Protein AF-A0A661UVL7-F1 (afdb_monomer)

Sequence (1224 aa):
MKKLFFFIIFILVWINAASIIVETASFTDFLYGNSEECEYDNWISHVVEGIADEGYNLYSPWDVQSEGFGTFILPDESMLEQWQYVIDAFLAGNYFATQNILDLYDFPYHVVEFNDTDTGNTYYLLREVLNFEYYDRNGTINTYDDEFGSFDFGWGLFIHNPQSTNPVILTVPHPNDDFISSVIGYKCFKDWNAKFLLISGAGREVLWTNQGNYSNSKSLCDPSRNDDVVFNVVYKSFCNNIREIFDRREFSAQIHSYDWNRHDDHPDNQISAMHTCPNLPIRDLSDLHLDMINASDHVVIPQNTIGPNTEVLLNDYYSVYYSIYDFLFYNWEGNPYPVNDNVDLPGYSGNKQKLYTYSYWNSYDVFDPFFHLEMDELPGCYEESEENYHWFYGFDLETNMFQMDMLFDKTLSYYSYWVDAMTEILPATLELDDGITPLIPQNFAAIEIDHDSIDLIWDTISSYDFHTYEIFFANEPINPNNYTIIDRNDVLTFASPLKNSHRINYLDLNSNYFFQIRAVDKNGNYSPLSVELEVFTSPAQITDLVAIGLDSVANIKWTAVQQSGNMGFNIYRKLPEEEFIQIDSWTTNPELAGTQNPYEEYSYFDADVENGLIYTYQISSVNEDGEEFLYYQLRSCSPNDYFQIYVFNSTSTIIDSVTFSKNQFATDYQDADYDLEKIIVLPEEYIFSAFYEEYWMPNDMYLQQQVHGEFSPFENYKVWDLKVKSNQLNEQIKISVSPEFMNDNGNLFLKDLLTDQIIDMTIENHSFFAEDTTYYNFELYWGDLHPYISFTNFQNQLLQGGDELLIEWNSNVYQLIDYFDISLQNDETSIMIADYVDRLEEQYIWITPENIEIHNAQIVIGVHSIDGTIYEFDSTNLYGILPLEYTIDFTEGWQLIANPWISDESFLTSEIFGANSELLFPVPFNNFETSEEFEFGTGYWLNAELEGSFTHSDSILKEITYFALEPGWNLVPNSYLCSYDPRDLKIKNSVYTYHFDYAVEQELIANVAYVYRDGEFIKADIIYPYESFYLFVNEENFDNMECRFSPYYSGFHYLPDVDWEIKISAIQTDGDEIVVGCSDNATDSFDNVYDLPEPPIKPIENGIKMYLPKDPQLDSLFIYSELNREIMSSLETGIPEFKQWNFVLETQILNAVTLEFDLLDLPEGYHANIQIDGNSWNQLTSGNYIYSIIPSQTGVISGSVTVNNNVASSDEIVSTAYNFINFP

Mean predicted aligned error: 17.03 Å

Secondary structure (DSSP, 8-state):
-HHHHHHHHHHHHHTT----EEEEE-HHHHHHS--TTSSS--GGGGSB---SSTTSS---TTS---TTSS------HHHHHHHHHHHHHHHTT-HHHHHHHHHHTT--EEEEEEEETTT--EEEEEEEPPEEEEEE-TT-SSSSS-EEEE-SS---EEEE-TT--S-EEEEES-TTTSTTHHHHHHHHHHHTT-SEEEE-SB-TTSSB--SSS--GGGBSS-TTT-SSSHHHHHHHHHHHHHHHHHSS--EEEEEEEE-GGGSTT--SEEEE-SSS---BTT---STT--STTTTS-SEEE-TTSSSS---EEHHHHEEE---SS--EEE-TT--EEEPP---S----TT-HHHHHHTTT--TTSSB-SEEEEEEESS-TTS-SSHHHHHHHTTEETTTTEE-GGGTTHHHHHHHHHHHHHHHHHHHHHHH---S-PPPPPPS-EEEEE-SS-EEEE------TTEEEEEEEEESSS--TTS-EEE-TTT-GGGGSTT--EEEE-SPPTT-EEEEEEEEEETTS-BPPP-PPEEEEPPSEEEEEEEEEEETTEEEEEEEEEEESS--EEEEEEE-TTS--EEEEETTT-GGGB--S-SSEEEEEEE-S--TT--EEEEEEEE-TT--EEE----EEE-----EEEEEEETTSSSEEEEEEEEETT--SS--TTT-EEPP----SS-EEEEEEESSSSSSSEEEEEEEEEP--TTT-EEEEEEEEEES-TTSEEEEEE-GGGSSSS--EEEEETTTTEEEETTT--EEEE--SSS-EEEEEEEE-----EEE-S---EEEETT-EEEEEEEES-GGGEEEEEEEEE-SS-EEEEEEEEETT--EEEEEPPTT--EEEEEEEEEEEETTS-EEEEE-SS-EEEE-SSEEEEE-SEEEEEEB-EE-SS--BHHHHT-TT-EEEEEETTTEEEE-SB--BT-EEEEEESS-EEEEE-SEE--S-EEEEE-SEEEEEE--SSS-B-GGG-EEE-SS-EEEHHHHHHTTSEEEEEEEEETTEEEE-SSBPTT-EEEEEE--SS-TTEEEEE-TT-------PPPSEEEEEEEESSSEEEEEEEEETT--SS--TTT-EEPPPPPS-TT--EEEEE--TTT-TT-S-SEEEEEEEEPPPTTS--EEEEEEEEEESS-SPEEEEEEEESPPTT-EEEEEETTEEEEEE-SEEEEEEE--SSSEEEEEEEEEE-S---TT-------------

Nearest PDB structures (foldseek):
  7u08-assembly1_A  TM=4.939E-01  e=2.768E-06  Homo sapiens
  7mqy-assembly1_A  TM=3.106E-01  e=6.655E-09  Danio rerio
  1zlg-assembly1_A  TM=1.730E-01  e=5.237E-08  Homo sapiens
  8dnc-assembly1_C  TM=6.904E-01  e=4.540E-01  Aquifex aeolicus VF5
  8k53-assembly1_A  TM=1.619E-01  e=4.683E-04  Homo sapiens

Radius of gyration: 41.8 Å; Cα contacts (8 Å, |Δi|>4): 2939; chains: 1; bounding box: 108×96×128 Å

pLDDT: mean 89.85, std 10.32, range [24.7, 98.62]

Foldseek 3Di:
DVVVVVVVVVVVVVVPQLDFAEFEEAVLQQCQRPDPRDPDRRLLLQFAFDDQDPPPFDFDLLRAGDQPSEAADQDDPVRLVLLLVLLVCVLVVNQSVSSVSCVVVVPQWGWYFYQHPVQRFTKTKTGGDWDQVGWDPSPDPDCPSIDGTHHHHQAWMKMFGPPAPALEEEEEQACGRQVCFSVVSVVLCRLLVYGMYTYTRYHQNRDFPPPPGDDSCGGSRRLQNHCSGNSNSNLLSSQVSSCVPVVDGGQYEYTGAGEQVPLPPQAQKEKALLDQQDAPQQAFPFPVRLHLLQLAAQQNDDQQPLHHFHGQGSQNHYAYRHDDDFGWHAHPVRDTDGRHNPHPCNDDSSTSSSCSRCPVNQSQANARSYMYMYGYLQGNRDPPDPLSNCVQQQQFPQVRHGPSVCRCVSVCVSPVSSSVSCSVSSVVSSVLPPPDFWAFFAPWDWDAFAFFKTKTFTDFTGDRQWAFKKKWKALDPDDPPGTDIDMCVNPVNRNHSRDTMDMDGRHHGFGKMKMKMWTAGPVGHIYDIDDIDIDTHAQWDKDDFEWEAEAQKIKTKIWGQAGDQWQFKWKWKDFPPDDTDTPDICVRDVQGGDDHDGGHMGMDMDNPDDAPTKMKMWMWIAGNVRDIHTHPDIYIFGHHDKKKKWKAFPVRPAIDIAIEEETQPAAQADDPSFWAFDDDDADPWHKDKFFWDQPHPVGTTTTSYDYHYDDAQAPDKDKTKMKIFTPPAQTKMKIAMDPVCAPDQHWKWKAFPVVRAIDGRNVDIDIDGRNDGDIGIIIIMRGDDDKDKDWDDDAAKEDEAFDKDKTFMDIDRLNFFQAKWKWKDDPPDIGTQDDRHRSPDGMDIGGAHQDDWDWFIWMKMWTQTPVGDTDIDTDPYGYTYYHLKDKDWDAAFKWKFAAFADDPDFAAPCVFQHVPKWKWADDPPLDIDTDRGRDHFGMIIINGNGIDMDIDRHDGGIFKDKHWDAAFKDFGWLSAQAKDQPQLKWKDAPPDIGGPQSCLQSVQWFPFWWTQPPQEIDGDRMDHHRGITIIHGHRHPTDTIIIMDGGPDDDSDDADDFQWKKKKWKDDPGIYIAMEGEDQPFAQFDDRSFWAFADGDDPDDQDKGKWFADDCVVHVRDSHRTTRYDYHYDDDPPDKDKDKTKMKIAGQDQDKMKMKMAIGNFDDQKAKWKDWQRDIDTRDDHDMDIDIDGHPDHTIIMMMMMMINHDDDPDPDDDDDDDDDDDD

Solvent-accessible surface area (backbone atoms only — not comparable to full-atom values): 65863 Å² total; per-residue (Å²): 106,74,68,56,53,51,49,50,49,53,50,59,59,63,75,67,62,75,71,65,48,79,36,62,42,45,54,64,22,35,42,64,35,77,41,93,58,43,100,67,39,24,50,64,75,28,42,16,32,32,78,67,50,93,81,73,67,62,62,51,81,77,56,39,76,41,83,65,31,31,35,76,56,80,56,51,75,66,53,49,56,53,48,48,57,32,50,56,29,44,77,68,69,36,51,55,59,20,41,50,45,26,65,70,70,69,46,64,53,42,39,33,42,35,37,25,64,78,80,70,47,62,35,40,33,44,36,67,51,71,38,72,88,24,65,44,43,31,86,53,93,63,72,89,64,43,36,79,23,14,25,75,43,24,61,32,41,41,39,38,31,82,83,41,88,38,55,30,37,38,37,20,50,32,41,51,61,12,59,64,16,52,60,53,46,46,50,47,39,59,70,56,36,26,26,32,42,38,38,39,16,26,19,44,40,52,38,51,75,85,68,80,77,77,52,82,92,41,25,63,56,23,43,48,74,28,70,74,36,65,51,46,56,52,51,55,52,52,48,51,49,34,32,69,75,68,75,42,80,37,42,36,39,38,40,37,34,43,60,51,95,75,52,77,98,46,32,30,31,25,35,20,50,69,47,46,50,53,18,23,54,66,31,47,86,20,90,78,48,69,11,29,63,61,56,45,52,60,60,61,42,58,59,46,76,76,56,69,32,64,64,34,33,43,58,53,43,32,14,37,35,54,76,74,66,92,54,70,37,64,39,100,88,67,57,71,47,73,58,33,52,67,51,90,65,51,66,68,91,74,25,44,63,56,55,59,68,49,59,95,57,58,74,37,33,46,59,44,47,42,42,38,39,34,29,45,74,50,48,72,66,42,73,94,41,76,58,54,47,35,58,50,34,36,48,38,67,90,78,70,41,66,40,63,91,47,34,54,53,51,57,50,62,63,56,38,59,62,53,50,17,38,45,70,33,43,65,58,56,71,66,49,69,84,87,70,71,37,62,55,50,42,77,69,44,78,80,44,50,36,24,33,33,41,31,35,36,35,47,60,54,65,42,72,32,35,40,25,40,39,41,36,37,23,76,52,85,80,52,104,85,59,58,48,78,46,34,35,92,78,38,57,59,30,14,26,47,78,56,34,66,52,73,50,69,88,46,60,66,57,36,60,38,24,39,34,40,28,26,32,33,70,86,72,39,65,22,58,72,40,74,78,44,80,50,65,26,23,28,49,38,74,44,74,70,43,37,46,35,38,71,49,29,36,42,37,35,33,30,34,54,37,36,53,60,28,59,19,32,37,37,29,40,24,47,92,94,50,72,75,40,78,78,50,32,29,92,81,36,76,85,36,44,42,55,77,57,60,64,43,78,41,75,48,77,44,68,92,53,56,56,79,42,58,38,40,33,36,42,30,42,24,30,82,89,68,52,73,37,58,45,80,69,66,29,59,28,40,14,26,72,73,36,38,43,40,38,27,41,83,82,66,82,44,67,31,56,27,36,42,37,54,28,81,89,40,42,87,60,93,40,86,92,64,39,37,77,45,81,92,76,84,60,99,76,42,51,47,50,26,38,53,36,69,84,41,91,66,68,66,35,42,23,36,24,50,40,32,34,58,77,55,30,80,77,34,62,50,75,45,42,37,36,37,35,34,71,57,61,75,37,50,36,36,41,36,61,41,77,85,55,66,78,94,61,60,44,43,35,39,32,35,72,88,78,74,45,75,40,54,42,85,82,47,64,54,73,49,65,34,82,54,73,58,79,48,53,31,43,36,37,43,16,44,80,73,72,52,75,50,81,56,90,83,70,46,28,43,42,45,26,68,39,80,45,79,47,40,42,50,68,79,42,48,87,52,36,55,24,32,32,35,29,41,35,40,102,87,51,76,44,83,74,45,71,74,39,60,41,88,58,48,60,48,78,44,68,40,58,51,83,44,78,52,66,70,21,25,48,32,43,35,42,31,30,72,89,70,52,76,46,78,49,76,47,96,43,38,33,26,42,34,29,30,63,44,73,50,77,50,61,57,38,74,36,40,36,20,32,39,46,62,63,97,69,85,43,42,34,47,76,66,46,31,83,79,31,47,39,29,32,82,44,85,89,87,39,73,46,80,44,67,53,59,49,57,83,42,24,29,42,34,34,24,68,47,61,50,66,45,72,51,63,58,51,62,65,33,60,71,48,72,43,83,52,58,67,36,83,32,60,46,41,37,31,36,91,54,64,41,46,63,61,51,30,30,45,28,48,86,86,52,75,32,54,32,61,59,35,14,73,57,49,43,27,51,68,52,40,37,30,51,55,99,52,24,71,39,79,45,75,59,45,51,48,27,25,20,31,36,39,38,27,63,49,86,83,71,74,65,30,24,45,34,49,53,56,86,58,78,68,92,82,66,77,84,80,65,66,26,40,37,37,43,36,42,38,63,89,29,33,26,43,32,37,40,37,27,14,88,88,38,47,86,54,67,42,50,78,65,32,33,68,43,78,77,84,72,99,51,90,64,47,46,45,39,31,32,73,42,55,50,90,84,39,81,63,36,95,52,53,39,23,24,26,48,41,25,43,53,78,64,89,95,50,83,48,71,52,76,49,54,33,36,40,35,32,66,57,71,55,65,34,37,36,38,38,40,30,43,66,50,56,93,61,40,31,35,30,43,35,44,84,90,46,74,49,70,73,42,56,59,47,78,46,81,47,76,48,66,52,91,60,64,40,84,42,65,31,39,40,37,42,27,61,49,85,75,68,98,79,80,90,84,82,85,87,86,81,89,77,88,81,135

Structure (mmCIF, N/CA/C/O backbone):
data_AF-A0A661UVL7-F1
#
_entry.id   AF-A0A661UVL7-F1
#
loop_
_atom_site.group_PDB
_atom_site.id
_atom_site.type_symbol
_atom_site.label_atom_id
_atom_site.label_alt_id
_atom_site.label_comp_id
_atom_site.label_asym_id
_atom_site.label_entity_id
_atom_site.label_seq_id
_atom_site.pdbx_PDB_ins_code
_atom_site.Cartn_x
_atom_site.Cartn_y
_atom_site.Cartn_z
_atom_site.occupancy
_atom_site.B_iso_or_equiv
_atom_site.auth_seq_id
_atom_site.auth_comp_id
_atom_site.auth_asym_id
_atom_site.auth_atom_id
_atom_site.pdbx_PDB_model_num
ATOM 1 N N . MET A 1 1 ? 19.404 61.147 47.853 1.00 53.81 1 MET A N 1
ATOM 2 C CA . MET A 1 1 ? 19.482 61.323 46.384 1.00 53.81 1 MET A CA 1
ATOM 3 C C . MET A 1 1 ? 20.329 60.249 45.700 1.00 53.81 1 MET A C 1
ATOM 5 O O . MET A 1 1 ? 19.750 59.525 44.913 1.00 53.81 1 MET A O 1
ATOM 9 N N . LYS A 1 2 ? 21.615 60.022 46.036 1.00 47.91 2 LYS A N 1
ATOM 10 C CA . LYS A 1 2 ? 22.414 58.935 45.407 1.00 47.91 2 LYS A CA 1
ATOM 11 C C . LYS A 1 2 ? 21.836 57.515 45.574 1.00 47.91 2 LYS A C 1
ATOM 13 O O . LYS A 1 2 ? 21.875 56.748 44.628 1.00 47.91 2 LYS A O 1
ATOM 18 N N . LYS A 1 3 ? 21.244 57.186 46.731 1.00 51.38 3 LYS A N 1
ATOM 19 C CA . LYS A 1 3 ? 20.578 55.884 46.949 1.00 51.38 3 LYS A CA 1
ATOM 20 C C . LYS A 1 3 ? 19.268 55.718 46.164 1.00 51.38 3 LYS A C 1
ATOM 22 O O . LYS A 1 3 ? 18.962 54.611 45.768 1.00 51.38 3 LYS A O 1
ATOM 27 N N . LEU A 1 4 ? 18.538 56.809 45.911 1.00 61.19 4 LEU A N 1
ATOM 28 C CA . LEU A 1 4 ? 17.293 56.781 45.133 1.00 61.19 4 LEU A CA 1
ATOM 29 C C . LEU A 1 4 ? 17.587 56.662 43.630 1.00 61.19 4 LEU A C 1
ATOM 31 O O . LEU A 1 4 ? 16.886 55.956 42.932 1.00 61.19 4 LEU A O 1
ATOM 35 N N . PHE A 1 5 ? 18.671 57.285 43.157 1.00 69.88 5 PHE A N 1
ATOM 36 C CA . PHE A 1 5 ? 19.152 57.128 41.782 1.00 69.88 5 PHE A CA 1
ATOM 37 C C . PHE A 1 5 ? 19.678 55.710 41.514 1.00 69.88 5 PHE A C 1
ATOM 39 O O . PHE A 1 5 ? 19.351 55.137 40.488 1.00 69.88 5 PHE A O 1
ATOM 46 N N . PHE A 1 6 ? 20.412 55.107 42.460 1.00 64.62 6 PHE A N 1
ATOM 47 C CA . PHE A 1 6 ? 20.809 53.697 42.351 1.00 64.62 6 PHE A CA 1
ATOM 48 C C . PHE A 1 6 ? 19.616 52.741 42.421 1.00 64.62 6 PHE A C 1
ATOM 50 O O . PHE A 1 6 ? 19.619 51.771 41.687 1.00 64.62 6 PHE A O 1
ATOM 57 N N . PHE A 1 7 ? 18.597 53.019 43.242 1.00 70.94 7 PHE A N 1
ATOM 58 C CA . PHE A 1 7 ? 17.382 52.197 43.324 1.00 70.94 7 PHE A CA 1
ATOM 59 C C . PHE A 1 7 ? 16.512 52.315 42.061 1.00 70.94 7 PHE A C 1
ATOM 61 O O . PHE A 1 7 ? 16.008 51.313 41.582 1.00 70.94 7 PHE A O 1
ATOM 68 N N . ILE A 1 8 ? 16.405 53.512 41.471 1.00 68.88 8 ILE A N 1
ATOM 69 C CA . ILE A 1 8 ? 15.710 53.732 40.191 1.00 68.88 8 ILE A CA 1
ATOM 70 C C . ILE A 1 8 ? 16.481 53.101 39.024 1.00 68.88 8 ILE A C 1
ATOM 72 O O . ILE A 1 8 ? 15.854 52.522 38.153 1.00 68.88 8 ILE A O 1
ATOM 76 N N . ILE A 1 9 ? 17.819 53.143 39.018 1.00 65.06 9 ILE A N 1
ATOM 77 C CA . ILE A 1 9 ? 18.626 52.403 38.033 1.00 65.06 9 ILE A CA 1
ATOM 78 C C . ILE A 1 9 ? 18.490 50.890 38.238 1.00 65.06 9 ILE A C 1
ATOM 80 O O . ILE A 1 9 ? 18.370 50.176 37.258 1.00 65.06 9 ILE A O 1
ATOM 84 N N . PHE A 1 10 ? 18.453 50.393 39.479 1.00 59.22 10 PHE A N 1
ATOM 85 C CA . PHE A 1 10 ? 18.248 48.964 39.749 1.00 59.22 10 PHE A CA 1
ATOM 86 C C . PHE A 1 10 ? 16.860 48.488 39.298 1.00 59.22 10 PHE A C 1
ATOM 88 O O . PHE A 1 10 ? 16.751 47.407 38.741 1.00 59.22 10 PHE A O 1
ATOM 95 N N . ILE A 1 11 ? 15.824 49.317 39.478 1.00 59.91 11 ILE A N 1
ATOM 96 C CA . ILE A 1 11 ? 14.463 49.052 38.990 1.00 59.91 11 ILE A CA 1
ATOM 97 C C . ILE A 1 11 ? 14.392 49.156 37.457 1.00 59.91 11 ILE A C 1
ATOM 99 O O . ILE A 1 11 ? 13.784 48.305 36.831 1.00 59.91 11 ILE A O 1
ATOM 103 N N . LEU A 1 12 ? 15.056 50.131 36.827 1.00 53.62 12 LEU A N 1
ATOM 104 C CA . LEU A 1 12 ? 15.094 50.257 35.359 1.00 53.62 12 LEU A CA 1
ATOM 105 C C . LEU A 1 12 ? 15.914 49.149 34.673 1.00 53.62 12 LEU A C 1
ATOM 107 O O . LEU A 1 12 ? 15.619 48.811 33.533 1.00 53.62 12 LEU A O 1
ATOM 111 N N . VAL A 1 13 ? 16.911 48.579 35.362 1.00 51.25 13 VAL A N 1
ATOM 112 C CA . VAL A 1 13 ? 17.675 47.401 34.907 1.00 51.25 13 VAL A CA 1
ATOM 113 C C . VAL A 1 13 ? 16.892 46.098 35.129 1.00 51.25 13 VAL A C 1
ATOM 115 O O . VAL A 1 13 ? 17.092 45.155 34.381 1.00 51.25 13 VAL A O 1
ATOM 118 N N . TRP A 1 14 ? 15.968 46.052 36.096 1.00 48.31 14 TRP A N 1
ATOM 119 C CA . TRP A 1 14 ? 15.046 44.921 36.292 1.00 48.31 14 TRP A CA 1
ATOM 120 C C . TRP A 1 14 ? 13.817 44.951 35.368 1.00 48.31 14 TRP A C 1
ATOM 122 O O . TRP A 1 14 ? 13.200 43.918 35.169 1.00 48.31 14 TRP A O 1
ATOM 132 N N . ILE A 1 15 ? 13.467 46.105 34.789 1.00 46.56 15 ILE A N 1
ATOM 133 C CA . ILE A 1 15 ? 12.303 46.259 33.891 1.00 46.56 15 ILE A CA 1
ATOM 134 C C . ILE A 1 15 ? 12.636 45.916 32.416 1.00 46.56 15 ILE A C 1
ATOM 136 O O . ILE A 1 15 ? 11.765 45.992 31.566 1.00 46.56 15 ILE A O 1
ATOM 140 N N . ASN A 1 16 ? 13.874 45.519 32.089 1.00 43.28 16 ASN A N 1
ATOM 141 C CA . ASN A 1 16 ? 14.272 45.131 30.719 1.00 43.28 16 ASN A CA 1
ATOM 142 C C . ASN A 1 16 ? 15.109 43.839 30.678 1.00 43.28 16 ASN A C 1
ATOM 144 O O . ASN A 1 16 ? 16.000 43.707 29.841 1.00 43.28 16 ASN A O 1
ATOM 148 N N . ALA A 1 17 ? 14.898 42.911 31.611 1.00 46.62 17 ALA A N 1
ATOM 149 C CA . ALA A 1 17 ? 15.417 41.561 31.430 1.00 46.62 17 ALA A CA 1
ATOM 150 C C . ALA A 1 17 ? 14.354 40.776 30.657 1.00 46.62 17 ALA A C 1
ATOM 152 O O . ALA A 1 17 ? 13.371 40.366 31.266 1.00 46.62 17 ALA A O 1
ATOM 153 N N . ALA A 1 18 ? 14.528 40.620 29.340 1.00 54.41 18 ALA A N 1
ATOM 154 C CA . ALA A 1 18 ? 13.826 39.574 28.601 1.00 54.41 18 ALA A CA 1
ATOM 155 C C . ALA A 1 18 ? 14.159 38.248 29.300 1.00 54.41 18 ALA A C 1
ATOM 157 O O . ALA A 1 18 ? 15.337 37.901 29.433 1.00 54.41 18 ALA A O 1
ATOM 158 N N . SER A 1 19 ? 13.155 37.589 29.870 1.00 71.50 19 SER A N 1
ATOM 159 C CA . SER A 1 19 ? 13.291 36.274 30.490 1.00 71.50 19 SER A CA 1
ATOM 160 C C . SER A 1 19 ? 12.686 35.249 29.552 1.00 71.50 19 SER A C 1
ATOM 162 O O . SER A 1 19 ? 11.563 35.448 29.106 1.00 71.50 19 SER A O 1
ATOM 164 N N . ILE A 1 20 ? 13.420 34.172 29.285 1.00 90.62 20 ILE A N 1
ATOM 165 C CA . ILE A 1 20 ? 12.845 32.977 28.666 1.00 90.62 20 ILE A CA 1
ATOM 166 C C . ILE A 1 20 ? 11.843 32.331 29.631 1.00 90.62 20 ILE A C 1
ATOM 168 O O . ILE A 1 20 ? 11.951 32.525 30.851 1.00 90.62 20 ILE A O 1
ATOM 172 N N . ILE A 1 21 ? 10.890 31.581 29.089 1.00 94.31 21 ILE A N 1
ATOM 173 C CA . ILE A 1 21 ? 9.925 30.811 29.877 1.00 94.31 21 ILE A CA 1
ATOM 174 C C . ILE A 1 21 ? 10.591 29.513 30.333 1.00 94.31 21 ILE A C 1
ATOM 176 O O . ILE A 1 21 ? 11.441 28.972 29.629 1.00 94.31 21 ILE A O 1
ATOM 180 N N . VAL A 1 22 ? 10.248 29.046 31.534 1.00 95.69 22 VAL A N 1
ATOM 181 C CA . VAL A 1 22 ? 10.706 27.755 32.058 1.00 95.69 22 VAL A CA 1
ATOM 182 C C . VAL A 1 22 ? 9.483 26.967 32.498 1.00 95.69 22 VAL A C 1
ATOM 184 O O . VAL A 1 22 ? 8.773 27.418 33.397 1.00 95.69 22 VAL A O 1
ATOM 187 N N . GLU A 1 23 ? 9.279 25.806 31.890 1.00 97.00 23 GLU A N 1
ATOM 188 C CA . GLU A 1 23 ? 8.168 24.890 32.169 1.00 97.00 23 GLU A CA 1
ATOM 189 C C . GLU A 1 23 ? 8.726 23.540 32.654 1.00 97.00 23 GLU A C 1
ATOM 191 O O . GLU A 1 23 ? 9.893 23.196 32.422 1.00 97.00 23 GLU A O 1
ATOM 196 N N . THR A 1 24 ? 7.946 22.805 33.444 1.00 97.44 24 THR A N 1
ATOM 197 C CA . THR A 1 24 ? 8.286 21.449 33.906 1.00 97.44 24 THR A CA 1
ATOM 198 C C . THR A 1 24 ? 7.004 20.643 33.959 1.00 97.44 24 THR A C 1
ATOM 200 O O . THR A 1 24 ? 6.231 20.812 34.897 1.00 97.44 24 THR A O 1
ATOM 203 N N . ALA A 1 25 ? 6.799 19.823 32.938 1.00 96.75 25 ALA A N 1
ATOM 204 C CA . ALA A 1 25 ? 5.546 19.144 32.641 1.00 96.75 25 ALA A CA 1
ATOM 205 C C . ALA A 1 25 ? 5.816 17.911 31.767 1.00 96.75 25 ALA A C 1
ATOM 207 O O . ALA A 1 25 ? 6.942 17.727 31.288 1.00 96.75 25 ALA A O 1
ATOM 208 N N . SER A 1 26 ? 4.787 17.094 31.552 1.00 96.06 26 SER A N 1
ATOM 209 C CA . SER A 1 26 ? 4.799 16.058 30.521 1.00 96.06 26 SER A CA 1
ATOM 210 C C . SER A 1 26 ? 4.804 16.720 29.145 1.00 96.06 26 SER A C 1
ATOM 212 O O . SER A 1 26 ? 4.023 17.639 28.891 1.00 96.06 26 SER A O 1
ATOM 214 N N . PHE A 1 27 ? 5.709 16.300 28.257 1.00 95.75 27 PHE A N 1
ATOM 215 C CA . PHE A 1 27 ? 5.674 16.797 26.883 1.00 95.75 27 PHE A CA 1
ATOM 216 C C . PHE A 1 27 ? 4.493 16.208 26.106 1.00 95.75 27 PHE A C 1
ATOM 218 O O . PHE A 1 27 ? 3.956 16.883 25.232 1.00 95.75 27 PHE A O 1
ATOM 225 N N . THR A 1 28 ? 4.082 14.985 26.449 1.00 94.50 28 THR A N 1
ATOM 226 C CA . THR A 1 28 ? 2.852 14.356 25.955 1.00 94.50 28 THR A CA 1
ATOM 227 C C . THR A 1 28 ? 1.647 15.255 26.231 1.00 94.50 28 THR A C 1
ATOM 229 O O . THR A 1 28 ? 0.987 15.687 25.287 1.00 94.50 28 THR A O 1
ATOM 232 N N . ASP A 1 29 ? 1.459 15.659 27.492 1.00 94.12 29 ASP A N 1
ATOM 233 C CA . ASP A 1 29 ? 0.350 16.538 27.880 1.00 94.12 29 ASP A CA 1
ATOM 234 C C . ASP A 1 29 ? 0.452 17.927 27.233 1.00 94.12 29 ASP A C 1
ATOM 236 O O . ASP A 1 29 ? -0.542 18.490 26.791 1.00 94.12 29 ASP A O 1
ATOM 240 N N . PHE A 1 30 ? 1.660 18.487 27.107 1.00 95.94 30 PHE A N 1
ATOM 241 C CA . PHE A 1 30 ? 1.840 19.754 26.392 1.00 95.94 30 PHE A CA 1
ATOM 242 C C . PHE A 1 30 ? 1.431 19.661 24.911 1.00 95.94 30 PHE A C 1
ATOM 244 O O . PHE A 1 30 ? 0.901 20.627 24.360 1.00 95.94 30 PHE A O 1
ATOM 251 N N . LEU A 1 31 ? 1.718 18.539 24.246 1.00 95.62 31 LEU A N 1
ATOM 252 C CA . LEU A 1 31 ? 1.476 18.402 22.815 1.00 95.62 31 LEU A CA 1
ATOM 253 C C . LEU A 1 31 ? 0.009 18.098 22.500 1.00 95.62 31 LEU A C 1
ATOM 255 O O . LEU A 1 31 ? -0.512 18.719 21.580 1.00 95.62 31 LEU A O 1
ATOM 259 N N . TYR A 1 32 ? -0.621 17.168 23.221 1.00 93.25 32 TYR A N 1
ATOM 260 C CA . TYR A 1 32 ? -1.978 16.689 22.916 1.00 93.25 32 TYR A CA 1
ATOM 261 C C . TYR A 1 32 ? -2.817 16.284 24.146 1.00 93.25 32 TYR A C 1
ATOM 263 O O . TYR A 1 32 ? -3.806 15.575 24.001 1.00 93.25 32 TYR A O 1
ATOM 271 N N . GLY A 1 33 ? -2.423 16.698 25.356 1.00 91.19 33 GLY A N 1
ATOM 272 C CA . GLY A 1 33 ? -3.152 16.414 26.600 1.00 91.19 33 GLY A CA 1
ATOM 273 C C . GLY A 1 33 ? -3.337 17.666 27.464 1.00 91.19 33 GLY A C 1
ATOM 274 O O . GLY A 1 33 ? -3.460 18.773 26.943 1.00 91.19 33 GLY A O 1
ATOM 275 N N . ASN A 1 34 ? -3.350 17.509 28.792 1.00 90.44 34 ASN A N 1
ATOM 276 C CA . ASN A 1 34 ? -3.644 18.596 29.737 1.00 90.44 34 ASN A CA 1
ATOM 277 C C . ASN A 1 34 ? -2.542 18.766 30.799 1.00 90.44 34 ASN A C 1
ATOM 279 O O . ASN A 1 34 ? -2.223 17.829 31.530 1.00 90.44 34 ASN A O 1
ATOM 283 N N . SER A 1 35 ? -1.985 19.974 30.930 1.00 90.38 35 SER A N 1
ATOM 284 C CA . SER A 1 35 ? -0.982 20.323 31.939 1.00 90.38 35 SER A CA 1
ATOM 285 C C . SER A 1 35 ? -1.161 21.743 32.486 1.00 90.38 35 SER A C 1
ATOM 287 O O . SER A 1 35 ? -0.844 22.748 31.846 1.00 90.38 35 SER A O 1
ATOM 289 N N . GLU A 1 36 ? -1.515 21.830 33.774 1.00 89.06 36 GLU A N 1
ATOM 290 C CA . GLU A 1 36 ? -1.604 23.099 34.516 1.00 89.06 36 GLU A CA 1
ATOM 291 C C . GLU A 1 36 ? -0.238 23.802 34.706 1.00 89.06 36 GLU A C 1
ATOM 293 O O . GLU A 1 36 ? -0.175 24.958 35.146 1.00 89.06 36 GLU A O 1
ATOM 298 N N . GLU A 1 37 ? 0.874 23.107 34.449 1.00 90.69 37 GLU A N 1
ATOM 299 C CA . GLU A 1 37 ? 2.237 23.621 34.596 1.00 90.69 37 GLU A CA 1
ATOM 300 C C . GLU A 1 37 ? 2.764 24.372 33.363 1.00 90.69 37 GLU A C 1
ATOM 302 O O . GLU A 1 37 ? 3.811 25.032 33.461 1.00 90.69 37 GLU A O 1
ATOM 307 N N . CYS A 1 38 ? 2.050 24.311 32.239 1.00 92.81 38 CYS A N 1
ATOM 308 C CA . CYS A 1 38 ? 2.359 25.036 31.010 1.00 92.81 38 CYS A CA 1
ATOM 309 C C . CYS A 1 38 ? 1.565 26.351 30.899 1.00 92.81 38 CYS A C 1
ATOM 311 O O . CYS A 1 38 ? 0.531 26.539 31.535 1.00 92.81 38 CYS A O 1
ATOM 313 N N . GLU A 1 39 ? 2.065 27.319 30.115 1.00 92.38 39 GLU A N 1
ATOM 314 C CA . GLU A 1 39 ? 1.290 28.542 29.815 1.00 92.38 39 GLU A CA 1
ATOM 315 C C . GLU A 1 39 ? -0.005 28.222 29.046 1.00 92.38 39 GLU A C 1
ATOM 317 O O . GLU A 1 39 ? -1.018 28.892 29.251 1.00 92.38 39 GLU A O 1
ATOM 322 N N . TYR A 1 40 ? 0.069 27.203 28.190 1.00 94.56 40 TYR A N 1
ATOM 323 C CA . TYR A 1 40 ? -1.031 26.488 27.552 1.00 94.56 40 TYR A CA 1
ATOM 324 C C . TYR A 1 40 ? -0.549 25.070 27.188 1.00 94.56 40 TYR A C 1
ATOM 326 O O . TYR A 1 40 ? 0.663 24.856 27.050 1.00 94.56 40 TYR A O 1
ATOM 334 N N . ASP A 1 41 ? -1.477 24.131 27.070 1.00 93.62 41 ASP A N 1
ATOM 335 C CA . ASP A 1 41 ? -1.294 22.710 26.756 1.00 93.62 41 ASP A CA 1
ATOM 336 C C . ASP A 1 41 ? -2.012 22.363 25.439 1.00 93.62 41 ASP A C 1
ATOM 338 O O . ASP A 1 41 ? -2.288 23.276 24.663 1.00 93.62 41 ASP A O 1
ATOM 342 N N . ASN A 1 42 ? -2.190 21.071 25.138 1.00 92.56 42 ASN A N 1
ATOM 343 C CA . ASN A 1 42 ? -2.832 20.577 23.916 1.00 92.56 42 ASN A CA 1
ATOM 344 C C . ASN A 1 42 ? -2.432 21.342 22.637 1.00 92.56 42 ASN A C 1
ATOM 346 O O . ASN A 1 42 ? -3.265 21.811 21.871 1.00 92.56 42 ASN A O 1
ATOM 350 N N . TRP A 1 43 ? -1.129 21.534 22.405 1.00 95.88 43 TRP A N 1
ATOM 351 C CA . TRP A 1 43 ? -0.650 22.408 21.329 1.00 95.88 43 TRP A CA 1
ATOM 352 C C . TRP A 1 43 ? -1.267 22.103 19.949 1.00 95.88 43 TRP A C 1
ATOM 354 O O . TRP A 1 43 ? -1.459 23.037 19.165 1.00 95.88 43 TRP A O 1
ATOM 364 N N . ILE A 1 44 ? -1.567 20.832 19.647 1.00 94.56 44 ILE A N 1
ATOM 365 C CA . ILE A 1 44 ? -2.157 20.430 18.361 1.00 94.56 44 ILE A CA 1
ATOM 366 C C . ILE A 1 44 ? -3.557 21.010 18.130 1.00 94.56 44 ILE A C 1
ATOM 368 O O . ILE A 1 44 ? -3.849 21.375 16.997 1.00 94.56 44 ILE A O 1
ATOM 372 N N . SER A 1 45 ? -4.373 21.191 19.172 1.00 92.25 45 SER A N 1
ATOM 373 C CA . SER A 1 45 ? -5.740 21.717 19.043 1.00 92.25 45 SER A CA 1
ATOM 374 C C . SER A 1 45 ? -5.784 23.235 18.836 1.00 92.25 45 SER A C 1
ATOM 376 O O . SER A 1 45 ? -6.828 23.821 18.582 1.00 92.25 45 SER A O 1
ATOM 378 N N . HIS A 1 46 ? -4.631 23.906 18.923 1.00 95.12 46 HIS A N 1
ATOM 379 C CA . HIS A 1 46 ? -4.491 25.339 18.657 1.00 95.12 46 HIS A CA 1
ATOM 380 C C . HIS A 1 46 ? -3.987 25.651 17.242 1.00 95.12 46 HIS A C 1
ATOM 382 O O . HIS A 1 46 ? -3.818 26.827 16.887 1.00 95.12 46 HIS A O 1
ATOM 388 N N . VAL A 1 47 ? -3.698 24.620 16.443 1.00 95.88 47 VAL A N 1
ATOM 389 C CA . VAL A 1 47 ? -3.192 24.759 15.077 1.00 95.88 47 VAL A CA 1
ATOM 390 C C . VAL A 1 47 ? -4.199 25.509 14.204 1.00 95.88 47 VAL A C 1
ATOM 392 O O . VAL A 1 47 ? -5.406 25.415 14.379 1.00 95.88 47 VAL A O 1
ATOM 395 N N . VAL A 1 48 ? -3.694 26.317 13.268 1.00 96.00 48 VAL A N 1
ATOM 396 C CA . VAL A 1 48 ? -4.557 27.122 12.398 1.00 96.00 48 VAL A CA 1
ATOM 397 C C . VAL A 1 48 ? -5.335 26.235 11.432 1.00 96.00 48 VAL A C 1
ATOM 399 O O . VAL A 1 48 ? -4.739 25.446 10.690 1.00 96.00 48 VAL A O 1
ATOM 402 N N . GLU A 1 49 ? -6.637 26.484 11.357 1.00 93.31 49 GLU A N 1
ATOM 403 C CA . GLU A 1 49 ? -7.582 25.707 10.562 1.00 93.31 49 GLU A CA 1
ATOM 404 C C . GLU A 1 49 ? -8.032 26.422 9.288 1.00 93.31 49 GLU A C 1
ATOM 406 O O . GLU A 1 49 ? -8.000 27.654 9.157 1.00 93.31 49 GLU A O 1
ATOM 411 N N . GLY A 1 50 ? -8.456 25.633 8.303 1.00 89.94 50 GLY A N 1
ATOM 412 C CA . GLY A 1 50 ? -9.061 26.165 7.092 1.00 89.94 50 GLY A CA 1
ATOM 413 C C . GLY A 1 50 ? -9.454 25.085 6.099 1.00 89.94 50 GLY A C 1
ATOM 414 O O . GLY A 1 50 ? -8.757 24.091 5.946 1.00 89.94 50 GLY A O 1
ATOM 415 N N . ILE A 1 51 ? -10.552 25.336 5.386 1.00 90.62 51 ILE A N 1
ATOM 416 C CA . ILE A 1 51 ? -11.107 24.445 4.364 1.00 90.62 51 ILE A CA 1
ATOM 417 C C . ILE A 1 51 ? -11.066 25.186 3.028 1.00 90.62 51 ILE A C 1
ATOM 419 O O . ILE A 1 51 ? -11.684 26.241 2.875 1.00 90.62 51 ILE A O 1
ATOM 423 N N . ALA A 1 52 ? -10.330 24.663 2.048 1.00 90.06 52 ALA A N 1
ATOM 424 C CA . ALA A 1 52 ? -10.241 25.259 0.719 1.00 90.06 52 ALA A CA 1
ATOM 425 C C . ALA A 1 52 ? -11.278 24.677 -0.252 1.00 90.06 52 ALA A C 1
ATOM 427 O O . ALA A 1 52 ? -11.782 25.417 -1.106 1.00 90.06 52 ALA A O 1
ATOM 428 N N . ASP A 1 53 ? -11.584 23.382 -0.140 1.00 87.75 53 ASP A N 1
ATOM 429 C CA . ASP A 1 53 ? -12.631 22.702 -0.910 1.00 87.75 53 ASP A CA 1
ATOM 430 C C . ASP A 1 53 ? -13.301 21.614 -0.054 1.00 87.75 53 ASP A C 1
ATOM 432 O O . ASP A 1 53 ? -12.641 20.744 0.509 1.00 87.75 53 ASP A O 1
ATOM 436 N N . GLU A 1 54 ? -14.625 21.690 0.084 1.00 86.19 54 GLU A N 1
ATOM 437 C CA . GLU A 1 54 ? -15.389 20.835 0.998 1.00 86.19 54 GLU A CA 1
ATOM 438 C C . GLU A 1 54 ? -15.318 19.369 0.546 1.00 86.19 54 GLU A C 1
ATOM 440 O O . GLU A 1 54 ? -15.660 19.039 -0.592 1.00 86.19 54 GLU A O 1
ATOM 445 N N . GLY A 1 55 ? -14.865 18.489 1.442 1.00 81.56 55 GLY A N 1
ATOM 446 C CA . GLY A 1 55 ? -14.644 17.073 1.149 1.00 81.56 55 GLY A CA 1
ATOM 447 C C . GLY A 1 55 ? -13.348 16.775 0.391 1.00 81.56 55 GLY A C 1
ATOM 448 O O . GLY A 1 55 ? -13.197 15.655 -0.090 1.00 81.56 55 GLY A O 1
ATOM 449 N N . TYR A 1 56 ? -12.413 17.725 0.255 1.00 85.06 56 TYR A N 1
ATOM 450 C CA . TYR A 1 56 ? -11.121 17.461 -0.387 1.00 85.06 56 TYR A CA 1
ATOM 451 C C . TYR A 1 56 ? -10.145 16.671 0.493 1.00 85.06 56 TYR A C 1
ATOM 453 O O . TYR A 1 56 ? -9.479 15.806 -0.056 1.00 85.06 56 TYR A O 1
ATOM 461 N N . ASN A 1 57 ? -10.078 16.911 1.804 1.00 84.12 57 ASN A N 1
ATOM 462 C CA . ASN A 1 57 ? -9.374 16.076 2.794 1.00 84.12 57 ASN A CA 1
ATOM 463 C C . ASN A 1 57 ? -10.401 15.526 3.800 1.00 84.12 57 ASN A C 1
ATOM 465 O O . ASN A 1 57 ? -11.493 16.099 3.929 1.00 84.12 57 ASN A O 1
ATOM 469 N N . LEU A 1 58 ? -10.070 14.435 4.492 1.00 83.50 58 LEU A N 1
ATOM 470 C CA . LEU A 1 58 ? -10.733 14.106 5.750 1.00 83.50 58 LEU A CA 1
ATOM 471 C C . LEU A 1 58 ? -10.023 14.814 6.906 1.00 83.50 58 LEU A C 1
ATOM 473 O O . LEU A 1 58 ? -8.874 15.230 6.800 1.00 83.50 58 LEU A O 1
ATOM 477 N N . TYR A 1 59 ? -10.756 14.999 7.997 1.00 87.38 59 TYR A N 1
ATOM 478 C CA . TYR A 1 59 ? -10.254 15.609 9.220 1.00 87.38 59 TYR A CA 1
ATOM 479 C C . TYR A 1 59 ? -10.753 14.797 10.404 1.00 87.38 59 TYR A C 1
ATOM 481 O O . TYR A 1 59 ? -11.799 14.145 10.317 1.00 87.38 59 TYR A O 1
ATOM 489 N N . SER A 1 60 ? -10.036 14.880 11.520 1.00 87.38 60 SER A N 1
ATOM 490 C CA . SER A 1 60 ? -10.458 14.254 12.764 1.00 87.38 60 SER A CA 1
ATOM 491 C C . SER A 1 60 ? -11.838 14.762 13.213 1.00 87.38 60 SER A C 1
ATOM 493 O O . SER A 1 60 ? -12.047 15.974 13.301 1.00 87.38 60 SER A O 1
ATOM 495 N N . PRO A 1 61 ? -12.788 13.879 13.557 1.00 83.00 61 PRO A N 1
ATOM 496 C CA . PRO A 1 61 ? -14.148 14.272 13.928 1.00 83.00 61 PRO A CA 1
ATOM 497 C C . PRO A 1 61 ? -14.261 14.960 15.296 1.00 83.00 61 PRO A C 1
ATOM 499 O O . PRO A 1 61 ? -15.273 15.608 15.549 1.00 83.00 61 PRO A O 1
ATOM 502 N N . TRP A 1 62 ? -13.255 14.848 16.169 1.00 86.19 62 TRP A N 1
ATOM 503 C CA . TRP A 1 62 ? -13.185 15.590 17.438 1.00 86.19 62 TRP A CA 1
ATOM 504 C C . TRP A 1 62 ? -12.636 17.018 17.285 1.00 86.19 62 TRP A C 1
ATOM 506 O O . TRP A 1 62 ? -12.716 17.802 18.230 1.00 86.19 62 TRP A O 1
ATOM 516 N N . ASP A 1 63 ? -12.092 17.355 16.111 1.00 84.81 63 ASP A N 1
ATOM 517 C CA . ASP A 1 63 ? -11.473 18.651 15.806 1.00 84.81 63 ASP A CA 1
ATOM 518 C C . ASP A 1 63 ? -11.929 19.147 14.424 1.00 84.81 63 ASP A C 1
ATOM 520 O O . ASP A 1 63 ? -11.196 19.162 13.426 1.00 84.81 63 ASP A O 1
ATOM 524 N N . VAL A 1 64 ? -13.232 19.445 14.341 1.00 85.75 64 VAL A N 1
ATOM 525 C CA . VAL A 1 64 ? -13.887 19.834 13.088 1.00 85.75 64 VAL A CA 1
ATOM 526 C C . VAL A 1 64 ? -13.371 21.190 12.625 1.00 85.75 64 VAL A C 1
ATOM 528 O O . VAL A 1 64 ? -13.752 22.223 13.169 1.00 85.75 64 VAL A O 1
ATOM 531 N N . GLN A 1 65 ? -12.624 21.167 11.524 1.00 87.75 65 GLN A N 1
ATOM 532 C CA . GLN A 1 65 ? -11.990 22.350 10.954 1.00 87.75 65 GLN A CA 1
ATOM 533 C C . GLN A 1 65 ? -12.985 23.482 10.645 1.00 87.75 65 GLN A C 1
ATOM 535 O O . GLN A 1 65 ? -14.011 23.291 9.980 1.00 87.75 65 GLN A O 1
ATOM 540 N N . SER A 1 66 ? -12.638 24.701 11.051 1.00 82.75 66 SER A N 1
ATOM 541 C CA . SER A 1 66 ? -13.438 25.906 10.893 1.00 82.75 66 SER A CA 1
ATOM 542 C C . SER A 1 66 ? -12.670 27.031 10.178 1.00 82.75 66 SER A C 1
ATOM 544 O O . SER A 1 66 ? -11.477 27.269 10.365 1.00 82.75 66 SER A O 1
ATOM 546 N N . GLU A 1 67 ? -13.354 27.785 9.304 1.00 84.00 67 GLU A N 1
ATOM 547 C CA . GLU A 1 67 ? -12.751 29.004 8.753 1.00 84.00 67 GLU A CA 1
ATOM 548 C C . GLU A 1 67 ? -12.684 30.093 9.837 1.00 84.00 67 GLU A C 1
ATOM 550 O O . GLU A 1 67 ? -13.707 30.660 10.237 1.00 84.00 67 GLU A O 1
ATOM 555 N N . GLY A 1 68 ? -11.467 30.474 10.230 1.00 84.12 68 GLY A N 1
ATOM 556 C CA . GLY A 1 68 ? -11.221 31.632 11.093 1.00 84.12 68 GLY A CA 1
ATOM 557 C C . GLY A 1 68 ? -10.717 31.316 12.500 1.00 84.12 68 GLY A C 1
ATOM 558 O O . GLY A 1 68 ? -10.609 32.254 13.296 1.00 84.12 68 GLY A O 1
ATOM 559 N N . PHE A 1 69 ? -10.381 30.059 12.796 1.00 94.12 69 PHE A N 1
ATOM 560 C CA . PHE A 1 69 ? -9.581 29.694 13.960 1.00 94.12 69 PHE A CA 1
ATOM 561 C C . PHE A 1 69 ? -8.084 29.844 13.637 1.00 94.12 69 PHE A C 1
ATOM 563 O O . PHE A 1 69 ? -7.454 28.995 13.012 1.00 94.12 69 PHE A O 1
ATOM 570 N N . GLY A 1 70 ? -7.535 31.011 13.988 1.00 94.94 70 GLY A N 1
ATOM 571 C CA . GLY A 1 70 ? -6.159 31.394 13.669 1.00 94.94 70 GLY A CA 1
ATOM 572 C C . GLY A 1 70 ? -5.975 32.008 12.277 1.00 94.94 70 GLY A C 1
ATOM 573 O O . GLY A 1 70 ? -6.927 32.294 11.545 1.00 94.94 70 GLY A O 1
ATOM 574 N N . THR A 1 71 ? -4.719 32.270 11.905 1.00 94.38 71 THR A N 1
ATOM 575 C CA . THR A 1 71 ? -4.346 32.724 10.556 1.00 94.38 71 THR A CA 1
ATOM 576 C C . THR A 1 71 ? -2.914 32.331 10.192 1.00 94.38 71 THR A C 1
ATOM 578 O O . THR A 1 71 ? -2.023 32.291 11.034 1.00 94.38 71 THR A O 1
ATOM 581 N N . PHE A 1 72 ? -2.658 32.136 8.895 1.00 95.31 72 PHE A N 1
ATOM 582 C CA . PHE A 1 72 ? -1.306 31.939 8.369 1.00 95.31 72 PHE A CA 1
ATOM 583 C C . PHE A 1 72 ? -0.766 33.213 7.711 1.00 95.31 72 PHE A C 1
ATOM 585 O O . PHE A 1 72 ? -1.343 33.727 6.745 1.00 95.31 72 PHE A O 1
ATOM 592 N N . ILE A 1 73 ? 0.377 33.714 8.185 1.00 95.44 73 ILE A N 1
ATOM 593 C CA . ILE A 1 73 ? 1.062 34.847 7.549 1.00 95.44 73 ILE A CA 1
ATOM 594 C C . ILE A 1 73 ? 2.121 34.324 6.588 1.00 95.44 73 ILE A C 1
ATOM 596 O O . ILE A 1 73 ? 3.156 33.814 7.010 1.00 95.44 73 ILE A O 1
ATOM 600 N N . LEU A 1 74 ? 1.912 34.539 5.285 1.00 95.12 74 LEU A N 1
ATOM 601 C CA . LEU A 1 74 ? 2.954 34.300 4.287 1.00 95.12 74 LEU A CA 1
ATOM 602 C C . LEU A 1 74 ? 4.107 35.303 4.503 1.00 95.12 74 LEU A C 1
ATOM 604 O O . LEU A 1 74 ? 3.896 36.507 4.306 1.00 95.12 74 LEU A O 1
ATOM 608 N N . PRO A 1 75 ? 5.306 34.852 4.915 1.00 96.00 75 PRO A N 1
ATOM 609 C CA . PRO A 1 75 ? 6.403 35.753 5.237 1.00 96.00 75 PRO A CA 1
ATOM 610 C C . PRO A 1 75 ? 6.958 36.416 3.972 1.00 96.00 75 PRO A C 1
ATOM 612 O O . PRO A 1 75 ? 7.047 35.804 2.908 1.00 96.00 75 PRO A O 1
ATOM 615 N N . ASP A 1 76 ? 7.371 37.679 4.086 1.00 95.19 76 ASP A N 1
ATOM 616 C CA . ASP A 1 76 ? 8.158 38.331 3.039 1.00 95.19 76 ASP A CA 1
ATOM 617 C C . ASP A 1 76 ? 9.668 38.070 3.214 1.00 95.19 76 ASP A C 1
ATOM 619 O O . ASP A 1 76 ? 10.125 37.545 4.231 1.00 95.19 76 ASP A O 1
ATOM 623 N N . GLU A 1 77 ? 10.470 38.462 2.219 1.00 95.25 77 GLU A N 1
ATOM 624 C CA . GLU A 1 77 ? 11.932 38.283 2.236 1.00 95.25 77 GLU A CA 1
ATOM 625 C C . GLU A 1 77 ? 12.590 38.906 3.485 1.00 95.25 77 GLU A C 1
ATOM 627 O O . GLU A 1 77 ? 13.558 38.362 4.017 1.00 95.25 77 GLU A O 1
ATOM 632 N N . SER A 1 78 ? 12.046 40.019 3.996 1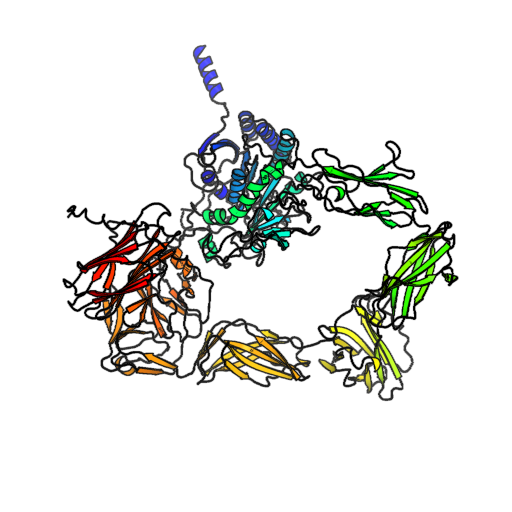.00 96.31 78 SER A N 1
ATOM 633 C CA . SER A 1 78 ? 12.559 40.666 5.206 1.00 96.31 78 SER A CA 1
ATOM 634 C C . SER A 1 78 ? 12.227 39.860 6.458 1.00 96.31 78 SER A C 1
ATOM 636 O O . SER A 1 78 ? 13.059 39.797 7.359 1.00 96.31 78 SER A O 1
ATOM 638 N N . MET A 1 79 ? 11.031 39.276 6.548 1.00 97.06 79 MET A N 1
ATOM 639 C CA . MET A 1 79 ? 10.632 38.425 7.672 1.00 97.06 79 MET A CA 1
ATOM 640 C C . MET A 1 79 ? 11.464 37.141 7.702 1.00 97.06 79 MET A C 1
ATOM 642 O O . MET A 1 79 ? 11.956 36.770 8.764 1.00 97.06 79 MET A O 1
ATOM 646 N N . LEU A 1 80 ? 11.707 36.518 6.543 1.00 97.50 80 LEU A N 1
ATOM 647 C CA . LEU A 1 80 ? 12.576 35.342 6.429 1.00 97.50 80 LEU A CA 1
ATOM 648 C C . LEU A 1 80 ? 14.022 35.657 6.859 1.00 97.50 80 LEU A C 1
ATOM 650 O O . LEU A 1 80 ? 14.612 34.899 7.629 1.00 97.50 80 LEU A O 1
ATOM 654 N N . GLU A 1 81 ? 14.587 36.799 6.435 1.00 96.75 81 GLU A N 1
ATOM 655 C CA . GLU A 1 81 ? 15.922 37.239 6.881 1.00 96.75 81 GLU A CA 1
ATOM 656 C C . GLU A 1 81 ? 15.956 37.494 8.398 1.00 96.75 81 GLU A C 1
ATOM 658 O O . GLU A 1 81 ? 16.907 37.116 9.083 1.00 96.75 81 GLU A O 1
ATOM 663 N N . GLN A 1 82 ? 14.911 38.121 8.943 1.00 97.38 82 GLN A N 1
ATOM 664 C CA . GLN A 1 82 ? 14.799 38.392 10.377 1.00 97.38 82 GLN A CA 1
ATOM 665 C C . GLN A 1 82 ? 14.701 37.108 11.199 1.00 97.38 82 GLN A C 1
ATOM 667 O O . GLN A 1 82 ? 15.370 36.988 12.228 1.00 97.38 82 GLN A O 1
ATOM 672 N N . TRP A 1 83 ? 13.926 36.135 10.720 1.00 97.75 83 TRP A N 1
ATOM 673 C CA . TRP A 1 83 ? 13.800 34.828 11.350 1.00 97.75 83 TRP A CA 1
ATOM 674 C C . TRP A 1 83 ? 15.109 34.036 11.308 1.00 97.75 83 TRP A C 1
ATOM 676 O O . TRP A 1 83 ? 15.455 33.372 12.282 1.00 97.75 83 TRP A O 1
ATOM 686 N N . GLN A 1 84 ? 15.913 34.172 10.248 1.00 97.75 84 GLN A N 1
ATOM 687 C CA . GLN A 1 84 ? 17.253 33.577 10.222 1.00 97.75 84 GLN A CA 1
ATOM 688 C C . GLN A 1 84 ? 18.114 34.058 11.405 1.00 97.75 84 GLN A C 1
ATOM 690 O O . GLN A 1 84 ? 18.785 33.243 12.035 1.00 97.75 84 GLN A O 1
ATOM 695 N N . TYR A 1 85 ? 18.050 35.343 11.786 1.00 97.62 85 TYR A N 1
ATOM 696 C CA . TYR A 1 85 ? 18.769 35.830 12.974 1.00 97.62 85 TYR A CA 1
ATOM 697 C C . TYR A 1 85 ? 18.263 35.200 14.284 1.00 97.62 85 TYR A C 1
ATOM 699 O O . TYR A 1 85 ? 19.061 35.009 15.206 1.00 97.62 85 TYR A O 1
ATOM 707 N N . VAL A 1 86 ? 16.964 34.880 14.380 1.00 98.12 86 VAL A N 1
ATOM 708 C CA . VAL A 1 86 ? 16.383 34.155 15.526 1.00 98.12 86 VAL A CA 1
ATOM 709 C C . VAL A 1 86 ? 17.005 32.763 15.611 1.00 98.12 86 VAL A C 1
ATOM 711 O O . VAL A 1 86 ? 17.557 32.397 16.649 1.00 98.12 86 VAL A O 1
ATOM 714 N N . ILE A 1 87 ? 16.982 32.014 14.507 1.00 98.06 87 ILE A N 1
ATOM 715 C CA . ILE A 1 87 ? 17.465 30.630 14.461 1.00 98.06 87 ILE A CA 1
ATOM 716 C C . ILE A 1 87 ? 18.976 30.535 14.680 1.00 98.06 87 ILE A C 1
ATOM 718 O O . ILE A 1 87 ? 19.427 29.675 15.438 1.00 98.06 87 ILE A O 1
ATOM 722 N N . ASP A 1 88 ? 19.760 31.458 14.123 1.00 97.19 88 ASP A N 1
ATOM 723 C CA . ASP A 1 88 ? 21.204 31.523 14.365 1.00 97.19 88 ASP A CA 1
ATOM 724 C C . ASP A 1 88 ? 21.521 31.705 15.864 1.00 97.19 88 ASP A C 1
ATOM 726 O O . ASP A 1 88 ? 22.429 31.068 16.405 1.00 97.19 88 ASP A O 1
ATOM 730 N N . ALA A 1 89 ? 20.770 32.568 16.563 1.00 96.62 89 ALA A N 1
ATOM 731 C CA . ALA A 1 89 ? 20.937 32.786 18.001 1.00 96.62 89 ALA A CA 1
ATOM 732 C C . ALA A 1 89 ? 20.464 31.584 18.837 1.00 96.62 89 ALA A C 1
ATOM 734 O O . ALA A 1 89 ? 21.094 31.264 19.855 1.00 96.62 89 ALA A O 1
ATOM 735 N N . PHE A 1 90 ? 19.394 30.920 18.393 1.00 97.62 90 PHE A N 1
ATOM 736 C CA . PHE A 1 90 ? 18.811 29.748 19.038 1.00 97.62 90 PHE A CA 1
ATOM 737 C C . PHE A 1 90 ? 19.767 28.551 18.986 1.00 97.62 90 PHE A C 1
ATOM 739 O O . PHE A 1 90 ? 20.110 27.987 20.025 1.00 97.62 90 PHE A O 1
ATOM 746 N N . LEU A 1 91 ? 20.305 28.241 17.802 1.00 96.31 91 LEU A N 1
ATOM 747 C CA . LEU A 1 91 ? 21.286 27.168 17.595 1.00 96.31 91 LEU A CA 1
ATOM 748 C C . LEU A 1 91 ? 22.633 27.451 18.272 1.00 96.31 91 LEU A C 1
ATOM 750 O O . LEU A 1 91 ? 23.337 26.526 18.675 1.00 96.31 91 LEU A O 1
ATOM 754 N N . ALA A 1 92 ? 22.985 28.725 18.471 1.00 94.31 92 ALA A N 1
ATOM 755 C CA . ALA A 1 92 ? 24.144 29.112 19.275 1.00 94.31 92 ALA A CA 1
ATOM 756 C C . ALA A 1 92 ? 23.943 28.901 20.794 1.00 94.31 92 ALA A C 1
ATOM 758 O O . ALA A 1 92 ? 24.849 29.210 21.577 1.00 94.31 92 ALA A O 1
ATOM 759 N N . GLY A 1 93 ? 22.766 28.433 21.233 1.00 92.62 93 GLY A N 1
ATOM 760 C CA . GLY A 1 93 ? 22.408 28.254 22.642 1.00 92.62 93 GLY A CA 1
ATOM 761 C C . GLY A 1 93 ? 22.247 29.574 23.402 1.00 92.62 93 GLY A C 1
ATOM 762 O O . GLY A 1 93 ? 22.328 29.606 24.631 1.00 92.62 93 GLY A O 1
ATOM 763 N N . ASN A 1 94 ? 22.069 30.696 22.693 1.00 94.75 94 ASN A N 1
ATOM 764 C CA . ASN A 1 94 ? 21.896 32.015 23.295 1.00 94.75 94 ASN A CA 1
ATOM 765 C C . ASN A 1 94 ? 20.408 32.377 23.367 1.00 94.75 94 ASN A C 1
ATOM 767 O O . ASN A 1 94 ? 19.927 33.299 22.705 1.00 94.75 94 ASN A O 1
ATOM 771 N N . TYR A 1 95 ? 19.679 31.643 24.203 1.00 94.94 95 TYR A N 1
ATOM 772 C CA . TYR A 1 95 ? 18.221 31.725 24.322 1.00 94.94 95 TYR A CA 1
ATOM 773 C C . TYR A 1 95 ? 17.718 33.111 24.751 1.00 94.94 95 TYR A C 1
ATOM 775 O O . TYR A 1 95 ? 16.733 33.609 24.219 1.00 94.94 95 TYR A O 1
ATOM 783 N N . PHE A 1 96 ? 18.459 33.818 25.612 1.00 92.62 96 PHE A N 1
ATOM 784 C CA . PHE A 1 96 ? 18.142 35.210 25.949 1.00 92.62 96 PHE A CA 1
ATOM 785 C C . PHE A 1 96 ? 18.284 36.152 24.751 1.00 92.62 96 PHE A C 1
ATOM 787 O O . PHE A 1 96 ? 17.470 37.056 24.583 1.00 92.62 96 PHE A O 1
ATOM 794 N N . ALA A 1 97 ? 19.326 35.998 23.927 1.00 94.12 97 ALA A N 1
ATOM 795 C CA . ALA A 1 97 ? 19.451 36.806 22.714 1.00 94.12 97 ALA A CA 1
ATOM 796 C C . ALA A 1 97 ? 18.356 36.458 21.705 1.00 94.12 97 ALA A C 1
ATOM 798 O O . ALA A 1 97 ? 17.818 37.370 21.094 1.00 94.12 97 ALA A O 1
ATOM 799 N N . THR A 1 98 ? 18.000 35.179 21.600 1.00 97.19 98 THR A N 1
ATOM 800 C CA . THR A 1 98 ? 16.894 34.701 20.765 1.00 97.19 98 THR A CA 1
ATOM 801 C C . THR A 1 98 ? 15.586 35.391 21.155 1.00 97.19 98 THR A C 1
ATOM 803 O O . THR A 1 98 ? 14.993 36.055 20.311 1.00 97.19 98 THR A O 1
ATOM 806 N N . GLN A 1 99 ? 15.215 35.384 22.445 1.00 96.62 99 GLN A N 1
ATOM 807 C CA . GLN A 1 99 ? 14.028 36.104 22.928 1.00 96.62 99 GLN A CA 1
ATOM 808 C C . GLN A 1 99 ? 14.099 37.610 22.631 1.00 96.62 99 GLN A C 1
ATOM 810 O O . GLN A 1 99 ? 13.137 38.190 22.153 1.00 96.62 99 GLN A O 1
ATOM 815 N N . ASN A 1 100 ? 15.258 38.253 22.825 1.00 95.31 100 ASN A N 1
ATOM 816 C CA . ASN A 1 100 ? 15.403 39.677 22.494 1.00 95.31 100 ASN A CA 1
ATOM 817 C C . ASN A 1 100 ? 15.227 39.973 20.993 1.00 95.31 100 ASN A C 1
ATOM 819 O O . ASN A 1 100 ? 14.874 41.097 20.647 1.00 95.31 100 ASN A O 1
ATOM 823 N N . ILE A 1 101 ? 15.550 39.027 20.104 1.00 96.56 101 ILE A N 1
ATOM 824 C CA . ILE A 1 101 ? 15.365 39.184 18.656 1.00 96.56 101 ILE A CA 1
ATOM 825 C C . ILE A 1 101 ? 13.884 39.010 18.299 1.00 96.56 101 ILE A C 1
ATOM 827 O O . ILE A 1 101 ? 13.372 39.816 17.526 1.00 96.56 101 ILE A O 1
ATOM 831 N N . LEU A 1 102 ? 13.201 38.031 18.904 1.00 97.12 102 LEU A N 1
ATOM 832 C CA . LEU A 1 102 ? 11.748 37.858 18.785 1.00 97.12 102 LEU A CA 1
ATOM 833 C C . LEU A 1 102 ? 11.013 39.140 19.209 1.00 97.12 102 LEU A C 1
ATOM 835 O O . LEU A 1 102 ? 10.279 39.717 18.409 1.00 97.12 102 LEU A O 1
ATOM 839 N N . ASP A 1 103 ? 11.335 39.666 20.396 1.00 95.06 103 ASP A N 1
ATOM 840 C CA . ASP A 1 103 ? 10.769 40.913 20.926 1.00 95.06 103 ASP A CA 1
ATOM 841 C C . ASP A 1 103 ? 11.105 42.140 20.053 1.00 95.06 103 ASP A C 1
ATOM 843 O O . ASP A 1 103 ? 10.349 43.107 20.002 1.00 95.06 103 ASP A O 1
ATOM 847 N N . LEU A 1 104 ? 12.274 42.157 19.397 1.00 95.12 104 LEU A N 1
ATOM 848 C CA . LEU A 1 104 ? 12.715 43.281 18.560 1.00 95.12 104 LEU A CA 1
ATOM 849 C C . LEU A 1 104 ? 11.927 43.376 17.251 1.00 95.12 104 LEU A C 1
ATOM 851 O O . LEU A 1 104 ? 11.728 44.486 16.749 1.00 95.12 104 LEU A O 1
ATOM 855 N N . TYR A 1 105 ? 11.565 42.229 16.681 1.00 95.56 105 TYR A N 1
ATOM 856 C CA . TYR A 1 105 ? 10.843 42.133 15.414 1.00 95.56 105 TYR A CA 1
ATOM 857 C C . TYR A 1 105 ? 9.338 41.912 15.599 1.00 95.56 105 TYR A C 1
ATOM 859 O O . TYR A 1 105 ? 8.636 41.743 14.606 1.00 95.56 105 TYR A O 1
ATOM 867 N N . ASP A 1 106 ? 8.850 41.986 16.843 1.00 94.31 106 ASP A N 1
ATOM 868 C CA . ASP A 1 106 ? 7.448 41.783 17.213 1.00 94.31 106 ASP A CA 1
ATOM 869 C C . ASP A 1 106 ? 6.903 40.424 16.717 1.00 94.31 106 ASP A C 1
ATOM 871 O O . ASP A 1 106 ? 5.740 40.315 16.328 1.00 94.31 106 ASP A O 1
ATOM 875 N N . PHE A 1 107 ? 7.743 39.380 16.715 1.00 96.62 107 PHE A N 1
ATOM 876 C CA . PHE A 1 107 ? 7.288 38.019 16.431 1.00 96.62 107 PHE A CA 1
ATOM 877 C C . PHE A 1 107 ? 6.583 37.445 17.667 1.00 96.62 107 PHE A C 1
ATOM 879 O O . PHE A 1 107 ? 7.175 37.485 18.750 1.00 96.62 107 PHE A O 1
ATOM 886 N N . PRO A 1 108 ? 5.365 36.883 17.543 1.00 95.44 108 PRO A N 1
ATOM 887 C CA . PRO A 1 108 ? 4.588 36.384 18.678 1.00 95.44 108 PRO A CA 1
ATOM 888 C C . PRO A 1 108 ? 5.087 35.009 19.143 1.00 95.44 108 PRO A C 1
ATOM 890 O O . PRO A 1 108 ? 4.325 34.060 19.215 1.00 95.44 108 PRO A O 1
ATOM 893 N N . TYR A 1 109 ? 6.380 34.873 19.432 1.00 97.38 109 TYR A N 1
ATOM 894 C CA . TYR A 1 109 ? 7.003 33.616 19.846 1.00 97.38 109 TYR A CA 1
ATOM 895 C C . TYR A 1 109 ? 7.739 33.779 21.171 1.00 97.38 109 TYR A C 1
ATOM 897 O O . TYR A 1 109 ? 8.359 34.811 21.452 1.00 97.38 109 TYR A O 1
ATOM 905 N N . HIS A 1 110 ? 7.742 32.705 21.952 1.00 96.56 110 HIS A N 1
ATOM 906 C CA . HIS A 1 110 ? 8.556 32.576 23.148 1.00 96.56 110 HIS A CA 1
ATOM 907 C C . HIS A 1 110 ? 9.616 31.492 22.973 1.00 96.56 110 HIS A C 1
ATOM 909 O O . HIS A 1 110 ? 9.394 30.454 22.347 1.00 96.56 110 HIS A O 1
ATOM 915 N N . VAL A 1 111 ? 10.780 31.737 23.576 1.00 97.88 111 VAL A N 1
ATOM 916 C CA . VAL A 1 111 ? 11.743 30.679 23.865 1.00 97.88 111 VAL A CA 1
ATOM 917 C C . VAL A 1 111 ? 11.351 30.026 25.185 1.00 97.88 111 VAL A C 1
ATOM 919 O O . VAL A 1 111 ? 11.352 30.693 26.227 1.00 97.88 111 VAL A O 1
ATOM 922 N N . VAL A 1 112 ? 11.062 28.728 25.143 1.00 97.81 112 VAL A N 1
ATOM 923 C CA . VAL A 1 112 ? 10.690 27.933 26.321 1.00 97.81 112 VAL A CA 1
ATOM 924 C C . VAL A 1 112 ? 11.805 26.938 26.629 1.00 97.81 112 VAL A C 1
ATOM 926 O O . VAL A 1 112 ? 12.202 26.160 25.767 1.00 97.81 112 VAL A O 1
ATOM 929 N N . GLU A 1 113 ? 12.331 26.978 27.851 1.00 97.81 113 GLU A N 1
ATOM 930 C CA . GLU A 1 113 ? 13.120 25.894 28.441 1.00 97.81 113 GLU A CA 1
ATOM 931 C C . GLU A 1 113 ? 12.146 24.905 29.086 1.00 97.81 113 GLU A C 1
ATOM 933 O O . GLU A 1 113 ? 11.588 25.174 30.151 1.00 97.81 113 GLU A O 1
ATOM 938 N N . PHE A 1 114 ? 11.918 23.780 28.422 1.00 97.94 114 PHE A N 1
ATOM 939 C CA . PHE A 1 114 ? 10.935 22.786 28.827 1.00 97.94 114 PHE A CA 1
ATOM 940 C C . PHE A 1 114 ? 11.639 21.593 29.469 1.00 97.94 114 PHE A C 1
ATOM 942 O O . PHE A 1 114 ? 12.450 20.926 28.828 1.00 97.94 114 PHE A O 1
ATOM 949 N N . ASN A 1 115 ? 11.362 21.333 30.743 1.00 97.75 115 ASN A N 1
ATOM 950 C CA . ASN A 1 115 ? 11.888 20.170 31.453 1.00 97.75 115 ASN A CA 1
ATOM 951 C C . ASN A 1 115 ? 10.849 19.052 31.388 1.00 97.75 115 ASN A C 1
ATOM 953 O O . ASN A 1 115 ? 9.907 19.047 32.177 1.00 97.75 115 ASN A O 1
ATOM 957 N N . ASP A 1 116 ? 11.036 18.142 30.438 1.00 96.88 116 ASP A N 1
ATOM 958 C CA . ASP A 1 116 ? 10.104 17.064 30.137 1.00 96.88 116 ASP A CA 1
ATOM 959 C C . ASP A 1 116 ? 10.144 15.987 31.226 1.00 96.88 116 ASP A C 1
ATOM 961 O O . ASP A 1 116 ? 11.196 15.397 31.505 1.00 96.88 116 ASP A O 1
ATOM 965 N N . THR A 1 117 ? 9.001 15.731 31.859 1.00 96.19 117 THR A N 1
ATOM 966 C CA . THR A 1 117 ? 8.877 14.690 32.881 1.00 96.19 117 THR A CA 1
ATOM 967 C C . THR A 1 117 ? 8.789 13.284 32.301 1.00 96.19 117 THR A C 1
ATOM 969 O O . THR A 1 117 ? 9.122 12.343 33.022 1.00 96.19 117 THR A O 1
ATOM 972 N N . ASP A 1 118 ? 8.423 13.140 31.025 1.00 92.50 118 ASP A N 1
ATOM 973 C CA . ASP A 1 118 ? 8.259 11.838 30.366 1.00 92.50 118 ASP A CA 1
ATOM 974 C C . ASP A 1 118 ? 9.622 11.183 30.127 1.00 92.50 118 ASP A C 1
ATOM 976 O O . ASP A 1 118 ? 9.830 10.002 30.405 1.00 92.50 118 ASP A O 1
ATOM 980 N N . THR A 1 119 ? 10.591 11.973 29.656 1.00 90.75 119 THR A N 1
ATOM 981 C CA . THR A 1 119 ? 11.941 11.491 29.320 1.00 90.75 119 THR A CA 1
ATOM 982 C C . THR A 1 119 ? 13.021 11.915 30.317 1.00 90.75 119 THR A C 1
ATOM 984 O O . THR A 1 119 ? 14.106 11.328 30.351 1.00 90.75 119 THR A O 1
ATOM 987 N N . GLY A 1 120 ? 12.771 12.956 31.119 1.00 93.69 120 GLY A N 1
ATOM 988 C CA . GLY A 1 120 ? 13.778 13.600 31.966 1.00 93.69 120 GLY A CA 1
ATOM 989 C C . GLY A 1 120 ? 14.771 14.493 31.206 1.00 93.69 120 GLY A C 1
ATOM 990 O O . GLY A 1 120 ? 15.773 14.918 31.793 1.00 93.69 120 GLY A O 1
ATOM 991 N N . ASN A 1 121 ? 14.532 14.763 29.919 1.00 95.00 121 ASN A N 1
ATOM 992 C CA . ASN A 1 121 ? 15.335 15.679 29.110 1.00 95.00 121 ASN A CA 1
ATOM 993 C C . ASN A 1 121 ? 14.879 17.136 29.275 1.00 95.00 121 ASN A C 1
ATOM 995 O O . ASN A 1 121 ? 13.742 17.429 29.632 1.00 95.00 121 ASN A O 1
ATOM 999 N N . THR A 1 122 ? 15.776 18.070 28.964 1.00 97.25 122 THR A N 1
ATOM 1000 C CA . THR A 1 122 ? 15.439 19.487 28.808 1.00 97.25 122 THR A CA 1
ATOM 1001 C C . THR A 1 122 ? 15.438 19.843 27.326 1.00 97.25 122 THR A C 1
ATOM 1003 O O . THR A 1 122 ? 16.489 19.825 26.676 1.00 97.25 122 THR A O 1
ATOM 1006 N N . TYR A 1 123 ? 14.274 20.213 26.803 1.00 97.75 123 TYR A N 1
ATOM 1007 C CA . TYR A 1 123 ? 14.100 20.715 25.445 1.00 97.75 123 TYR A CA 1
ATOM 1008 C C . TYR A 1 123 ? 14.070 22.240 25.424 1.00 97.75 123 TYR A C 1
ATOM 1010 O O . TYR A 1 123 ? 13.699 22.897 26.396 1.00 97.75 123 TYR A O 1
ATOM 1018 N N . TYR A 1 124 ? 14.455 22.809 24.286 1.00 98.12 124 TYR A N 1
ATOM 1019 C CA . TYR A 1 124 ? 14.256 24.224 24.003 1.00 98.12 124 TYR A CA 1
ATOM 1020 C C . TYR A 1 124 ? 13.290 24.361 22.838 1.00 98.12 124 TYR A C 1
ATOM 1022 O O . TYR A 1 124 ? 13.513 23.761 21.788 1.00 98.12 124 TYR A O 1
ATOM 1030 N N . LEU A 1 125 ? 12.227 25.133 23.035 1.00 98.25 125 LEU A N 1
ATOM 1031 C CA . LEU A 1 125 ? 11.162 25.311 22.056 1.00 98.25 125 LEU A CA 1
ATOM 1032 C C . LEU A 1 125 ? 11.166 26.755 21.558 1.00 98.25 125 LEU A C 1
ATOM 1034 O O . LEU A 1 125 ? 11.370 27.690 22.338 1.00 98.25 125 LEU A O 1
ATOM 1038 N N . LEU A 1 126 ? 10.894 26.928 20.271 1.00 98.38 126 LEU A N 1
ATOM 1039 C CA . LEU A 1 126 ? 10.314 28.147 19.723 1.00 98.38 126 LEU A CA 1
ATOM 1040 C C . LEU A 1 126 ? 8.834 27.855 19.501 1.00 98.38 126 LEU A C 1
ATOM 1042 O O . LEU A 1 126 ? 8.482 27.109 18.588 1.00 98.38 126 LEU A O 1
ATOM 1046 N N . ARG A 1 127 ? 8.005 28.415 20.379 1.00 96.19 127 ARG A N 1
ATOM 1047 C CA . ARG A 1 127 ? 6.561 28.182 20.438 1.00 96.19 127 ARG A CA 1
ATOM 1048 C C . ARG A 1 127 ? 5.827 29.509 20.265 1.00 96.19 127 ARG A C 1
ATOM 1050 O O . ARG A 1 127 ? 6.215 30.503 20.883 1.00 96.19 127 ARG A O 1
ATOM 1057 N N . GLU A 1 128 ? 4.795 29.523 19.429 1.00 97.12 128 GLU A N 1
ATOM 1058 C CA . GLU A 1 128 ? 3.964 30.708 19.210 1.00 97.12 128 GLU A CA 1
ATOM 1059 C C . GLU A 1 128 ? 3.078 31.006 20.435 1.00 97.12 128 GLU A C 1
ATOM 1061 O O . GLU A 1 128 ? 2.714 30.110 21.198 1.00 97.12 128 GLU A O 1
ATOM 1066 N N . VAL A 1 129 ? 2.768 32.279 20.663 1.00 95.94 129 VAL A N 1
ATOM 1067 C CA . VAL A 1 129 ? 1.898 32.748 21.747 1.00 95.94 129 VAL A CA 1
ATOM 1068 C C . VAL A 1 129 ? 0.445 32.695 21.282 1.00 95.94 129 VAL A C 1
ATOM 1070 O O . VAL A 1 129 ? 0.132 33.237 20.224 1.00 95.94 129 VAL A O 1
ATOM 1073 N N . LEU A 1 130 ? -0.443 32.102 22.086 1.00 96.75 130 LEU A N 1
ATOM 1074 C CA . LEU A 1 130 ? -1.869 32.034 21.760 1.00 96.75 130 LEU A CA 1
ATOM 1075 C C . LEU A 1 130 ? -2.517 33.418 21.708 1.00 96.75 130 LEU A C 1
ATOM 1077 O O . LEU A 1 130 ? -2.379 34.241 22.622 1.00 96.75 130 LEU A O 1
ATOM 1081 N N . ASN A 1 131 ? -3.316 33.632 20.668 1.00 96.62 131 ASN A N 1
ATOM 1082 C CA . ASN A 1 131 ? -4.271 34.719 20.607 1.00 96.62 131 ASN A CA 1
ATOM 1083 C C . ASN A 1 131 ? -5.662 34.211 21.012 1.00 96.62 131 ASN A C 1
ATOM 1085 O O . ASN A 1 131 ? -6.408 33.669 20.202 1.00 96.62 131 ASN A O 1
ATOM 1089 N N . PHE A 1 132 ? -6.034 34.455 22.269 1.00 95.62 132 PHE A N 1
ATOM 1090 C CA . PHE A 1 132 ? -7.337 34.090 22.846 1.00 95.62 132 PHE A CA 1
ATOM 1091 C C . PHE A 1 132 ? -8.545 34.864 22.265 1.00 95.62 132 PHE A C 1
ATOM 1093 O O . PHE A 1 132 ? -9.644 34.788 22.815 1.00 95.62 132 PHE A O 1
ATOM 1100 N N . GLU A 1 133 ? -8.366 35.672 21.210 1.00 95.38 133 GLU A N 1
ATOM 1101 C CA . GLU A 1 133 ? -9.490 36.196 20.420 1.00 95.38 133 GLU A CA 1
ATOM 1102 C C . GLU A 1 133 ? -10.095 35.131 19.490 1.00 95.38 133 GLU A C 1
ATOM 1104 O O . GLU A 1 133 ? -11.267 35.265 19.127 1.00 95.38 133 GLU A O 1
ATOM 1109 N N . TYR A 1 134 ? -9.329 34.092 19.136 1.00 95.75 134 TYR A N 1
ATOM 1110 C CA . TYR A 1 134 ? -9.831 32.923 18.415 1.00 95.75 134 TYR A CA 1
ATOM 1111 C C . TYR A 1 134 ? -10.531 31.958 19.368 1.00 95.75 134 TYR A C 1
ATOM 1113 O O . TYR A 1 134 ? -10.171 31.840 20.541 1.00 95.75 134 TYR A O 1
ATOM 1121 N N . TYR A 1 135 ? -11.563 31.305 18.854 1.00 93.31 135 TYR A N 1
ATOM 1122 C CA . TYR A 1 135 ? -12.382 30.368 19.601 1.00 93.31 135 TYR A CA 1
ATOM 1123 C C . TYR A 1 135 ? -13.009 29.387 18.622 1.00 93.31 135 TYR A C 1
ATOM 1125 O O . TYR A 1 135 ? -13.718 29.836 17.711 1.00 93.31 135 TYR A O 1
ATOM 1133 N N . ASP A 1 136 ? -12.750 28.105 18.844 1.00 91.50 136 ASP A N 1
ATOM 1134 C CA . ASP A 1 136 ? -13.377 27.004 18.131 1.00 91.50 136 ASP A CA 1
ATOM 1135 C C . ASP A 1 136 ? -14.424 26.318 19.007 1.00 91.50 136 ASP A C 1
ATOM 1137 O O . ASP A 1 136 ? -14.348 26.322 20.234 1.00 91.50 136 ASP A O 1
ATOM 1141 N N . ARG A 1 137 ? -15.444 25.778 18.352 1.00 88.06 137 ARG A N 1
ATOM 1142 C CA . ARG A 1 137 ? -16.469 24.923 18.953 1.00 88.06 137 ARG A CA 1
ATOM 1143 C C . ARG A 1 137 ? -16.390 23.481 18.482 1.00 88.06 137 ARG A C 1
ATOM 1145 O O . ARG A 1 137 ? -17.291 22.712 18.805 1.00 88.06 137 ARG A O 1
ATOM 1152 N N . ASN A 1 138 ? -15.457 23.173 17.585 1.00 85.06 138 ASN A N 1
ATOM 1153 C CA . ASN A 1 138 ? -15.268 21.865 16.966 1.00 85.06 138 ASN A CA 1
ATOM 1154 C C . ASN A 1 138 ? -16.579 21.291 16.400 1.00 85.06 138 ASN A C 1
ATOM 1156 O O . ASN A 1 138 ? -16.837 20.094 16.380 1.00 85.06 138 ASN A O 1
ATOM 1160 N N . GLY A 1 139 ? -17.467 22.182 15.943 1.00 77.31 139 GLY A N 1
ATOM 1161 C CA . GLY A 1 139 ? -18.778 21.830 15.402 1.00 77.31 139 GLY A CA 1
ATOM 1162 C C . GLY A 1 139 ? -19.806 21.284 16.407 1.00 77.31 139 GLY A C 1
ATOM 1163 O O . GLY A 1 139 ? -20.933 21.003 15.984 1.00 77.31 139 GLY A O 1
ATOM 1164 N N . THR A 1 140 ? -19.503 21.181 17.708 1.00 77.81 140 THR A N 1
ATOM 1165 C CA . THR A 1 140 ? -20.412 20.585 18.701 1.00 77.81 140 THR A CA 1
ATOM 1166 C C . THR A 1 140 ? -21.211 21.624 19.509 1.00 77.81 140 THR A C 1
ATOM 1168 O O . THR A 1 140 ? -21.025 22.843 19.433 1.00 77.81 140 THR A O 1
ATOM 1171 N N . ILE A 1 141 ? -22.262 21.153 20.198 1.00 76.56 141 ILE A N 1
ATOM 1172 C CA . ILE A 1 141 ? -23.100 21.987 21.088 1.00 76.56 141 ILE A CA 1
ATOM 1173 C C . ILE A 1 141 ? -22.498 22.053 22.498 1.00 76.56 141 ILE A C 1
ATOM 1175 O O . ILE A 1 141 ? -22.774 23.001 23.244 1.00 76.56 141 ILE A O 1
ATOM 1179 N N . ASN A 1 142 ? -21.763 21.009 22.877 1.00 76.94 142 ASN A N 1
ATOM 1180 C CA . ASN A 1 142 ? -21.100 20.918 24.165 1.00 76.94 142 ASN A CA 1
ATOM 1181 C C . ASN A 1 142 ? -19.805 21.744 24.112 1.00 76.94 142 ASN A C 1
ATOM 1183 O O . ASN A 1 142 ? -19.423 22.211 23.055 1.00 76.94 142 ASN A O 1
ATOM 1187 N N . THR A 1 143 ? -19.208 22.023 25.265 1.00 84.75 143 THR A N 1
ATOM 1188 C CA . THR A 1 143 ? -18.023 22.890 25.366 1.00 84.75 143 THR A CA 1
ATOM 1189 C C . THR A 1 143 ? -16.835 22.141 25.960 1.00 84.75 143 THR A C 1
ATOM 1191 O O . THR A 1 143 ? -16.030 22.746 26.666 1.00 84.75 143 THR A O 1
ATOM 1194 N N . TYR A 1 144 ? -16.818 20.813 25.850 1.00 84.75 144 TYR A N 1
ATOM 1195 C CA . TYR A 1 144 ? -15.767 19.975 26.442 1.00 84.75 144 TYR A CA 1
ATOM 1196 C C . TYR A 1 144 ? -14.539 19.889 25.528 1.00 84.75 144 TYR A C 1
ATOM 1198 O O . TYR A 1 144 ? -13.434 19.712 26.021 1.00 84.75 144 TYR A O 1
ATOM 1206 N N . ASP A 1 145 ? -14.789 20.046 24.233 1.00 85.56 145 ASP A N 1
ATOM 1207 C CA . ASP A 1 145 ? -13.901 20.094 23.075 1.00 85.56 145 ASP A CA 1
ATOM 1208 C C . ASP A 1 145 ? -13.774 21.525 22.515 1.00 85.56 145 ASP A C 1
ATOM 1210 O O . ASP A 1 145 ? -13.145 21.737 21.491 1.00 85.56 145 ASP A O 1
ATOM 1214 N N . ASP A 1 146 ? -14.388 22.519 23.169 1.00 90.50 146 ASP A N 1
ATOM 1215 C CA . ASP A 1 146 ? -14.256 23.930 22.796 1.00 90.50 146 ASP A CA 1
ATOM 1216 C C . ASP A 1 146 ? -12.807 24.390 23.004 1.00 90.50 146 ASP A C 1
ATOM 1218 O O . ASP A 1 146 ? -12.317 24.397 24.141 1.00 90.50 146 ASP A O 1
ATOM 1222 N N . GLU A 1 147 ? -12.185 24.920 21.954 1.00 92.06 147 GLU A N 1
ATOM 1223 C CA . GLU A 1 147 ? -10.811 25.403 22.020 1.00 92.06 147 GLU A CA 1
ATOM 1224 C C . GLU A 1 147 ? -10.702 26.927 22.080 1.00 92.06 147 GLU A C 1
ATOM 1226 O O . GLU A 1 147 ? -11.337 27.686 21.338 1.00 92.06 147 GLU A O 1
ATOM 1231 N N . PHE A 1 148 ? -9.870 27.413 23.006 1.00 93.06 148 PHE A N 1
ATOM 1232 C CA . PHE A 1 148 ? -9.683 28.842 23.254 1.00 93.06 148 PHE A CA 1
ATOM 1233 C C . PHE A 1 148 ? -8.263 29.285 22.925 1.00 93.06 148 PHE A C 1
ATOM 1235 O O . PHE A 1 148 ? -7.344 29.159 23.731 1.00 93.06 148 PHE A O 1
ATOM 1242 N N . GLY A 1 149 ? -8.137 29.975 21.796 1.00 95.50 149 GLY A N 1
ATOM 1243 C CA . GLY A 1 149 ? -6.891 30.555 21.323 1.00 95.50 149 GLY A CA 1
ATOM 1244 C C . GLY A 1 149 ? -6.283 29.774 20.167 1.00 95.50 149 GLY A C 1
ATOM 1245 O O . GLY A 1 149 ? -6.315 28.557 20.135 1.00 95.50 149 GLY A O 1
ATOM 1246 N N . SER A 1 150 ? -5.724 30.508 19.212 1.00 96.94 150 SER A N 1
ATOM 1247 C CA . SER A 1 150 ? -5.016 29.958 18.052 1.00 96.94 150 SER A CA 1
ATOM 1248 C C . SER A 1 150 ? -3.875 30.905 17.662 1.00 96.94 150 SER A C 1
ATOM 1250 O O . SER A 1 150 ? -3.621 31.910 18.344 1.00 96.94 150 SER A O 1
ATOM 1252 N N . PHE A 1 151 ? -3.165 30.591 16.585 1.00 97.31 151 PHE A N 1
ATOM 1253 C CA . PHE A 1 151 ? -1.947 31.268 16.155 1.00 97.31 151 PHE A CA 1
ATOM 1254 C C . PHE A 1 151 ? -2.219 32.429 15.184 1.00 97.31 151 PHE A C 1
ATOM 1256 O O . PHE A 1 151 ? -3.054 32.346 14.284 1.00 97.31 151 PHE A O 1
ATOM 1263 N N . ASP A 1 152 ? -1.482 33.531 15.355 1.00 95.56 152 ASP A N 1
ATOM 1264 C CA . ASP A 1 152 ? -1.570 34.723 14.499 1.00 95.56 152 ASP A CA 1
ATOM 1265 C C . ASP A 1 152 ? -0.658 34.629 13.264 1.00 95.56 152 ASP A C 1
ATOM 1267 O O . ASP A 1 152 ? -0.790 35.416 12.326 1.00 95.56 152 ASP A O 1
ATOM 1271 N N . PHE A 1 153 ? 0.346 33.755 13.294 1.00 96.31 153 PHE A N 1
ATOM 1272 C CA . PHE A 1 153 ? 1.332 33.572 12.232 1.00 96.31 153 PHE A CA 1
ATOM 1273 C C . PHE A 1 153 ? 1.256 32.163 11.641 1.00 96.31 153 PHE A C 1
ATOM 1275 O O . PHE A 1 153 ? 1.477 32.020 10.433 1.00 96.31 153 PHE A O 1
ATOM 1282 N N . GLY A 1 154 ? 0.943 31.153 12.461 1.00 96.00 154 GLY A N 1
ATOM 1283 C CA . GLY A 1 154 ? 0.741 29.768 12.026 1.00 96.00 154 GLY A CA 1
ATOM 1284 C C . GLY A 1 154 ? 2.015 29.104 11.494 1.00 96.00 154 GLY A C 1
ATOM 1285 O O . GLY A 1 154 ? 1.948 28.221 10.644 1.00 96.00 154 GLY A O 1
ATOM 1286 N N . TRP A 1 155 ? 3.203 29.553 11.921 1.00 97.00 155 TRP A N 1
ATOM 1287 C CA . TRP A 1 155 ? 4.471 29.050 11.366 1.00 97.00 155 TRP A CA 1
ATOM 1288 C C . TRP A 1 155 ? 4.938 27.725 11.970 1.00 97.00 155 TRP A C 1
ATOM 1290 O O . TRP A 1 155 ? 5.681 27.004 11.299 1.00 97.00 155 TRP A O 1
ATOM 1300 N N . GLY A 1 156 ? 4.500 27.403 13.188 1.00 96.69 156 GLY A N 1
ATOM 1301 C CA . GLY A 1 156 ? 4.668 26.085 13.795 1.00 96.69 156 GLY A CA 1
ATOM 1302 C C . GLY A 1 156 ? 5.484 26.042 15.077 1.00 96.69 156 GLY A C 1
ATOM 1303 O O . GLY A 1 156 ? 5.856 27.060 15.658 1.00 96.69 156 GLY A O 1
ATOM 1304 N N . LEU A 1 157 ? 5.747 24.818 15.515 1.00 98.44 157 LEU A N 1
ATOM 1305 C CA . LEU A 1 157 ? 6.505 24.487 16.711 1.00 98.44 157 LEU A CA 1
ATOM 1306 C C . LEU A 1 157 ? 7.871 23.929 16.312 1.00 98.44 157 LEU A C 1
ATOM 1308 O O . LEU A 1 157 ? 7.969 22.969 15.546 1.00 98.44 157 LEU A O 1
ATOM 1312 N N . PHE A 1 158 ? 8.938 24.517 16.855 1.00 98.56 158 PHE A N 1
ATOM 1313 C CA . PHE A 1 158 ? 10.310 24.084 16.580 1.00 98.56 158 PHE A CA 1
ATOM 1314 C C . PHE A 1 158 ? 11.018 23.695 17.871 1.00 98.56 158 PHE A C 1
ATOM 1316 O O . PHE A 1 158 ? 11.202 24.525 18.763 1.00 98.56 158 PHE A O 1
ATOM 1323 N N . ILE A 1 159 ? 11.451 22.441 17.957 1.00 98.38 159 ILE A N 1
ATOM 1324 C CA . ILE A 1 159 ? 11.978 21.839 19.182 1.00 98.38 159 ILE A CA 1
ATOM 1325 C C . ILE A 1 159 ? 13.433 21.440 18.959 1.00 98.38 159 ILE A C 1
ATOM 1327 O O . ILE A 1 159 ? 13.784 20.830 17.949 1.00 98.38 159 ILE A O 1
ATOM 1331 N N . HIS A 1 160 ? 14.286 21.767 19.925 1.00 97.88 160 HIS A N 1
ATOM 1332 C CA . HIS A 1 160 ? 15.690 21.383 19.961 1.00 97.88 160 HIS A CA 1
ATOM 1333 C C . HIS A 1 160 ? 15.996 20.580 21.225 1.00 97.88 160 HIS A C 1
ATOM 1335 O O . HIS A 1 160 ? 15.813 21.061 22.345 1.00 97.88 160 HIS A O 1
ATOM 1341 N N . ASN A 1 161 ? 16.545 19.380 21.028 1.00 97.25 161 ASN A N 1
ATOM 1342 C CA . ASN A 1 161 ? 17.112 18.544 22.076 1.00 97.25 161 ASN A CA 1
ATOM 1343 C C . ASN A 1 161 ? 18.645 18.730 22.135 1.00 97.25 161 ASN A C 1
ATOM 1345 O O . ASN A 1 161 ? 19.406 18.079 21.401 1.00 97.25 161 ASN A O 1
ATOM 1349 N N . PRO A 1 162 ? 19.163 19.593 23.028 1.00 94.69 162 PRO A N 1
ATOM 1350 C CA . PRO A 1 162 ? 20.601 19.805 23.154 1.00 94.69 162 PRO A CA 1
ATOM 1351 C C . PRO A 1 162 ? 21.344 18.559 23.658 1.00 94.69 162 PRO A C 1
ATOM 1353 O O . PRO A 1 162 ? 22.544 18.446 23.402 1.00 94.69 162 PRO A O 1
ATOM 1356 N N . GLN A 1 163 ? 20.657 17.627 24.330 1.00 94.81 163 GLN A N 1
ATOM 1357 C CA . GLN A 1 163 ? 21.238 16.407 24.902 1.00 94.81 163 GLN A CA 1
ATOM 1358 C C . GLN A 1 163 ? 21.365 15.262 23.891 1.00 94.81 163 GLN A C 1
ATOM 1360 O O . GLN A 1 163 ? 22.202 14.383 24.094 1.00 94.81 163 GLN A O 1
ATOM 1365 N N . SER A 1 164 ? 20.595 15.287 22.800 1.00 94.69 164 SER A N 1
ATOM 1366 C CA . SER A 1 164 ? 20.670 14.264 21.757 1.00 94.69 164 SER A CA 1
ATOM 1367 C C . SER A 1 164 ? 22.050 14.214 21.087 1.00 94.69 164 SER A C 1
ATOM 1369 O O . SER A 1 164 ? 22.674 15.245 20.789 1.00 94.69 164 SER A O 1
ATOM 1371 N N . THR A 1 165 ? 22.506 12.986 20.836 1.00 92.12 165 THR A N 1
ATOM 1372 C CA . THR A 1 165 ? 23.731 12.649 20.098 1.00 92.12 165 THR A CA 1
ATOM 1373 C C . THR A 1 165 ? 23.451 12.095 18.704 1.00 92.12 165 THR A C 1
ATOM 1375 O O . THR A 1 165 ? 24.396 11.722 18.014 1.00 92.12 165 THR A O 1
ATOM 1378 N N . ASN A 1 166 ? 22.186 12.030 18.291 1.00 96.12 166 ASN A N 1
ATOM 1379 C CA . ASN A 1 166 ? 21.791 11.431 17.023 1.00 96.12 166 ASN A CA 1
ATOM 1380 C C . ASN A 1 166 ? 21.520 12.547 16.001 1.00 96.12 166 ASN A C 1
ATOM 1382 O O . ASN A 1 166 ? 20.818 13.505 16.328 1.00 96.12 166 ASN A O 1
ATOM 1386 N N . PRO A 1 167 ? 22.056 12.471 14.770 1.00 97.12 167 PRO A N 1
ATOM 1387 C CA . PRO A 1 167 ? 21.868 13.481 13.731 1.00 97.12 167 PRO A CA 1
ATOM 1388 C C . PRO A 1 167 ? 20.496 13.332 13.046 1.00 97.12 167 PRO A C 1
ATOM 1390 O O . PRO A 1 167 ? 20.420 13.234 11.826 1.00 97.12 167 PRO A O 1
ATOM 1393 N N . VAL A 1 168 ? 19.414 13.304 13.827 1.00 98.44 168 VAL A N 1
ATOM 1394 C CA . VAL A 1 168 ? 18.049 13.035 13.349 1.00 98.44 168 VAL A CA 1
ATOM 1395 C C . VAL A 1 168 ? 17.192 14.296 13.413 1.00 98.44 168 VAL A C 1
ATOM 1397 O O . VAL A 1 168 ? 17.226 15.023 14.414 1.00 98.44 168 VAL A O 1
ATOM 1400 N N . ILE A 1 169 ? 16.419 14.536 12.354 1.00 98.56 169 ILE A N 1
ATOM 1401 C CA . ILE A 1 169 ? 15.404 15.590 12.259 1.00 98.56 169 ILE A CA 1
ATOM 1402 C C . ILE A 1 169 ? 14.070 14.942 11.915 1.00 98.56 169 ILE A C 1
ATOM 1404 O O . ILE A 1 169 ? 14.000 14.142 10.986 1.00 98.56 169 ILE A O 1
ATOM 1408 N N . LEU A 1 170 ? 13.021 15.340 12.628 1.00 98.62 170 LEU A N 1
ATOM 1409 C CA . LEU A 1 170 ? 11.647 14.951 12.336 1.00 98.62 170 LEU A CA 1
ATOM 1410 C C . LEU A 1 170 ? 10.836 16.149 11.861 1.00 98.62 170 LEU A C 1
ATOM 1412 O O . LEU A 1 170 ? 10.976 17.252 12.397 1.00 98.62 170 LEU A O 1
ATOM 1416 N N . THR A 1 171 ? 9.994 15.933 10.856 1.00 98.44 171 THR A N 1
ATOM 1417 C CA . THR A 1 171 ? 9.109 16.966 10.313 1.00 98.44 171 THR A CA 1
ATOM 1418 C C . THR A 1 171 ? 7.690 16.446 10.137 1.00 98.44 171 THR A C 1
ATOM 1420 O O . THR A 1 171 ? 7.505 15.419 9.490 1.00 98.44 171 THR A O 1
ATOM 1423 N N . VAL A 1 172 ? 6.715 17.209 10.627 1.00 98.31 172 VAL A N 1
ATOM 1424 C CA . VAL A 1 172 ? 5.276 16.984 10.436 1.00 98.31 172 VAL A CA 1
ATOM 1425 C C . VAL A 1 172 ? 4.703 18.220 9.731 1.00 98.31 172 VAL A C 1
ATOM 1427 O O . VAL A 1 172 ? 4.544 19.274 10.356 1.00 98.31 172 VAL A O 1
ATOM 1430 N N . PRO A 1 173 ? 4.518 18.171 8.402 1.00 96.25 173 PRO A N 1
ATOM 1431 C CA . PRO A 1 173 ? 4.202 19.358 7.611 1.00 96.25 173 PRO A CA 1
ATOM 1432 C C . PRO A 1 173 ? 2.709 19.714 7.569 1.00 96.25 173 PRO A C 1
ATOM 1434 O O . PRO A 1 173 ? 2.416 20.874 7.279 1.00 96.25 173 PRO A O 1
ATOM 1437 N N . HIS A 1 174 ? 1.791 18.774 7.834 1.00 91.81 174 HIS A N 1
ATOM 1438 C CA . HIS A 1 174 ? 0.340 19.011 7.767 1.00 91.81 174 HIS A CA 1
ATOM 1439 C C . HIS A 1 174 ? -0.388 18.399 8.986 1.00 91.81 174 HIS A C 1
ATOM 1441 O O . HIS A 1 174 ? -1.074 17.400 8.867 1.00 91.81 174 HIS A O 1
ATOM 1447 N N . PRO A 1 175 ? -0.236 18.965 10.190 1.00 90.44 175 PRO A N 1
ATOM 1448 C CA . PRO A 1 175 ? -0.761 18.365 11.425 1.00 90.44 175 PRO A CA 1
ATOM 1449 C C . PRO A 1 175 ? -2.292 18.226 11.522 1.00 90.44 175 PRO A C 1
ATOM 1451 O O . PRO A 1 175 ? -2.714 17.405 12.319 1.00 90.44 175 PRO A O 1
ATOM 1454 N N . ASN A 1 176 ? -3.100 18.991 10.773 1.00 88.94 176 ASN A N 1
ATOM 1455 C CA . ASN A 1 176 ? -4.573 18.867 10.799 1.00 88.94 176 ASN A CA 1
ATOM 1456 C C . ASN A 1 176 ? -5.080 17.924 9.707 1.00 88.94 176 ASN A C 1
ATOM 1458 O O . ASN A 1 176 ? -6.045 17.199 9.905 1.00 88.94 176 ASN A O 1
ATOM 1462 N N . ASP A 1 177 ? -4.436 17.971 8.539 1.00 89.06 177 ASP A N 1
ATOM 1463 C CA . ASP A 1 177 ? -4.773 17.119 7.398 1.00 89.06 177 ASP A CA 1
ATOM 1464 C C . ASP A 1 177 ? -4.213 15.700 7.542 1.00 89.06 177 ASP A C 1
ATOM 1466 O O . ASP A 1 177 ? -4.686 14.801 6.869 1.00 89.06 177 ASP A O 1
ATOM 1470 N N . ASP A 1 178 ? -3.178 15.545 8.371 1.00 92.69 178 ASP A N 1
ATOM 1471 C CA . ASP A 1 178 ? -2.494 14.292 8.651 1.00 92.69 178 ASP A CA 1
ATOM 1472 C C . ASP A 1 178 ? -2.532 14.068 10.193 1.00 92.69 178 ASP A C 1
ATOM 1474 O O . ASP A 1 178 ? -1.496 14.098 10.874 1.00 92.69 178 ASP A O 1
ATOM 1478 N N . PHE A 1 179 ? -3.732 13.967 10.788 1.00 91.06 179 PHE A N 1
ATOM 1479 C CA . PHE A 1 179 ? -3.975 14.291 12.212 1.00 91.06 179 PHE A CA 1
ATOM 1480 C C . PHE A 1 179 ? -3.289 13.374 13.239 1.00 91.06 179 PHE A C 1
ATOM 1482 O O . PHE A 1 179 ? -3.012 13.802 14.362 1.00 91.06 179 PHE A O 1
ATOM 1489 N N . ILE A 1 180 ? -2.910 12.148 12.870 1.00 94.62 180 ILE A N 1
ATOM 1490 C CA . ILE A 1 180 ? -2.118 11.268 13.753 1.00 94.62 180 ILE A CA 1
ATOM 1491 C C . ILE A 1 180 ? -0.606 11.554 13.701 1.00 94.62 180 ILE A C 1
ATOM 1493 O O . ILE A 1 180 ? 0.159 11.144 14.584 1.00 94.62 180 ILE A O 1
ATOM 1497 N N . SER A 1 181 ? -0.140 12.293 12.691 1.00 96.19 181 SER A N 1
ATOM 1498 C CA . SER A 1 181 ? 1.288 12.447 12.378 1.00 96.19 181 SER A CA 1
ATOM 1499 C C . SER A 1 181 ? 2.068 13.218 13.435 1.00 96.19 181 SER A C 1
ATOM 1501 O O . SER A 1 181 ? 3.243 12.931 13.667 1.00 96.19 181 SER A O 1
ATOM 1503 N N . SER A 1 182 ? 1.439 14.189 14.102 1.00 96.25 182 SER A N 1
ATOM 1504 C CA . SER A 1 182 ? 2.076 14.967 15.177 1.00 96.25 182 SER A CA 1
ATOM 1505 C C . SER A 1 182 ? 2.457 14.080 16.363 1.00 96.25 182 SER A C 1
ATOM 1507 O O . SER A 1 182 ? 3.562 14.193 16.905 1.00 96.25 182 SER A O 1
ATOM 1509 N N . VAL A 1 183 ? 1.565 13.158 16.724 1.00 96.44 183 VAL A N 1
ATOM 1510 C CA . VAL A 1 183 ? 1.716 12.253 17.867 1.00 96.44 183 VAL A CA 1
ATOM 1511 C C . VAL A 1 183 ? 2.760 11.183 17.572 1.00 96.44 183 VAL A C 1
ATOM 1513 O O . VAL A 1 183 ? 3.701 10.997 18.352 1.00 96.44 183 VAL A O 1
ATOM 1516 N N . ILE A 1 184 ? 2.677 10.553 16.398 1.00 98.19 184 ILE A N 1
ATOM 1517 C CA . ILE A 1 184 ? 3.689 9.589 15.952 1.00 98.19 184 ILE A CA 1
ATOM 1518 C C . ILE A 1 184 ? 5.051 10.266 15.745 1.00 98.19 184 ILE A C 1
ATOM 1520 O O . ILE A 1 184 ? 6.085 9.734 16.158 1.00 98.19 184 ILE A O 1
ATOM 1524 N N . GLY A 1 185 ? 5.074 11.480 15.190 1.00 97.88 185 GLY A N 1
ATOM 1525 C CA . GLY A 1 185 ? 6.282 12.292 15.051 1.00 97.88 185 GLY A CA 1
ATOM 1526 C C . GLY A 1 185 ? 6.950 12.591 16.396 1.00 97.88 185 GLY A C 1
ATOM 1527 O O . GLY A 1 185 ? 8.177 12.518 16.504 1.00 97.88 185 GLY A O 1
ATOM 1528 N N . TYR A 1 186 ? 6.173 12.858 17.451 1.00 97.19 186 TYR A N 1
ATOM 1529 C CA . TYR A 1 186 ? 6.711 12.999 18.806 1.00 97.19 186 TYR A CA 1
ATOM 1530 C C . TYR A 1 186 ? 7.232 11.674 19.380 1.00 97.19 186 TYR A C 1
ATOM 1532 O O . TYR A 1 186 ? 8.327 11.660 19.955 1.00 97.19 186 TYR A O 1
ATOM 1540 N N . LYS A 1 187 ? 6.526 10.553 19.180 1.00 97.62 187 LYS A N 1
ATOM 1541 C CA . LYS A 1 187 ? 7.039 9.233 19.582 1.00 97.62 187 LYS A CA 1
ATOM 1542 C C . LYS A 1 187 ? 8.394 8.949 18.926 1.00 97.62 187 LYS A C 1
ATOM 1544 O O . LYS A 1 187 ? 9.347 8.626 19.631 1.00 97.62 187 LYS A O 1
ATOM 1549 N N . CYS A 1 188 ? 8.527 9.192 17.622 1.00 98.38 188 CYS A N 1
ATOM 1550 C CA . CYS A 1 188 ? 9.805 9.080 16.914 1.00 98.38 188 CYS A CA 1
ATOM 1551 C C . CYS A 1 188 ? 10.875 10.008 17.514 1.00 98.38 188 CYS A C 1
ATOM 1553 O O . CYS A 1 188 ? 12.028 9.616 17.678 1.00 98.38 188 CYS A O 1
ATOM 1555 N N . PHE A 1 189 ? 10.516 11.246 17.877 1.00 98.06 189 PHE A N 1
ATOM 1556 C CA . PHE A 1 189 ? 11.461 12.213 18.447 1.00 98.06 189 PHE A CA 1
ATOM 1557 C C . PHE A 1 189 ? 12.041 11.728 19.774 1.00 98.06 189 PHE A C 1
ATOM 1559 O O . PHE A 1 189 ? 13.253 11.841 20.000 1.00 98.06 189 PHE A O 1
ATOM 1566 N N . LYS A 1 190 ? 11.182 11.154 20.615 1.00 95.81 190 LYS A N 1
ATOM 1567 C CA . LYS A 1 190 ? 11.545 10.541 21.888 1.00 95.81 190 LYS A CA 1
ATOM 1568 C C . LYS A 1 190 ? 12.401 9.289 21.684 1.00 95.81 190 LYS A C 1
ATOM 1570 O O . LYS A 1 190 ? 13.528 9.241 22.181 1.00 95.81 190 LYS A O 1
ATOM 1575 N N . ASP A 1 191 ? 11.896 8.317 20.932 1.00 97.12 191 ASP A N 1
ATOM 1576 C CA . ASP A 1 191 ? 12.459 6.964 20.876 1.00 97.12 191 ASP A CA 1
ATOM 1577 C C . ASP A 1 191 ? 13.761 6.926 20.064 1.00 97.12 191 ASP A C 1
ATOM 1579 O O . ASP A 1 191 ? 14.739 6.287 20.459 1.00 97.12 191 ASP A O 1
ATOM 1583 N N . TRP A 1 192 ? 13.859 7.733 19.003 1.00 97.19 192 TRP A N 1
ATOM 1584 C CA . TRP A 1 192 ? 15.088 7.866 18.212 1.00 97.19 192 TRP A CA 1
ATOM 1585 C C . TRP A 1 192 ? 16.091 8.842 18.828 1.00 97.19 192 TRP A C 1
ATOM 1587 O O . TRP A 1 192 ? 17.164 9.076 18.254 1.00 97.19 192 TRP A O 1
ATOM 1597 N N . ASN A 1 193 ? 15.762 9.425 19.990 1.00 96.00 193 ASN A N 1
ATOM 1598 C CA . ASN A 1 193 ? 16.531 10.474 20.652 1.00 96.00 193 ASN A CA 1
ATOM 1599 C C . ASN A 1 193 ? 16.928 11.565 19.644 1.00 96.00 193 ASN A C 1
ATOM 1601 O O . ASN A 1 193 ? 18.111 11.880 19.477 1.00 96.00 193 ASN A O 1
ATOM 1605 N N . ALA A 1 194 ? 15.954 12.083 18.895 1.00 97.81 194 ALA A N 1
ATOM 1606 C CA . ALA A 1 194 ? 16.214 12.977 17.777 1.00 97.81 194 ALA A CA 1
ATOM 1607 C C . ALA A 1 194 ? 16.724 14.351 18.240 1.00 97.81 194 ALA A C 1
ATOM 1609 O O . ALA A 1 194 ? 16.488 14.793 19.369 1.00 97.81 194 ALA A O 1
ATOM 1610 N N . LYS A 1 195 ? 17.470 15.037 17.365 1.00 97.75 195 LYS A N 1
ATOM 1611 C CA . LYS A 1 195 ? 18.053 16.352 17.675 1.00 97.75 195 LYS A CA 1
ATOM 1612 C C . LYS A 1 195 ? 17.016 17.460 17.563 1.00 97.75 195 LYS A C 1
ATOM 1614 O O . LYS A 1 195 ? 17.035 18.395 18.367 1.00 97.75 195 LYS A O 1
ATOM 1619 N N . PHE A 1 196 ? 16.140 17.349 16.568 1.00 98.62 196 PHE A N 1
ATOM 1620 C CA . PHE A 1 196 ? 15.152 18.362 16.231 1.00 98.62 196 PHE A CA 1
ATOM 1621 C C . PHE A 1 196 ? 13.808 17.742 15.832 1.00 98.62 196 PHE A C 1
ATOM 1623 O O . PHE A 1 196 ? 13.786 16.718 15.151 1.00 98.62 196 PHE A O 1
ATOM 1630 N N . LEU A 1 197 ? 12.713 18.410 16.202 1.00 98.62 197 LEU A N 1
ATOM 1631 C CA . LEU A 1 197 ? 11.351 18.152 15.717 1.00 98.62 197 LEU A CA 1
ATOM 1632 C C . LEU A 1 197 ? 10.740 19.477 15.244 1.00 98.62 197 LEU A C 1
ATOM 1634 O O . LEU A 1 197 ? 10.894 20.506 15.909 1.00 98.62 197 LEU A O 1
ATOM 1638 N N . LEU A 1 198 ? 10.103 19.457 14.076 1.00 98.62 198 LEU A N 1
ATOM 1639 C CA . LEU A 1 198 ? 9.371 20.587 13.515 1.00 98.62 198 LEU A CA 1
ATOM 1640 C C . LEU A 1 198 ? 7.945 20.144 13.179 1.00 98.62 198 LEU A C 1
ATOM 1642 O O . LEU A 1 198 ? 7.771 19.202 12.407 1.00 98.62 198 LEU A O 1
ATOM 1646 N N . ILE A 1 199 ? 6.949 20.857 13.696 1.00 98.56 199 ILE A N 1
ATOM 1647 C CA . ILE A 1 199 ? 5.529 20.635 13.388 1.00 98.56 199 ILE A CA 1
ATOM 1648 C C . ILE A 1 199 ? 4.971 21.938 12.812 1.00 98.56 199 ILE A C 1
ATOM 1650 O O . ILE A 1 199 ? 5.214 23.005 13.379 1.00 98.56 199 ILE A O 1
ATOM 1654 N N . SER A 1 200 ? 4.321 21.887 11.646 1.00 97.44 200 SER A N 1
ATOM 1655 C CA . SER A 1 200 ? 3.730 23.079 11.011 1.00 97.44 200 SER A CA 1
ATOM 1656 C C . SER A 1 200 ? 2.642 23.669 11.905 1.00 97.44 200 SER A C 1
ATOM 1658 O O . SER A 1 200 ? 1.993 22.936 12.625 1.00 97.44 200 SER A O 1
ATOM 1660 N N . GLY A 1 201 ? 2.432 24.985 11.884 1.00 96.50 201 GLY A N 1
ATOM 1661 C CA . GLY A 1 201 ? 1.408 25.642 12.712 1.00 96.50 201 GLY A CA 1
ATOM 1662 C C . GLY A 1 201 ? 0.076 25.839 12.001 1.00 96.50 201 GLY A C 1
ATOM 1663 O O . GLY A 1 201 ? -0.768 26.571 12.508 1.00 96.50 201 GLY A O 1
ATOM 1664 N N . ALA A 1 202 ? -0.086 25.254 10.815 1.00 94.56 202 ALA A N 1
ATOM 1665 C CA . ALA A 1 202 ? -1.268 25.380 9.976 1.00 94.56 202 ALA A CA 1
ATOM 1666 C C . ALA A 1 202 ? -1.429 24.147 9.077 1.00 94.56 202 ALA A C 1
ATOM 1668 O O . ALA A 1 202 ? -0.423 23.613 8.586 1.00 94.56 202 ALA A O 1
ATOM 1669 N N . GLY A 1 203 ? -2.681 23.770 8.802 1.00 89.44 203 GLY A N 1
ATOM 1670 C CA . GLY A 1 203 ? -3.027 22.819 7.742 1.00 89.44 203 GLY A CA 1
ATOM 1671 C C . GLY A 1 203 ? -2.704 23.347 6.335 1.00 89.44 203 GLY A C 1
ATOM 1672 O O . GLY A 1 203 ? -2.522 24.553 6.114 1.00 89.44 203 GLY A O 1
ATOM 1673 N N . ARG A 1 204 ? -2.629 22.457 5.339 1.00 90.00 204 ARG A N 1
ATOM 1674 C CA . ARG A 1 204 ? -2.245 22.800 3.949 1.00 90.00 204 ARG A CA 1
ATOM 1675 C C . ARG A 1 204 ? -3.307 23.602 3.196 1.00 90.00 204 ARG A C 1
ATOM 1677 O O . ARG A 1 204 ? -3.014 24.162 2.133 1.00 90.00 204 ARG A O 1
ATOM 1684 N N . GLU A 1 205 ? -4.526 23.679 3.712 1.00 91.62 205 GLU A N 1
ATOM 1685 C CA . GLU A 1 205 ? -5.657 24.365 3.075 1.00 91.62 205 GLU A CA 1
ATOM 1686 C C . GLU A 1 205 ? -5.849 25.817 3.537 1.00 91.62 205 GLU A C 1
ATOM 1688 O O . GLU A 1 205 ? -6.411 26.626 2.794 1.00 91.62 205 GLU A O 1
ATOM 1693 N N . VAL A 1 206 ? -5.277 26.183 4.690 1.00 93.00 206 VAL A N 1
ATOM 1694 C CA . VAL A 1 206 ? -5.441 27.492 5.351 1.00 93.00 206 VAL A CA 1
ATOM 1695 C C . VAL A 1 206 ? -5.189 28.676 4.416 1.00 93.00 206 VAL A C 1
ATOM 1697 O O . VAL A 1 206 ? -5.943 29.650 4.392 1.00 93.00 206 VAL A O 1
ATOM 1700 N N . LEU A 1 207 ? -4.112 28.622 3.628 1.00 93.69 207 LEU A N 1
ATOM 1701 C CA . LEU A 1 207 ? -3.781 29.670 2.671 1.00 93.69 207 LEU A CA 1
ATOM 1702 C C . LEU A 1 207 ? -3.381 29.071 1.328 1.00 93.69 207 LEU A C 1
ATOM 1704 O O . LEU A 1 207 ? -2.380 28.372 1.208 1.00 93.69 207 LEU A O 1
ATOM 1708 N N . TRP A 1 208 ? -4.111 29.440 0.276 1.00 94.06 208 TRP A N 1
ATOM 1709 C CA . TRP A 1 208 ? -3.855 28.984 -1.088 1.00 94.06 208 TRP A CA 1
ATOM 1710 C C . TRP A 1 208 ? -4.087 30.097 -2.118 1.00 94.06 208 TRP A C 1
ATOM 1712 O O . TRP A 1 208 ? -4.589 31.185 -1.822 1.00 94.06 208 TRP A O 1
ATOM 1722 N N . THR A 1 209 ? -3.705 29.848 -3.371 1.00 93.56 209 THR A N 1
ATOM 1723 C CA . THR A 1 209 ? -3.727 30.876 -4.434 1.00 93.56 209 THR A CA 1
ATOM 1724 C C . THR A 1 209 ? -5.108 31.449 -4.776 1.00 93.56 209 THR A C 1
ATOM 1726 O O . THR A 1 209 ? -5.167 32.494 -5.431 1.00 93.56 209 THR A O 1
ATOM 1729 N N . ASN A 1 210 ? -6.206 30.799 -4.368 1.00 91.62 210 ASN A N 1
ATOM 1730 C CA . ASN A 1 210 ? -7.583 31.169 -4.714 1.00 91.62 210 ASN A CA 1
ATOM 1731 C C . ASN A 1 210 ? -7.830 31.258 -6.240 1.00 91.62 210 ASN A C 1
ATOM 1733 O O . ASN A 1 210 ? -8.599 32.095 -6.726 1.00 91.62 210 ASN A O 1
ATOM 1737 N N . GLN A 1 211 ? -7.139 30.427 -7.032 1.00 90.75 211 GLN A N 1
ATOM 1738 C CA . GLN A 1 211 ? -7.260 30.389 -8.495 1.00 90.75 211 GLN A CA 1
ATOM 1739 C C . GLN A 1 211 ? -7.722 29.015 -9.002 1.00 90.75 211 GLN A C 1
ATOM 1741 O O . GLN A 1 211 ? -6.949 28.055 -9.034 1.00 90.75 211 GLN A O 1
ATOM 1746 N N . GLY A 1 212 ? -8.961 28.945 -9.503 1.00 89.81 212 GLY A N 1
ATOM 1747 C CA . GLY A 1 212 ? -9.593 27.689 -9.938 1.00 89.81 212 GLY A CA 1
ATOM 1748 C C . GLY A 1 212 ? -9.950 26.789 -8.751 1.00 89.81 212 GLY A C 1
ATOM 1749 O O . GLY A 1 212 ? -10.010 27.288 -7.638 1.00 89.81 212 GLY A O 1
ATOM 1750 N N . ASN A 1 213 ? -10.160 25.491 -8.987 1.00 90.12 213 ASN A N 1
ATOM 1751 C CA . ASN A 1 213 ? -10.422 24.519 -7.912 1.00 90.12 213 ASN A CA 1
ATOM 1752 C C . ASN A 1 213 ? -9.163 24.276 -7.073 1.00 90.12 213 ASN A C 1
ATOM 1754 O O . ASN A 1 213 ? -8.050 24.438 -7.596 1.00 90.12 213 ASN A O 1
ATOM 1758 N N . TYR A 1 214 ? -9.324 23.896 -5.808 1.00 91.56 214 TYR A N 1
ATOM 1759 C CA . TYR A 1 214 ? -8.191 23.568 -4.953 1.00 91.56 214 TYR A CA 1
ATOM 1760 C C . TYR A 1 214 ? -7.424 22.340 -5.479 1.00 91.56 214 TYR A C 1
ATOM 1762 O O . TYR A 1 214 ? -7.910 21.549 -6.284 1.00 91.56 214 TYR A O 1
ATOM 1770 N N . SER A 1 215 ? -6.151 22.278 -5.109 1.00 90.88 215 SER A N 1
ATOM 1771 C CA . SER A 1 215 ? -5.266 21.122 -5.249 1.00 90.88 215 SER A CA 1
ATOM 1772 C C . SER A 1 215 ? -4.050 21.413 -4.378 1.00 90.88 215 SER A C 1
ATOM 1774 O O . SER A 1 215 ? -3.620 22.574 -4.360 1.00 90.88 215 SER A O 1
ATOM 1776 N N . ASN A 1 216 ? -3.402 20.399 -3.811 1.00 89.69 216 ASN A N 1
ATOM 1777 C CA . ASN A 1 216 ? -2.233 20.595 -2.936 1.00 89.69 216 ASN A CA 1
ATOM 1778 C C . ASN A 1 216 ? -1.135 21.474 -3.575 1.00 89.69 216 ASN A C 1
ATOM 1780 O O . ASN A 1 216 ? -0.501 22.288 -2.911 1.00 89.69 216 ASN A O 1
ATOM 1784 N N . SER A 1 217 ? -0.963 21.419 -4.904 1.00 89.25 217 SER A N 1
ATOM 1785 C CA . SER A 1 217 ? -0.009 22.268 -5.651 1.00 89.25 217 SER A CA 1
ATOM 1786 C C . SER A 1 217 ? -0.248 23.787 -5.553 1.00 89.25 217 SER A C 1
ATOM 1788 O O . SER A 1 217 ? 0.608 24.573 -5.961 1.00 89.25 217 SER A O 1
ATOM 1790 N N . LYS A 1 218 ? -1.412 24.209 -5.048 1.00 93.06 218 LYS A N 1
ATOM 1791 C CA . LYS A 1 218 ? -1.831 25.610 -4.913 1.00 93.06 218 LYS A CA 1
ATOM 1792 C C . LYS A 1 218 ? -1.761 26.125 -3.480 1.00 93.06 218 LYS A C 1
ATOM 1794 O O . LYS A 1 218 ? -2.060 27.308 -3.285 1.00 93.06 218 LYS A O 1
ATOM 1799 N N . SER A 1 219 ? -1.400 25.274 -2.521 1.00 94.31 219 SER A N 1
ATOM 1800 C CA . SER A 1 219 ? -1.166 25.690 -1.144 1.00 94.31 219 SER A CA 1
ATOM 1801 C C . SER A 1 219 ? 0.020 26.656 -1.066 1.00 94.31 219 SER A C 1
ATOM 1803 O O . SER A 1 219 ? 1.021 26.510 -1.771 1.00 94.31 219 SER A O 1
ATOM 1805 N N . LEU A 1 220 ? -0.127 27.681 -0.233 1.00 94.94 220 LEU A N 1
ATOM 1806 C CA . LEU A 1 220 ? 0.898 28.671 0.088 1.00 94.94 220 LEU A CA 1
ATOM 1807 C C . LEU A 1 220 ? 1.448 28.484 1.509 1.00 94.94 220 LEU A C 1
ATOM 1809 O O . LEU A 1 220 ? 2.517 29.023 1.794 1.00 94.94 220 LEU A O 1
ATOM 1813 N N . CYS A 1 221 ? 0.748 27.745 2.373 1.00 93.38 221 CYS A N 1
ATOM 1814 C CA . CYS A 1 221 ? 1.172 27.416 3.736 1.00 93.38 221 CYS A CA 1
ATOM 1815 C C . CYS A 1 221 ? 1.847 26.042 3.857 1.00 93.38 221 CYS A C 1
ATOM 1817 O O . CYS A 1 221 ? 2.591 25.837 4.807 1.00 93.38 221 CYS A O 1
ATOM 1819 N N . ASP A 1 222 ? 1.670 25.143 2.884 1.00 95.06 222 ASP A N 1
ATOM 1820 C CA . ASP A 1 222 ? 2.314 23.827 2.867 1.00 95.06 222 ASP A CA 1
ATOM 1821 C C . ASP A 1 222 ? 3.850 23.945 2.721 1.00 95.06 222 ASP A C 1
ATOM 1823 O O . ASP A 1 222 ? 4.353 24.336 1.652 1.00 95.06 222 ASP A O 1
ATOM 1827 N N . PRO A 1 223 ? 4.627 23.564 3.754 1.00 95.81 223 PRO A N 1
ATOM 1828 C CA . PRO A 1 223 ? 6.078 23.685 3.726 1.00 95.81 223 PRO A CA 1
ATOM 1829 C C . PRO A 1 223 ? 6.748 22.650 2.815 1.00 95.81 223 PRO A C 1
ATOM 1831 O O . PRO A 1 223 ? 7.883 22.857 2.387 1.00 95.81 223 PRO A O 1
ATOM 1834 N N . SER A 1 224 ? 6.077 21.550 2.479 1.00 95.25 224 SER A N 1
ATOM 1835 C CA . SER A 1 224 ? 6.557 20.572 1.501 1.00 95.25 224 SER A CA 1
ATOM 1836 C C . SER A 1 224 ? 6.522 21.139 0.082 1.00 95.25 224 SER A C 1
ATOM 1838 O O . SER A 1 224 ? 7.339 20.763 -0.762 1.00 95.25 224 SER A O 1
ATOM 1840 N N . ARG A 1 225 ? 5.619 22.084 -0.212 1.00 93.25 225 ARG A N 1
ATOM 1841 C CA . ARG A 1 225 ? 5.420 22.628 -1.570 1.00 93.25 225 ARG A CA 1
ATOM 1842 C C . ARG A 1 225 ? 5.940 24.053 -1.750 1.00 93.25 225 ARG A C 1
ATOM 1844 O O . ARG A 1 225 ? 6.400 24.382 -2.852 1.00 93.25 225 ARG A O 1
ATOM 1851 N N . ASN A 1 226 ? 5.953 24.868 -0.698 1.00 92.56 226 ASN A N 1
ATOM 1852 C CA . ASN A 1 226 ? 6.411 26.254 -0.738 1.00 92.56 226 ASN A CA 1
ATOM 1853 C C . ASN A 1 226 ? 7.776 26.435 -0.049 1.00 92.56 226 ASN A C 1
ATOM 1855 O O . ASN A 1 226 ? 7.939 26.102 1.118 1.00 92.56 226 ASN A O 1
ATOM 1859 N N . ASP A 1 227 ? 8.769 26.985 -0.760 1.00 89.31 227 ASP A N 1
ATOM 1860 C CA . ASP A 1 227 ? 10.111 27.223 -0.193 1.00 89.31 227 ASP A CA 1
ATOM 1861 C C . ASP A 1 227 ? 10.164 28.483 0.688 1.00 89.31 227 ASP A C 1
ATOM 1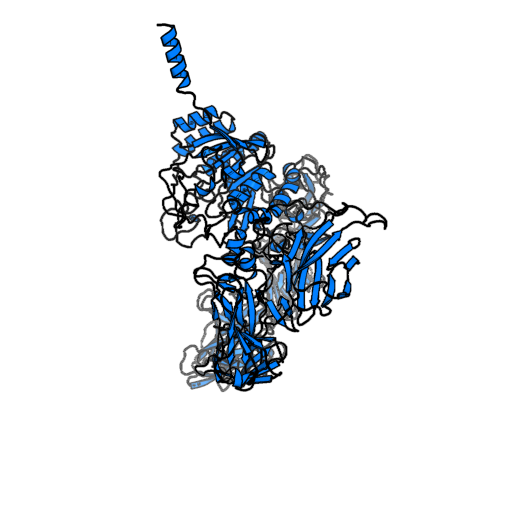863 O O . ASP A 1 227 ? 10.979 28.563 1.607 1.00 89.31 227 ASP A O 1
ATOM 1867 N N . ASP A 1 228 ? 9.272 29.445 0.429 1.00 90.81 228 ASP A N 1
ATOM 1868 C CA . ASP A 1 228 ? 9.253 30.772 1.053 1.00 90.81 228 ASP A CA 1
ATOM 1869 C C . ASP A 1 228 ? 8.382 30.781 2.323 1.00 90.81 228 ASP A C 1
ATOM 1871 O O . ASP A 1 228 ? 7.498 31.619 2.498 1.00 90.81 228 ASP A O 1
ATOM 1875 N N . VAL A 1 229 ? 8.626 29.821 3.219 1.00 95.50 229 VAL A N 1
ATOM 1876 C CA . VAL A 1 229 ? 7.981 29.723 4.538 1.00 95.50 229 VAL A CA 1
ATOM 1877 C C . VAL A 1 229 ? 9.024 29.570 5.640 1.00 95.50 229 VAL A C 1
ATOM 1879 O O . VAL A 1 229 ? 10.114 29.031 5.427 1.00 95.50 229 VAL A O 1
ATOM 1882 N N . VAL A 1 230 ? 8.683 30.018 6.849 1.00 97.19 230 VAL A N 1
ATOM 1883 C CA . VAL A 1 230 ? 9.585 29.969 8.008 1.00 97.19 230 VAL A CA 1
ATOM 1884 C C . VAL A 1 230 ? 10.038 28.544 8.329 1.00 97.19 230 VAL A C 1
ATOM 1886 O O . VAL A 1 230 ? 11.224 28.337 8.589 1.00 97.19 230 VAL A O 1
ATOM 1889 N N . PHE A 1 231 ? 9.152 27.556 8.195 1.00 98.06 231 PHE A N 1
ATOM 1890 C CA . PHE A 1 231 ? 9.469 26.139 8.388 1.00 98.06 231 PHE A CA 1
ATOM 1891 C C . PHE A 1 231 ? 10.728 25.702 7.613 1.00 98.06 231 PHE A C 1
ATOM 1893 O O . PHE A 1 231 ? 11.621 25.064 8.170 1.00 98.06 231 PHE A O 1
ATOM 1900 N N . ASN A 1 232 ? 10.864 26.120 6.348 1.00 97.31 232 ASN A N 1
ATOM 1901 C CA . ASN A 1 232 ? 12.012 25.770 5.509 1.00 97.31 232 ASN A CA 1
ATOM 1902 C C . ASN A 1 232 ? 13.295 26.528 5.886 1.00 97.31 232 ASN A C 1
ATOM 1904 O O . ASN A 1 232 ? 14.391 25.995 5.708 1.00 97.31 232 ASN A O 1
ATOM 1908 N N . VAL A 1 233 ? 13.200 27.737 6.451 1.00 97.31 233 VAL A N 1
ATOM 1909 C CA . VAL A 1 233 ? 14.360 28.453 7.022 1.00 97.31 233 VAL A CA 1
ATOM 1910 C C . VAL A 1 233 ? 14.913 27.696 8.231 1.00 97.31 233 VAL A C 1
ATOM 1912 O O . VAL A 1 233 ? 16.127 27.484 8.337 1.00 97.31 233 VAL A O 1
ATOM 1915 N N . VAL A 1 234 ? 14.020 27.246 9.117 1.00 98.19 234 VAL A N 1
ATOM 1916 C CA . VAL A 1 234 ? 14.382 26.459 10.301 1.00 98.19 234 VAL A CA 1
ATOM 1917 C C . VAL A 1 234 ? 14.983 25.118 9.885 1.00 98.19 234 VAL A C 1
ATOM 1919 O O . VAL A 1 234 ? 16.110 24.814 10.276 1.00 98.19 234 VAL A O 1
ATOM 1922 N N . TYR A 1 235 ? 14.298 24.367 9.018 1.00 98.50 235 TYR A N 1
ATOM 1923 C CA . TYR A 1 235 ? 14.751 23.062 8.534 1.00 98.50 235 TYR A CA 1
ATOM 1924 C C . TYR A 1 235 ? 16.161 23.116 7.931 1.00 98.50 235 TYR A C 1
ATOM 1926 O O . TYR A 1 235 ? 17.048 22.356 8.328 1.00 98.50 235 TYR A O 1
ATOM 1934 N N . LYS A 1 236 ? 16.412 24.071 7.020 1.00 97.81 236 LYS A N 1
ATOM 1935 C CA . LYS A 1 236 ? 17.730 24.258 6.390 1.00 97.81 236 LYS A CA 1
ATOM 1936 C C . LYS A 1 236 ? 18.812 24.556 7.432 1.00 97.81 236 LYS A C 1
ATOM 1938 O O . LYS A 1 236 ? 19.918 24.021 7.345 1.00 97.81 236 LYS A O 1
ATOM 1943 N N . SER A 1 237 ? 18.500 25.388 8.424 1.00 98.06 237 SER A N 1
ATOM 1944 C CA . SER A 1 237 ? 19.429 25.743 9.503 1.00 98.06 237 SER A CA 1
ATOM 1945 C C . SER A 1 237 ? 19.738 24.553 10.416 1.00 98.06 237 SER A C 1
ATOM 1947 O O . SER A 1 237 ? 20.895 24.352 10.781 1.00 98.06 237 SER A O 1
ATOM 1949 N N . PHE A 1 238 ? 18.741 23.722 10.726 1.00 98.19 238 PHE A N 1
ATOM 1950 C CA . PHE A 1 238 ? 18.910 22.512 11.534 1.00 98.19 238 PHE A CA 1
ATOM 1951 C C . PHE A 1 238 ? 19.745 21.456 10.805 1.00 98.19 238 PHE A C 1
ATOM 1953 O O . PHE A 1 238 ? 20.706 20.941 11.377 1.00 98.19 238 PHE A O 1
ATOM 1960 N N . CYS A 1 239 ? 19.479 21.219 9.516 1.00 98.12 239 CYS A N 1
ATOM 1961 C CA . CYS A 1 239 ? 20.313 20.352 8.679 1.00 98.12 239 CYS A CA 1
ATOM 1962 C C . CYS A 1 239 ? 21.776 20.827 8.671 1.00 98.12 239 CYS A C 1
ATOM 1964 O O . CYS A 1 239 ? 22.700 20.046 8.883 1.00 98.12 239 CYS A O 1
ATOM 1966 N N . ASN A 1 240 ? 22.012 22.129 8.471 1.00 97.56 240 ASN A N 1
ATOM 1967 C CA . ASN A 1 240 ? 23.369 22.686 8.480 1.00 97.56 240 ASN A CA 1
ATOM 1968 C C . ASN A 1 240 ? 24.058 22.543 9.836 1.00 97.56 240 ASN A C 1
ATOM 1970 O O . ASN A 1 240 ? 25.248 22.238 9.876 1.00 97.56 240 ASN A O 1
ATOM 1974 N N . ASN A 1 241 ? 23.320 22.725 10.930 1.00 97.19 241 ASN A N 1
ATOM 1975 C CA . ASN A 1 241 ? 23.847 22.533 12.273 1.00 97.19 241 ASN A CA 1
ATOM 1976 C C . ASN A 1 241 ? 24.268 21.080 12.517 1.00 97.19 241 ASN A C 1
ATOM 1978 O O . ASN A 1 241 ? 25.361 20.846 13.027 1.00 97.19 241 ASN A O 1
ATOM 1982 N N . ILE A 1 242 ? 23.455 20.109 12.089 1.00 97.38 242 ILE A N 1
ATOM 1983 C CA . ILE A 1 242 ? 23.820 18.691 12.160 1.00 97.38 242 ILE A CA 1
ATOM 1984 C C . ILE A 1 242 ? 25.093 18.421 11.362 1.00 97.38 242 ILE A C 1
ATOM 1986 O O . ILE A 1 242 ? 26.046 17.853 11.895 1.00 97.38 242 ILE A O 1
ATOM 1990 N N . ARG A 1 243 ? 25.149 18.885 10.112 1.00 95.88 243 ARG A N 1
ATOM 1991 C CA . ARG A 1 243 ? 26.320 18.696 9.245 1.00 95.88 243 ARG A CA 1
ATOM 1992 C C . ARG A 1 243 ? 27.585 19.305 9.851 1.00 95.88 243 ARG A C 1
ATOM 1994 O O . ARG A 1 243 ? 28.653 18.713 9.746 1.00 95.88 243 ARG A O 1
ATOM 2001 N N . GLU A 1 244 ? 27.473 20.454 10.518 1.00 95.94 244 GLU A N 1
ATOM 2002 C CA . GLU A 1 244 ? 28.593 21.104 11.207 1.00 95.94 244 GLU A CA 1
ATOM 2003 C C . GLU A 1 244 ? 29.036 20.352 12.475 1.00 95.94 244 GLU A C 1
ATOM 2005 O O . GLU A 1 244 ? 30.236 20.222 12.720 1.00 95.94 244 GLU A O 1
ATOM 2010 N N . ILE A 1 245 ? 28.095 19.860 13.286 1.00 94.75 245 ILE A N 1
ATOM 2011 C CA . ILE A 1 245 ? 28.392 19.213 14.575 1.00 94.75 245 ILE A CA 1
ATOM 2012 C C . ILE A 1 245 ? 28.876 17.770 14.395 1.00 94.75 245 ILE A C 1
ATOM 2014 O O . ILE A 1 245 ? 29.794 17.344 15.098 1.00 94.75 245 ILE A O 1
ATOM 2018 N N . PHE A 1 246 ? 28.259 17.019 13.482 1.00 93.75 246 PHE A N 1
ATOM 2019 C CA . PHE A 1 246 ? 28.463 15.576 13.339 1.00 93.75 246 PHE A CA 1
ATOM 2020 C C . PHE A 1 246 ? 29.356 15.184 12.152 1.00 93.75 246 PHE A C 1
ATOM 2022 O O . PHE A 1 246 ? 29.692 14.005 12.026 1.00 93.75 246 PHE A O 1
ATOM 2029 N N . ASP A 1 247 ? 29.735 16.144 11.297 1.00 92.31 247 ASP A N 1
ATOM 2030 C CA . ASP A 1 247 ? 30.518 15.922 10.065 1.00 92.31 247 ASP A CA 1
ATOM 2031 C C . ASP A 1 247 ? 29.913 14.825 9.165 1.00 92.31 247 ASP A C 1
ATOM 2033 O O . ASP A 1 247 ? 30.608 14.017 8.553 1.00 92.31 247 ASP A O 1
ATOM 2037 N N . ARG A 1 248 ? 28.576 14.758 9.135 1.00 90.31 248 ARG A N 1
ATOM 2038 C CA . ARG A 1 248 ? 27.786 13.794 8.357 1.00 90.31 248 ARG A CA 1
ATOM 2039 C C . ARG A 1 248 ? 26.424 14.372 7.996 1.00 90.31 248 ARG A C 1
ATOM 2041 O O . ARG A 1 248 ? 26.016 15.401 8.534 1.00 90.31 248 ARG A O 1
ATOM 2048 N N . ARG A 1 249 ? 25.735 13.713 7.067 1.00 92.25 249 ARG A N 1
ATOM 2049 C CA . ARG A 1 249 ? 24.365 14.069 6.696 1.00 92.25 249 ARG A CA 1
ATOM 2050 C C . ARG A 1 249 ? 23.403 13.691 7.823 1.00 92.25 249 ARG A C 1
ATOM 2052 O O . ARG A 1 249 ? 23.615 12.699 8.514 1.00 92.25 249 ARG A O 1
ATOM 2059 N N . GLU A 1 250 ? 22.379 14.506 7.996 1.00 96.44 250 GLU A N 1
ATOM 2060 C CA . GLU A 1 250 ? 21.214 14.211 8.815 1.00 96.44 250 GLU A CA 1
ATOM 2061 C C . GLU A 1 250 ? 20.422 13.007 8.285 1.00 96.44 250 GLU A C 1
ATOM 2063 O O . GLU A 1 250 ? 20.398 12.767 7.079 1.00 96.44 250 GLU A O 1
ATOM 2068 N N . PHE A 1 251 ? 19.755 12.295 9.193 1.00 97.94 251 PHE A N 1
ATOM 2069 C CA . PHE A 1 251 ? 18.602 11.461 8.872 1.00 97.94 251 PHE A CA 1
ATOM 2070 C C . PHE A 1 251 ? 17.340 12.301 9.090 1.00 97.94 251 PHE A C 1
ATOM 2072 O O . PHE A 1 251 ? 17.035 12.697 10.216 1.00 97.94 251 PHE A O 1
ATOM 2079 N N . SER A 1 252 ? 16.657 12.648 8.005 1.00 98.06 252 SER A N 1
ATOM 2080 C CA . SER A 1 252 ? 15.461 13.483 8.007 1.00 98.06 252 SER A CA 1
ATOM 2081 C C . SER A 1 252 ? 14.235 12.628 7.730 1.00 98.06 252 SER A C 1
ATOM 2083 O O . SER A 1 252 ? 14.014 12.241 6.586 1.00 98.06 252 SER A O 1
ATOM 2085 N N . ALA A 1 253 ? 13.413 12.403 8.746 1.00 98.31 253 ALA A N 1
ATOM 2086 C CA . ALA A 1 253 ? 12.156 11.684 8.613 1.00 98.31 253 ALA A CA 1
ATOM 2087 C C . ALA A 1 253 ? 10.973 12.658 8.554 1.00 98.31 253 ALA A C 1
ATOM 2089 O O . ALA A 1 253 ? 10.832 13.546 9.400 1.00 98.31 253 ALA A O 1
ATOM 2090 N N . GLN A 1 254 ? 10.141 12.503 7.533 1.00 98.25 254 GLN A N 1
ATOM 2091 C CA . GLN A 1 254 ? 8.906 13.244 7.349 1.00 98.25 254 GLN A CA 1
ATOM 2092 C C . GLN A 1 254 ? 7.726 12.292 7.526 1.00 98.25 254 GLN A C 1
ATOM 2094 O O . GLN A 1 254 ? 7.649 11.286 6.825 1.00 98.25 254 GLN A O 1
ATOM 2099 N N . ILE A 1 255 ? 6.861 12.615 8.484 1.00 98.12 255 ILE A N 1
ATOM 2100 C CA . ILE A 1 255 ? 5.763 11.758 8.934 1.00 98.12 255 ILE A CA 1
ATOM 2101 C C . ILE A 1 255 ? 4.444 12.355 8.451 1.00 98.12 255 ILE A C 1
ATOM 2103 O O . ILE A 1 255 ? 4.227 13.559 8.630 1.00 98.12 255 ILE A O 1
ATOM 2107 N N . HIS A 1 256 ? 3.620 11.505 7.853 1.00 96.56 256 HIS A N 1
ATOM 2108 C CA . HIS A 1 256 ? 2.294 11.802 7.335 1.00 96.56 256 HIS A CA 1
ATOM 2109 C C . HIS A 1 256 ? 1.312 10.668 7.656 1.00 96.56 256 HIS A C 1
ATOM 2111 O O . HIS A 1 256 ? 1.718 9.572 8.055 1.00 96.56 256 HIS A O 1
ATOM 2117 N N . SER A 1 257 ? 0.032 10.943 7.432 1.00 94.69 257 SER A N 1
ATOM 2118 C CA . SER A 1 257 ? -1.061 9.985 7.423 1.00 94.69 257 SER A CA 1
ATOM 2119 C C . SER A 1 257 ? -1.976 10.248 6.233 1.00 94.69 257 SER A C 1
ATOM 2121 O O . SER A 1 257 ? -1.913 11.328 5.639 1.00 94.69 257 SER A O 1
ATOM 2123 N N . TYR A 1 258 ? -2.788 9.258 5.874 1.00 91.56 258 TYR A N 1
ATOM 2124 C CA . TYR A 1 258 ? -3.707 9.340 4.750 1.00 91.56 258 TYR A CA 1
ATOM 2125 C C . TYR A 1 258 ? -5.127 8.911 5.114 1.00 91.56 258 TYR A C 1
ATOM 2127 O O . TYR A 1 258 ? -5.352 8.126 6.032 1.00 91.56 258 TYR A O 1
ATOM 2135 N N . ASP A 1 259 ? -6.071 9.449 4.341 1.00 84.81 259 ASP A N 1
ATOM 2136 C CA . ASP A 1 259 ? -7.504 9.231 4.500 1.00 84.81 259 ASP A CA 1
ATOM 2137 C C . ASP A 1 259 ? -7.843 7.735 4.333 1.00 84.81 259 ASP A C 1
ATOM 2139 O O . ASP A 1 259 ? -7.707 7.201 3.227 1.00 84.81 259 ASP A O 1
ATOM 2143 N N . TRP A 1 260 ? -8.364 7.096 5.385 1.00 72.06 260 TRP A N 1
ATOM 2144 C CA . TRP A 1 260 ? -8.694 5.662 5.370 1.00 72.06 260 TRP A CA 1
ATOM 2145 C C . TRP A 1 260 ? -9.630 5.251 4.225 1.00 72.06 260 TRP A C 1
ATOM 2147 O O . TRP A 1 260 ? -9.409 4.237 3.591 1.00 72.06 260 TRP A O 1
ATOM 2157 N N . ASN A 1 261 ? -10.623 6.075 3.867 1.00 75.88 261 ASN A N 1
ATOM 2158 C CA . ASN A 1 261 ? -11.649 5.711 2.871 1.00 75.88 261 ASN A CA 1
ATOM 2159 C C . ASN A 1 261 ? -11.317 6.023 1.401 1.00 75.88 261 ASN A C 1
ATOM 2161 O O . ASN A 1 261 ? -12.229 6.211 0.580 1.00 75.88 261 ASN A O 1
ATOM 2165 N N . ARG A 1 262 ? -10.038 6.241 1.080 1.00 77.88 262 ARG A N 1
ATOM 2166 C CA . ARG A 1 262 ? -9.610 6.692 -0.262 1.00 77.88 262 ARG A CA 1
ATOM 2167 C C . ARG A 1 262 ? -8.464 5.908 -0.862 1.00 77.88 262 ARG A C 1
ATOM 2169 O O . ARG A 1 262 ? -8.184 6.096 -2.050 1.00 77.88 262 ARG A O 1
ATOM 2176 N N . HIS A 1 263 ? -7.800 5.108 -0.044 1.00 80.31 263 HIS A N 1
ATOM 2177 C CA . HIS A 1 263 ? -6.594 4.370 -0.382 1.00 80.31 263 HIS A CA 1
ATOM 2178 C C . HIS A 1 263 ? -6.796 2.876 -0.097 1.00 80.31 263 HIS A C 1
ATOM 2180 O O . HIS A 1 263 ? -5.877 2.202 0.359 1.00 80.31 263 HIS A O 1
ATOM 2186 N N . ASP A 1 264 ? -7.998 2.375 -0.406 1.00 70.19 264 ASP A N 1
ATOM 2187 C CA . ASP A 1 264 ? -8.398 0.979 -0.255 1.00 70.19 264 ASP A CA 1
ATOM 2188 C C . ASP A 1 264 ? -7.339 0.037 -0.869 1.00 70.19 264 ASP A C 1
ATOM 2190 O O . ASP A 1 264 ? -6.745 0.328 -1.915 1.00 70.19 264 ASP A O 1
ATOM 2194 N N . ASP A 1 265 ? -7.125 -1.118 -0.237 1.00 75.31 265 ASP A N 1
ATOM 2195 C CA . ASP A 1 265 ? -6.168 -2.163 -0.641 1.00 75.31 265 ASP A CA 1
ATOM 2196 C C . ASP A 1 265 ? -4.664 -1.786 -0.549 1.00 75.31 265 ASP A C 1
ATOM 2198 O O . ASP A 1 265 ? -3.802 -2.542 -1.029 1.00 75.31 265 ASP A O 1
ATOM 2202 N N . HIS A 1 266 ? -4.304 -0.653 0.070 1.00 86.44 266 HIS A N 1
ATOM 2203 C CA . HIS A 1 266 ? -2.908 -0.307 0.369 1.00 86.44 266 HIS A CA 1
ATOM 2204 C C . HIS A 1 266 ? -2.477 -0.726 1.789 1.00 86.44 266 HIS A C 1
ATOM 2206 O O . HIS A 1 266 ? -3.291 -0.731 2.704 1.00 86.44 266 HIS A O 1
ATOM 2212 N N . PRO A 1 267 ? -1.192 -1.081 2.002 1.00 91.38 267 PRO A N 1
ATOM 2213 C CA . PRO A 1 267 ? -0.687 -1.388 3.342 1.00 91.38 267 PRO A CA 1
ATOM 2214 C C . PRO A 1 267 ? -0.696 -0.199 4.303 1.00 91.38 267 PRO A C 1
ATOM 2216 O O . PRO A 1 267 ? -0.461 0.942 3.894 1.00 91.38 267 PRO A O 1
ATOM 2219 N N . ASP A 1 268 ? -0.814 -0.499 5.599 1.00 94.62 268 ASP A N 1
ATOM 2220 C CA . ASP A 1 268 ? -0.953 0.499 6.672 1.00 94.62 268 ASP A CA 1
ATOM 2221 C C . ASP A 1 268 ? 0.185 1.531 6.717 1.00 94.62 268 ASP A C 1
ATOM 2223 O O . ASP A 1 268 ? -0.004 2.659 7.163 1.00 94.62 268 ASP A O 1
ATOM 2227 N N . ASN A 1 269 ? 1.392 1.150 6.284 1.00 97.25 269 ASN A N 1
ATOM 2228 C CA . ASN A 1 269 ? 2.572 2.010 6.244 1.00 97.25 269 ASN A CA 1
ATOM 2229 C C . ASN A 1 269 ? 3.178 2.020 4.841 1.00 97.25 269 ASN A C 1
ATOM 2231 O O . ASN A 1 269 ? 3.866 1.074 4.438 1.00 97.25 269 ASN A O 1
ATOM 2235 N N . GLN A 1 270 ? 3.021 3.134 4.131 1.00 97.38 270 GLN A N 1
ATOM 2236 C CA . GLN A 1 270 ? 3.664 3.343 2.839 1.00 97.38 270 GLN A CA 1
ATOM 2237 C C . GLN A 1 270 ? 4.973 4.120 3.010 1.00 97.38 270 GLN A C 1
ATOM 2239 O O . GLN A 1 270 ? 4.995 5.270 3.451 1.00 97.38 270 GLN A O 1
ATOM 2244 N N . ILE A 1 271 ? 6.095 3.491 2.656 1.00 98.25 271 ILE A N 1
ATOM 2245 C CA . ILE A 1 271 ? 7.443 3.999 2.931 1.00 98.25 271 ILE A CA 1
ATOM 2246 C C . ILE A 1 271 ? 8.171 4.358 1.639 1.00 98.25 271 ILE A C 1
ATOM 2248 O O . ILE A 1 271 ? 8.185 3.619 0.652 1.00 98.25 271 ILE A O 1
ATOM 2252 N N . SER A 1 272 ? 8.877 5.487 1.648 1.00 96.75 272 SER A N 1
ATOM 2253 C CA . SER A 1 272 ? 9.612 5.963 0.480 1.00 96.75 272 SER A CA 1
ATOM 2254 C C . SER A 1 272 ? 10.859 6.761 0.864 1.00 96.75 272 SER A C 1
ATOM 2256 O O . SER A 1 272 ? 10.846 7.602 1.757 1.00 96.75 272 SER A O 1
ATOM 2258 N N . ALA A 1 273 ? 11.945 6.574 0.109 1.00 94.25 273 ALA A N 1
ATOM 2259 C CA . ALA A 1 273 ? 13.071 7.520 0.066 1.00 94.25 273 ALA A CA 1
ATOM 2260 C C . ALA A 1 273 ? 12.823 8.658 -0.959 1.00 94.25 273 ALA A C 1
ATOM 2262 O O . ALA A 1 273 ? 13.687 9.479 -1.274 1.00 94.25 273 ALA A O 1
ATOM 2263 N N . MET A 1 274 ? 11.623 8.701 -1.550 1.00 89.44 274 MET A N 1
ATOM 2264 C CA . MET A 1 274 ? 11.228 9.579 -2.657 1.00 89.44 274 MET A CA 1
ATOM 2265 C C . MET A 1 274 ? 12.111 9.393 -3.912 1.00 89.44 274 MET A C 1
ATOM 2267 O O . MET A 1 274 ? 12.406 10.346 -4.654 1.00 89.44 274 MET A O 1
ATOM 2271 N N . HIS A 1 275 ? 12.547 8.144 -4.121 1.00 88.81 275 HIS A N 1
ATOM 2272 C CA . HIS A 1 275 ? 13.124 7.551 -5.332 1.00 88.81 275 HIS A CA 1
ATOM 2273 C C . HIS A 1 275 ? 13.024 6.020 -5.260 1.00 88.81 275 HIS A C 1
ATOM 2275 O O . HIS A 1 275 ? 12.896 5.451 -4.186 1.00 88.81 275 HIS A O 1
ATOM 2281 N N . THR A 1 276 ? 13.163 5.342 -6.398 1.00 88.94 276 THR A N 1
ATOM 2282 C CA . THR A 1 276 ? 12.903 3.898 -6.545 1.00 88.94 276 THR A CA 1
ATOM 2283 C C . THR A 1 276 ? 14.061 2.979 -6.123 1.00 88.94 276 THR A C 1
ATOM 2285 O O . THR A 1 276 ? 14.132 1.813 -6.518 1.00 88.94 276 THR A O 1
ATOM 2288 N N . CYS A 1 277 ? 15.012 3.494 -5.347 1.00 91.06 277 CYS A N 1
ATOM 2289 C CA . CYS A 1 277 ? 16.171 2.727 -4.878 1.00 91.06 277 CYS A CA 1
ATOM 2290 C C . CYS A 1 277 ? 16.453 3.029 -3.403 1.00 91.06 277 CYS A C 1
ATOM 2292 O O . CYS A 1 277 ? 17.532 3.539 -3.124 1.00 91.06 277 CYS A O 1
ATOM 2294 N N . PRO A 1 278 ? 15.501 2.783 -2.489 1.00 94.69 278 PRO A N 1
ATOM 2295 C CA . PRO A 1 278 ? 15.707 3.036 -1.070 1.00 94.69 278 PRO A CA 1
ATOM 2296 C C . PRO A 1 278 ? 16.826 2.142 -0.519 1.00 94.69 278 PRO A C 1
ATOM 2298 O O . PRO A 1 278 ? 16.999 0.998 -0.961 1.00 94.69 278 PRO A O 1
ATOM 2301 N N . ASN A 1 279 ? 17.593 2.684 0.421 1.00 95.62 279 ASN A N 1
ATOM 2302 C CA . ASN A 1 279 ? 18.682 2.029 1.143 1.00 95.62 279 ASN A CA 1
ATOM 2303 C C . ASN A 1 279 ? 18.529 2.304 2.651 1.00 95.62 279 ASN A C 1
ATOM 2305 O O . ASN A 1 279 ? 17.434 2.649 3.102 1.00 95.62 279 ASN A O 1
ATOM 2309 N N . LEU A 1 280 ? 19.585 2.127 3.452 1.00 97.00 280 LEU A N 1
ATOM 2310 C CA . LEU A 1 280 ? 19.500 2.242 4.908 1.00 97.00 280 LEU A CA 1
ATOM 2311 C C . LEU A 1 280 ? 18.955 3.617 5.318 1.00 97.00 280 LEU A C 1
ATOM 2313 O O . LEU A 1 280 ? 19.433 4.626 4.793 1.00 97.00 280 LEU A O 1
ATOM 2317 N N . PRO A 1 281 ? 18.012 3.692 6.269 1.00 96.75 281 PRO A N 1
ATOM 2318 C CA . PRO A 1 281 ? 17.551 2.599 7.138 1.00 96.75 281 PRO A CA 1
ATOM 2319 C C . PRO A 1 281 ? 16.443 1.692 6.570 1.00 96.75 281 PRO A C 1
ATOM 2321 O O . PRO A 1 281 ? 16.100 0.704 7.209 1.00 96.75 281 PRO A O 1
ATOM 2324 N N . ILE A 1 282 ? 15.863 2.011 5.409 1.00 97.31 282 ILE A N 1
ATOM 2325 C CA . ILE A 1 282 ? 14.714 1.276 4.849 1.00 97.31 282 ILE A CA 1
ATOM 2326 C C . ILE A 1 282 ? 15.135 -0.115 4.367 1.00 97.31 282 ILE A C 1
ATOM 2328 O O . ILE A 1 282 ? 14.428 -1.083 4.613 1.00 97.31 282 ILE A O 1
ATOM 2332 N N . ARG A 1 283 ? 16.279 -0.206 3.674 1.00 95.00 283 ARG A N 1
ATOM 2333 C CA . ARG A 1 283 ? 16.786 -1.447 3.071 1.00 95.00 283 ARG A CA 1
ATOM 2334 C C . ARG A 1 283 ? 18.302 -1.565 3.173 1.00 95.00 283 ARG A C 1
ATOM 2336 O O . ARG A 1 283 ? 19.022 -0.680 2.714 1.00 95.00 283 ARG A O 1
ATOM 2343 N N . ASP A 1 284 ? 18.787 -2.698 3.658 1.00 94.81 284 ASP A N 1
ATOM 2344 C CA . ASP A 1 284 ? 20.196 -3.065 3.643 1.00 94.81 284 ASP A CA 1
ATOM 2345 C C . ASP A 1 284 ? 20.502 -3.867 2.371 1.00 94.81 284 ASP A C 1
ATOM 2347 O O . ASP A 1 284 ? 19.868 -4.878 2.074 1.00 94.81 284 ASP A O 1
ATOM 2351 N N . LEU A 1 285 ? 21.482 -3.408 1.589 1.00 92.38 285 LEU A N 1
ATOM 2352 C CA . LEU A 1 285 ? 21.926 -4.107 0.376 1.00 92.38 285 LEU A CA 1
ATOM 2353 C C . LEU A 1 285 ? 22.999 -5.174 0.655 1.00 92.38 285 LEU A C 1
ATOM 2355 O O . LEU A 1 285 ? 23.481 -5.814 -0.283 1.00 92.38 285 LEU A O 1
ATOM 2359 N N . SER A 1 286 ? 23.429 -5.318 1.907 1.00 92.62 286 SER A N 1
ATOM 2360 C CA . SER A 1 286 ? 24.415 -6.302 2.343 1.00 92.62 286 SER A CA 1
ATOM 2361 C C . SER A 1 286 ? 23.760 -7.562 2.913 1.00 92.62 286 SER A C 1
ATOM 2363 O O . SER A 1 286 ? 22.565 -7.603 3.191 1.00 92.62 286 SER A O 1
ATOM 2365 N N . ASP A 1 287 ? 24.570 -8.595 3.141 1.00 90.25 287 ASP A N 1
ATOM 2366 C CA . ASP A 1 287 ? 24.116 -9.845 3.768 1.00 90.25 287 ASP A CA 1
ATOM 2367 C C . ASP A 1 287 ? 23.869 -9.702 5.287 1.00 90.25 287 ASP A C 1
ATOM 2369 O O . ASP A 1 287 ? 23.626 -10.704 5.963 1.00 90.25 287 ASP A O 1
ATOM 2373 N N . LEU A 1 288 ? 24.017 -8.498 5.862 1.00 91.31 288 LEU A N 1
ATOM 2374 C CA . LEU A 1 288 ? 23.731 -8.264 7.279 1.00 91.31 288 LEU A CA 1
ATOM 2375 C C . LEU A 1 288 ? 22.230 -8.120 7.550 1.00 91.31 288 LEU A C 1
ATOM 2377 O O . LEU A 1 288 ? 21.807 -8.464 8.652 1.00 91.31 288 LEU A O 1
ATOM 2381 N N . HIS A 1 289 ? 21.455 -7.657 6.563 1.00 90.25 289 HIS A N 1
ATOM 2382 C CA . HIS A 1 289 ? 20.014 -7.402 6.678 1.00 90.25 289 HIS A CA 1
ATOM 2383 C C . HIS A 1 289 ? 19.662 -6.489 7.868 1.00 90.25 289 HIS A C 1
ATOM 2385 O O . HIS A 1 289 ? 18.661 -6.692 8.548 1.00 90.25 289 HIS A O 1
ATOM 2391 N N . LEU A 1 290 ? 20.512 -5.496 8.151 1.00 93.50 290 LEU A N 1
ATOM 2392 C CA . LEU A 1 290 ? 20.333 -4.547 9.254 1.00 93.50 290 LEU A CA 1
ATOM 2393 C C . LEU A 1 290 ? 19.511 -3.336 8.802 1.00 93.50 290 LEU A C 1
ATOM 2395 O O . LEU A 1 290 ? 20.003 -2.209 8.770 1.00 93.50 290 LEU A O 1
ATOM 2399 N N . ASP A 1 291 ? 18.254 -3.582 8.447 1.00 95.31 291 ASP A N 1
ATOM 2400 C CA . ASP A 1 291 ? 17.287 -2.563 8.042 1.00 95.31 291 ASP A CA 1
ATOM 2401 C C . ASP A 1 291 ? 15.961 -2.685 8.795 1.00 95.31 291 ASP A C 1
ATOM 2403 O O . ASP A 1 291 ? 15.699 -3.678 9.470 1.00 95.31 291 ASP A O 1
ATOM 2407 N N . MET A 1 292 ? 15.132 -1.645 8.701 1.00 95.69 292 MET A N 1
ATOM 2408 C CA . MET A 1 292 ? 13.867 -1.551 9.433 1.00 95.69 292 MET A CA 1
ATOM 2409 C C . MET A 1 292 ? 12.895 -2.690 9.092 1.00 95.69 292 MET A C 1
ATOM 2411 O O . MET A 1 292 ? 12.200 -3.188 9.976 1.00 95.69 292 MET A O 1
ATOM 2415 N N . ILE A 1 293 ? 12.846 -3.112 7.826 1.00 95.69 293 ILE A N 1
ATOM 2416 C CA . ILE A 1 293 ? 11.904 -4.145 7.384 1.00 95.69 293 ILE A CA 1
ATOM 2417 C C . ILE A 1 293 ? 12.330 -5.511 7.930 1.00 95.69 293 ILE A C 1
ATOM 2419 O O . ILE A 1 293 ? 11.503 -6.231 8.478 1.00 95.69 293 ILE A O 1
ATOM 2423 N N . ASN A 1 294 ? 13.621 -5.848 7.865 1.00 92.81 294 ASN A N 1
ATOM 2424 C CA . ASN A 1 294 ? 14.166 -7.093 8.416 1.00 92.81 294 ASN A CA 1
ATOM 2425 C C . ASN A 1 294 ? 14.283 -7.098 9.952 1.00 92.81 294 ASN A C 1
ATOM 2427 O O . ASN A 1 294 ? 14.451 -8.167 10.537 1.00 92.81 294 ASN A O 1
ATOM 2431 N N . ALA A 1 295 ? 14.181 -5.939 10.609 1.00 94.19 295 ALA A N 1
ATOM 2432 C CA . ALA A 1 295 ? 14.029 -5.843 12.062 1.00 94.19 295 ALA A CA 1
ATOM 2433 C C . ALA A 1 295 ? 12.593 -6.125 12.543 1.00 94.19 295 ALA A C 1
ATOM 2435 O O . ALA A 1 295 ? 12.374 -6.293 13.739 1.00 94.19 295 ALA A O 1
ATOM 2436 N N . SER A 1 296 ? 11.617 -6.180 11.631 1.00 93.94 296 SER A N 1
ATOM 2437 C CA . SER A 1 296 ? 10.230 -6.527 11.952 1.00 93.94 296 SER A CA 1
ATOM 2438 C C . SER A 1 296 ? 9.992 -8.040 11.885 1.00 93.94 296 SER A C 1
ATOM 2440 O O . SER A 1 296 ? 10.693 -8.770 11.182 1.00 93.94 296 SER A O 1
ATOM 2442 N N . ASP A 1 297 ? 8.967 -8.519 12.589 1.00 91.31 297 ASP A N 1
ATOM 2443 C CA . ASP A 1 297 ? 8.532 -9.914 12.515 1.00 91.31 297 ASP A CA 1
ATOM 2444 C C . ASP A 1 297 ? 7.677 -10.190 11.263 1.00 91.31 297 ASP A C 1
ATOM 2446 O O . ASP A 1 297 ? 7.100 -9.290 10.656 1.00 91.31 297 ASP A O 1
ATOM 2450 N N . HIS A 1 298 ? 7.577 -11.466 10.863 1.00 90.06 298 HIS A N 1
ATOM 2451 C CA . HIS A 1 298 ? 6.708 -11.875 9.747 1.00 90.06 298 HIS A CA 1
ATOM 2452 C C . HIS A 1 298 ? 5.229 -11.572 10.027 1.00 90.06 298 HIS A C 1
ATOM 2454 O O . HIS A 1 298 ? 4.519 -11.100 9.141 1.00 90.06 298 HIS A O 1
ATOM 2460 N N . VAL A 1 299 ? 4.796 -11.870 11.255 1.00 93.38 299 VAL A N 1
ATOM 2461 C CA . VAL A 1 299 ? 3.524 -11.419 11.820 1.00 93.38 299 VAL A CA 1
ATOM 2462 C C . VAL A 1 299 ? 3.871 -10.178 12.624 1.00 93.38 299 VAL A C 1
ATOM 2464 O O . VAL A 1 299 ? 4.458 -10.303 13.697 1.00 93.38 299 VAL A O 1
ATOM 2467 N N . VAL A 1 300 ? 3.595 -8.998 12.068 1.00 94.56 300 VAL A N 1
ATOM 2468 C CA . VAL A 1 300 ? 3.964 -7.733 12.713 1.00 94.56 300 VAL A CA 1
ATOM 2469 C C . VAL A 1 300 ? 3.045 -7.488 13.896 1.00 94.56 300 VAL A C 1
ATOM 2471 O O . VAL A 1 300 ? 3.520 -7.227 14.995 1.00 94.56 300 VAL A O 1
ATOM 2474 N N . ILE A 1 301 ? 1.738 -7.648 13.685 1.00 94.12 301 ILE A N 1
ATOM 2475 C CA . ILE A 1 301 ? 0.729 -7.503 14.731 1.00 94.12 301 ILE A CA 1
ATOM 2476 C C . ILE A 1 301 ? -0.000 -8.840 14.848 1.00 94.12 301 ILE A C 1
ATOM 2478 O O . ILE A 1 301 ? -0.705 -9.242 13.915 1.00 94.12 301 ILE A O 1
ATOM 2482 N N . PRO A 1 302 ? 0.180 -9.570 15.964 1.00 89.25 302 PRO A N 1
ATOM 2483 C CA . PRO A 1 302 ? -0.535 -10.815 16.175 1.00 89.25 302 PRO A CA 1
ATOM 2484 C C . PRO A 1 302 ? -2.039 -10.572 16.234 1.00 89.25 302 PRO A C 1
ATOM 2486 O O . PRO A 1 302 ? -2.494 -9.490 16.629 1.00 89.25 302 PRO A O 1
ATOM 2489 N N . GLN A 1 303 ? -2.787 -11.610 15.859 1.00 81.19 303 GLN A N 1
ATOM 2490 C CA . GLN A 1 303 ? -4.239 -11.578 15.824 1.00 81.19 303 GLN A CA 1
ATOM 2491 C C . GLN A 1 303 ? -4.779 -11.019 17.139 1.00 81.19 303 GLN A C 1
ATOM 2493 O O . GLN A 1 303 ? -4.477 -11.529 18.221 1.00 81.19 303 GLN A O 1
ATOM 2498 N N . ASN A 1 304 ? -5.586 -9.981 17.012 1.00 77.62 304 ASN A N 1
ATOM 2499 C CA . ASN A 1 304 ? -6.347 -9.377 18.082 1.00 77.62 304 ASN A CA 1
ATOM 2500 C C . ASN A 1 304 ? -5.590 -8.811 19.296 1.00 77.62 304 ASN A C 1
ATOM 2502 O O . ASN A 1 304 ? -6.109 -8.740 20.413 1.00 77.62 304 ASN A O 1
ATOM 2506 N N . THR A 1 305 ? -4.334 -8.426 19.103 1.00 83.38 305 THR A N 1
ATOM 2507 C CA . THR A 1 305 ? -3.564 -7.746 20.156 1.00 83.38 305 THR A CA 1
ATOM 2508 C C . THR A 1 305 ? -3.964 -6.283 20.335 1.00 83.38 305 THR A C 1
ATOM 2510 O O . THR A 1 305 ? -3.676 -5.696 21.378 1.00 83.38 305 THR A O 1
ATOM 2513 N N . ILE A 1 306 ? -4.634 -5.697 19.341 1.00 86.31 306 ILE A N 1
ATOM 2514 C CA . ILE A 1 306 ? -5.135 -4.324 19.356 1.00 86.31 306 ILE A CA 1
ATOM 2515 C C . ILE A 1 306 ? -6.585 -4.394 18.879 1.00 86.31 306 ILE A C 1
ATOM 2517 O O . ILE A 1 306 ? -6.888 -4.089 17.742 1.00 86.31 306 ILE A O 1
ATOM 2521 N N . GLY A 1 307 ? -7.488 -4.856 19.743 1.00 81.44 307 GLY A N 1
ATOM 2522 C CA . GLY A 1 307 ? -8.897 -5.044 19.381 1.00 81.44 307 GLY A CA 1
ATOM 2523 C C . GLY A 1 307 ? -9.168 -6.136 18.346 1.00 81.44 307 GLY A C 1
ATOM 2524 O O . GLY A 1 307 ? -8.330 -7.006 18.149 1.00 81.44 307 GLY A O 1
ATOM 2525 N N . PRO A 1 308 ? -10.351 -6.127 17.713 1.00 71.81 308 PRO A N 1
ATOM 2526 C CA . PRO A 1 308 ? -10.743 -7.076 16.667 1.00 71.81 308 PRO A CA 1
ATOM 2527 C C . PRO A 1 308 ? -9.906 -6.967 15.380 1.00 71.81 308 PRO A C 1
ATOM 2529 O O . PRO A 1 308 ? -10.236 -6.174 14.505 1.00 71.81 308 PRO A O 1
ATOM 2532 N N . ASN A 1 309 ? -8.858 -7.779 15.202 1.00 77.25 309 ASN A N 1
ATOM 2533 C CA . ASN A 1 309 ? -8.054 -7.755 13.970 1.00 77.25 309 ASN A CA 1
ATOM 2534 C C . ASN A 1 309 ? -7.540 -9.141 13.564 1.00 77.25 309 ASN A C 1
ATOM 2536 O O . ASN A 1 309 ? -7.081 -9.914 14.404 1.00 77.25 309 ASN A O 1
ATOM 2540 N N . THR A 1 310 ? -7.528 -9.455 12.264 1.00 79.75 310 THR A N 1
ATOM 2541 C CA . THR A 1 310 ? -6.763 -10.608 11.750 1.00 79.75 310 THR A CA 1
ATOM 2542 C C . THR A 1 310 ? -5.261 -10.408 11.973 1.00 79.75 310 THR A C 1
ATOM 2544 O O . THR A 1 310 ? -4.815 -9.288 12.212 1.00 79.75 310 THR A O 1
ATOM 2547 N N . GLU A 1 311 ? -4.454 -11.475 11.897 1.00 85.88 311 GLU A N 1
ATOM 2548 C CA . GLU A 1 311 ? -2.991 -11.316 11.896 1.00 85.88 311 GLU A CA 1
ATOM 2549 C C . GLU A 1 311 ? -2.585 -10.326 10.800 1.00 85.88 311 GLU A C 1
ATOM 2551 O O . GLU A 1 311 ? -3.003 -10.483 9.653 1.00 85.88 311 GLU A O 1
ATOM 2556 N N . VAL A 1 312 ? -1.775 -9.327 11.154 1.00 93.19 312 VAL A N 1
ATOM 2557 C CA . VAL A 1 312 ? -1.243 -8.364 10.186 1.00 93.19 312 VAL A CA 1
ATOM 2558 C C . VAL A 1 312 ? 0.150 -8.829 9.795 1.00 93.19 312 VAL A C 1
ATOM 2560 O O . VAL A 1 312 ? 1.088 -8.810 10.606 1.00 93.19 312 VAL A O 1
ATOM 2563 N N . LEU A 1 313 ? 0.286 -9.311 8.561 1.00 92.06 313 LEU A N 1
ATOM 2564 C CA . LEU A 1 313 ? 1.562 -9.794 8.052 1.00 92.06 313 LEU A CA 1
ATOM 2565 C C . LEU A 1 313 ? 2.418 -8.625 7.568 1.00 92.06 313 LEU A C 1
ATOM 2567 O O . LEU A 1 313 ? 1.930 -7.541 7.266 1.00 92.06 313 LEU A O 1
ATOM 2571 N N . LEU A 1 314 ? 3.720 -8.867 7.421 1.00 93.56 314 LEU A N 1
ATOM 2572 C CA . LEU A 1 314 ? 4.681 -7.856 6.967 1.00 93.56 314 LEU A CA 1
ATOM 2573 C C . LEU A 1 314 ? 4.229 -7.084 5.713 1.00 93.56 314 LEU A C 1
ATOM 2575 O O . LEU A 1 314 ? 4.399 -5.873 5.657 1.00 93.56 314 LEU A O 1
ATOM 2579 N N . ASN A 1 315 ? 3.683 -7.779 4.711 1.00 92.00 315 ASN A N 1
ATOM 2580 C CA . ASN A 1 315 ? 3.277 -7.161 3.444 1.00 92.00 315 ASN A CA 1
ATOM 2581 C C . ASN A 1 315 ? 1.881 -6.516 3.492 1.00 92.00 315 ASN A C 1
ATOM 2583 O O . ASN A 1 315 ? 1.558 -5.779 2.563 1.00 92.00 315 ASN A O 1
ATOM 2587 N N . ASP A 1 316 ? 1.102 -6.773 4.546 1.00 90.75 316 ASP A N 1
ATOM 2588 C CA . ASP A 1 316 ? -0.145 -6.055 4.844 1.00 90.75 316 ASP A CA 1
ATOM 2589 C C . ASP A 1 316 ? 0.165 -4.775 5.638 1.00 90.75 316 ASP A C 1
ATOM 2591 O O . ASP A 1 316 ? -0.505 -3.761 5.495 1.00 90.75 316 ASP A O 1
ATOM 2595 N N . TYR A 1 317 ? 1.242 -4.800 6.430 1.00 96.69 317 TYR A N 1
ATOM 2596 C CA . TYR A 1 317 ? 1.655 -3.681 7.270 1.00 96.69 317 TYR A CA 1
ATOM 2597 C C . TYR A 1 317 ? 2.587 -2.683 6.567 1.00 96.69 317 TYR A C 1
ATOM 2599 O O . TYR A 1 317 ? 2.505 -1.485 6.828 1.00 96.69 317 TYR A O 1
ATOM 2607 N N . TYR A 1 318 ? 3.489 -3.148 5.694 1.00 97.31 318 TYR A N 1
ATOM 2608 C CA . TYR A 1 318 ? 4.462 -2.313 4.984 1.00 97.31 318 TYR A CA 1
ATOM 2609 C C . TYR A 1 318 ? 4.320 -2.418 3.469 1.00 97.31 318 TYR A C 1
ATOM 2611 O O . TYR A 1 318 ? 4.334 -3.518 2.918 1.00 97.31 318 TYR A O 1
ATOM 2619 N N . SER A 1 319 ? 4.383 -1.274 2.788 1.00 96.19 319 SER A N 1
ATOM 2620 C CA . SER A 1 319 ? 4.822 -1.175 1.394 1.00 96.19 319 SER A CA 1
ATOM 2621 C C . SER A 1 319 ? 6.006 -0.223 1.259 1.00 96.19 319 SER A C 1
ATOM 2623 O O . SER A 1 319 ? 6.167 0.735 2.015 1.00 96.19 319 SER A O 1
ATOM 2625 N N . VAL A 1 320 ? 6.886 -0.493 0.292 1.00 97.88 320 VAL A N 1
ATOM 2626 C CA . VAL A 1 320 ? 8.101 0.295 0.067 1.00 97.88 320 VAL A CA 1
ATOM 2627 C C . VAL A 1 320 ? 8.217 0.690 -1.401 1.00 97.88 320 VAL A C 1
ATOM 2629 O O . VAL A 1 320 ? 8.147 -0.144 -2.296 1.00 97.88 320 VAL A O 1
ATOM 2632 N N . TYR A 1 321 ? 8.492 1.965 -1.674 1.00 96.06 321 TYR A N 1
ATOM 2633 C CA . TYR A 1 321 ? 8.659 2.461 -3.040 1.00 96.06 321 TYR A CA 1
ATOM 2634 C C . TYR A 1 321 ? 10.035 2.084 -3.619 1.00 96.06 321 TYR A C 1
ATOM 2636 O O . TYR A 1 321 ? 11.016 2.824 -3.480 1.00 96.06 321 TYR A O 1
ATOM 2644 N N . TYR A 1 322 ? 10.131 0.934 -4.296 1.00 94.56 322 TYR A N 1
ATOM 2645 C CA . TYR A 1 322 ? 11.358 0.465 -4.948 1.00 94.56 322 TYR A CA 1
ATOM 2646 C C . TYR A 1 322 ? 11.097 -0.170 -6.322 1.00 94.56 322 TYR A C 1
ATOM 2648 O O . TYR A 1 322 ? 10.040 -0.719 -6.582 1.00 94.56 322 TYR A O 1
ATOM 2656 N N . SER A 1 323 ? 12.068 -0.071 -7.238 1.00 88.56 323 SER A N 1
ATOM 2657 C CA . SER A 1 323 ? 11.958 -0.694 -8.571 1.00 88.56 323 SER A CA 1
ATOM 2658 C C . SER A 1 323 ? 13.300 -1.046 -9.231 1.00 88.56 323 SER A C 1
ATOM 2660 O O . SER A 1 323 ? 13.327 -1.500 -10.373 1.00 88.56 323 SER A O 1
ATOM 2662 N N . ILE A 1 324 ? 14.433 -0.733 -8.588 1.00 86.94 324 ILE A N 1
ATOM 2663 C CA . ILE A 1 324 ? 15.768 -0.844 -9.209 1.00 86.94 324 ILE A CA 1
ATOM 2664 C C . ILE A 1 324 ? 16.463 -2.169 -8.885 1.00 86.94 324 ILE A C 1
ATOM 2666 O O . ILE A 1 324 ? 17.103 -2.754 -9.756 1.00 86.94 324 ILE A O 1
ATOM 2670 N N . TYR A 1 325 ? 16.363 -2.613 -7.636 1.00 87.75 325 TYR A N 1
ATOM 2671 C CA . TYR A 1 325 ? 16.932 -3.868 -7.149 1.00 87.75 325 TYR A CA 1
ATOM 2672 C C . TYR A 1 325 ? 15.874 -4.582 -6.322 1.00 87.75 325 TYR A C 1
ATOM 2674 O O . TYR A 1 325 ? 15.082 -3.894 -5.672 1.00 87.75 325 TYR A O 1
ATOM 2682 N N . ASP A 1 326 ? 15.914 -5.912 -6.308 1.00 86.94 326 ASP A N 1
ATOM 2683 C CA . ASP A 1 326 ? 15.034 -6.735 -5.481 1.00 86.94 326 ASP A CA 1
ATOM 2684 C C . ASP A 1 326 ? 15.135 -6.331 -4.003 1.00 86.94 326 ASP A C 1
ATOM 2686 O O . ASP A 1 326 ? 16.194 -5.917 -3.513 1.00 86.94 326 ASP A O 1
ATOM 2690 N N . PHE A 1 327 ? 14.022 -6.449 -3.287 1.00 92.75 327 PHE A N 1
ATOM 2691 C CA . PHE A 1 327 ? 13.970 -6.270 -1.846 1.00 92.75 327 PHE A CA 1
ATOM 2692 C C . PHE A 1 327 ? 13.269 -7.478 -1.237 1.00 92.75 327 PHE A C 1
ATOM 2694 O O . PHE A 1 327 ? 12.077 -7.689 -1.446 1.00 92.75 327 PHE A O 1
ATOM 2701 N N . LEU A 1 328 ? 14.040 -8.305 -0.535 1.00 88.19 328 LEU A N 1
ATOM 2702 C CA . LEU A 1 328 ? 13.559 -9.541 0.064 1.00 88.19 328 LEU A CA 1
ATOM 2703 C C . LEU A 1 328 ? 13.553 -9.411 1.583 1.00 88.19 328 LEU A C 1
ATOM 2705 O O . LEU A 1 328 ? 14.534 -8.949 2.167 1.00 88.19 328 LEU A O 1
ATOM 2709 N N . PHE A 1 329 ? 12.471 -9.880 2.191 1.00 89.62 329 PHE A N 1
ATOM 2710 C CA . PHE A 1 329 ? 12.387 -10.160 3.615 1.00 89.62 329 PHE A CA 1
ATOM 2711 C C . PHE A 1 329 ? 12.615 -11.649 3.860 1.00 89.62 329 PHE A C 1
ATOM 2713 O O . PHE A 1 329 ? 12.191 -12.487 3.058 1.00 89.62 329 PHE A O 1
ATOM 2720 N N . TYR A 1 330 ? 13.256 -11.985 4.978 1.00 80.25 330 TYR A N 1
ATOM 2721 C CA . TYR A 1 330 ? 13.530 -13.363 5.375 1.00 80.25 330 TYR A CA 1
ATOM 2722 C C . TYR A 1 330 ? 12.739 -13.710 6.632 1.00 80.25 330 TYR A C 1
ATOM 2724 O O . TYR A 1 330 ? 13.001 -13.179 7.706 1.00 80.25 330 TYR A O 1
ATOM 2732 N N . ASN A 1 331 ? 11.797 -14.646 6.515 1.00 75.00 331 ASN A N 1
ATOM 2733 C CA . ASN A 1 331 ? 11.025 -15.083 7.676 1.00 75.00 331 ASN A CA 1
ATOM 2734 C C . ASN A 1 331 ? 11.872 -15.905 8.670 1.00 75.00 331 ASN A C 1
ATOM 2736 O O . ASN A 1 331 ? 13.022 -16.264 8.408 1.00 75.00 331 ASN A O 1
ATOM 2740 N N . TRP A 1 332 ? 11.277 -16.280 9.804 1.00 71.44 332 TRP A N 1
ATOM 2741 C CA . TRP A 1 332 ? 11.937 -17.054 10.865 1.00 71.44 332 TRP A CA 1
ATOM 2742 C C . TRP A 1 332 ? 12.450 -18.445 10.426 1.00 71.44 332 TRP A C 1
ATOM 2744 O O . TRP A 1 332 ? 13.310 -19.026 11.093 1.00 71.44 332 TRP A O 1
ATOM 2754 N N . GLU A 1 333 ? 11.966 -18.984 9.300 1.00 71.31 333 GLU A N 1
ATOM 2755 C CA . GLU A 1 333 ? 12.463 -20.225 8.683 1.00 71.31 333 GLU A CA 1
ATOM 2756 C C . GLU A 1 333 ? 13.641 -19.991 7.718 1.00 71.31 333 GLU A C 1
ATOM 2758 O O . GLU A 1 333 ? 14.257 -20.950 7.242 1.00 71.31 333 GLU A O 1
ATOM 2763 N N . GLY A 1 334 ? 13.972 -18.728 7.437 1.00 72.69 334 GLY A N 1
ATOM 2764 C CA . GLY A 1 334 ? 14.978 -18.306 6.465 1.00 72.69 334 GLY A CA 1
ATOM 2765 C C . GLY A 1 334 ? 14.490 -18.337 5.014 1.00 72.69 334 GLY A C 1
ATOM 2766 O O . GLY A 1 334 ? 15.319 -18.315 4.102 1.00 72.69 334 GLY A O 1
ATOM 2767 N N . ASN A 1 335 ? 13.176 -18.422 4.782 1.00 78.44 335 ASN A N 1
ATOM 2768 C CA . ASN A 1 335 ? 12.596 -18.388 3.441 1.00 78.44 335 ASN A CA 1
ATOM 2769 C C . ASN A 1 335 ? 12.416 -16.925 2.989 1.00 78.44 335 ASN A C 1
ATOM 2771 O O . ASN A 1 335 ? 11.739 -16.170 3.692 1.00 78.44 335 ASN A O 1
ATOM 2775 N N . PRO A 1 336 ? 12.992 -16.518 1.840 1.00 84.62 336 PRO A N 1
ATOM 2776 C CA . PRO A 1 336 ? 12.834 -15.165 1.328 1.00 84.62 336 PRO A CA 1
ATOM 2777 C C . PRO A 1 336 ? 11.512 -14.979 0.578 1.00 84.62 336 PRO A C 1
ATOM 2779 O O . PRO A 1 336 ? 11.113 -15.852 -0.199 1.00 84.62 336 PRO A O 1
ATOM 2782 N N . TYR A 1 337 ? 10.892 -13.811 0.724 1.00 86.25 337 TYR A N 1
ATOM 2783 C CA . TYR A 1 337 ? 9.814 -13.340 -0.150 1.00 86.25 337 TYR A CA 1
ATOM 2784 C C . TYR A 1 337 ? 9.930 -11.824 -0.390 1.00 86.25 337 TYR A C 1
ATOM 2786 O O . TYR A 1 337 ? 10.568 -11.131 0.406 1.00 86.25 337 TYR A O 1
ATOM 2794 N N . PRO A 1 338 ? 9.397 -11.303 -1.512 1.00 89.88 338 PRO A N 1
ATOM 2795 C CA . PRO A 1 338 ? 9.506 -9.884 -1.834 1.00 89.88 338 PRO A CA 1
ATOM 2796 C C . PRO A 1 338 ? 8.709 -9.019 -0.856 1.00 89.88 338 PRO A C 1
ATOM 2798 O O . PRO A 1 338 ? 7.567 -9.342 -0.523 1.00 89.88 338 PRO A O 1
ATOM 2801 N N . VAL A 1 339 ? 9.314 -7.911 -0.431 1.00 93.94 339 VAL A N 1
ATOM 2802 C CA . VAL A 1 339 ? 8.631 -6.849 0.323 1.00 93.94 339 VAL A CA 1
ATOM 2803 C C . VAL A 1 339 ? 7.613 -6.180 -0.599 1.00 93.94 339 VAL A C 1
ATOM 2805 O O . VAL A 1 339 ? 7.926 -5.937 -1.762 1.00 93.94 339 VAL A O 1
ATOM 2808 N N . ASN A 1 340 ? 6.409 -5.892 -0.114 1.00 92.56 340 ASN A N 1
ATOM 2809 C CA . ASN A 1 340 ? 5.360 -5.260 -0.917 1.00 92.56 340 ASN A CA 1
ATOM 2810 C C . ASN A 1 340 ? 5.838 -3.918 -1.516 1.00 92.56 340 ASN A C 1
ATOM 2812 O O . ASN A 1 340 ? 6.434 -3.096 -0.817 1.00 92.56 340 ASN A O 1
ATOM 2816 N N . ASP A 1 341 ? 5.598 -3.700 -2.809 1.00 93.44 341 ASP A N 1
ATOM 2817 C CA . ASP A 1 341 ? 5.942 -2.478 -3.548 1.00 93.44 341 ASP A CA 1
ATOM 2818 C C . ASP A 1 341 ? 4.713 -1.651 -3.974 1.00 93.44 341 ASP A C 1
ATOM 2820 O O . ASP A 1 341 ? 4.853 -0.659 -4.696 1.00 93.44 341 ASP A O 1
ATOM 2824 N N . ASN A 1 342 ? 3.517 -2.012 -3.489 1.00 91.50 342 ASN A N 1
ATOM 2825 C CA . ASN A 1 342 ? 2.262 -1.311 -3.759 1.00 91.50 342 ASN A CA 1
ATOM 2826 C C . ASN A 1 342 ? 2.158 0.012 -2.973 1.00 91.50 342 ASN A C 1
ATOM 2828 O O . ASN A 1 342 ? 1.529 0.085 -1.917 1.00 91.50 342 ASN A O 1
ATOM 2832 N N . VAL A 1 343 ? 2.807 1.054 -3.498 1.00 90.94 343 VAL A N 1
ATOM 2833 C CA . VAL A 1 343 ? 2.800 2.425 -2.963 1.00 90.94 343 VAL A CA 1
ATOM 2834 C C . VAL A 1 343 ? 2.137 3.371 -3.961 1.00 90.94 343 VAL A C 1
ATOM 2836 O O . VAL A 1 343 ? 2.640 3.543 -5.077 1.00 90.94 343 VAL A O 1
ATOM 2839 N N . ASP A 1 344 ? 1.070 4.051 -3.553 1.00 92.38 344 ASP A N 1
ATOM 2840 C CA . ASP A 1 344 ? 0.417 5.110 -4.331 1.00 92.38 344 ASP A CA 1
ATOM 2841 C C . ASP A 1 344 ? 0.738 6.521 -3.802 1.00 92.38 344 ASP A C 1
ATOM 2843 O O . ASP A 1 344 ? 0.692 7.498 -4.564 1.00 92.38 344 ASP A O 1
ATOM 2847 N N . LEU A 1 345 ? 1.214 6.616 -2.555 1.00 93.19 345 LEU A N 1
ATOM 2848 C CA . LEU A 1 345 ? 1.681 7.842 -1.908 1.00 93.19 345 LEU A CA 1
ATOM 2849 C C . LEU A 1 345 ? 3.212 7.844 -1.675 1.00 93.19 345 LEU A C 1
ATOM 2851 O O . LEU A 1 345 ? 3.689 7.893 -0.547 1.00 93.19 345 LEU A O 1
ATOM 2855 N N . PRO A 1 346 ? 4.067 7.887 -2.721 1.00 92.75 346 PRO A N 1
ATOM 2856 C CA . PRO A 1 346 ? 5.528 7.911 -2.549 1.00 92.75 346 PRO A CA 1
ATOM 2857 C C . PRO A 1 346 ? 6.078 9.287 -2.114 1.00 92.75 346 PRO A C 1
ATOM 2859 O O . PRO A 1 346 ? 7.299 9.505 -2.155 1.00 92.75 346 PRO A O 1
ATOM 2862 N N . GLY A 1 347 ? 5.188 10.225 -1.779 1.00 91.12 347 GLY A N 1
ATOM 2863 C CA . GLY A 1 347 ? 5.452 11.624 -1.466 1.00 91.12 347 GLY A CA 1
ATOM 2864 C C . GLY A 1 347 ? 5.621 12.549 -2.684 1.00 91.12 347 GLY A C 1
ATOM 2865 O O . GLY A 1 347 ? 5.918 12.152 -3.815 1.00 91.12 347 GLY A O 1
ATOM 2866 N N . TYR A 1 348 ? 5.470 13.862 -2.464 1.00 91.31 348 TYR A N 1
ATOM 2867 C CA . TYR A 1 348 ? 5.573 14.863 -3.534 1.00 91.31 348 TYR A CA 1
ATOM 2868 C C . TYR A 1 348 ? 7.003 15.002 -4.086 1.00 91.31 348 TYR A C 1
ATOM 2870 O O . TYR A 1 348 ? 7.891 15.537 -3.428 1.00 91.31 348 TYR A O 1
ATOM 2878 N N . SER A 1 349 ? 7.224 14.643 -5.352 1.00 84.19 349 SER A N 1
ATOM 2879 C CA . SER A 1 349 ? 8.555 14.692 -5.993 1.00 84.19 349 SER A CA 1
ATOM 2880 C C . SER A 1 349 ? 9.289 16.045 -5.903 1.00 84.19 349 SER A C 1
ATOM 2882 O O . SER A 1 349 ? 10.523 16.080 -5.926 1.00 84.19 349 SER A O 1
ATOM 2884 N N . GLY A 1 350 ? 8.553 17.158 -5.783 1.00 89.56 350 GLY A N 1
ATOM 2885 C CA . GLY A 1 350 ? 9.084 18.515 -5.625 1.00 89.56 350 GLY A CA 1
ATOM 2886 C C . GLY A 1 350 ? 9.264 18.993 -4.177 1.00 89.56 350 GLY A C 1
ATOM 2887 O O . GLY A 1 350 ? 9.428 20.206 -3.987 1.00 89.56 350 GLY A O 1
ATOM 2888 N N . ASN A 1 351 ? 9.202 18.084 -3.197 1.00 95.06 351 ASN A N 1
ATOM 2889 C CA . ASN A 1 351 ? 9.293 18.357 -1.761 1.00 95.06 351 ASN A CA 1
ATOM 2890 C C . ASN A 1 351 ? 10.550 19.175 -1.398 1.00 95.06 351 ASN A C 1
ATOM 2892 O O . ASN A 1 351 ? 11.669 18.822 -1.780 1.00 95.06 351 ASN A O 1
ATOM 2896 N N . LYS A 1 352 ? 10.378 20.301 -0.691 1.00 95.44 352 LYS A N 1
ATOM 2897 C CA . LYS A 1 352 ? 11.468 21.264 -0.427 1.00 95.44 352 LYS A CA 1
ATOM 2898 C C . LYS A 1 352 ? 12.513 20.746 0.553 1.00 95.44 352 LYS A C 1
ATOM 2900 O O . LYS A 1 352 ? 13.708 20.947 0.320 1.00 95.44 352 LYS A O 1
ATOM 2905 N N . GLN A 1 353 ? 12.080 20.042 1.589 1.00 95.88 353 GLN A N 1
ATOM 2906 C CA . GLN A 1 353 ? 12.928 19.426 2.602 1.00 95.88 353 GLN A CA 1
ATOM 2907 C C . GLN A 1 353 ? 13.794 18.341 1.955 1.00 95.88 353 GLN A C 1
ATOM 2909 O O . GLN A 1 353 ? 15.025 18.408 2.006 1.00 95.88 353 GLN A O 1
ATOM 2914 N N . LYS A 1 354 ? 13.162 17.434 1.202 1.00 94.56 354 LYS A N 1
ATOM 2915 C CA . LYS A 1 354 ? 13.820 16.385 0.414 1.00 94.56 354 LYS A CA 1
ATOM 2916 C C . LYS A 1 354 ? 14.880 16.950 -0.525 1.00 94.56 354 LYS A C 1
ATOM 2918 O O . LYS A 1 354 ? 16.019 16.484 -0.538 1.00 94.56 354 LYS A O 1
ATOM 2923 N N . LEU A 1 355 ? 14.539 17.974 -1.313 1.00 94.75 355 LEU A N 1
ATOM 2924 C CA . LEU A 1 355 ? 15.475 18.599 -2.258 1.00 94.75 355 LEU A CA 1
ATOM 2925 C C . LEU A 1 355 ? 16.700 19.212 -1.561 1.00 94.75 355 LEU A C 1
ATOM 2927 O O . LEU A 1 355 ? 17.794 19.215 -2.130 1.00 94.75 355 LEU A O 1
ATOM 2931 N N . TYR A 1 356 ? 16.538 19.725 -0.341 1.00 96.12 356 TYR A N 1
ATOM 2932 C CA . TYR A 1 356 ? 17.648 20.273 0.433 1.00 96.12 356 TYR A CA 1
ATOM 2933 C C . TYR A 1 356 ? 18.557 19.185 1.016 1.00 96.12 356 TYR A C 1
ATOM 2935 O O . TYR A 1 356 ? 19.788 19.309 0.980 1.00 96.12 356 TYR A O 1
ATOM 2943 N N . THR A 1 357 ? 17.959 18.113 1.522 1.00 95.00 357 THR A N 1
ATOM 2944 C CA . THR A 1 357 ? 18.652 16.963 2.115 1.00 95.00 357 THR A CA 1
ATOM 2945 C C . THR A 1 357 ? 19.457 16.201 1.072 1.00 95.00 357 THR A C 1
ATOM 2947 O O . THR A 1 357 ? 20.661 15.994 1.247 1.00 95.00 357 THR A O 1
ATOM 2950 N N . TYR A 1 358 ? 18.856 15.932 -0.089 1.00 93.12 358 TYR A N 1
ATOM 2951 C CA . TYR A 1 358 ? 19.521 15.280 -1.220 1.00 93.12 358 TYR A CA 1
ATOM 2952 C C . TYR A 1 358 ? 20.434 16.201 -2.043 1.00 93.12 358 TYR A C 1
ATOM 2954 O O . TYR A 1 358 ? 20.972 15.790 -3.074 1.00 93.12 358 TYR A O 1
ATOM 2962 N N . SER A 1 359 ? 20.650 17.449 -1.623 1.00 91.06 359 SER A N 1
ATOM 2963 C CA . SER A 1 359 ? 21.558 18.348 -2.333 1.00 91.06 359 SER A CA 1
ATOM 2964 C C . SER A 1 359 ? 22.979 17.766 -2.372 1.00 91.06 359 SER A C 1
ATOM 2966 O O . SER A 1 359 ? 23.631 17.582 -1.335 1.00 91.06 359 SER A O 1
ATOM 2968 N N . TYR A 1 360 ? 23.447 17.481 -3.594 1.00 87.06 360 TYR A N 1
ATOM 2969 C CA . TYR A 1 360 ? 24.703 16.778 -3.891 1.00 87.06 360 TYR A CA 1
ATOM 2970 C C . TYR A 1 360 ? 24.788 15.358 -3.307 1.00 87.06 360 TYR A C 1
ATOM 2972 O O . TYR A 1 360 ? 25.880 14.883 -2.998 1.00 87.06 360 TYR A O 1
ATOM 2980 N N . TRP A 1 361 ? 23.648 14.692 -3.135 1.00 89.69 361 TRP A N 1
ATOM 2981 C CA . TRP A 1 361 ? 23.573 13.299 -2.712 1.00 89.69 361 TRP A CA 1
ATOM 2982 C C . TRP A 1 361 ? 23.394 12.368 -3.908 1.00 89.69 361 TRP A C 1
ATOM 2984 O O . TRP A 1 361 ? 22.860 12.760 -4.946 1.00 89.69 361 TRP A O 1
ATOM 2994 N N . ASN A 1 362 ? 23.842 11.129 -3.757 1.00 90.44 362 ASN A N 1
ATOM 2995 C CA . ASN A 1 362 ? 23.701 10.101 -4.770 1.00 90.44 362 ASN A CA 1
ATOM 2996 C C . ASN A 1 362 ? 22.687 9.061 -4.284 1.00 90.44 362 ASN A C 1
ATOM 2998 O O . ASN A 1 362 ? 22.952 8.374 -3.309 1.00 90.44 362 ASN A O 1
ATOM 3002 N N . SER A 1 363 ? 21.555 8.919 -4.974 1.00 89.44 363 SER A N 1
ATOM 3003 C CA . SER A 1 363 ? 20.480 7.974 -4.612 1.00 89.44 363 SER A CA 1
ATOM 3004 C C . SER A 1 363 ? 20.863 6.487 -4.701 1.00 89.44 363 SER A C 1
ATOM 3006 O O . SER A 1 363 ? 20.039 5.633 -4.403 1.00 89.44 363 SER A O 1
ATOM 3008 N N . TYR A 1 364 ? 22.081 6.165 -5.151 1.00 93.38 364 TYR A N 1
ATOM 3009 C CA . TYR A 1 364 ? 22.639 4.808 -5.131 1.00 93.38 364 TYR A CA 1
ATOM 3010 C C . TYR A 1 364 ? 23.570 4.552 -3.937 1.00 93.38 364 TYR A C 1
ATOM 3012 O O . TYR A 1 364 ? 24.155 3.474 -3.863 1.00 93.38 364 TYR A O 1
ATOM 3020 N N . ASP A 1 365 ? 23.788 5.540 -3.063 1.00 94.25 365 ASP A N 1
ATOM 3021 C CA . ASP A 1 365 ? 24.512 5.328 -1.809 1.00 94.25 365 ASP A CA 1
ATOM 3022 C C . ASP A 1 365 ? 23.756 4.356 -0.902 1.00 94.25 365 ASP A C 1
ATOM 3024 O O . ASP A 1 365 ? 22.542 4.419 -0.807 1.00 94.25 365 ASP A O 1
ATOM 3028 N N . VAL A 1 366 ? 24.484 3.553 -0.127 1.00 95.12 366 VAL A N 1
ATOM 3029 C CA . VAL A 1 366 ? 23.908 2.624 0.868 1.00 95.12 366 VAL A CA 1
ATOM 3030 C C . VAL A 1 366 ? 23.144 3.293 2.021 1.00 95.12 366 VAL A C 1
ATOM 3032 O O . VAL A 1 366 ? 22.570 2.593 2.842 1.00 95.12 366 VAL A O 1
ATOM 3035 N N . PHE A 1 367 ? 23.128 4.626 2.096 1.00 95.69 367 PHE A N 1
ATOM 3036 C CA . PHE A 1 367 ? 22.407 5.394 3.112 1.00 95.69 367 PHE A CA 1
ATOM 3037 C C . PHE A 1 367 ? 21.507 6.427 2.439 1.00 95.69 367 PHE A C 1
ATOM 3039 O O . PHE A 1 367 ? 21.972 7.205 1.596 1.00 95.69 367 PHE A O 1
ATOM 3046 N N . ASP A 1 368 ? 20.256 6.470 2.877 1.00 95.94 368 ASP A N 1
ATOM 3047 C CA . ASP A 1 368 ? 19.271 7.459 2.488 1.00 95.94 368 ASP A CA 1
ATOM 3048 C C . ASP A 1 368 ? 19.028 8.469 3.615 1.00 95.94 368 ASP A C 1
ATOM 3050 O O . ASP A 1 368 ? 18.525 8.130 4.685 1.00 95.94 368 ASP A O 1
ATOM 3054 N N . PRO A 1 369 ? 19.383 9.748 3.398 1.00 95.75 369 PRO A N 1
ATOM 3055 C CA . PRO A 1 369 ? 19.239 10.782 4.411 1.00 95.75 369 PRO A CA 1
ATOM 3056 C C . PRO A 1 369 ? 17.801 11.286 4.556 1.00 95.75 369 PRO A C 1
ATOM 3058 O O . PRO A 1 369 ? 17.552 12.131 5.414 1.00 95.75 369 PRO A O 1
ATOM 3061 N N . PHE A 1 370 ? 16.869 10.835 3.714 1.00 97.44 370 PHE A N 1
ATOM 3062 C CA . PHE A 1 370 ? 15.466 11.224 3.775 1.00 97.44 370 PHE A CA 1
ATOM 3063 C C . PHE A 1 370 ? 14.573 9.986 3.858 1.00 97.44 370 PHE A C 1
ATOM 3065 O O . PHE A 1 370 ? 14.733 9.051 3.078 1.00 97.44 370 PHE A O 1
ATOM 3072 N N . PHE A 1 371 ? 13.626 10.019 4.785 1.00 98.00 371 PHE A N 1
ATOM 3073 C CA . PHE A 1 371 ? 12.620 8.990 5.005 1.00 98.00 371 PHE A CA 1
ATOM 3074 C C . PHE A 1 371 ? 11.249 9.653 4.959 1.00 98.00 371 PHE A C 1
ATOM 3076 O O . PHE A 1 371 ? 11.028 10.659 5.630 1.00 98.00 371 PHE A O 1
ATOM 3083 N N . HIS A 1 372 ? 10.357 9.118 4.142 1.00 98.19 372 HIS A N 1
ATOM 3084 C CA . HIS A 1 372 ? 8.975 9.550 4.027 1.00 98.19 372 HIS A CA 1
ATOM 3085 C C . HIS A 1 372 ? 8.075 8.366 4.360 1.00 98.19 372 HIS A C 1
ATOM 3087 O O . HIS A 1 372 ? 8.325 7.258 3.880 1.00 98.19 372 HIS A O 1
ATOM 3093 N N . LEU A 1 373 ? 7.071 8.628 5.187 1.00 97.75 373 LEU A N 1
ATOM 3094 C CA . LEU A 1 373 ? 6.097 7.654 5.647 1.00 97.75 373 LEU A CA 1
ATOM 3095 C C . LEU A 1 373 ? 4.706 8.275 5.598 1.00 97.75 373 LEU A C 1
ATOM 3097 O O . LEU A 1 373 ? 4.536 9.396 6.078 1.00 97.75 373 LEU A O 1
ATOM 3101 N N . GLU A 1 374 ? 3.760 7.506 5.079 1.00 96.44 374 GLU A N 1
ATOM 3102 C CA . GLU A 1 374 ? 2.323 7.773 5.071 1.00 96.44 374 GLU A CA 1
ATOM 3103 C C . GLU A 1 374 ? 1.650 6.600 5.805 1.00 96.44 374 GLU A C 1
ATOM 3105 O O . GLU A 1 374 ? 1.868 5.442 5.438 1.00 96.44 374 GLU A O 1
ATOM 3110 N N . MET A 1 375 ? 0.917 6.895 6.879 1.00 96.69 375 MET A N 1
ATOM 3111 C CA . MET A 1 375 ? 0.230 5.905 7.720 1.00 96.69 375 MET A CA 1
ATOM 3112 C C . MET A 1 375 ? -1.281 5.965 7.526 1.00 96.69 375 MET A C 1
ATOM 3114 O O . MET A 1 375 ? -1.834 7.058 7.445 1.00 96.69 375 MET A O 1
ATOM 3118 N N . ASP A 1 376 ? -1.948 4.821 7.538 1.00 93.56 376 ASP A N 1
ATOM 3119 C CA . ASP A 1 376 ? -3.406 4.795 7.491 1.00 93.56 376 ASP A CA 1
ATOM 3120 C C . ASP A 1 376 ? -4.016 5.373 8.782 1.00 93.56 376 ASP A C 1
ATOM 3122 O O . ASP A 1 376 ? -3.588 5.081 9.905 1.00 93.56 376 ASP A O 1
ATOM 3126 N N . GLU A 1 377 ? -5.026 6.219 8.650 1.00 93.00 377 GLU A N 1
ATOM 3127 C CA . GLU A 1 377 ? -5.742 6.780 9.792 1.00 93.00 377 GLU A CA 1
ATOM 3128 C C . GLU A 1 377 ? -6.701 5.775 10.441 1.00 93.00 377 GLU A C 1
ATOM 3130 O O . GLU A 1 377 ? -7.033 5.931 11.618 1.00 93.00 377 GLU A O 1
ATOM 3135 N N . LEU A 1 378 ? -7.109 4.727 9.724 1.00 91.69 378 LEU A N 1
ATOM 3136 C CA . LEU A 1 378 ? -7.771 3.550 10.280 1.00 91.69 378 LEU A CA 1
ATOM 3137 C C . LEU A 1 378 ? -7.155 2.318 9.606 1.00 91.69 378 LEU A C 1
ATOM 3139 O O . LEU A 1 378 ? -7.461 2.086 8.447 1.00 91.69 378 LEU A O 1
ATOM 3143 N N . PRO A 1 379 ? -6.316 1.529 10.299 1.00 91.75 379 PRO A N 1
ATOM 3144 C CA . PRO A 1 379 ? -5.582 0.443 9.655 1.00 91.75 379 PRO A CA 1
ATOM 3145 C C . PRO A 1 379 ? -6.472 -0.545 8.891 1.00 91.75 379 PRO A C 1
ATOM 3147 O O . PRO A 1 379 ? -7.523 -0.948 9.394 1.00 91.75 379 PRO A O 1
ATOM 3150 N N . GLY A 1 380 ? -6.006 -1.020 7.735 1.00 87.38 380 GLY A N 1
ATOM 3151 C CA . GLY A 1 380 ? -6.781 -1.845 6.800 1.00 87.38 380 GLY A CA 1
ATOM 3152 C C . GLY A 1 380 ? -7.144 -3.241 7.321 1.00 87.38 380 GLY A C 1
ATOM 3153 O O . GLY A 1 380 ? -7.910 -3.973 6.693 1.00 87.38 380 GLY A O 1
ATOM 3154 N N . CYS A 1 381 ? -6.625 -3.634 8.490 1.00 86.31 381 CYS A N 1
ATOM 3155 C CA . CYS A 1 381 ? -7.078 -4.833 9.195 1.00 86.31 381 CYS A CA 1
ATOM 3156 C C . CYS A 1 381 ? -8.447 -4.667 9.884 1.00 86.31 381 CYS A C 1
ATOM 3158 O O . CYS A 1 381 ? -9.027 -5.672 10.306 1.00 86.31 381 CYS A O 1
ATOM 3160 N N . TYR A 1 382 ? -8.973 -3.441 9.975 1.00 87.38 382 TYR A N 1
ATOM 3161 C CA . TYR A 1 382 ? -10.316 -3.141 10.468 1.00 87.38 382 TYR A CA 1
ATOM 3162 C C . TYR A 1 382 ? -11.254 -2.799 9.307 1.00 87.38 382 TYR A C 1
ATOM 3164 O O . TYR A 1 382 ? -10.856 -2.169 8.333 1.00 87.38 382 TYR A O 1
ATOM 3172 N N . GLU A 1 383 ? -12.534 -3.171 9.419 1.00 83.31 383 GLU A N 1
ATOM 3173 C CA . GLU A 1 383 ? -13.540 -2.740 8.441 1.00 83.31 383 GLU A CA 1
ATOM 3174 C C . GLU A 1 383 ? -13.645 -1.211 8.456 1.00 83.31 383 GLU A C 1
ATOM 3176 O O . GLU A 1 383 ? -13.938 -0.604 9.491 1.00 83.31 383 GLU A O 1
ATOM 3181 N N . GLU A 1 384 ? -13.447 -0.614 7.291 1.00 80.06 384 GLU A N 1
ATOM 3182 C CA . GLU A 1 384 ? -13.565 0.807 7.001 1.00 80.06 384 GLU A CA 1
ATOM 3183 C C . GLU A 1 384 ? -14.982 1.344 7.286 1.00 80.06 384 GLU A C 1
ATOM 3185 O O . GLU A 1 384 ? -15.855 1.461 6.421 1.00 80.06 384 GLU A O 1
ATOM 3190 N N . SER A 1 385 ? -15.235 1.664 8.552 1.00 82.31 385 SER A N 1
ATOM 3191 C CA . SER A 1 385 ? -16.528 2.110 9.056 1.00 82.31 385 SER A CA 1
ATOM 3192 C C . SER A 1 385 ? -16.349 3.215 10.093 1.00 82.31 385 SER A C 1
ATOM 3194 O O . SER A 1 385 ? -15.372 3.243 10.839 1.00 82.31 385 SER A O 1
ATOM 3196 N N . GLU A 1 386 ? -17.338 4.111 10.185 1.00 83.19 386 GLU A N 1
ATOM 3197 C CA . GLU A 1 386 ? -17.388 5.161 11.219 1.00 83.19 386 GLU A CA 1
ATOM 3198 C C . GLU A 1 386 ? -17.273 4.576 12.634 1.00 83.19 386 GLU A C 1
ATOM 3200 O O . GLU A 1 386 ? -16.778 5.213 13.555 1.00 83.19 386 GLU A O 1
ATOM 3205 N N . GLU A 1 387 ? -17.699 3.333 12.797 1.00 82.56 387 GLU A N 1
ATOM 3206 C CA . GLU A 1 387 ? -17.705 2.639 14.063 1.00 82.56 387 GLU A CA 1
ATOM 3207 C C . GLU A 1 387 ? -16.334 2.128 14.493 1.00 82.56 387 GLU A C 1
ATOM 3209 O O . GLU A 1 387 ? -15.901 2.436 15.600 1.00 82.56 387 GLU A O 1
ATOM 3214 N N . ASN A 1 388 ? -15.620 1.424 13.611 1.00 85.69 388 ASN A N 1
ATOM 3215 C CA . ASN A 1 388 ? -14.233 1.049 13.884 1.00 85.69 388 ASN A CA 1
ATOM 3216 C C . ASN A 1 388 ? -13.351 2.288 14.020 1.00 85.69 388 ASN A C 1
ATOM 3218 O O . ASN A 1 388 ? -12.434 2.303 14.834 1.00 85.69 388 ASN A O 1
ATOM 3222 N N . TYR A 1 389 ? -13.668 3.361 13.296 1.00 87.12 389 TYR A N 1
ATOM 3223 C CA . TYR A 1 389 ? -13.020 4.646 13.501 1.00 87.12 389 TYR A CA 1
ATOM 3224 C C . TYR A 1 389 ? -13.283 5.196 14.918 1.00 87.12 389 TYR A C 1
ATOM 3226 O O . TYR A 1 389 ? -12.347 5.485 15.661 1.00 87.12 389 TYR A O 1
ATOM 3234 N N . HIS A 1 390 ? -14.545 5.298 15.345 1.00 88.75 390 HIS A N 1
ATOM 3235 C CA . HIS A 1 390 ? -14.914 5.745 16.695 1.00 88.75 390 HIS A CA 1
ATOM 3236 C C . HIS A 1 390 ? -14.290 4.882 17.797 1.00 88.75 390 HIS A C 1
ATOM 3238 O O . HIS A 1 390 ? -13.817 5.407 18.805 1.00 88.75 390 HIS A O 1
ATOM 3244 N N . TRP A 1 391 ? -14.238 3.570 17.594 1.00 87.81 391 TRP A N 1
ATOM 3245 C CA . TRP A 1 391 ? -13.535 2.641 18.463 1.00 87.81 391 TRP A CA 1
ATOM 3246 C C . TRP A 1 391 ? -12.043 2.937 18.564 1.00 87.81 391 TRP A C 1
ATOM 3248 O O . TRP A 1 391 ? -11.497 3.029 19.670 1.00 87.81 391 TRP A O 1
ATOM 3258 N N . PHE A 1 392 ? -11.390 3.090 17.411 1.00 90.50 392 PHE A N 1
ATOM 3259 C CA . PHE A 1 392 ? -9.949 3.269 17.337 1.00 90.50 392 PHE A CA 1
ATOM 3260 C C . PHE A 1 392 ? -9.505 4.524 18.097 1.00 90.50 392 PHE A C 1
ATOM 3262 O O . PHE A 1 392 ? -8.483 4.502 18.783 1.00 90.50 392 PHE A O 1
ATOM 3269 N N . TYR A 1 393 ? -10.344 5.562 18.059 1.00 91.81 393 TYR A N 1
ATOM 3270 C CA . TYR A 1 393 ? -10.119 6.872 18.671 1.00 91.81 393 TYR A CA 1
ATOM 3271 C C . TYR A 1 393 ? -10.869 7.102 19.999 1.00 91.81 393 TYR A C 1
ATOM 3273 O O . TYR A 1 393 ? -10.987 8.239 20.453 1.00 91.81 393 TYR A O 1
ATOM 3281 N N . GLY A 1 394 ? -11.377 6.050 20.651 1.00 88.19 394 GLY A N 1
ATOM 3282 C CA . GLY A 1 394 ? -11.920 6.151 22.014 1.00 88.19 394 GLY A CA 1
ATOM 3283 C C . GLY A 1 394 ? -13.151 7.059 22.145 1.00 88.19 394 GLY A C 1
ATOM 3284 O O . GLY A 1 394 ? -13.278 7.811 23.113 1.00 88.19 394 GLY A O 1
ATOM 3285 N N . PHE A 1 395 ? -14.050 7.033 21.163 1.00 88.00 395 PHE A N 1
ATOM 3286 C CA . PHE A 1 395 ? -15.342 7.706 21.262 1.00 88.00 395 PHE A CA 1
ATOM 3287 C C . PHE A 1 395 ? -16.221 7.009 22.306 1.00 88.00 395 PHE A C 1
ATOM 3289 O O . PHE A 1 395 ? -16.393 5.796 22.246 1.00 88.00 395 PHE A O 1
ATOM 3296 N N . ASP A 1 396 ? -16.761 7.782 23.246 1.00 82.12 396 ASP A N 1
ATOM 3297 C CA . ASP A 1 396 ? -17.656 7.342 24.312 1.00 82.12 396 ASP A CA 1
ATOM 3298 C C . ASP A 1 396 ? -19.099 7.565 23.875 1.00 82.12 396 ASP A C 1
ATOM 3300 O O . ASP A 1 396 ? -19.564 8.701 23.693 1.00 82.12 396 ASP A O 1
ATOM 3304 N N . LEU A 1 397 ? -19.807 6.456 23.681 1.00 72.25 397 LEU A N 1
ATOM 3305 C CA . LEU A 1 397 ? -21.170 6.503 23.183 1.00 72.25 397 LEU A CA 1
ATOM 3306 C C . LEU A 1 397 ? -22.150 7.078 24.193 1.00 72.25 397 LEU A C 1
ATOM 3308 O O . LEU A 1 397 ? -23.009 7.835 23.754 1.00 72.25 397 LEU A O 1
ATOM 3312 N N . GLU A 1 398 ? -22.015 6.793 25.493 1.00 73.00 398 GLU A N 1
ATOM 3313 C CA . GLU A 1 398 ? -22.949 7.247 26.538 1.00 73.00 398 GLU A CA 1
ATOM 3314 C C . GLU A 1 398 ? -23.008 8.777 26.614 1.00 73.00 398 GLU A C 1
ATOM 3316 O O . GLU A 1 398 ? -24.065 9.411 26.722 1.00 73.00 398 GLU A O 1
ATOM 3321 N N . THR A 1 399 ? -21.835 9.397 26.540 1.00 77.69 399 THR A N 1
ATOM 3322 C CA . THR A 1 399 ? -21.686 10.851 26.609 1.00 77.69 399 THR A CA 1
ATOM 3323 C C . THR A 1 399 ? -21.745 11.514 25.234 1.00 77.69 399 THR A C 1
ATOM 3325 O O . THR A 1 399 ? -21.978 12.726 25.159 1.00 77.69 399 THR A O 1
ATOM 3328 N N . ASN A 1 400 ? -21.615 10.725 24.160 1.00 80.44 400 ASN A N 1
ATOM 3329 C CA . ASN A 1 400 ? -21.464 11.166 22.775 1.00 80.44 400 ASN A CA 1
ATOM 3330 C C . ASN A 1 400 ? -20.281 12.142 22.636 1.00 80.44 400 ASN A C 1
ATOM 3332 O O . ASN A 1 400 ? -20.418 13.240 22.080 1.00 80.44 400 ASN A O 1
ATOM 3336 N N . MET A 1 401 ? -19.146 11.762 23.228 1.00 85.25 401 MET A N 1
ATOM 3337 C CA . MET A 1 401 ? -17.936 12.575 23.345 1.00 85.25 401 MET A CA 1
ATOM 3338 C C . MET A 1 401 ? -16.689 11.730 23.084 1.00 85.25 401 MET A C 1
ATOM 3340 O O . MET A 1 401 ? -16.638 10.569 23.463 1.00 85.25 401 MET A O 1
ATOM 3344 N N . PHE A 1 402 ? -15.649 12.310 22.488 1.00 88.25 402 PHE A N 1
ATOM 3345 C CA . PHE A 1 402 ? -14.348 11.637 22.422 1.00 88.25 402 PHE A CA 1
ATOM 3346 C C . PHE A 1 402 ? -13.646 11.684 23.782 1.00 88.25 402 PHE A C 1
ATOM 3348 O O . PHE A 1 402 ? -13.622 12.729 24.444 1.00 88.25 402 PHE A O 1
ATOM 3355 N N . GLN A 1 403 ? -13.054 10.564 24.200 1.00 88.06 403 GLN A N 1
ATOM 3356 C CA . GLN A 1 403 ? -12.219 10.503 25.397 1.00 88.06 403 GLN A CA 1
ATOM 3357 C C . GLN A 1 403 ? -10.836 11.073 25.068 1.00 88.06 403 GLN A C 1
ATOM 3359 O O . GLN A 1 403 ? -9.899 10.341 24.760 1.00 88.06 403 GLN A O 1
ATOM 3364 N N . MET A 1 404 ? -10.727 12.404 25.128 1.00 85.88 404 MET A N 1
ATOM 3365 C CA . MET A 1 404 ? -9.548 13.159 24.674 1.00 85.88 404 MET A CA 1
ATOM 3366 C C . MET A 1 404 ? -8.219 12.651 25.260 1.00 85.88 404 MET A C 1
ATOM 3368 O O . MET A 1 404 ? -7.222 12.602 24.548 1.00 85.88 404 MET A O 1
ATOM 3372 N N . ASP A 1 405 ? -8.210 12.199 26.520 1.00 83.19 405 ASP A N 1
ATOM 3373 C CA . ASP A 1 405 ? -7.004 11.686 27.189 1.00 83.19 405 ASP A CA 1
ATOM 3374 C C . ASP A 1 405 ? -6.494 10.342 26.618 1.00 83.19 405 ASP A C 1
ATOM 3376 O O . ASP A 1 405 ? -5.345 9.984 26.861 1.00 83.19 405 ASP A O 1
ATOM 3380 N N . MET A 1 406 ? -7.325 9.590 25.883 1.00 84.62 406 MET A N 1
ATOM 3381 C CA . MET A 1 406 ? -7.006 8.252 25.338 1.00 84.62 406 MET A CA 1
ATOM 3382 C C . MET A 1 406 ? -7.069 8.198 23.807 1.00 84.62 406 MET A C 1
ATOM 3384 O O . MET A 1 406 ? -6.962 7.129 23.204 1.00 84.62 406 MET A O 1
ATOM 3388 N N . LEU A 1 407 ? -7.220 9.361 23.170 1.00 89.75 407 LEU A N 1
ATOM 3389 C CA . LEU A 1 407 ? -7.488 9.510 21.744 1.00 89.75 407 LEU A CA 1
ATOM 3390 C C . LEU A 1 407 ? -6.492 8.755 20.850 1.00 89.75 407 LEU A C 1
ATOM 3392 O O . LEU A 1 407 ? -6.872 8.178 19.839 1.00 89.75 407 LEU A O 1
ATOM 3396 N N . PHE A 1 408 ? -5.215 8.747 21.231 1.00 94.00 408 PHE A N 1
ATOM 3397 C CA . PHE A 1 408 ? -4.132 8.185 20.423 1.00 94.00 408 PHE A CA 1
ATOM 3398 C C . PHE A 1 408 ? -3.553 6.884 20.982 1.00 94.00 408 PHE A C 1
ATOM 3400 O O . PHE A 1 408 ? -2.522 6.427 20.486 1.00 94.00 408 PHE A O 1
ATOM 3407 N N . ASP A 1 409 ? -4.174 6.275 21.994 1.00 93.44 409 ASP A N 1
ATOM 3408 C CA . ASP A 1 409 ? -3.625 5.080 22.641 1.00 93.44 409 ASP A CA 1
ATOM 3409 C C . ASP A 1 409 ? -3.503 3.918 21.650 1.00 93.44 409 ASP A C 1
ATOM 3411 O O . ASP A 1 409 ? -2.425 3.337 21.508 1.00 93.44 409 ASP A O 1
ATOM 3415 N N . LYS A 1 410 ? -4.568 3.625 20.891 1.00 94.12 410 LYS A N 1
ATOM 3416 C CA . LYS A 1 410 ? -4.540 2.546 19.890 1.00 94.12 410 LYS A CA 1
ATOM 3417 C C . LYS A 1 410 ? -3.663 2.897 18.695 1.00 94.12 410 LYS A C 1
ATOM 3419 O O . LYS A 1 410 ? -2.907 2.041 18.244 1.00 94.12 410 LYS A O 1
ATOM 3424 N N . THR A 1 411 ? -3.676 4.154 18.251 1.00 95.38 411 THR A N 1
ATOM 3425 C CA . THR A 1 411 ? -2.759 4.663 17.220 1.00 95.38 411 THR A CA 1
ATOM 3426 C C . THR A 1 411 ? -1.300 4.420 17.611 1.00 95.38 411 THR A C 1
ATOM 3428 O O . THR A 1 411 ? -0.519 3.883 16.827 1.00 95.38 411 THR A O 1
ATOM 3431 N N . LEU A 1 412 ? -0.922 4.775 18.843 1.00 96.56 412 LEU A N 1
ATOM 3432 C CA . LEU A 1 412 ? 0.424 4.565 19.364 1.00 96.56 412 LEU A CA 1
ATOM 3433 C C . LEU A 1 412 ? 0.735 3.078 19.522 1.00 96.56 412 LEU A C 1
ATOM 3435 O O . LEU A 1 412 ? 1.838 2.674 19.161 1.00 96.56 412 LEU A O 1
ATOM 3439 N N . SER A 1 413 ? -0.193 2.258 20.016 1.00 95.44 413 SER A N 1
ATOM 3440 C CA . SER A 1 413 ? -0.011 0.804 20.098 1.00 95.44 413 SER A CA 1
ATOM 3441 C C . SER A 1 413 ? 0.227 0.175 18.724 1.00 95.44 413 SER A C 1
ATOM 3443 O O . SER A 1 413 ? 1.153 -0.619 18.580 1.00 95.44 413 SER A O 1
ATOM 3445 N N . TYR A 1 414 ? -0.558 0.565 17.718 1.00 96.75 414 TYR A N 1
ATOM 3446 C CA . TYR A 1 414 ? -0.506 0.001 16.370 1.00 96.75 414 TYR A CA 1
ATOM 3447 C C . TYR A 1 414 ? 0.775 0.403 15.644 1.00 96.75 414 TYR A C 1
ATOM 3449 O O . TYR A 1 414 ? 1.545 -0.445 15.207 1.00 96.75 414 TYR A O 1
ATOM 3457 N N . TYR A 1 415 ? 1.083 1.699 15.609 1.00 97.88 415 TYR A N 1
ATOM 3458 C CA . TYR A 1 415 ? 2.236 2.201 14.864 1.00 97.88 415 TYR A CA 1
ATOM 3459 C C . TYR A 1 415 ? 3.564 2.102 15.628 1.00 97.88 415 TYR A C 1
ATOM 3461 O O . TYR A 1 415 ? 4.626 2.368 15.062 1.00 97.88 415 TYR A O 1
ATOM 3469 N N . SER A 1 416 ? 3.565 1.659 16.893 1.00 97.56 416 SER A N 1
ATOM 3470 C CA . SER A 1 416 ? 4.820 1.429 17.624 1.00 97.56 416 SER A CA 1
ATOM 3471 C C . SER A 1 416 ? 5.712 0.379 16.976 1.00 97.56 416 SER A C 1
ATOM 3473 O O . SER A 1 416 ? 6.927 0.536 17.043 1.00 97.56 416 SER A O 1
ATOM 3475 N N . TYR A 1 417 ? 5.160 -0.622 16.290 1.00 97.62 417 TYR A N 1
ATOM 3476 C CA . TYR A 1 417 ? 5.955 -1.707 15.709 1.00 97.62 417 TYR A CA 1
ATOM 3477 C C . TYR A 1 417 ? 7.013 -1.215 14.712 1.00 97.62 417 TYR A C 1
ATOM 3479 O O . TYR A 1 417 ? 8.169 -1.638 14.781 1.00 97.62 417 TYR A O 1
ATOM 3487 N N . TRP A 1 418 ? 6.673 -0.263 13.836 1.00 97.62 418 TRP A N 1
ATOM 3488 C CA . TRP A 1 418 ? 7.651 0.265 12.879 1.00 97.62 418 TRP A CA 1
ATOM 3489 C C . TRP A 1 418 ? 8.622 1.254 13.530 1.00 97.62 418 TRP A C 1
ATOM 3491 O O . TRP A 1 418 ? 9.806 1.293 13.183 1.00 97.62 418 TRP A O 1
ATOM 3501 N N . VAL A 1 419 ? 8.149 2.035 14.509 1.00 98.50 419 VAL A N 1
ATOM 3502 C CA . VAL A 1 419 ? 9.001 2.964 15.264 1.00 98.50 419 VAL A CA 1
ATOM 3503 C C . VAL A 1 419 ? 10.049 2.194 16.062 1.00 98.50 419 VAL A C 1
ATOM 3505 O O . VAL A 1 419 ? 11.210 2.611 16.113 1.00 98.50 419 VAL A O 1
ATOM 3508 N N . ASP A 1 420 ? 9.660 1.071 16.657 1.00 98.00 420 ASP A N 1
ATOM 3509 C CA . ASP A 1 420 ? 10.516 0.211 17.465 1.00 98.00 420 ASP A CA 1
ATOM 3510 C C . ASP A 1 420 ? 11.524 -0.534 16.574 1.00 98.00 420 ASP A C 1
ATOM 3512 O O . ASP A 1 420 ? 12.721 -0.520 16.877 1.00 98.00 420 ASP A O 1
ATOM 3516 N N . ALA A 1 421 ? 11.092 -1.049 15.414 1.00 97.69 421 ALA A N 1
ATOM 3517 C CA . ALA A 1 421 ? 11.985 -1.629 14.406 1.00 97.69 421 ALA A CA 1
ATOM 3518 C C . ALA A 1 421 ? 13.039 -0.617 13.916 1.00 97.69 421 ALA A C 1
ATOM 3520 O O . ALA A 1 421 ? 14.233 -0.921 13.858 1.00 97.69 421 ALA A O 1
ATOM 3521 N N . MET A 1 422 ? 12.636 0.630 13.636 1.00 97.81 422 MET A N 1
ATOM 3522 C CA . MET A 1 422 ? 13.575 1.711 13.313 1.00 97.81 422 MET A CA 1
ATOM 3523 C C . MET A 1 422 ? 14.512 2.008 14.493 1.00 97.81 422 MET A C 1
ATOM 3525 O O . MET A 1 422 ? 15.717 2.177 14.302 1.00 97.81 422 MET A O 1
ATOM 3529 N N . THR A 1 423 ? 13.988 2.054 15.721 1.00 97.62 423 THR A N 1
ATOM 3530 C CA . THR A 1 423 ? 14.770 2.322 16.940 1.00 97.62 423 THR A CA 1
ATOM 3531 C C . THR A 1 423 ? 15.882 1.292 17.139 1.00 97.62 423 THR A C 1
ATOM 3533 O O . THR A 1 423 ? 16.991 1.663 17.537 1.00 97.62 423 THR A O 1
ATOM 3536 N N . GLU A 1 424 ? 15.620 0.020 16.830 1.00 96.75 424 GLU A N 1
ATOM 3537 C CA . GLU A 1 424 ? 16.601 -1.062 16.919 1.00 96.75 424 GLU A CA 1
ATOM 3538 C C . GLU A 1 424 ? 17.795 -0.849 15.975 1.00 96.75 424 GLU A C 1
ATOM 3540 O O . GLU A 1 424 ? 18.952 -0.964 16.395 1.00 96.75 424 GLU A O 1
ATOM 3545 N N . ILE A 1 425 ? 17.531 -0.499 14.714 1.00 96.62 425 ILE A N 1
ATOM 3546 C CA . ILE A 1 425 ? 18.559 -0.439 13.660 1.00 96.62 425 ILE A CA 1
ATOM 3547 C C . ILE A 1 425 ? 19.247 0.922 13.542 1.00 96.62 425 ILE A C 1
ATOM 3549 O O . ILE A 1 425 ? 20.352 1.028 12.991 1.00 96.62 425 ILE A O 1
ATOM 3553 N N . LEU A 1 426 ? 18.641 1.983 14.078 1.00 96.12 426 LEU A N 1
ATOM 3554 C CA . LEU A 1 426 ? 19.132 3.345 13.905 1.00 96.12 426 LEU A CA 1
ATOM 3555 C C . LEU A 1 426 ? 20.557 3.559 14.454 1.00 96.12 426 LEU A C 1
ATOM 3557 O O . LEU A 1 426 ? 21.345 4.204 13.761 1.00 96.12 426 LEU A O 1
ATOM 3561 N N . PRO A 1 427 ? 20.971 3.018 15.622 1.00 94.75 427 PRO A N 1
ATOM 3562 C CA . PRO A 1 427 ? 22.350 3.156 16.094 1.00 94.75 427 PRO A CA 1
ATOM 3563 C C . PRO A 1 427 ? 23.394 2.642 15.091 1.00 94.75 427 PRO A C 1
ATOM 3565 O O . PRO A 1 427 ? 24.375 3.339 14.827 1.00 94.75 427 PRO A O 1
ATOM 3568 N N . ALA A 1 428 ? 23.163 1.466 14.495 1.00 94.50 428 ALA A N 1
ATOM 3569 C CA . ALA A 1 428 ? 24.060 0.872 13.504 1.00 94.50 428 ALA A CA 1
ATOM 3570 C C . ALA A 1 428 ? 24.016 1.627 12.166 1.00 94.50 428 ALA A C 1
ATOM 3572 O O . ALA A 1 428 ? 25.054 1.854 11.541 1.00 94.50 428 ALA A O 1
ATOM 3573 N N . THR A 1 429 ? 22.829 2.068 11.740 1.00 94.94 429 THR A N 1
ATOM 3574 C CA . THR A 1 429 ? 22.653 2.888 10.528 1.00 94.94 429 THR A CA 1
ATOM 3575 C C . THR A 1 429 ? 23.397 4.216 10.643 1.00 94.94 429 THR A C 1
ATOM 3577 O O . THR A 1 429 ? 24.071 4.645 9.709 1.00 94.94 429 THR A O 1
ATOM 3580 N N . LEU A 1 430 ? 23.309 4.868 11.804 1.00 94.25 430 LEU A N 1
ATOM 3581 C CA . LEU A 1 430 ? 23.973 6.141 12.050 1.00 94.25 430 LEU A CA 1
ATOM 3582 C C . LEU A 1 430 ? 25.489 5.990 12.168 1.00 94.25 430 LEU A C 1
ATOM 3584 O O . LEU A 1 430 ? 26.196 6.907 11.754 1.00 94.25 430 LEU A O 1
ATOM 3588 N N . GLU A 1 431 ? 25.999 4.893 12.737 1.00 93.31 431 GLU A N 1
ATOM 3589 C CA . GLU A 1 431 ? 27.438 4.599 12.772 1.00 93.31 431 GLU A CA 1
ATOM 3590 C C . GLU A 1 431 ? 27.993 4.374 11.358 1.00 93.31 431 GLU A C 1
ATOM 3592 O O . GLU A 1 431 ? 29.020 4.972 11.025 1.00 93.31 431 GLU A O 1
ATOM 3597 N N . LEU A 1 432 ? 27.257 3.619 10.529 1.00 94.00 432 LEU A N 1
ATOM 3598 C CA . LEU A 1 432 ? 27.588 3.266 9.142 1.00 94.00 432 LEU A CA 1
ATOM 3599 C C . LEU A 1 432 ? 29.012 2.694 8.999 1.00 94.00 432 LEU A C 1
ATOM 3601 O O . LEU A 1 432 ? 29.784 3.094 8.126 1.00 94.00 432 LEU A O 1
ATOM 3605 N N . ASP A 1 433 ? 29.368 1.783 9.902 1.00 94.50 433 ASP A N 1
ATOM 3606 C CA . ASP A 1 433 ? 30.640 1.058 9.927 1.00 94.50 433 ASP A CA 1
ATOM 3607 C C . ASP A 1 433 ? 30.393 -0.340 10.510 1.00 94.50 433 ASP A C 1
ATOM 3609 O O . ASP A 1 433 ? 30.012 -0.479 11.672 1.00 94.50 433 ASP A O 1
ATOM 3613 N N . ASP A 1 434 ? 30.593 -1.381 9.703 1.00 93.06 434 ASP A N 1
ATOM 3614 C CA . ASP A 1 434 ? 30.516 -2.779 10.146 1.00 93.06 434 ASP A CA 1
ATOM 3615 C C . ASP A 1 434 ? 31.893 -3.331 10.584 1.00 93.06 434 ASP A C 1
ATOM 3617 O O . ASP A 1 434 ? 32.007 -4.449 11.100 1.00 93.06 434 ASP A O 1
ATOM 3621 N N . GLY A 1 435 ? 32.965 -2.547 10.411 1.00 93.06 435 GLY A N 1
ATOM 3622 C CA . GLY A 1 435 ? 34.348 -2.918 10.686 1.00 93.06 435 GLY A CA 1
ATOM 3623 C C . GLY A 1 435 ? 34.955 -3.927 9.701 1.00 93.06 435 GLY A C 1
ATOM 3624 O O . GLY A 1 435 ? 36.029 -4.480 9.988 1.00 93.06 435 GLY A O 1
ATOM 3625 N N . ILE A 1 436 ? 34.306 -4.199 8.564 1.00 93.25 436 ILE A N 1
ATOM 3626 C CA . ILE A 1 436 ? 34.686 -5.225 7.588 1.00 93.25 436 ILE A CA 1
ATOM 3627 C C . ILE A 1 436 ? 35.203 -4.571 6.301 1.00 93.25 436 ILE A C 1
ATOM 3629 O O . ILE A 1 436 ? 34.524 -3.830 5.614 1.00 93.25 436 ILE A O 1
ATOM 3633 N N . THR A 1 437 ? 36.433 -4.912 5.903 1.00 94.06 437 THR A N 1
ATOM 363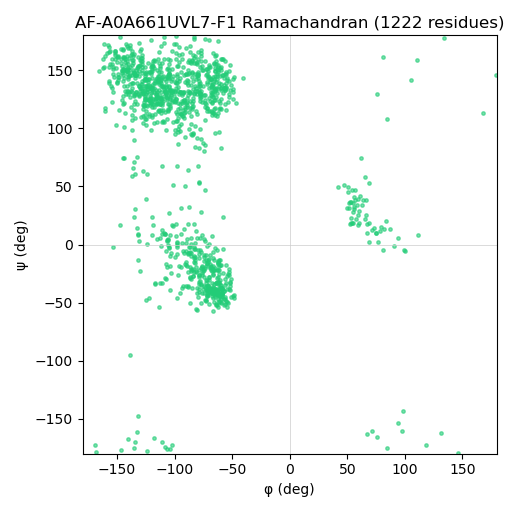4 C CA . THR A 1 437 ? 36.975 -4.455 4.611 1.00 94.06 437 THR A CA 1
ATOM 3635 C C . THR A 1 437 ? 36.265 -5.138 3.430 1.00 94.06 437 THR A C 1
ATOM 3637 O O . THR A 1 437 ? 36.203 -6.374 3.423 1.00 94.06 437 THR A O 1
ATOM 3640 N N . PRO A 1 438 ? 35.874 -4.391 2.376 1.00 95.38 438 PRO A N 1
ATOM 3641 C CA . PRO A 1 438 ? 35.265 -4.946 1.173 1.00 95.38 438 PRO A CA 1
ATOM 3642 C C . PRO A 1 438 ? 36.098 -6.042 0.505 1.00 95.38 438 PRO A C 1
ATOM 3644 O O . PRO A 1 438 ? 37.334 -5.979 0.418 1.00 95.38 438 PRO A O 1
ATOM 3647 N N . LEU A 1 439 ? 35.406 -7.045 -0.032 1.00 94.75 439 LEU A N 1
ATOM 3648 C CA . LEU A 1 439 ? 36.024 -8.122 -0.799 1.00 94.75 439 LEU A CA 1
ATOM 3649 C C . LEU A 1 439 ? 36.460 -7.650 -2.195 1.00 94.75 439 LEU A C 1
ATOM 3651 O O . LEU A 1 439 ? 35.975 -6.658 -2.732 1.00 94.75 439 LEU A O 1
ATOM 3655 N N . ILE A 1 440 ? 37.407 -8.378 -2.796 1.00 95.81 440 ILE A N 1
ATOM 3656 C CA . ILE A 1 440 ? 37.824 -8.138 -4.187 1.00 95.81 440 ILE A CA 1
ATOM 3657 C C . ILE A 1 440 ? 36.656 -8.519 -5.106 1.00 95.81 440 ILE A C 1
ATOM 3659 O O . ILE A 1 440 ? 36.237 -9.680 -5.020 1.00 95.81 440 ILE A O 1
ATOM 3663 N N . PRO A 1 441 ? 36.214 -7.639 -6.026 1.00 96.62 441 PRO A N 1
ATOM 3664 C CA . PRO A 1 441 ? 35.242 -8.007 -7.053 1.00 96.62 441 PRO A CA 1
ATOM 3665 C C . PRO A 1 441 ? 35.757 -9.198 -7.874 1.00 96.62 441 PRO A C 1
ATOM 3667 O O . PRO A 1 441 ? 36.857 -9.154 -8.439 1.00 96.62 441 PRO A O 1
ATOM 3670 N N . GLN A 1 442 ? 35.005 -10.298 -7.876 1.00 95.31 442 GLN A N 1
ATOM 3671 C CA . GLN A 1 442 ? 35.379 -11.536 -8.566 1.00 95.31 442 GLN A CA 1
ATOM 3672 C C . GLN A 1 442 ? 34.857 -11.544 -10.006 1.00 95.31 442 GLN A C 1
ATOM 3674 O O . GLN A 1 442 ? 34.092 -10.671 -10.404 1.00 95.31 442 GLN A O 1
ATOM 3679 N N . ASN A 1 443 ? 35.321 -12.513 -10.803 1.00 94.94 443 ASN A N 1
ATOM 3680 C CA . ASN A 1 443 ? 34.883 -12.732 -12.188 1.00 94.94 443 ASN A CA 1
ATOM 3681 C C . ASN A 1 443 ? 34.930 -11.482 -13.084 1.00 94.94 443 ASN A C 1
ATOM 3683 O O . ASN A 1 443 ? 34.148 -11.361 -14.022 1.00 94.94 443 ASN A O 1
ATOM 3687 N N . PHE A 1 444 ? 35.879 -10.576 -12.821 1.00 96.38 444 PHE A N 1
ATOM 3688 C CA . PHE A 1 444 ? 36.076 -9.396 -13.652 1.00 96.38 444 PHE A CA 1
ATOM 3689 C C . PHE A 1 444 ? 36.453 -9.816 -15.076 1.00 96.38 444 PHE A C 1
ATOM 3691 O O . PHE A 1 444 ? 37.494 -10.448 -15.278 1.00 96.38 444 PHE A O 1
ATOM 3698 N N . ALA A 1 445 ? 35.602 -9.491 -16.047 1.00 94.94 445 ALA A N 1
ATOM 3699 C CA . ALA A 1 445 ? 35.736 -9.908 -17.439 1.00 94.94 445 ALA A CA 1
ATOM 3700 C C . ALA A 1 445 ? 35.159 -8.858 -18.400 1.00 94.94 445 ALA A C 1
ATOM 3702 O O . ALA A 1 445 ? 34.355 -8.019 -18.000 1.00 94.94 445 ALA A O 1
ATOM 3703 N N . ALA A 1 446 ? 35.547 -8.929 -19.677 1.00 91.56 446 ALA A N 1
ATOM 3704 C CA . ALA A 1 446 ? 34.879 -8.210 -20.761 1.00 91.56 446 ALA A CA 1
ATOM 3705 C C . ALA A 1 446 ? 33.865 -9.140 -21.443 1.00 91.56 446 ALA A C 1
ATOM 3707 O O . ALA A 1 446 ? 34.221 -10.268 -21.792 1.00 91.56 446 ALA A O 1
ATOM 3708 N N . ILE A 1 447 ? 32.622 -8.682 -21.610 1.00 87.50 447 ILE A N 1
ATOM 3709 C CA . ILE A 1 447 ? 31.507 -9.489 -22.144 1.00 87.50 447 ILE A CA 1
ATOM 3710 C C . ILE A 1 447 ? 31.015 -9.027 -23.511 1.00 87.50 447 ILE A C 1
ATOM 3712 O O . ILE A 1 447 ? 30.642 -9.864 -24.329 1.00 87.50 447 ILE A O 1
ATOM 3716 N N . GLU A 1 448 ? 31.071 -7.726 -23.791 1.00 82.56 448 GLU A N 1
ATOM 3717 C CA . GLU A 1 448 ? 30.757 -7.175 -25.107 1.00 82.56 448 GLU A CA 1
ATOM 3718 C C . GLU A 1 448 ? 31.879 -6.248 -25.546 1.00 82.56 448 GLU A C 1
ATOM 3720 O O . GLU A 1 448 ? 32.386 -5.426 -24.780 1.00 82.56 448 GLU A O 1
ATOM 3725 N N . ILE A 1 449 ? 32.280 -6.409 -26.798 1.00 87.56 449 ILE A N 1
ATOM 3726 C CA . ILE A 1 449 ? 33.358 -5.649 -27.408 1.00 87.56 449 ILE A CA 1
ATOM 3727 C C . ILE A 1 449 ? 32.787 -5.017 -28.666 1.00 87.56 449 ILE A C 1
ATOM 3729 O O . ILE A 1 449 ? 32.423 -5.713 -29.614 1.00 87.56 449 ILE A O 1
ATOM 3733 N N . ASP A 1 450 ? 32.729 -3.693 -28.674 1.00 85.69 450 ASP A N 1
ATOM 3734 C CA . ASP A 1 450 ? 32.356 -2.904 -29.839 1.00 85.69 450 ASP A CA 1
ATOM 3735 C C . ASP A 1 450 ? 33.598 -2.185 -30.400 1.00 85.69 450 ASP A C 1
ATOM 3737 O O . ASP A 1 450 ? 34.746 -2.418 -30.008 1.00 85.69 450 ASP A O 1
ATOM 3741 N N . HIS A 1 451 ? 33.371 -1.334 -31.384 1.00 87.38 451 HIS A N 1
ATOM 3742 C CA . HIS A 1 451 ? 34.368 -0.543 -32.079 1.00 87.38 451 HIS A CA 1
ATOM 3743 C C . HIS A 1 451 ? 34.924 0.611 -31.224 1.00 87.38 451 HIS A C 1
ATOM 3745 O O . HIS A 1 451 ? 36.099 0.942 -31.360 1.00 87.38 451 HIS A O 1
ATOM 3751 N N . ASP A 1 452 ? 34.110 1.205 -30.346 1.00 90.12 452 ASP A N 1
ATOM 3752 C CA . ASP A 1 452 ? 34.476 2.328 -29.472 1.00 90.12 452 ASP A CA 1
ATOM 3753 C C . ASP A 1 452 ? 34.060 2.124 -28.005 1.00 90.12 452 ASP A C 1
ATOM 3755 O O . ASP A 1 452 ? 34.194 3.035 -27.183 1.00 90.12 452 ASP A O 1
ATOM 3759 N N . SER A 1 453 ? 33.579 0.931 -27.653 1.00 91.44 453 SER A N 1
ATOM 3760 C CA . SER A 1 453 ? 33.168 0.625 -26.288 1.00 91.44 453 SER A CA 1
ATOM 3761 C C . SER A 1 453 ? 33.450 -0.814 -25.875 1.00 91.44 453 SER A C 1
ATOM 3763 O O . SER A 1 453 ? 33.436 -1.716 -26.711 1.00 91.44 453 SER A O 1
ATOM 3765 N N . ILE A 1 454 ? 33.672 -1.026 -24.578 1.00 92.50 454 ILE A N 1
ATOM 3766 C CA . ILE A 1 454 ? 33.855 -2.348 -23.963 1.00 92.50 454 ILE A CA 1
ATOM 3767 C C . ILE A 1 454 ? 32.956 -2.450 -22.731 1.00 92.50 454 ILE A C 1
ATOM 3769 O O . ILE A 1 454 ? 33.025 -1.591 -21.848 1.00 92.50 454 ILE A O 1
ATOM 3773 N N . ASP A 1 455 ? 32.173 -3.524 -22.654 1.00 93.19 455 ASP A N 1
ATOM 3774 C CA . ASP A 1 455 ? 31.382 -3.869 -21.474 1.00 93.19 455 ASP A CA 1
ATOM 3775 C C . ASP A 1 455 ? 32.153 -4.780 -20.546 1.00 93.19 455 ASP A C 1
ATOM 3777 O O . ASP A 1 455 ? 32.574 -5.879 -20.916 1.00 93.19 455 ASP A O 1
ATOM 3781 N N . LEU A 1 456 ? 32.294 -4.312 -19.315 1.00 96.19 456 LEU A N 1
ATOM 3782 C CA . LEU A 1 456 ? 32.926 -5.023 -18.223 1.00 96.19 456 LEU A CA 1
ATOM 3783 C C . LEU A 1 456 ? 31.848 -5.571 -17.289 1.00 96.19 456 LEU A C 1
ATOM 3785 O O . LEU A 1 456 ? 30.873 -4.876 -17.001 1.00 96.19 456 LEU A O 1
ATOM 3789 N N . ILE A 1 457 ? 32.051 -6.786 -16.788 1.00 97.38 457 ILE A N 1
ATOM 3790 C CA . ILE A 1 457 ? 31.217 -7.438 -15.771 1.00 97.38 457 ILE A CA 1
ATOM 3791 C C . ILE A 1 457 ? 32.086 -7.898 -14.598 1.00 97.38 457 ILE A C 1
ATOM 3793 O O . ILE A 1 457 ? 33.273 -8.171 -14.784 1.00 97.38 457 ILE A O 1
ATOM 3797 N N . TRP A 1 458 ? 31.506 -7.980 -13.405 1.00 97.31 458 TRP A N 1
ATOM 3798 C CA . TRP A 1 458 ? 32.083 -8.565 -12.193 1.00 97.31 458 TRP A CA 1
ATOM 3799 C C . TRP A 1 458 ? 30.967 -9.102 -11.285 1.00 97.31 458 TRP A C 1
ATOM 3801 O O . TRP A 1 458 ? 29.803 -8.753 -11.459 1.00 97.31 458 TRP A O 1
ATOM 3811 N N . ASP A 1 459 ? 31.308 -9.936 -10.305 1.00 95.81 459 ASP A N 1
ATOM 3812 C CA . ASP A 1 459 ? 30.363 -10.343 -9.258 1.00 95.81 459 ASP A CA 1
ATOM 3813 C C . ASP A 1 459 ? 30.096 -9.173 -8.301 1.00 95.81 459 ASP A C 1
ATOM 3815 O O . ASP A 1 459 ? 31.037 -8.472 -7.910 1.00 95.81 459 ASP A O 1
ATOM 3819 N N . THR A 1 460 ? 28.840 -8.996 -7.877 1.00 94.69 460 THR A N 1
ATOM 3820 C CA . THR A 1 460 ? 28.493 -8.058 -6.798 1.00 94.69 460 THR A CA 1
ATOM 3821 C C . THR A 1 460 ? 29.228 -8.417 -5.508 1.00 94.69 460 THR A C 1
ATOM 3823 O O . THR A 1 460 ? 29.694 -9.545 -5.315 1.00 94.69 460 THR A O 1
ATOM 3826 N N . ILE A 1 461 ? 29.342 -7.445 -4.609 1.00 93.56 461 ILE A N 1
ATOM 3827 C CA . ILE A 1 461 ? 29.927 -7.660 -3.287 1.00 93.56 461 ILE A CA 1
ATOM 3828 C C . ILE A 1 461 ? 28.907 -7.313 -2.209 1.00 93.56 461 ILE A C 1
ATOM 3830 O O . ILE A 1 461 ? 28.056 -6.457 -2.414 1.00 93.56 461 ILE A O 1
ATOM 3834 N N . SER A 1 462 ? 29.045 -7.942 -1.050 1.00 94.06 462 SER A N 1
ATOM 3835 C CA . SER A 1 462 ? 28.311 -7.598 0.166 1.00 94.06 462 SER A CA 1
ATOM 3836 C C . SER A 1 462 ? 29.172 -6.656 1.012 1.00 94.06 462 SER A C 1
ATOM 3838 O O . SER A 1 462 ? 30.327 -6.978 1.312 1.00 94.06 462 SER A O 1
ATOM 3840 N N . SER A 1 463 ? 28.662 -5.455 1.295 1.00 95.06 463 SER A N 1
ATOM 3841 C CA . SER A 1 463 ? 29.321 -4.416 2.104 1.00 95.06 463 SER A CA 1
ATOM 3842 C C . SER A 1 463 ? 28.265 -3.427 2.597 1.00 95.06 463 SER A C 1
ATOM 3844 O O . SER A 1 463 ? 27.610 -2.773 1.784 1.00 95.06 463 SER A O 1
ATOM 3846 N N . TYR A 1 464 ? 28.102 -3.345 3.917 1.00 96.12 464 TYR A N 1
ATOM 3847 C CA . TYR A 1 464 ? 27.089 -2.519 4.584 1.00 96.12 464 TYR A CA 1
ATOM 3848 C C . TYR A 1 464 ? 27.363 -1.016 4.425 1.00 96.12 464 TYR A C 1
ATOM 3850 O O . TYR A 1 464 ? 26.470 -0.215 4.171 1.00 96.12 464 TYR A O 1
ATOM 3858 N N . ASP A 1 465 ? 28.635 -0.631 4.487 1.00 96.00 465 ASP A N 1
ATOM 3859 C CA . ASP A 1 465 ? 29.135 0.742 4.422 1.00 96.00 465 ASP A CA 1
ATOM 3860 C C . ASP A 1 465 ? 29.777 1.080 3.060 1.00 96.00 465 ASP A C 1
ATOM 3862 O O . ASP A 1 465 ? 30.657 1.940 2.960 1.00 96.00 465 ASP A O 1
ATOM 3866 N N . PHE A 1 466 ? 29.350 0.409 1.986 1.00 97.50 466 PHE A N 1
ATOM 3867 C CA . PHE A 1 466 ? 29.961 0.512 0.660 1.00 97.50 466 PHE A CA 1
ATOM 3868 C C . PHE A 1 466 ? 30.038 1.958 0.131 1.00 97.50 466 PHE A C 1
ATOM 3870 O O . PHE A 1 466 ? 29.105 2.758 0.260 1.00 97.50 466 PHE A O 1
ATOM 3877 N N . HIS A 1 467 ? 31.162 2.309 -0.508 1.00 96.50 467 HIS A N 1
ATOM 3878 C CA . HIS A 1 467 ? 31.387 3.647 -1.058 1.00 96.50 467 HIS A CA 1
ATOM 3879 C C . HIS A 1 467 ? 31.464 3.684 -2.578 1.00 96.50 467 HIS A C 1
ATOM 3881 O O . HIS A 1 467 ? 30.780 4.518 -3.178 1.00 96.50 467 HIS A O 1
ATOM 3887 N N . THR A 1 468 ? 32.335 2.882 -3.201 1.00 97.94 468 THR A N 1
ATOM 3888 C CA . THR A 1 468 ? 32.492 2.876 -4.662 1.00 97.94 468 THR A CA 1
ATOM 3889 C C . THR A 1 468 ? 33.193 1.629 -5.198 1.00 97.94 468 THR A C 1
ATOM 3891 O O . THR A 1 468 ? 34.099 1.083 -4.564 1.00 97.94 468 THR A O 1
ATOM 3894 N N . TYR A 1 469 ? 32.870 1.260 -6.437 1.00 98.19 469 TYR A N 1
ATOM 3895 C CA . TYR A 1 469 ? 33.807 0.554 -7.314 1.00 98.19 469 TYR A CA 1
ATOM 3896 C C . TYR A 1 469 ? 34.786 1.544 -7.961 1.00 98.19 469 TYR A C 1
ATOM 3898 O O . TYR A 1 469 ? 34.416 2.677 -8.266 1.00 98.19 469 TYR A O 1
ATOM 3906 N N . GLU A 1 470 ? 36.025 1.119 -8.201 1.00 98.00 470 GLU A N 1
ATOM 3907 C CA . GLU A 1 470 ? 37.005 1.861 -9.001 1.00 98.00 470 GLU A CA 1
ATOM 3908 C C . GLU A 1 470 ? 37.537 0.977 -10.133 1.00 98.00 470 GLU A C 1
ATOM 3910 O O . GLU A 1 470 ? 38.154 -0.061 -9.869 1.00 98.00 470 GLU A O 1
ATOM 3915 N N . ILE A 1 471 ? 37.346 1.408 -11.384 1.00 97.94 471 ILE A N 1
ATOM 3916 C CA . ILE A 1 471 ? 37.872 0.731 -12.578 1.00 97.94 471 ILE A CA 1
ATOM 3917 C C . ILE A 1 471 ? 39.084 1.496 -13.111 1.00 97.94 471 ILE A C 1
ATOM 3919 O O . ILE A 1 471 ? 39.005 2.682 -13.421 1.00 97.94 471 ILE A O 1
ATOM 3923 N N . PHE A 1 472 ? 40.201 0.793 -13.258 1.00 97.06 472 PHE A N 1
ATOM 3924 C CA . PHE A 1 472 ? 41.468 1.281 -13.788 1.00 97.06 472 PHE A CA 1
ATOM 3925 C C . PHE A 1 472 ? 41.587 0.857 -15.248 1.00 97.06 472 PHE A C 1
ATOM 3927 O O . PHE A 1 472 ? 41.406 -0.326 -15.533 1.00 97.06 472 PHE A O 1
ATOM 3934 N N . PHE A 1 473 ? 41.945 1.771 -16.157 1.00 95.56 473 PHE A N 1
ATOM 3935 C CA . PHE A 1 473 ? 42.198 1.405 -17.556 1.00 95.56 473 PHE A CA 1
ATOM 3936 C C . PHE A 1 473 ? 43.331 2.180 -18.242 1.00 95.56 473 PHE A C 1
ATOM 3938 O O . PHE A 1 473 ? 43.626 3.325 -17.886 1.00 95.56 473 PHE A O 1
ATOM 3945 N N . ALA A 1 474 ? 43.984 1.538 -19.220 1.00 95.75 474 ALA A N 1
ATOM 3946 C CA . ALA A 1 474 ? 45.142 2.058 -19.960 1.00 95.75 474 ALA A CA 1
ATOM 3947 C C . ALA A 1 474 ? 45.311 1.389 -21.345 1.00 95.75 474 ALA A C 1
ATOM 3949 O O . ALA A 1 474 ? 44.756 0.328 -21.588 1.00 95.75 474 ALA A O 1
ATOM 3950 N N . ASN A 1 475 ? 46.128 1.961 -22.243 1.00 93.44 475 ASN A N 1
ATOM 3951 C CA . ASN A 1 475 ? 46.499 1.350 -23.542 1.00 93.44 475 ASN A CA 1
ATOM 3952 C C . ASN A 1 475 ? 47.767 0.470 -23.487 1.00 93.44 475 ASN A C 1
ATOM 3954 O O . ASN A 1 475 ? 48.238 -0.033 -24.502 1.00 93.44 475 ASN A O 1
ATOM 3958 N N . GLU A 1 476 ? 48.359 0.337 -22.305 1.00 92.94 476 GLU A N 1
ATOM 3959 C CA . GLU A 1 476 ? 49.547 -0.466 -22.003 1.00 92.94 476 GLU A CA 1
ATOM 3960 C C . GLU A 1 476 ? 49.327 -1.105 -20.619 1.00 92.94 476 GLU A C 1
ATOM 3962 O O . GLU A 1 476 ? 48.571 -0.521 -19.836 1.00 92.94 476 GLU A O 1
ATOM 3967 N N . PRO A 1 477 ? 50.010 -2.210 -20.257 1.00 94.75 477 PRO A N 1
ATOM 3968 C CA . PRO A 1 477 ? 49.820 -2.870 -18.961 1.00 94.75 477 PRO A CA 1
ATOM 3969 C C . PRO A 1 477 ? 49.870 -1.896 -17.772 1.00 94.75 477 PRO A C 1
ATOM 3971 O O . PRO A 1 477 ? 50.760 -1.030 -17.689 1.00 94.75 477 PRO A O 1
ATOM 3974 N N . ILE A 1 478 ? 48.908 -2.022 -16.859 1.00 94.69 478 ILE A N 1
ATOM 3975 C CA . ILE A 1 478 ? 48.630 -1.070 -15.786 1.00 94.69 478 ILE A CA 1
ATOM 3976 C C . ILE A 1 478 ? 49.794 -1.039 -14.789 1.00 94.69 478 ILE A C 1
ATOM 3978 O O . ILE A 1 478 ? 50.323 -2.042 -14.307 1.00 94.69 478 ILE A O 1
ATOM 3982 N N . ASN A 1 479 ? 50.221 0.175 -14.459 1.00 90.94 479 ASN A N 1
ATOM 3983 C CA . ASN A 1 479 ? 51.202 0.484 -13.433 1.00 90.94 479 ASN A CA 1
ATOM 3984 C C . ASN A 1 479 ? 50.842 1.815 -12.746 1.00 90.94 479 ASN A C 1
ATOM 3986 O O . ASN A 1 479 ? 50.030 2.571 -13.270 1.00 90.94 479 ASN A O 1
ATOM 3990 N N . PRO A 1 480 ? 51.476 2.175 -11.614 1.00 86.56 480 PRO A N 1
ATOM 3991 C CA . PRO A 1 480 ? 51.089 3.350 -10.825 1.00 86.56 480 PRO A CA 1
ATOM 3992 C C . PRO A 1 480 ? 51.094 4.725 -11.527 1.00 86.56 480 PRO A C 1
ATOM 3994 O O . PRO A 1 480 ? 50.782 5.711 -10.870 1.00 86.56 480 PRO A O 1
ATOM 3997 N N . ASN A 1 481 ? 51.511 4.841 -12.797 1.00 89.88 481 ASN A N 1
ATOM 3998 C CA . ASN A 1 481 ? 51.625 6.122 -13.504 1.00 89.88 481 ASN A CA 1
ATOM 3999 C C . ASN A 1 481 ? 50.990 6.151 -14.911 1.00 89.88 481 ASN A C 1
ATOM 4001 O O . ASN A 1 481 ? 51.259 7.107 -15.642 1.00 89.88 481 ASN A O 1
ATOM 4005 N N . ASN A 1 482 ? 50.231 5.134 -15.339 1.00 94.00 482 ASN A N 1
ATOM 4006 C CA . ASN A 1 482 ? 49.721 5.062 -16.721 1.00 94.00 482 ASN A CA 1
ATOM 4007 C C . ASN A 1 482 ? 48.232 4.712 -16.868 1.00 94.00 482 ASN A C 1
ATOM 4009 O O . ASN A 1 482 ? 47.831 4.392 -17.982 1.00 94.00 482 ASN A O 1
ATOM 4013 N N . TYR A 1 483 ? 47.439 4.776 -15.799 1.00 94.62 483 TYR A N 1
ATOM 4014 C CA . TYR A 1 483 ? 46.005 4.489 -15.847 1.00 94.62 483 TYR A CA 1
ATOM 4015 C C . TYR A 1 483 ? 45.146 5.744 -15.670 1.00 94.62 483 TYR A C 1
ATOM 4017 O O . TYR A 1 483 ? 45.578 6.742 -15.085 1.00 94.62 483 TYR A O 1
ATOM 4025 N N . THR A 1 484 ? 43.901 5.627 -16.112 1.00 94.44 484 THR A N 1
ATOM 4026 C CA . THR A 1 484 ? 42.766 6.461 -15.706 1.00 94.44 484 THR A CA 1
ATOM 4027 C C . THR A 1 484 ? 41.882 5.656 -14.750 1.00 94.44 484 THR A C 1
ATOM 4029 O O . THR A 1 484 ? 41.820 4.434 -14.880 1.00 94.44 484 THR A O 1
ATOM 4032 N N . ILE A 1 485 ? 41.242 6.321 -13.785 1.00 95.69 485 ILE A N 1
ATOM 4033 C CA . ILE A 1 485 ? 40.241 5.717 -12.891 1.00 95.69 485 ILE A CA 1
ATOM 4034 C C . ILE A 1 485 ? 38.863 6.232 -13.295 1.00 95.69 485 ILE A C 1
ATOM 4036 O O . ILE A 1 485 ? 38.743 7.408 -13.634 1.00 95.69 485 ILE A O 1
ATOM 4040 N N . ILE A 1 486 ? 37.871 5.346 -13.251 1.00 96.50 486 ILE A N 1
ATOM 4041 C CA . ILE A 1 486 ? 36.444 5.675 -13.245 1.00 96.50 486 ILE A CA 1
ATOM 4042 C C . ILE A 1 486 ? 35.877 5.215 -11.903 1.00 96.50 486 ILE A C 1
ATOM 4044 O O . ILE A 1 486 ? 36.054 4.049 -11.531 1.00 96.50 486 ILE A O 1
ATOM 4048 N N . ASP A 1 487 ? 35.215 6.122 -11.191 1.00 96.88 487 ASP A N 1
ATOM 4049 C CA . ASP A 1 487 ? 34.598 5.867 -9.885 1.00 96.88 487 ASP A CA 1
ATOM 4050 C C . ASP A 1 487 ? 33.172 6.451 -9.791 1.00 96.88 487 ASP A C 1
ATOM 4052 O O . ASP A 1 487 ? 32.589 6.886 -10.787 1.00 96.88 487 ASP A O 1
ATOM 4056 N N . ARG A 1 488 ? 32.577 6.462 -8.591 1.00 95.19 488 ARG A N 1
ATOM 4057 C CA . ARG A 1 488 ? 31.248 7.042 -8.324 1.00 95.19 488 ARG A CA 1
ATOM 4058 C C . ARG A 1 488 ? 31.054 8.499 -8.761 1.00 95.19 488 ARG A C 1
ATOM 4060 O O . ARG A 1 488 ? 29.915 8.905 -8.978 1.00 95.19 488 ARG A O 1
ATOM 4067 N N . ASN A 1 489 ? 32.115 9.301 -8.849 1.00 94.62 489 ASN A N 1
ATOM 4068 C CA . ASN A 1 489 ? 32.039 10.693 -9.302 1.00 94.62 489 ASN A CA 1
ATOM 4069 C C . ASN A 1 489 ? 31.876 10.781 -10.822 1.00 94.62 489 ASN A C 1
ATOM 4071 O O . ASN A 1 489 ? 31.321 11.760 -11.322 1.00 94.62 489 ASN A O 1
ATOM 4075 N N . ASP A 1 490 ? 32.345 9.762 -11.541 1.00 94.62 490 ASP A N 1
ATOM 4076 C CA . ASP A 1 490 ? 32.150 9.611 -12.979 1.00 94.62 490 ASP A CA 1
ATOM 4077 C C . ASP A 1 490 ? 30.837 8.869 -13.284 1.00 94.62 490 ASP A C 1
ATOM 4079 O O . ASP A 1 490 ? 30.140 9.198 -14.244 1.00 94.62 490 ASP A O 1
ATOM 4083 N N . VAL A 1 491 ? 30.483 7.876 -12.456 1.00 94.75 491 VAL A N 1
ATOM 4084 C CA . VAL A 1 491 ? 29.335 6.979 -12.646 1.00 94.75 491 VAL A CA 1
ATOM 4085 C C . VAL A 1 491 ? 28.598 6.776 -11.322 1.00 94.75 491 VAL A C 1
ATOM 4087 O O . VAL A 1 491 ? 28.960 5.915 -10.526 1.00 94.75 491 VAL A O 1
ATOM 4090 N N . LEU A 1 492 ? 27.503 7.510 -11.105 1.00 93.69 492 LEU A N 1
ATOM 4091 C CA . LEU A 1 492 ? 26.769 7.514 -9.828 1.00 93.69 492 LEU A CA 1
ATOM 4092 C C . LEU A 1 492 ? 26.399 6.109 -9.311 1.00 93.69 492 LEU A C 1
ATOM 4094 O O . LEU A 1 492 ? 26.551 5.834 -8.124 1.00 93.69 492 LEU A O 1
ATOM 4098 N N . THR A 1 493 ? 25.995 5.184 -10.187 1.00 94.75 493 THR A N 1
ATOM 4099 C CA . THR A 1 493 ? 25.628 3.809 -9.791 1.00 94.75 493 THR A CA 1
ATOM 4100 C C . THR A 1 493 ? 26.775 3.013 -9.169 1.00 94.75 493 THR A C 1
ATOM 4102 O O . THR A 1 493 ? 26.523 1.990 -8.546 1.00 94.75 493 THR A O 1
ATOM 4105 N N . PHE A 1 494 ? 28.035 3.440 -9.325 1.00 96.88 494 PHE A N 1
ATOM 4106 C CA . PHE A 1 494 ? 29.169 2.775 -8.672 1.00 96.88 494 PHE A CA 1
ATOM 4107 C C . PHE A 1 494 ? 29.141 2.924 -7.156 1.00 96.88 494 PHE A C 1
ATOM 4109 O O . PHE A 1 494 ? 29.896 2.219 -6.504 1.00 96.88 494 PHE A O 1
ATOM 4116 N N . ALA A 1 495 ? 28.283 3.791 -6.609 1.00 95.69 495 ALA A N 1
ATOM 4117 C CA . ALA A 1 495 ? 28.025 3.876 -5.176 1.00 95.69 495 ALA A CA 1
ATOM 4118 C C . ALA A 1 495 ? 27.161 2.730 -4.620 1.00 95.69 495 ALA A C 1
ATOM 4120 O O . ALA A 1 495 ? 27.063 2.623 -3.404 1.00 95.69 495 ALA A O 1
ATOM 4121 N N . SER A 1 496 ? 26.574 1.878 -5.472 1.00 95.25 496 SER A N 1
ATOM 4122 C CA . SER A 1 496 ? 25.776 0.725 -5.042 1.00 95.25 496 SER A CA 1
ATOM 4123 C C . SER A 1 496 ? 26.596 -0.572 -5.098 1.00 95.25 496 SER A C 1
ATOM 4125 O O . SER A 1 496 ? 27.192 -0.858 -6.145 1.00 95.25 496 SER A O 1
ATOM 4127 N N . PRO A 1 497 ? 26.596 -1.398 -4.034 1.00 95.00 497 PRO A N 1
ATOM 4128 C CA . PRO A 1 497 ? 27.318 -2.673 -4.010 1.00 95.00 497 PRO A CA 1
ATOM 4129 C C . PRO A 1 497 ? 26.738 -3.704 -4.996 1.00 95.00 497 PRO A C 1
ATOM 4131 O O . PRO A 1 497 ? 27.461 -4.584 -5.472 1.00 95.00 497 PRO A O 1
ATOM 4134 N N . LEU A 1 498 ? 25.469 -3.539 -5.389 1.00 94.19 498 LEU A N 1
ATOM 4135 C CA . LEU A 1 498 ? 24.774 -4.393 -6.358 1.00 94.19 498 LEU A CA 1
ATOM 4136 C C . LEU A 1 498 ? 25.111 -4.070 -7.822 1.00 94.19 498 LEU A C 1
ATOM 4138 O O . LEU A 1 498 ? 24.705 -4.792 -8.734 1.00 94.19 498 LEU A O 1
ATOM 4142 N N . LYS A 1 499 ? 25.893 -3.014 -8.084 1.00 94.44 499 LYS A N 1
ATOM 4143 C CA . LYS A 1 499 ? 26.382 -2.735 -9.436 1.00 94.44 499 LYS A CA 1
ATOM 4144 C C . LYS A 1 499 ? 27.396 -3.802 -9.853 1.00 94.44 499 LYS A C 1
ATOM 4146 O O . LYS A 1 499 ? 28.417 -3.977 -9.198 1.00 94.44 499 LYS A O 1
ATOM 4151 N N . ASN A 1 500 ? 27.136 -4.471 -10.975 1.00 95.62 500 ASN A N 1
ATOM 4152 C CA . ASN A 1 500 ? 27.923 -5.620 -11.444 1.00 95.62 500 ASN A CA 1
ATOM 4153 C C . ASN A 1 500 ? 28.498 -5.469 -12.863 1.00 95.62 500 ASN A C 1
ATOM 4155 O O . ASN A 1 500 ? 29.112 -6.390 -13.390 1.00 95.62 500 ASN A O 1
ATOM 4159 N N . SER A 1 501 ? 28.256 -4.338 -13.526 1.00 96.12 501 SER A N 1
ATOM 4160 C CA . SER A 1 501 ? 28.652 -4.142 -14.921 1.00 96.12 501 SER A CA 1
ATOM 4161 C C . SER A 1 501 ? 28.793 -2.673 -15.294 1.00 96.12 501 SER A C 1
ATOM 4163 O O . SER A 1 501 ? 28.113 -1.809 -14.730 1.00 96.12 501 SER A O 1
ATOM 4165 N N . HIS A 1 502 ? 29.643 -2.363 -16.273 1.00 96.06 502 HIS A N 1
ATOM 4166 C CA . HIS A 1 502 ? 29.765 -1.017 -16.828 1.00 96.06 502 HIS A CA 1
ATOM 4167 C C . HIS A 1 502 ? 30.344 -0.999 -18.246 1.00 96.06 502 HIS A C 1
ATOM 4169 O O . HIS A 1 502 ? 31.312 -1.703 -18.529 1.00 96.06 502 HIS A O 1
ATOM 4175 N N . ARG A 1 503 ? 29.792 -0.119 -19.093 1.00 94.62 503 ARG A N 1
ATOM 4176 C CA . ARG A 1 503 ? 30.278 0.163 -20.448 1.00 94.62 503 ARG A CA 1
ATOM 4177 C C . ARG A 1 503 ? 31.283 1.307 -20.446 1.00 94.62 503 ARG A C 1
ATOM 4179 O O . ARG A 1 503 ? 30.920 2.453 -20.177 1.00 94.62 503 ARG A O 1
ATOM 4186 N N . ILE A 1 504 ? 32.521 1.021 -20.829 1.00 94.19 504 ILE A N 1
ATOM 4187 C CA . ILE A 1 504 ? 33.541 2.036 -21.106 1.00 94.19 504 ILE A CA 1
ATOM 4188 C C . ILE A 1 504 ? 33.356 2.501 -22.550 1.00 94.19 504 ILE A C 1
ATOM 4190 O O . ILE A 1 504 ? 33.423 1.675 -23.450 1.00 94.19 504 ILE A O 1
ATOM 4194 N N . ASN A 1 505 ? 33.137 3.798 -22.776 1.00 92.19 505 ASN A N 1
ATOM 4195 C CA . ASN A 1 505 ? 32.888 4.383 -24.103 1.00 92.19 505 ASN A CA 1
ATOM 4196 C C . ASN A 1 505 ? 34.075 5.229 -24.599 1.00 92.19 505 ASN A C 1
ATOM 4198 O O . ASN A 1 505 ? 34.991 5.538 -23.835 1.00 92.19 505 ASN A O 1
ATOM 4202 N N . TYR A 1 506 ? 33.992 5.692 -25.853 1.00 90.38 506 TYR A N 1
ATOM 4203 C CA . TYR A 1 506 ? 34.961 6.587 -26.504 1.00 90.38 506 TYR A CA 1
ATOM 4204 C C . TYR A 1 506 ? 36.369 5.990 -26.652 1.00 90.38 506 TYR A C 1
ATOM 4206 O O . TYR A 1 506 ? 37.375 6.701 -26.565 1.00 90.38 506 TYR A O 1
ATOM 4214 N N . LEU A 1 507 ? 36.437 4.680 -26.861 1.00 92.44 507 LEU A N 1
ATOM 4215 C CA . LEU A 1 507 ? 37.655 3.949 -27.180 1.00 92.44 507 LEU A CA 1
ATOM 4216 C C . LEU A 1 507 ? 37.987 4.080 -28.674 1.00 92.44 507 LEU A C 1
ATOM 4218 O O . LEU A 1 507 ? 37.125 4.356 -29.507 1.00 92.44 507 LEU A O 1
ATOM 4222 N N . ASP A 1 508 ? 39.255 3.894 -29.025 1.00 90.81 508 ASP A N 1
ATOM 4223 C CA . ASP A 1 508 ? 39.700 3.966 -30.415 1.00 90.81 508 ASP A CA 1
ATOM 4224 C C . ASP A 1 508 ? 39.367 2.665 -31.172 1.00 90.81 508 ASP A C 1
ATOM 4226 O O . ASP A 1 508 ? 39.546 1.569 -30.641 1.00 90.81 508 ASP A O 1
ATOM 4230 N N . LEU A 1 509 ? 38.951 2.783 -32.442 1.00 89.12 509 LEU A N 1
ATOM 4231 C CA . LEU A 1 509 ? 38.678 1.657 -33.351 1.00 89.12 509 LEU A CA 1
ATOM 4232 C C . LEU A 1 509 ? 39.908 0.747 -33.506 1.00 89.12 509 LEU A C 1
ATOM 4234 O O . LEU A 1 509 ? 41.010 1.242 -33.761 1.00 89.12 509 LEU A O 1
ATOM 4238 N N . ASN A 1 510 ? 39.711 -0.573 -33.435 1.00 90.00 510 ASN A N 1
ATOM 4239 C CA . ASN A 1 510 ? 40.749 -1.593 -33.628 1.00 90.00 510 ASN A CA 1
ATOM 4240 C C . ASN A 1 510 ? 42.021 -1.361 -32.773 1.00 90.00 510 ASN A C 1
ATOM 4242 O O . ASN A 1 510 ? 43.139 -1.344 -33.297 1.00 90.00 510 ASN A O 1
ATOM 4246 N N . SER A 1 511 ? 41.846 -1.118 -31.469 1.00 91.00 511 SER A N 1
ATOM 4247 C CA . SER A 1 511 ? 42.897 -0.725 -30.513 1.00 91.00 511 SER A CA 1
ATOM 4248 C C . SER A 1 511 ? 42.880 -1.569 -29.230 1.00 91.00 511 SER A C 1
ATOM 4250 O O . SER A 1 511 ? 41.837 -2.084 -28.844 1.00 91.00 511 SER A O 1
ATOM 4252 N N . ASN A 1 512 ? 44.037 -1.698 -28.563 1.00 91.88 512 ASN A N 1
ATOM 4253 C CA . ASN A 1 512 ? 44.229 -2.532 -27.364 1.00 91.88 512 ASN A CA 1
ATOM 4254 C C . ASN A 1 512 ? 44.097 -1.730 -26.051 1.00 91.88 512 ASN A C 1
ATOM 4256 O O . ASN A 1 512 ? 44.605 -0.602 -25.958 1.00 91.88 512 ASN A O 1
ATOM 4260 N N . TYR A 1 513 ? 43.475 -2.337 -25.036 1.00 94.81 513 TYR A N 1
ATOM 4261 C CA . TYR A 1 513 ? 43.220 -1.770 -23.709 1.00 94.81 513 TYR A CA 1
ATOM 4262 C C . TYR A 1 513 ? 43.418 -2.792 -22.578 1.00 94.81 513 TYR A C 1
ATOM 4264 O O . TYR A 1 513 ? 43.146 -3.980 -22.741 1.00 94.81 513 TYR A O 1
ATOM 4272 N N . PHE A 1 514 ? 43.852 -2.303 -21.412 1.00 96.19 514 PHE A N 1
ATOM 4273 C CA . PHE A 1 514 ? 44.051 -3.072 -20.182 1.00 96.19 514 PHE A CA 1
ATOM 4274 C C . PHE A 1 514 ? 43.135 -2.572 -19.062 1.00 96.19 514 PHE A C 1
ATOM 4276 O O . PHE A 1 514 ? 43.024 -1.356 -18.905 1.00 96.19 514 PHE A O 1
ATOM 4283 N N . PHE A 1 515 ? 42.535 -3.474 -18.269 1.00 97.38 515 PHE A N 1
ATOM 4284 C CA . PHE A 1 515 ? 41.576 -3.134 -17.198 1.00 97.38 515 PHE A CA 1
ATOM 4285 C C . PHE A 1 515 ? 41.844 -3.855 -15.862 1.00 97.38 515 PHE A C 1
ATOM 4287 O O . PHE A 1 515 ? 42.217 -5.028 -15.860 1.00 97.38 515 PHE A O 1
ATOM 4294 N N . GLN A 1 516 ? 41.574 -3.192 -14.728 1.00 97.38 516 GLN A N 1
ATOM 4295 C CA . GLN A 1 516 ? 41.480 -3.779 -13.372 1.00 97.38 516 GLN A CA 1
ATOM 4296 C C . GLN A 1 516 ? 40.361 -3.104 -12.554 1.00 97.38 516 GLN A C 1
ATOM 4298 O O . GLN A 1 516 ? 40.033 -1.953 -12.820 1.00 97.38 516 GLN A O 1
ATOM 4303 N N . ILE A 1 517 ? 39.820 -3.772 -11.529 1.00 97.94 517 ILE A N 1
ATOM 4304 C CA . ILE A 1 517 ? 38.783 -3.226 -10.630 1.00 97.94 517 ILE A CA 1
ATOM 4305 C C . ILE A 1 517 ? 39.118 -3.457 -9.144 1.00 97.94 517 ILE A C 1
ATOM 4307 O O . ILE A 1 517 ? 39.816 -4.416 -8.797 1.00 97.94 517 ILE A O 1
ATOM 4311 N N . ARG A 1 518 ? 38.623 -2.586 -8.254 1.00 97.44 518 ARG A N 1
ATOM 4312 C CA . ARG A 1 518 ? 38.568 -2.789 -6.789 1.00 97.44 518 ARG A CA 1
ATOM 4313 C C . ARG A 1 518 ? 37.326 -2.137 -6.169 1.00 97.44 518 ARG A C 1
ATOM 4315 O O . ARG A 1 518 ? 36.672 -1.331 -6.825 1.00 97.44 518 ARG A O 1
ATOM 4322 N N . ALA A 1 519 ? 37.055 -2.457 -4.907 1.00 98.00 519 ALA A N 1
ATOM 4323 C CA . ALA A 1 519 ? 35.992 -1.881 -4.087 1.00 98.00 519 ALA A CA 1
ATOM 4324 C C . ALA A 1 519 ? 36.551 -1.045 -2.923 1.00 98.00 519 ALA A C 1
ATOM 4326 O O . ALA A 1 519 ? 37.655 -1.311 -2.430 1.00 98.00 519 ALA A O 1
ATOM 4327 N N . VAL A 1 520 ? 35.781 -0.044 -2.494 1.00 98.06 520 VAL A N 1
ATOM 4328 C CA . VAL A 1 520 ? 36.104 0.890 -1.405 1.00 98.06 520 VAL A CA 1
ATOM 4329 C C . VAL A 1 520 ? 34.860 1.097 -0.539 1.00 98.06 520 VAL A C 1
ATOM 4331 O O . VAL A 1 520 ? 33.765 1.236 -1.088 1.00 98.06 520 VAL A O 1
ATOM 4334 N N . ASP A 1 521 ? 35.025 1.141 0.782 1.00 96.38 521 ASP A N 1
ATOM 4335 C CA . ASP A 1 521 ? 33.963 1.486 1.741 1.00 96.38 521 ASP A CA 1
ATOM 4336 C C . ASP A 1 521 ? 34.034 2.956 2.203 1.00 96.38 521 ASP A C 1
ATOM 4338 O O . ASP A 1 521 ? 34.965 3.700 1.863 1.00 96.38 521 ASP A O 1
ATOM 4342 N N . LYS A 1 522 ? 33.024 3.410 2.954 1.00 94.19 522 LYS A N 1
ATOM 4343 C CA . LYS A 1 522 ? 32.917 4.793 3.454 1.00 94.19 522 LYS A CA 1
ATOM 4344 C C . LYS A 1 522 ? 33.924 5.092 4.567 1.00 94.19 522 LYS A C 1
ATOM 4346 O O . LYS A 1 522 ? 34.219 6.263 4.810 1.00 94.19 522 LYS A O 1
ATOM 4351 N N . ASN A 1 523 ? 34.510 4.057 5.167 1.00 94.69 523 ASN A N 1
ATOM 4352 C CA . ASN A 1 523 ? 35.507 4.141 6.232 1.00 94.69 523 ASN A CA 1
ATOM 4353 C C . ASN A 1 523 ? 36.961 4.119 5.712 1.00 94.69 523 ASN A C 1
ATOM 4355 O O . ASN A 1 523 ? 37.923 4.253 6.476 1.00 94.69 523 ASN A O 1
ATOM 4359 N N . GLY A 1 524 ? 37.140 4.064 4.389 1.00 93.75 524 GLY A N 1
ATOM 4360 C CA . GLY A 1 524 ? 38.422 4.201 3.707 1.00 93.75 524 GLY A CA 1
ATOM 4361 C C . GLY A 1 524 ? 39.239 2.912 3.630 1.00 93.75 524 GLY A C 1
ATOM 4362 O O . GLY A 1 524 ? 40.458 2.989 3.412 1.00 93.75 524 GLY A O 1
ATOM 4363 N N . ASN A 1 525 ? 38.618 1.741 3.788 1.00 96.19 525 ASN A N 1
ATOM 4364 C CA . ASN A 1 525 ? 39.261 0.469 3.486 1.00 96.19 525 ASN A CA 1
ATOM 4365 C C . ASN A 1 525 ? 39.120 0.130 1.994 1.00 96.19 525 ASN A C 1
ATOM 4367 O O . ASN A 1 525 ? 38.155 0.483 1.322 1.00 96.19 525 ASN A O 1
ATOM 4371 N N . TYR A 1 526 ? 40.132 -0.559 1.462 1.00 97.06 526 TYR A N 1
ATOM 4372 C CA . TYR A 1 526 ? 40.224 -0.914 0.046 1.00 97.06 526 TYR A CA 1
ATOM 4373 C C . TYR A 1 526 ? 40.359 -2.421 -0.099 1.00 97.06 526 TYR A C 1
ATOM 4375 O O . TYR A 1 526 ? 41.243 -3.029 0.520 1.00 97.06 526 TYR A O 1
ATOM 4383 N N . SER A 1 527 ? 39.590 -3.004 -1.015 1.00 97.38 527 SER A N 1
ATOM 4384 C CA . SER A 1 527 ? 39.901 -4.342 -1.499 1.00 97.38 527 SER A CA 1
ATOM 4385 C C . SER A 1 527 ? 41.237 -4.332 -2.268 1.00 97.38 527 SER A C 1
ATOM 4387 O O . SER A 1 527 ? 41.656 -3.308 -2.829 1.00 97.38 527 SER A O 1
ATOM 4389 N N . PRO A 1 528 ? 41.935 -5.476 -2.374 1.00 95.62 528 PRO A N 1
ATOM 4390 C CA . PRO A 1 528 ? 42.955 -5.656 -3.406 1.00 95.62 528 PRO A CA 1
ATOM 4391 C C . PRO A 1 528 ? 42.386 -5.465 -4.829 1.00 95.62 528 PRO A C 1
ATOM 4393 O O . PRO A 1 528 ? 41.179 -5.580 -5.039 1.00 95.62 528 PRO A O 1
ATOM 4396 N N . LEU A 1 529 ? 43.266 -5.196 -5.803 1.00 95.56 529 LEU A N 1
ATOM 4397 C CA . LEU A 1 529 ? 42.910 -5.130 -7.229 1.00 95.56 529 LEU A CA 1
ATOM 4398 C C . LEU A 1 529 ? 42.617 -6.526 -7.797 1.00 95.56 529 LEU A C 1
ATOM 4400 O O . LEU A 1 529 ? 43.272 -7.504 -7.420 1.00 95.56 529 LEU A O 1
ATOM 4404 N N . SER A 1 530 ? 41.690 -6.589 -8.753 1.00 96.56 530 SER A N 1
ATOM 4405 C CA . SER A 1 530 ? 41.410 -7.772 -9.567 1.00 96.56 530 SER A CA 1
ATOM 4406 C C . SER A 1 530 ? 42.610 -8.195 -10.427 1.00 96.56 530 SER A C 1
ATOM 4408 O O . SER A 1 530 ? 43.634 -7.509 -10.529 1.00 96.56 530 SER A O 1
ATOM 4410 N N . VAL A 1 531 ? 42.466 -9.329 -11.115 1.00 92.44 531 VAL A N 1
ATOM 4411 C CA . VAL A 1 531 ? 43.338 -9.677 -12.248 1.00 92.44 531 VAL A CA 1
ATOM 4412 C C . VAL A 1 531 ? 43.248 -8.611 -13.348 1.00 92.44 531 VAL A C 1
ATOM 4414 O O . VAL A 1 531 ? 42.218 -7.952 -13.487 1.00 92.44 531 VAL A O 1
ATOM 4417 N N . GLU A 1 532 ? 44.339 -8.433 -14.095 1.00 95.75 532 GLU A N 1
ATOM 4418 C CA . GLU A 1 532 ? 44.397 -7.531 -15.252 1.00 95.75 532 GLU A CA 1
ATOM 4419 C C . GLU A 1 532 ? 43.832 -8.221 -16.500 1.00 95.75 532 GLU A C 1
ATOM 4421 O O . GLU A 1 532 ? 44.198 -9.363 -16.795 1.00 95.75 532 GLU A O 1
ATOM 4426 N N . LEU A 1 533 ? 42.953 -7.520 -17.217 1.00 94.75 533 LEU A N 1
ATOM 4427 C CA . LEU A 1 533 ? 42.372 -7.935 -18.497 1.00 94.75 533 LEU A CA 1
ATOM 4428 C C . LEU A 1 533 ? 43.061 -7.210 -19.655 1.00 94.75 533 LEU A C 1
ATOM 4430 O O . LEU A 1 533 ? 43.391 -6.043 -19.495 1.00 94.75 533 LEU A O 1
ATOM 4434 N N . GLU A 1 534 ? 43.224 -7.869 -20.805 1.00 93.88 534 GLU A N 1
ATOM 4435 C CA . GLU A 1 534 ? 43.702 -7.296 -22.079 1.00 93.88 534 GLU A CA 1
ATOM 4436 C C . GLU A 1 534 ? 42.622 -7.516 -23.154 1.00 93.88 534 GLU A C 1
ATOM 4438 O O . GLU A 1 534 ? 42.162 -8.648 -23.322 1.00 93.88 534 GLU A O 1
ATOM 4443 N N . VAL A 1 535 ? 42.182 -6.453 -23.840 1.00 90.81 535 VAL A N 1
ATOM 4444 C CA . VAL A 1 535 ? 41.020 -6.467 -24.752 1.00 90.81 535 VAL A CA 1
ATOM 4445 C C . VAL A 1 535 ? 41.249 -5.557 -25.969 1.00 90.81 535 VAL A C 1
ATOM 4447 O O . VAL A 1 535 ? 41.694 -4.419 -25.818 1.00 90.81 535 VAL A O 1
ATOM 4450 N N . PHE A 1 536 ? 40.886 -6.027 -27.169 1.00 89.44 536 PHE A N 1
ATOM 4451 C CA . PHE A 1 536 ? 40.904 -5.258 -28.425 1.00 89.44 536 PHE A CA 1
ATOM 4452 C C . PHE A 1 536 ? 39.501 -4.792 -28.820 1.00 89.44 536 PHE A C 1
ATOM 4454 O O . PHE A 1 536 ? 38.566 -5.566 -28.679 1.00 89.44 536 PHE A O 1
ATOM 4461 N N . THR A 1 537 ? 39.347 -3.585 -29.369 1.00 91.00 537 THR A N 1
ATOM 4462 C CA . THR A 1 537 ? 38.081 -3.114 -29.972 1.00 91.00 537 THR A CA 1
ATOM 4463 C C . THR A 1 537 ? 37.878 -3.644 -31.402 1.00 91.00 537 THR A C 1
ATOM 4465 O O . THR A 1 537 ? 38.837 -3.960 -32.106 1.00 91.00 537 THR A O 1
ATOM 4468 N N . SER A 1 538 ? 36.621 -3.733 -31.852 1.00 90.94 538 SER A N 1
ATOM 4469 C CA . SER A 1 538 ? 36.230 -4.309 -33.156 1.00 90.94 538 SER A CA 1
ATOM 4470 C C . SER A 1 538 ? 36.748 -3.508 -34.372 1.00 90.94 538 SER A C 1
ATOM 4472 O O . SER A 1 538 ? 36.865 -2.283 -34.290 1.00 90.94 538 SER A O 1
ATOM 4474 N N . PRO A 1 539 ? 37.030 -4.140 -35.537 1.00 92.69 539 PRO A N 1
ATOM 4475 C CA . PRO A 1 539 ? 37.507 -3.456 -36.749 1.00 92.69 539 PRO A CA 1
ATOM 4476 C C . PRO A 1 539 ? 36.410 -2.734 -37.552 1.00 92.69 539 PRO A C 1
ATOM 4478 O O . PRO A 1 539 ? 36.721 -2.024 -38.516 1.00 92.69 539 PRO A O 1
ATOM 4481 N N . ALA A 1 540 ? 35.131 -2.907 -37.209 1.00 92.00 540 ALA A N 1
ATOM 4482 C CA . ALA A 1 540 ? 34.018 -2.245 -37.888 1.00 92.00 540 ALA A CA 1
ATOM 4483 C C . ALA A 1 540 ? 32.908 -1.808 -36.920 1.00 92.00 540 ALA A C 1
ATOM 4485 O O . ALA A 1 540 ? 32.643 -2.466 -35.920 1.00 92.00 540 ALA A O 1
ATOM 4486 N N . GLN A 1 541 ? 32.232 -0.716 -37.265 1.00 91.38 541 GLN A N 1
ATOM 4487 C CA . GLN A 1 541 ? 31.018 -0.211 -36.633 1.00 91.38 541 GLN A CA 1
ATOM 4488 C C . GLN A 1 541 ? 29.826 -0.496 -37.548 1.00 91.38 541 GLN A C 1
ATOM 4490 O O . GLN A 1 541 ? 29.838 -0.109 -38.724 1.00 91.38 541 GLN A O 1
ATOM 4495 N N . ILE A 1 542 ? 28.789 -1.124 -36.999 1.00 91.56 542 ILE A N 1
ATOM 4496 C CA . ILE A 1 542 ? 27.537 -1.420 -37.701 1.00 91.56 542 ILE A CA 1
ATOM 4497 C C . ILE A 1 542 ? 26.359 -0.632 -37.110 1.00 91.56 542 ILE A C 1
ATOM 4499 O O . ILE A 1 542 ? 26.384 -0.238 -35.948 1.00 91.56 542 ILE A O 1
ATOM 4503 N N . THR A 1 543 ? 25.318 -0.423 -37.909 1.00 90.81 543 THR A N 1
ATOM 4504 C CA . THR A 1 543 ? 24.004 0.092 -37.495 1.00 90.81 543 THR A CA 1
ATOM 4505 C C . THR A 1 543 ? 22.906 -0.625 -38.276 1.00 90.81 543 THR A C 1
ATOM 4507 O O . THR A 1 543 ? 23.193 -1.368 -39.217 1.00 90.81 543 THR A O 1
ATOM 4510 N N . ASP A 1 544 ? 21.653 -0.377 -37.899 1.00 88.69 544 ASP A N 1
ATOM 4511 C CA . ASP A 1 544 ? 20.449 -0.816 -38.613 1.00 88.69 544 ASP A CA 1
ATOM 4512 C C . ASP A 1 544 ? 20.400 -2.333 -38.822 1.00 88.69 544 ASP A C 1
ATOM 4514 O O . ASP A 1 544 ? 19.845 -2.813 -39.810 1.00 88.69 544 ASP A O 1
ATOM 4518 N N . LEU A 1 545 ? 20.996 -3.095 -37.893 1.00 93.06 545 LEU A N 1
ATOM 4519 C CA . LEU A 1 545 ? 20.853 -4.540 -37.887 1.00 93.06 545 LEU A CA 1
ATOM 4520 C C . LEU A 1 545 ? 19.390 -4.873 -37.594 1.00 93.06 545 LEU A C 1
ATOM 4522 O O . LEU A 1 545 ? 18.889 -4.569 -36.509 1.00 93.06 545 LEU A O 1
ATOM 4526 N N . VAL A 1 546 ? 18.716 -5.503 -38.548 1.00 92.69 546 VAL A N 1
ATOM 4527 C CA . VAL A 1 546 ? 17.334 -5.980 -38.428 1.00 92.69 546 VAL A CA 1
ATOM 4528 C C . VAL A 1 546 ? 17.232 -7.401 -38.962 1.00 92.69 546 VAL A C 1
ATOM 4530 O O . VAL A 1 546 ? 17.928 -7.759 -39.912 1.00 92.69 546 VAL A O 1
ATOM 4533 N N . ALA A 1 547 ? 16.361 -8.199 -38.347 1.00 94.62 547 ALA A N 1
ATOM 4534 C CA . ALA A 1 547 ? 15.913 -9.485 -38.863 1.00 94.62 547 ALA A CA 1
ATOM 4535 C C . ALA A 1 547 ? 14.388 -9.421 -38.970 1.00 94.62 547 ALA A C 1
ATOM 4537 O O . ALA A 1 547 ? 13.723 -9.106 -37.987 1.00 94.62 547 ALA A O 1
ATOM 4538 N N . ILE A 1 548 ? 13.843 -9.674 -40.158 1.00 94.38 548 ILE A N 1
ATOM 4539 C CA . ILE A 1 548 ? 12.405 -9.560 -40.434 1.00 94.38 548 ILE A CA 1
ATOM 4540 C C . ILE A 1 548 ? 11.891 -10.934 -40.850 1.00 94.38 548 ILE A C 1
ATOM 4542 O O . ILE A 1 548 ? 12.387 -11.501 -41.827 1.00 94.38 548 ILE A O 1
ATOM 4546 N N . GLY A 1 549 ? 10.924 -11.460 -40.099 1.00 94.00 549 GLY A N 1
ATOM 4547 C CA . GLY A 1 549 ? 10.344 -12.785 -40.307 1.00 94.00 549 GLY A CA 1
ATOM 4548 C C . GLY A 1 549 ? 9.092 -12.675 -41.160 1.00 94.00 549 GLY A C 1
ATOM 4549 O O . GLY A 1 549 ? 8.052 -12.235 -40.684 1.00 94.00 549 GLY A O 1
ATOM 4550 N N . LEU A 1 550 ? 9.199 -13.046 -42.429 1.00 91.88 550 LEU A N 1
ATOM 4551 C CA . LEU A 1 550 ? 8.085 -13.039 -43.376 1.00 91.88 550 LEU A CA 1
ATOM 4552 C C . LEU A 1 550 ? 7.567 -14.472 -43.559 1.00 91.88 550 LEU A C 1
ATOM 4554 O O . LEU A 1 550 ? 8.018 -15.387 -42.878 1.00 91.88 550 LEU A O 1
ATOM 4558 N N . ASP A 1 551 ? 6.653 -14.693 -44.499 1.00 92.31 551 ASP A N 1
ATOM 4559 C CA . ASP A 1 551 ? 6.214 -16.051 -44.827 1.00 92.31 551 ASP A CA 1
ATOM 4560 C C . ASP A 1 551 ? 7.382 -16.901 -45.372 1.00 92.31 551 ASP A C 1
ATOM 4562 O O . ASP A 1 551 ? 7.908 -16.651 -46.463 1.00 92.31 551 ASP A O 1
ATOM 4566 N N . SER A 1 552 ? 7.782 -17.914 -44.597 1.00 92.69 552 SER A N 1
ATOM 4567 C CA . SER A 1 552 ? 8.800 -18.919 -44.925 1.00 92.69 552 SER A CA 1
ATOM 4568 C C . SER A 1 552 ? 10.211 -18.372 -45.216 1.00 92.69 552 SER A C 1
ATOM 4570 O O . SER A 1 552 ? 11.025 -19.051 -45.848 1.00 92.69 552 SER A O 1
ATOM 4572 N N . VAL A 1 553 ? 10.529 -17.141 -44.801 1.00 95.44 553 VAL A N 1
ATOM 4573 C CA . VAL A 1 553 ? 11.846 -16.517 -45.026 1.00 95.44 553 VAL A CA 1
ATOM 4574 C C . VAL A 1 553 ? 12.173 -15.493 -43.941 1.00 95.44 553 VAL A C 1
ATOM 4576 O O . VAL A 1 553 ? 11.304 -14.742 -43.501 1.00 95.44 553 VAL A O 1
ATOM 4579 N N . ALA A 1 554 ? 13.448 -15.407 -43.563 1.00 95.88 554 ALA A N 1
ATOM 4580 C CA . ALA A 1 554 ? 13.971 -14.321 -42.739 1.00 95.88 554 ALA A CA 1
ATOM 4581 C C . ALA A 1 554 ? 14.907 -13.414 -43.554 1.00 95.88 554 ALA A C 1
ATOM 4583 O O . ALA A 1 554 ? 15.760 -13.883 -44.310 1.00 95.88 554 ALA A O 1
ATOM 4584 N N . ASN A 1 555 ? 14.755 -12.097 -43.414 1.00 94.94 555 ASN A N 1
ATOM 4585 C CA . ASN A 1 555 ? 15.580 -11.099 -44.098 1.00 94.94 555 ASN A CA 1
ATOM 4586 C C . ASN A 1 555 ? 16.436 -10.329 -43.090 1.00 94.94 555 ASN A C 1
ATOM 4588 O O . ASN A 1 555 ? 15.894 -9.615 -42.249 1.00 94.94 555 ASN A O 1
ATOM 4592 N N . ILE A 1 556 ? 17.758 -10.469 -43.192 1.00 95.94 556 ILE A N 1
ATOM 4593 C CA . ILE A 1 556 ? 18.737 -9.864 -42.291 1.00 95.94 556 ILE A CA 1
ATOM 4594 C C . ILE A 1 556 ? 19.418 -8.713 -43.031 1.00 95.94 556 ILE A C 1
ATOM 4596 O O . ILE A 1 556 ? 19.963 -8.920 -44.115 1.00 95.94 556 ILE A O 1
ATOM 4600 N N . LYS A 1 557 ? 19.421 -7.505 -42.466 1.00 94.38 557 LYS A N 1
ATOM 4601 C CA . LYS A 1 557 ? 20.053 -6.316 -43.072 1.00 94.38 557 LYS A CA 1
ATOM 4602 C C . LYS A 1 557 ? 20.856 -5.555 -42.036 1.00 94.38 557 LYS A C 1
ATOM 4604 O O . LYS A 1 557 ? 20.457 -5.570 -40.882 1.00 94.38 557 LYS A O 1
ATOM 4609 N N . TRP A 1 558 ? 21.950 -4.912 -42.440 1.00 95.38 558 TRP A N 1
ATOM 4610 C CA . TRP A 1 558 ? 22.722 -3.981 -41.607 1.00 95.38 558 TRP A CA 1
ATOM 4611 C C . TRP A 1 558 ? 23.564 -3.034 -42.467 1.00 95.38 558 TRP A C 1
ATOM 4613 O O . TRP A 1 558 ? 23.823 -3.301 -43.640 1.00 95.38 558 TRP A O 1
ATOM 4623 N N . THR A 1 559 ? 24.053 -1.954 -41.865 1.00 94.50 559 THR A N 1
ATOM 4624 C CA . THR A 1 559 ? 24.941 -0.979 -42.507 1.00 94.50 559 THR A CA 1
ATOM 4625 C C . THR A 1 559 ? 26.263 -0.892 -41.753 1.00 94.50 559 THR A C 1
ATOM 4627 O O . THR A 1 559 ? 26.275 -0.614 -40.558 1.00 94.50 559 THR A O 1
ATOM 4630 N N . ALA A 1 560 ? 27.397 -1.063 -42.436 1.00 93.12 560 ALA A N 1
ATOM 4631 C CA . ALA A 1 560 ? 28.725 -0.804 -41.878 1.00 93.12 560 ALA A CA 1
ATOM 4632 C C . ALA A 1 560 ? 29.081 0.683 -42.036 1.00 93.12 560 ALA A C 1
ATOM 4634 O O . ALA A 1 560 ? 29.578 1.115 -43.080 1.00 93.12 560 ALA A O 1
ATOM 4635 N N . VAL A 1 561 ? 28.818 1.490 -41.007 1.00 92.19 561 VAL A N 1
ATOM 4636 C CA . VAL A 1 561 ? 29.027 2.951 -41.039 1.00 92.19 561 VAL A CA 1
ATOM 4637 C C . VAL A 1 561 ? 30.502 3.340 -40.988 1.00 92.19 561 VAL A C 1
ATOM 4639 O O . VAL A 1 561 ? 30.889 4.326 -41.613 1.00 92.19 561 VAL A O 1
ATOM 4642 N N . GLN A 1 562 ? 31.345 2.538 -40.333 1.00 90.19 562 GLN A N 1
ATOM 4643 C CA . GLN A 1 562 ? 32.800 2.695 -40.317 1.00 90.19 562 GLN A CA 1
ATOM 4644 C C . GLN A 1 562 ? 33.472 1.319 -40.312 1.00 90.19 562 GLN A C 1
ATOM 4646 O O . GLN A 1 562 ? 32.984 0.387 -39.690 1.00 90.19 562 GLN A O 1
ATOM 4651 N N . GLN A 1 563 ? 34.597 1.166 -41.009 1.00 91.44 563 GLN A N 1
ATOM 4652 C CA . GLN A 1 563 ? 35.380 -0.072 -41.007 1.00 91.44 563 GLN A CA 1
ATOM 4653 C C . GLN A 1 563 ? 36.838 0.222 -41.357 1.00 91.44 563 GLN A C 1
ATOM 4655 O O . GLN A 1 563 ? 37.116 1.010 -42.263 1.00 91.44 563 GLN A O 1
ATOM 4660 N N . SER A 1 564 ? 37.768 -0.384 -40.623 1.00 89.19 564 SER A N 1
ATOM 4661 C CA . SER A 1 564 ? 39.211 -0.257 -40.832 1.00 89.19 564 SER A CA 1
ATOM 4662 C C . SER A 1 564 ? 39.876 -1.586 -40.508 1.00 89.19 564 SER A C 1
ATOM 4664 O O . SER A 1 564 ? 39.762 -2.084 -39.396 1.00 89.19 564 SER A O 1
ATOM 4666 N N . GLY A 1 565 ? 40.572 -2.168 -41.484 1.00 88.88 565 GLY A N 1
ATOM 4667 C CA . GLY A 1 565 ? 41.158 -3.505 -41.317 1.00 88.88 565 GLY A CA 1
ATOM 4668 C C . GLY A 1 565 ? 40.127 -4.642 -41.192 1.00 88.88 565 GLY A C 1
ATOM 4669 O O . GLY A 1 565 ? 40.480 -5.727 -40.747 1.00 88.88 565 GLY A O 1
ATOM 4670 N N . ASN A 1 566 ? 38.866 -4.415 -41.586 1.00 93.56 566 ASN A N 1
ATOM 4671 C CA . ASN A 1 566 ? 37.826 -5.446 -41.623 1.00 93.56 566 ASN A CA 1
ATOM 4672 C C . ASN A 1 566 ? 37.986 -6.352 -42.858 1.00 93.56 566 ASN A C 1
ATOM 4674 O O . ASN A 1 566 ? 38.012 -5.871 -43.994 1.00 93.56 566 ASN A O 1
ATOM 4678 N N . MET A 1 567 ? 38.052 -7.661 -42.638 1.00 94.62 567 MET A N 1
ATOM 4679 C CA . MET A 1 567 ? 38.124 -8.690 -43.676 1.00 94.62 567 MET A CA 1
ATOM 4680 C C . MET A 1 567 ? 36.736 -9.075 -44.216 1.00 94.62 567 MET A C 1
ATOM 4682 O O . MET A 1 567 ? 36.616 -9.458 -45.382 1.00 94.62 567 MET A O 1
ATOM 4686 N N . GLY A 1 568 ? 35.681 -8.926 -43.412 1.00 95.19 568 GLY A N 1
ATOM 4687 C CA . GLY A 1 568 ? 34.293 -9.216 -43.778 1.00 95.19 568 GLY A CA 1
ATOM 4688 C C . GLY A 1 568 ? 33.464 -9.753 -42.621 1.00 95.19 568 GLY A C 1
ATOM 4689 O O . GLY A 1 568 ? 33.968 -9.883 -41.506 1.00 95.19 568 GLY A O 1
ATOM 4690 N N . PHE A 1 569 ? 32.192 -10.044 -42.903 1.00 96.62 569 PHE A N 1
ATOM 4691 C CA . PHE A 1 569 ? 31.204 -10.451 -41.907 1.00 96.62 569 PHE A CA 1
ATOM 4692 C C . PHE A 1 569 ? 30.890 -11.953 -41.948 1.00 96.62 569 PHE A C 1
ATOM 4694 O O . PHE A 1 569 ? 30.871 -12.559 -43.024 1.00 96.62 569 PHE A O 1
ATOM 4701 N N . ASN A 1 570 ? 30.608 -12.552 -40.790 1.00 97.06 570 ASN A N 1
ATOM 4702 C CA . ASN A 1 570 ? 29.996 -13.883 -40.691 1.00 97.06 570 ASN A CA 1
ATOM 4703 C C . ASN A 1 570 ? 28.579 -13.765 -40.119 1.00 97.06 570 ASN A C 1
ATOM 4705 O O . ASN A 1 570 ? 28.310 -12.867 -39.320 1.00 97.06 570 ASN A O 1
ATOM 4709 N N . ILE A 1 571 ? 27.681 -14.663 -40.537 1.00 96.69 571 ILE A N 1
ATOM 4710 C CA . ILE A 1 571 ? 26.279 -14.690 -40.101 1.00 96.69 571 ILE A CA 1
ATOM 4711 C C . ILE A 1 571 ? 26.020 -15.986 -39.348 1.00 96.69 571 ILE A C 1
ATOM 4713 O O . ILE A 1 571 ? 26.288 -17.082 -39.852 1.00 96.69 571 ILE A O 1
ATOM 4717 N N . TYR A 1 572 ? 25.445 -15.845 -38.163 1.00 97.06 572 TYR A N 1
ATOM 4718 C CA . TYR A 1 572 ? 25.074 -16.934 -37.280 1.00 97.06 572 TYR A CA 1
ATOM 4719 C C . TYR A 1 572 ? 23.575 -16.928 -37.030 1.00 97.06 572 TYR A C 1
ATOM 4721 O O . TYR A 1 572 ? 22.943 -15.872 -36.994 1.00 97.06 572 TYR A O 1
ATOM 4729 N N . ARG A 1 573 ? 23.023 -18.119 -36.818 1.00 96.75 573 ARG A N 1
ATOM 4730 C CA . ARG A 1 573 ? 21.619 -18.338 -36.473 1.00 96.75 573 ARG A CA 1
ATOM 4731 C C . ARG A 1 573 ? 21.511 -19.377 -35.369 1.00 96.75 573 ARG A C 1
ATOM 4733 O O . ARG A 1 573 ? 22.276 -20.341 -35.373 1.00 96.75 573 ARG A O 1
ATOM 4740 N N . LYS A 1 574 ? 20.536 -19.221 -34.479 1.00 96.06 574 LYS A N 1
ATOM 4741 C CA . LYS A 1 574 ? 20.106 -20.268 -33.545 1.00 96.06 574 LYS A CA 1
ATOM 4742 C C . LYS A 1 574 ? 18.590 -20.308 -33.386 1.00 96.06 574 LYS A C 1
ATOM 4744 O O . LYS A 1 574 ? 17.911 -19.318 -33.665 1.00 96.06 574 LYS A O 1
ATOM 4749 N N . LEU A 1 575 ? 18.103 -21.441 -32.893 1.00 93.75 575 LEU A N 1
ATOM 4750 C CA . LEU A 1 575 ? 16.809 -21.569 -32.218 1.00 93.75 575 LEU A CA 1
ATOM 4751 C C . LEU A 1 575 ? 16.974 -21.241 -30.712 1.00 93.75 575 LEU A C 1
ATOM 4753 O O . LEU A 1 575 ? 18.112 -21.203 -30.237 1.00 93.75 575 LEU A O 1
ATOM 4757 N N . PRO A 1 576 ? 15.893 -21.004 -29.940 1.00 88.56 576 PRO A N 1
ATOM 4758 C CA . PRO A 1 576 ? 15.980 -20.486 -28.566 1.00 88.56 576 PRO A CA 1
ATOM 4759 C C . PRO A 1 576 ? 16.843 -21.323 -27.607 1.00 88.56 576 PRO A C 1
ATOM 4761 O O . PRO A 1 576 ? 17.552 -20.756 -26.778 1.00 88.56 576 PRO A O 1
ATOM 4764 N N .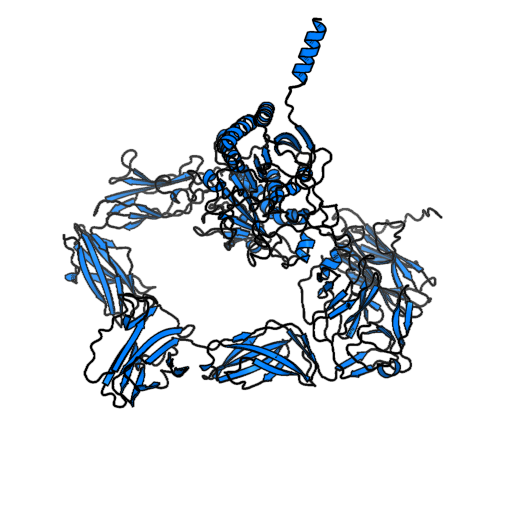 GLU A 1 577 ? 16.846 -22.650 -27.766 1.00 87.19 577 GLU A N 1
ATOM 4765 C CA . GLU A 1 577 ? 17.602 -23.599 -26.927 1.00 87.19 577 GLU A CA 1
ATOM 4766 C C . GLU A 1 577 ? 18.810 -24.233 -27.640 1.00 87.19 577 GLU A C 1
ATOM 4768 O O . GLU A 1 577 ? 19.420 -25.177 -27.134 1.00 87.19 577 GLU A O 1
ATOM 4773 N N . GLU A 1 578 ? 19.161 -23.743 -28.830 1.00 92.00 578 GLU A N 1
ATOM 4774 C CA . GLU A 1 578 ? 20.293 -24.254 -29.600 1.00 92.00 578 GLU A CA 1
ATOM 4775 C C . GLU A 1 578 ? 21.492 -23.300 -29.560 1.00 92.00 578 GLU A C 1
ATOM 4777 O O . GLU A 1 578 ? 21.379 -22.102 -29.297 1.00 92.00 578 GLU A O 1
ATOM 4782 N N . GLU A 1 579 ? 22.672 -23.842 -29.850 1.00 93.00 579 GLU A N 1
ATOM 4783 C CA . GLU A 1 579 ? 23.882 -23.045 -30.034 1.00 93.00 579 GLU A CA 1
ATOM 4784 C C . GLU A 1 579 ? 23.871 -22.343 -31.395 1.00 93.00 579 GLU A C 1
ATOM 4786 O O . GLU A 1 579 ? 23.339 -22.864 -32.380 1.00 93.00 579 GLU A O 1
ATOM 4791 N N . PHE A 1 580 ? 24.516 -21.177 -31.474 1.00 94.81 580 PHE A N 1
ATOM 4792 C CA . PHE A 1 580 ? 24.699 -20.482 -32.745 1.00 94.81 580 PHE A CA 1
ATOM 4793 C C . PHE A 1 580 ? 25.472 -21.348 -33.741 1.00 94.81 580 PHE A C 1
ATOM 4795 O O . PHE A 1 580 ? 26.599 -21.782 -33.493 1.00 94.81 580 PHE A O 1
ATOM 4802 N N . ILE A 1 581 ? 24.878 -21.540 -34.915 1.00 95.81 581 ILE A N 1
ATOM 4803 C CA . ILE A 1 581 ? 25.547 -22.121 -36.073 1.00 95.81 581 ILE A CA 1
ATOM 4804 C C . ILE A 1 581 ? 25.869 -21.020 -37.074 1.00 95.81 581 ILE A C 1
ATOM 4806 O O . ILE A 1 581 ? 25.038 -20.162 -37.365 1.00 95.81 581 ILE A O 1
ATOM 4810 N N . GLN A 1 582 ? 27.081 -21.045 -37.625 1.00 96.44 582 GLN A N 1
ATOM 4811 C CA . GLN A 1 582 ? 27.439 -20.166 -38.734 1.00 96.44 582 GLN A CA 1
ATOM 4812 C C . GLN A 1 582 ? 26.719 -20.649 -39.998 1.00 96.44 582 GLN A C 1
ATOM 4814 O O . GLN A 1 582 ? 26.975 -21.765 -40.461 1.00 96.44 582 GLN A O 1
ATOM 4819 N N . ILE A 1 583 ? 25.839 -19.818 -40.554 1.00 96.19 583 ILE A N 1
ATOM 4820 C CA . ILE A 1 583 ? 25.054 -20.149 -41.752 1.00 96.19 583 ILE A CA 1
ATOM 4821 C C . ILE A 1 583 ? 25.676 -19.585 -43.033 1.00 96.19 583 ILE A C 1
ATOM 4823 O O . ILE A 1 583 ? 25.520 -20.187 -44.093 1.00 96.19 583 ILE A O 1
ATOM 4827 N 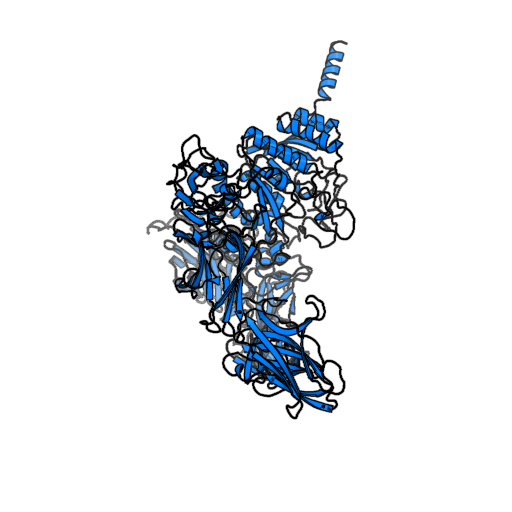N . ASP A 1 584 ? 26.444 -18.492 -42.938 1.00 96.31 584 ASP A N 1
ATOM 4828 C CA . ASP A 1 584 ? 27.218 -17.940 -44.057 1.00 96.31 584 ASP A CA 1
ATOM 4829 C C . ASP A 1 584 ? 28.423 -17.105 -43.570 1.00 96.31 584 ASP A C 1
ATOM 4831 O O . ASP A 1 584 ? 28.547 -16.785 -42.386 1.00 96.31 584 ASP A O 1
ATOM 4835 N N . SER A 1 585 ? 29.359 -16.787 -44.466 1.00 95.81 585 SER A N 1
ATOM 4836 C CA . SER A 1 585 ? 30.603 -16.060 -44.169 1.00 95.81 585 SER A CA 1
ATOM 4837 C C . SER A 1 585 ? 31.124 -15.297 -45.379 1.00 95.81 585 SER A C 1
ATOM 4839 O O . SER A 1 585 ? 30.985 -15.751 -46.511 1.00 95.81 585 SER A O 1
ATOM 4841 N N . TRP A 1 586 ? 31.859 -14.208 -45.151 1.00 94.81 586 TRP A N 1
ATOM 4842 C CA . TRP A 1 586 ? 32.631 -13.500 -46.180 1.00 94.81 586 TRP A CA 1
ATOM 4843 C C . TRP A 1 586 ? 33.592 -14.389 -46.979 1.00 94.81 586 TRP A C 1
ATOM 4845 O O . TRP A 1 586 ? 33.960 -14.071 -48.112 1.00 94.81 586 TRP A O 1
ATOM 4855 N N . THR A 1 587 ? 34.002 -15.525 -46.410 1.00 93.12 587 THR A N 1
ATOM 4856 C CA . THR A 1 587 ? 34.844 -16.507 -47.104 1.00 93.12 587 THR A CA 1
ATOM 4857 C C . THR A 1 587 ? 34.071 -17.356 -48.121 1.00 93.12 587 THR A C 1
ATOM 4859 O O . THR A 1 587 ? 34.676 -17.867 -49.069 1.00 93.12 587 THR A O 1
ATOM 4862 N N . THR A 1 588 ? 32.752 -17.504 -47.950 1.00 91.62 588 THR A N 1
ATOM 4863 C CA . THR A 1 588 ? 31.850 -18.309 -48.795 1.00 91.62 588 THR A CA 1
ATOM 4864 C C . THR A 1 588 ? 30.925 -17.464 -49.668 1.00 91.62 588 THR A C 1
ATOM 4866 O O . THR A 1 588 ? 30.604 -17.890 -50.781 1.00 91.62 588 THR A O 1
ATOM 4869 N N . ASN A 1 589 ? 30.570 -16.260 -49.220 1.00 93.31 589 ASN A N 1
ATOM 4870 C CA . ASN A 1 589 ? 29.693 -15.316 -49.897 1.00 93.31 589 ASN A CA 1
ATOM 4871 C C . ASN A 1 589 ? 30.407 -13.967 -50.122 1.00 93.31 589 ASN A C 1
ATOM 4873 O O . ASN A 1 589 ? 30.689 -13.244 -49.165 1.00 93.31 589 ASN A O 1
ATOM 4877 N N . PRO A 1 590 ? 30.710 -13.599 -51.383 1.00 92.75 590 PRO A N 1
ATOM 4878 C CA . PRO A 1 590 ? 31.450 -12.378 -51.691 1.00 92.75 590 PRO A CA 1
ATOM 4879 C C . PRO A 1 590 ? 30.691 -11.087 -51.355 1.00 92.75 590 PRO A C 1
ATOM 4881 O O . PRO A 1 590 ? 31.341 -10.054 -51.228 1.00 92.75 590 PRO A O 1
ATOM 4884 N N . GLU A 1 591 ? 29.363 -11.132 -51.197 1.00 93.31 591 GLU A N 1
ATOM 4885 C CA . GLU A 1 591 ? 28.559 -9.970 -50.784 1.00 93.31 591 GLU A CA 1
ATOM 4886 C C . GLU A 1 591 ? 28.765 -9.625 -49.297 1.00 93.31 591 GLU A C 1
ATOM 4888 O O . GLU A 1 591 ? 28.401 -8.538 -48.872 1.00 93.31 591 GLU A O 1
ATOM 4893 N N . LEU A 1 592 ? 29.385 -10.514 -48.507 1.00 95.38 592 LEU A N 1
ATOM 4894 C CA . LEU A 1 592 ? 29.711 -10.285 -47.091 1.00 95.38 592 LEU A CA 1
ATOM 4895 C C . LEU A 1 592 ? 31.168 -9.831 -46.868 1.00 95.38 592 LEU A C 1
ATOM 4897 O O . LEU A 1 592 ? 31.599 -9.663 -45.725 1.00 95.38 592 LEU A O 1
ATOM 4901 N N . ALA A 1 593 ? 31.956 -9.656 -47.935 1.00 94.38 593 ALA A N 1
ATOM 4902 C CA . ALA A 1 593 ? 33.355 -9.238 -47.840 1.00 94.38 593 ALA A CA 1
ATOM 4903 C C . ALA A 1 593 ? 33.498 -7.788 -47.358 1.00 94.38 593 ALA A C 1
ATOM 4905 O O . ALA A 1 593 ? 32.818 -6.888 -47.844 1.00 94.38 593 ALA A O 1
ATOM 4906 N N . GLY A 1 594 ? 34.433 -7.566 -46.431 1.00 90.38 594 GLY A N 1
ATOM 4907 C CA . GLY A 1 594 ? 34.671 -6.256 -45.835 1.00 90.38 594 GLY A CA 1
ATOM 4908 C C . GLY A 1 594 ? 35.268 -5.275 -46.839 1.00 90.38 594 GLY A C 1
ATOM 4909 O O . GLY A 1 594 ? 35.975 -5.652 -47.781 1.00 90.38 594 GLY A O 1
ATOM 4910 N N . THR A 1 595 ? 35.012 -3.986 -46.621 1.00 86.50 595 THR A N 1
ATOM 4911 C CA . THR A 1 595 ? 35.610 -2.916 -47.427 1.00 86.50 595 THR A CA 1
ATOM 4912 C C . THR A 1 595 ? 36.359 -1.920 -46.539 1.00 86.50 595 THR A C 1
ATOM 4914 O O . THR A 1 595 ? 36.469 -2.096 -45.332 1.00 86.50 595 THR A O 1
ATOM 4917 N N . GLN A 1 596 ? 36.919 -0.869 -47.140 1.00 82.06 596 GLN A N 1
ATOM 4918 C CA . GLN A 1 596 ? 37.481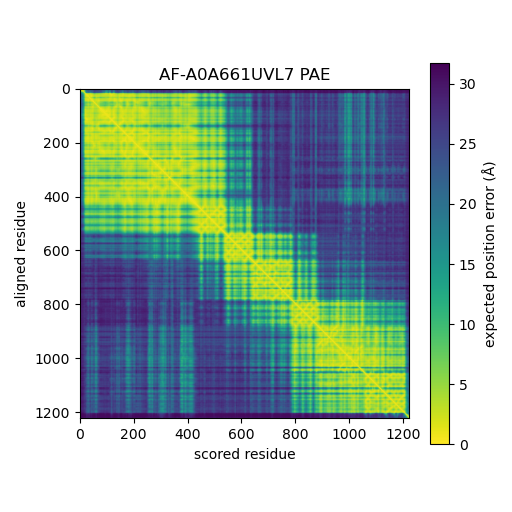 0.277 -46.406 1.00 82.06 596 GLN A CA 1
ATOM 4919 C C . GLN A 1 596 ? 36.567 1.515 -46.508 1.00 82.06 596 GLN A C 1
ATOM 4921 O O . GLN A 1 596 ? 36.949 2.604 -46.084 1.00 82.06 596 GLN A O 1
ATOM 4926 N N . ASN A 1 597 ? 35.392 1.380 -47.137 1.00 85.69 597 ASN A N 1
ATOM 4927 C CA . ASN A 1 597 ? 34.444 2.473 -47.317 1.00 85.69 597 ASN A CA 1
ATOM 4928 C C . ASN A 1 597 ? 33.477 2.539 -46.124 1.00 85.69 597 ASN A C 1
ATOM 4930 O O . ASN A 1 597 ? 33.012 1.496 -45.665 1.00 85.69 597 ASN A O 1
ATOM 4934 N N . PRO A 1 598 ? 33.142 3.741 -45.638 1.00 87.75 598 PRO A N 1
ATOM 4935 C CA . PRO A 1 598 ? 32.057 3.922 -44.679 1.00 87.75 598 PRO A CA 1
ATOM 4936 C C . PRO A 1 598 ? 30.676 3.844 -45.362 1.00 87.75 598 PRO A C 1
ATOM 4938 O O . PRO A 1 598 ? 30.567 4.152 -46.550 1.00 87.75 598 PRO A O 1
ATOM 4941 N N . TYR A 1 599 ? 29.636 3.533 -44.582 1.00 91.12 599 TYR A N 1
ATOM 4942 C CA . TYR A 1 599 ? 28.213 3.457 -44.969 1.00 91.12 599 TYR A CA 1
ATOM 4943 C C . TYR A 1 599 ? 27.882 2.421 -46.056 1.00 91.12 599 TYR A C 1
ATOM 4945 O O . TYR A 1 599 ? 27.105 2.701 -46.966 1.00 91.12 599 TYR A O 1
ATOM 4953 N N . GLU A 1 600 ? 28.479 1.233 -45.979 1.00 94.38 600 GLU A N 1
ATOM 4954 C CA . GLU A 1 600 ? 28.160 0.136 -46.903 1.00 94.38 600 GLU A CA 1
ATOM 4955 C C . GLU A 1 600 ? 26.982 -0.693 -46.360 1.00 94.38 600 GLU A C 1
ATOM 4957 O O . GLU A 1 600 ? 27.024 -1.123 -45.206 1.00 94.38 600 GLU A O 1
ATOM 4962 N N . GLU A 1 601 ? 25.948 -0.917 -47.174 1.00 94.06 601 GLU A N 1
ATOM 4963 C CA . GLU A 1 601 ? 24.767 -1.719 -46.820 1.00 94.06 601 GLU A CA 1
ATOM 4964 C C . GLU A 1 601 ? 24.982 -3.201 -47.153 1.00 94.06 601 GLU A C 1
ATOM 4966 O O . GLU A 1 601 ? 25.449 -3.547 -48.238 1.00 94.06 601 GLU A O 1
ATOM 4971 N N . TYR A 1 602 ? 24.571 -4.077 -46.241 1.00 95.31 602 TYR A N 1
ATOM 4972 C CA . TYR A 1 602 ? 24.628 -5.526 -46.385 1.00 95.31 602 TYR A CA 1
ATOM 4973 C C . TYR A 1 602 ? 23.238 -6.130 -46.159 1.00 95.31 602 TYR A C 1
ATOM 4975 O O . TYR A 1 602 ? 22.457 -5.651 -45.333 1.00 95.31 602 TYR A O 1
ATOM 4983 N N . SER A 1 603 ? 22.918 -7.199 -46.894 1.00 93.88 603 SER A N 1
ATOM 4984 C CA . SER A 1 603 ? 21.679 -7.960 -46.700 1.00 93.88 603 SER A CA 1
ATOM 4985 C C . SER A 1 603 ? 21.873 -9.448 -46.974 1.00 93.88 603 SER A C 1
ATOM 4987 O O . SER A 1 603 ? 22.678 -9.827 -47.829 1.00 93.88 603 SER A O 1
ATOM 4989 N N . TYR A 1 604 ? 21.109 -10.281 -46.274 1.00 95.56 604 TYR A N 1
ATOM 4990 C CA . TYR A 1 604 ? 21.107 -11.729 -46.409 1.00 95.56 604 TYR A CA 1
ATOM 4991 C C . TYR A 1 604 ? 19.685 -12.280 -46.251 1.00 95.56 604 TYR A C 1
ATOM 4993 O O . TYR A 1 604 ? 18.975 -11.923 -45.315 1.00 95.56 604 TYR A O 1
ATOM 5001 N N . PHE A 1 605 ? 19.275 -13.159 -47.169 1.00 95.00 605 PHE A N 1
ATOM 5002 C CA . PHE A 1 605 ? 17.989 -13.855 -47.105 1.00 95.00 605 PHE A CA 1
ATOM 5003 C C . PHE A 1 605 ? 18.209 -15.292 -46.654 1.00 95.00 605 PHE A C 1
ATOM 5005 O O . PHE A 1 605 ? 18.869 -16.068 -47.348 1.00 95.00 605 PHE A O 1
ATOM 5012 N N . ASP A 1 606 ? 17.612 -15.644 -45.524 1.00 96.19 606 ASP A N 1
ATOM 5013 C CA . ASP A 1 606 ? 17.610 -16.992 -44.992 1.00 96.19 606 ASP A CA 1
ATOM 5014 C C . ASP A 1 606 ? 16.306 -17.706 -45.358 1.00 96.19 606 ASP A C 1
ATOM 5016 O O . ASP A 1 606 ? 15.239 -17.400 -44.826 1.00 96.19 606 ASP A O 1
ATOM 5020 N N . ALA A 1 607 ? 16.402 -18.638 -46.306 1.00 94.19 607 ALA A N 1
ATOM 5021 C CA . ALA A 1 607 ? 15.277 -19.436 -46.792 1.00 94.19 607 ALA A CA 1
ATOM 5022 C C . ALA A 1 607 ? 15.190 -20.828 -46.136 1.00 94.19 607 ALA A C 1
ATOM 5024 O O . ALA A 1 607 ? 14.316 -21.611 -46.500 1.00 94.19 607 ALA A O 1
ATOM 5025 N N . ASP A 1 608 ? 16.090 -21.153 -45.202 1.00 94.44 608 ASP A N 1
ATOM 5026 C CA . ASP A 1 608 ? 16.115 -22.438 -44.495 1.00 94.44 608 ASP A CA 1
ATOM 5027 C C . ASP A 1 608 ? 15.496 -22.282 -43.090 1.00 94.44 608 ASP A C 1
ATOM 5029 O O . ASP A 1 608 ? 16.125 -22.639 -42.086 1.00 94.44 608 ASP A O 1
ATOM 5033 N N . VAL A 1 609 ? 14.292 -21.700 -43.028 1.00 94.75 609 VAL A N 1
ATOM 5034 C CA . VAL A 1 609 ? 13.521 -21.389 -41.809 1.00 94.75 609 VAL A CA 1
ATOM 5035 C C . VAL A 1 609 ? 12.092 -21.941 -41.895 1.00 94.75 609 VAL A C 1
ATOM 5037 O O . VAL A 1 609 ? 11.570 -22.141 -42.991 1.00 94.75 609 VAL A O 1
ATOM 5040 N N . GLU A 1 610 ? 11.458 -22.192 -40.750 1.00 94.50 610 GLU A N 1
ATOM 5041 C CA . GLU A 1 610 ? 10.076 -22.684 -40.645 1.00 94.50 610 GLU A CA 1
ATOM 5042 C C . GLU A 1 610 ? 9.174 -21.635 -39.972 1.00 94.50 610 GLU A C 1
ATOM 5044 O O . GLU A 1 610 ? 9.616 -20.934 -39.058 1.00 94.50 610 GLU A O 1
ATOM 5049 N N . ASN A 1 611 ? 7.916 -21.525 -40.420 1.00 92.25 611 ASN A N 1
ATOM 5050 C CA . ASN A 1 611 ? 6.933 -20.626 -39.807 1.00 92.25 611 ASN A CA 1
ATOM 5051 C C . ASN A 1 611 ? 6.603 -21.064 -38.368 1.00 92.25 611 ASN A C 1
ATOM 5053 O O . ASN A 1 611 ? 6.590 -22.256 -38.056 1.00 92.25 611 ASN A O 1
ATOM 5057 N N . GLY A 1 612 ? 6.356 -20.094 -37.487 1.00 88.25 612 GLY A N 1
ATOM 5058 C CA . GLY A 1 612 ? 6.064 -20.296 -36.067 1.00 88.25 612 GLY A CA 1
ATOM 5059 C C . GLY A 1 612 ? 7.295 -20.518 -35.177 1.00 88.25 612 GLY A C 1
ATOM 5060 O O . GLY A 1 612 ? 7.146 -20.598 -33.958 1.00 88.25 612 GLY A O 1
ATOM 5061 N N . LEU A 1 613 ? 8.508 -20.607 -35.740 1.00 93.31 613 LEU A N 1
ATOM 5062 C CA . LEU A 1 613 ? 9.748 -20.728 -34.967 1.00 93.31 613 LEU A CA 1
ATOM 5063 C C . LEU A 1 613 ? 10.468 -19.387 -34.825 1.00 93.31 613 LEU A C 1
ATOM 5065 O O . LEU A 1 613 ? 10.634 -18.627 -35.777 1.00 93.31 613 LEU A O 1
ATOM 5069 N N . ILE A 1 614 ? 10.990 -19.144 -33.625 1.00 95.25 614 ILE A N 1
ATOM 5070 C CA . ILE A 1 614 ? 11.791 -17.959 -33.324 1.00 95.25 614 ILE A CA 1
ATOM 5071 C C . ILE A 1 614 ? 13.244 -18.243 -33.686 1.00 95.25 614 ILE A C 1
ATOM 5073 O O . ILE A 1 614 ? 13.891 -19.090 -33.069 1.00 95.25 614 ILE A O 1
ATOM 5077 N N . TYR A 1 615 ? 13.782 -17.493 -34.640 1.00 95.81 615 TYR A N 1
ATOM 5078 C CA . TYR A 1 615 ? 15.201 -17.532 -34.971 1.00 95.81 615 TYR A CA 1
ATOM 5079 C C . TYR A 1 615 ? 15.889 -16.297 -34.425 1.00 95.81 615 TYR A C 1
ATOM 5081 O O . TYR A 1 615 ? 15.392 -15.187 -34.595 1.00 95.81 615 TYR A O 1
ATOM 5089 N N . THR A 1 616 ? 17.059 -16.481 -33.821 1.00 96.81 616 THR A N 1
ATOM 5090 C CA . THR A 1 616 ? 17.935 -15.380 -33.416 1.00 96.81 616 THR A CA 1
ATOM 5091 C C . THR A 1 616 ? 19.160 -15.352 -34.313 1.00 96.81 616 THR A C 1
ATOM 5093 O O . THR A 1 616 ? 19.850 -16.364 -34.455 1.00 96.81 616 THR A O 1
ATOM 5096 N N . TYR A 1 617 ? 19.445 -14.186 -34.885 1.00 96.50 617 TYR A N 1
ATOM 5097 C CA . TYR A 1 617 ? 20.603 -13.926 -35.728 1.00 96.50 617 TYR A CA 1
ATOM 5098 C C . TYR A 1 617 ? 21.649 -13.099 -34.992 1.00 96.50 617 TYR A C 1
ATOM 5100 O O . TYR A 1 617 ? 21.323 -12.184 -34.232 1.00 96.50 617 TYR A O 1
ATOM 5108 N N . GLN A 1 618 ? 22.909 -13.416 -35.271 1.00 94.88 618 GLN A N 1
ATOM 5109 C CA . GLN A 1 618 ? 24.079 -12.673 -34.821 1.00 94.88 618 GLN A CA 1
ATOM 5110 C C . GLN A 1 618 ? 25.030 -12.480 -35.999 1.00 94.88 618 GLN A C 1
ATOM 5112 O O . GLN A 1 618 ? 25.150 -13.356 -36.858 1.00 94.88 618 GLN A O 1
ATOM 5117 N N . ILE A 1 619 ? 25.726 -11.347 -36.029 1.00 95.00 619 ILE A N 1
ATOM 5118 C CA . ILE A 1 619 ? 26.789 -11.097 -37.002 1.00 95.00 619 ILE A CA 1
ATOM 5119 C C . ILE A 1 619 ? 28.123 -10.862 -36.298 1.00 95.00 619 ILE A C 1
ATOM 5121 O O . ILE A 1 619 ? 28.161 -10.413 -35.153 1.00 95.00 619 ILE A O 1
ATOM 5125 N N . SER A 1 620 ? 29.223 -11.161 -36.981 1.00 94.12 620 SER A N 1
ATOM 5126 C CA . SER A 1 620 ? 30.585 -10.848 -36.530 1.00 94.12 620 SER A CA 1
ATOM 5127 C C . SER A 1 620 ? 31.369 -10.131 -37.620 1.00 94.12 620 SER A C 1
ATOM 5129 O O . SER A 1 620 ? 31.007 -10.216 -38.793 1.00 94.12 620 SER A O 1
ATOM 5131 N N . SER A 1 621 ? 32.450 -9.446 -37.249 1.00 94.19 621 SER A N 1
ATOM 5132 C CA . SER A 1 621 ? 33.485 -8.974 -38.174 1.00 94.19 621 SER A CA 1
ATOM 5133 C C . SER A 1 621 ? 34.839 -9.596 -37.834 1.00 94.19 621 SER A C 1
ATOM 5135 O O . SER A 1 621 ? 35.060 -10.062 -36.718 1.00 94.19 621 SER A O 1
ATOM 5137 N N . VAL A 1 622 ? 35.755 -9.638 -38.801 1.00 93.25 622 VAL A N 1
ATOM 5138 C CA . VAL A 1 622 ? 37.084 -10.248 -38.620 1.00 93.25 622 VAL A CA 1
ATOM 5139 C C . VAL A 1 622 ? 38.168 -9.231 -38.963 1.00 93.25 622 VAL A C 1
ATOM 5141 O O . VAL A 1 622 ? 38.111 -8.625 -40.032 1.00 93.25 622 VAL A O 1
ATOM 5144 N N . ASN A 1 623 ? 39.156 -9.034 -38.086 1.00 90.94 623 ASN A N 1
ATOM 5145 C CA . ASN A 1 623 ? 40.257 -8.092 -38.328 1.00 90.94 623 ASN A CA 1
ATOM 5146 C C . ASN A 1 623 ? 41.391 -8.708 -39.181 1.00 90.94 623 ASN A C 1
ATOM 5148 O O . ASN A 1 623 ? 41.354 -9.878 -39.571 1.00 90.94 623 ASN A O 1
ATOM 5152 N N . GLU A 1 624 ? 42.430 -7.920 -39.483 1.00 89.50 624 GLU A N 1
ATOM 5153 C CA . GLU A 1 624 ? 43.579 -8.363 -40.294 1.00 89.50 624 GLU A CA 1
ATOM 5154 C C . GLU A 1 624 ? 44.453 -9.435 -39.613 1.00 89.50 624 GLU A C 1
ATOM 5156 O O . GLU A 1 624 ? 45.133 -10.195 -40.311 1.00 89.50 624 GLU A O 1
ATOM 5161 N N . ASP A 1 625 ? 44.420 -9.528 -38.280 1.00 86.31 625 ASP A N 1
ATOM 5162 C CA . ASP A 1 625 ? 45.119 -10.560 -37.500 1.00 86.31 625 ASP A CA 1
ATOM 5163 C C . ASP A 1 625 ? 44.325 -11.881 -37.430 1.00 86.31 625 ASP A C 1
ATOM 5165 O O . ASP A 1 625 ? 44.839 -12.907 -36.974 1.00 86.31 625 ASP A O 1
ATOM 5169 N N . GLY A 1 626 ? 43.109 -11.891 -37.988 1.00 86.81 626 GLY A N 1
ATOM 5170 C CA . GLY A 1 626 ? 42.217 -13.045 -38.034 1.00 86.81 626 GLY A CA 1
ATOM 5171 C C . GLY A 1 626 ? 41.415 -13.249 -36.752 1.00 86.81 626 GLY A C 1
ATOM 5172 O O . GLY A 1 626 ? 40.842 -14.323 -36.574 1.00 86.81 626 GLY A O 1
ATOM 5173 N N . GLU A 1 627 ? 41.385 -12.251 -35.872 1.00 88.38 627 GLU A N 1
ATOM 5174 C CA . GLU A 1 627 ? 40.529 -12.241 -34.691 1.00 88.38 627 GLU A CA 1
ATOM 5175 C C . GLU A 1 627 ? 39.105 -11.863 -35.093 1.00 88.38 627 GLU A C 1
ATOM 5177 O O . GLU A 1 627 ? 38.881 -10.968 -35.912 1.00 88.38 627 GLU A O 1
ATOM 5182 N N . GLU A 1 628 ? 38.145 -12.591 -34.535 1.00 91.69 628 GLU A N 1
ATOM 5183 C CA . GLU A 1 628 ? 36.723 -12.428 -34.795 1.00 91.69 628 GLU A CA 1
ATOM 5184 C C . GLU A 1 628 ? 36.054 -11.680 -33.641 1.00 91.69 628 GLU A C 1
ATOM 5186 O O . GLU A 1 628 ? 36.243 -12.023 -32.475 1.00 91.69 628 GLU A O 1
ATOM 5191 N N . PHE A 1 629 ? 35.243 -10.686 -33.989 1.00 90.12 629 PHE A N 1
ATOM 5192 C CA . PHE A 1 629 ? 34.519 -9.817 -33.073 1.00 90.12 629 PHE A CA 1
ATOM 5193 C C . PHE A 1 629 ? 33.027 -10.014 -33.316 1.00 90.12 629 PHE A C 1
ATOM 5195 O O . PHE A 1 629 ? 32.485 -9.571 -34.331 1.00 90.12 629 PHE A O 1
ATOM 5202 N N . LEU A 1 630 ? 32.367 -10.728 -32.408 1.00 89.50 630 LEU A N 1
ATOM 5203 C CA . LEU A 1 630 ? 30.921 -10.926 -32.440 1.00 89.50 630 LEU A CA 1
ATOM 5204 C C . LEU A 1 630 ? 30.223 -9.643 -31.993 1.00 89.50 630 LEU A C 1
ATOM 5206 O O . LEU A 1 630 ? 30.515 -9.120 -30.920 1.00 89.50 630 LEU A O 1
ATOM 5210 N N . TYR A 1 631 ? 29.270 -9.163 -32.786 1.00 86.75 631 TYR A N 1
ATOM 5211 C CA . TYR A 1 631 ? 28.399 -8.084 -32.345 1.00 86.75 631 TYR A CA 1
ATOM 5212 C C . TYR A 1 631 ? 27.338 -8.665 -31.416 1.00 86.75 631 TYR A C 1
ATOM 5214 O O . TYR A 1 631 ? 26.673 -9.651 -31.735 1.00 86.75 631 TYR A O 1
ATOM 5222 N N . TYR A 1 632 ? 27.176 -8.042 -30.255 1.00 79.56 632 TYR A N 1
ATOM 5223 C CA . TYR A 1 632 ? 26.168 -8.426 -29.269 1.00 79.56 632 TYR A CA 1
ATOM 5224 C C . TYR A 1 632 ? 24.741 -8.128 -29.731 1.00 79.56 632 TYR A C 1
ATOM 5226 O O . TYR A 1 632 ? 23.788 -8.662 -29.173 1.00 79.56 632 TYR A O 1
ATOM 5234 N N . GLN A 1 633 ? 24.580 -7.273 -30.748 1.00 83.44 633 GLN A N 1
ATOM 5235 C CA . GLN A 1 633 ? 23.283 -6.969 -31.335 1.00 83.44 633 GLN A CA 1
ATOM 5236 C C . GLN A 1 633 ? 22.691 -8.250 -31.926 1.00 83.44 633 GLN A C 1
ATOM 5238 O O . GLN A 1 633 ? 22.999 -8.650 -33.047 1.00 83.44 633 GLN A O 1
ATOM 5243 N N . LEU A 1 634 ? 21.834 -8.895 -31.144 1.00 90.62 634 LEU A N 1
ATOM 5244 C CA . LEU A 1 634 ? 21.023 -10.011 -31.586 1.00 90.62 634 LEU A CA 1
ATOM 5245 C C . LEU A 1 634 ? 19.751 -9.458 -32.214 1.00 90.62 634 LEU A C 1
ATOM 5247 O O . LEU A 1 634 ? 19.135 -8.515 -31.700 1.00 90.62 634 LEU A O 1
ATOM 5251 N N . ARG A 1 635 ? 19.347 -10.045 -33.334 1.00 93.12 635 ARG A N 1
ATOM 5252 C CA . ARG A 1 635 ? 18.036 -9.774 -33.919 1.00 93.12 635 ARG A CA 1
ATOM 5253 C C . ARG A 1 635 ? 17.288 -11.064 -34.080 1.00 93.12 635 ARG A C 1
ATOM 5255 O O . ARG A 1 635 ? 17.742 -11.970 -34.774 1.00 93.12 635 ARG A O 1
ATOM 5262 N N . SER A 1 636 ? 16.155 -11.125 -33.403 1.00 94.75 636 SER A N 1
ATOM 5263 C CA . SER A 1 636 ? 15.241 -12.236 -33.533 1.00 94.75 636 SER A CA 1
ATOM 5264 C C . SER A 1 636 ? 14.129 -11.873 -34.497 1.00 94.75 636 SER A C 1
ATOM 5266 O O . SER A 1 636 ? 13.714 -10.719 -34.574 1.00 94.75 636 SER A O 1
ATOM 5268 N N . CYS A 1 637 ? 13.661 -12.871 -35.222 1.00 94.62 637 CYS A N 1
ATOM 5269 C CA . CYS A 1 637 ? 12.454 -12.780 -36.015 1.00 94.62 637 CYS A CA 1
ATOM 5270 C C . CYS A 1 637 ? 11.710 -14.114 -35.967 1.00 94.62 637 CYS A C 1
ATOM 5272 O O . CYS A 1 637 ? 12.304 -15.151 -35.670 1.00 94.62 637 CYS A O 1
ATOM 5274 N N . SER A 1 638 ? 10.418 -14.087 -36.274 1.00 94.81 638 SER A N 1
ATOM 5275 C CA . SER A 1 638 ? 9.599 -15.290 -36.397 1.00 94.81 638 SER A CA 1
ATOM 5276 C C . SER A 1 638 ? 8.947 -15.264 -37.771 1.00 94.81 638 SER A C 1
ATOM 5278 O O . SER A 1 638 ? 8.112 -14.390 -38.012 1.00 94.81 638 SER A O 1
ATOM 5280 N N . PRO A 1 639 ? 9.361 -16.117 -38.718 1.00 94.81 639 PRO A N 1
ATOM 5281 C CA . PRO A 1 639 ? 8.575 -16.363 -39.919 1.00 94.81 639 PRO A CA 1
ATOM 5282 C C . PRO A 1 639 ? 7.173 -16.841 -39.511 1.00 94.81 639 PRO A C 1
ATOM 5284 O O . PRO A 1 639 ? 7.051 -17.630 -38.578 1.00 94.81 639 PRO A O 1
ATOM 5287 N N . ASN A 1 640 ? 6.110 -16.349 -40.147 1.00 92.12 640 ASN A N 1
ATOM 5288 C CA . ASN A 1 640 ? 4.728 -16.689 -39.784 1.00 92.12 640 ASN A CA 1
ATOM 5289 C C . ASN A 1 640 ? 3.853 -16.865 -41.024 1.00 92.12 640 ASN A C 1
ATOM 5291 O O . ASN A 1 640 ? 4.099 -16.247 -42.061 1.00 92.12 640 ASN A O 1
ATOM 5295 N N . ASP A 1 641 ? 2.825 -17.703 -40.890 1.00 91.06 641 ASP A N 1
ATOM 5296 C CA . ASP A 1 641 ? 1.869 -17.967 -41.961 1.00 91.06 641 ASP A CA 1
ATOM 5297 C C . ASP A 1 641 ? 1.039 -16.719 -42.271 1.00 91.06 641 ASP A C 1
ATOM 5299 O O . ASP A 1 641 ? 0.425 -16.121 -41.390 1.00 91.06 641 ASP A O 1
ATOM 5303 N N . TYR A 1 642 ? 1.005 -16.331 -43.545 1.00 92.69 642 TYR A N 1
ATOM 5304 C CA . TYR A 1 642 ? 0.203 -15.204 -44.018 1.00 92.69 642 TYR A CA 1
ATOM 5305 C C . TYR A 1 642 ? -1.087 -15.708 -44.661 1.00 92.69 642 TYR A C 1
ATOM 5307 O O . TYR A 1 642 ? -1.066 -16.459 -45.641 1.00 92.69 642 TYR A O 1
ATOM 5315 N N . PHE A 1 643 ? -2.225 -15.241 -44.153 1.00 94.19 643 PHE A N 1
ATOM 5316 C CA . PHE A 1 643 ? -3.552 -15.636 -44.618 1.00 94.19 643 PHE A CA 1
ATOM 5317 C C . PHE A 1 643 ? -4.185 -14.549 -45.476 1.00 94.19 643 PHE A C 1
ATOM 5319 O O . PHE A 1 643 ? -3.800 -13.383 -45.410 1.00 94.19 643 PHE A O 1
ATOM 5326 N N . GLN A 1 644 ? -5.167 -14.910 -46.306 1.00 95.19 644 GLN A N 1
ATOM 5327 C CA . GLN A 1 644 ? -5.839 -13.945 -47.179 1.00 95.19 644 GLN A CA 1
ATOM 5328 C C . GLN A 1 644 ? -7.350 -13.941 -46.996 1.00 95.19 644 GLN A C 1
ATOM 5330 O O . GLN A 1 644 ? -7.981 -14.990 -46.894 1.00 95.19 644 GLN A O 1
ATOM 5335 N N . ILE A 1 645 ? -7.944 -12.752 -47.061 1.00 97.12 645 ILE A N 1
ATOM 5336 C CA . ILE A 1 645 ? -9.374 -12.580 -47.305 1.00 97.12 645 ILE A CA 1
ATOM 5337 C C . ILE A 1 645 ? -9.568 -12.291 -48.789 1.00 97.12 645 ILE A C 1
ATOM 5339 O O . ILE A 1 645 ? -9.029 -11.323 -49.325 1.00 97.12 645 ILE A O 1
ATOM 5343 N N . TYR A 1 646 ? -10.353 -13.131 -49.456 1.00 96.31 646 TYR A N 1
ATOM 5344 C CA . TYR A 1 646 ? -10.743 -12.970 -50.850 1.00 96.31 646 TYR A CA 1
ATOM 5345 C C . TYR A 1 646 ? -12.121 -12.324 -50.947 1.00 96.31 646 TYR A C 1
ATOM 5347 O O . TYR A 1 646 ? -13.082 -12.797 -50.339 1.00 96.31 646 TYR A O 1
ATOM 5355 N N . VAL A 1 647 ? -12.239 -11.300 -51.792 1.00 96.50 647 VAL A N 1
ATOM 5356 C CA . VAL A 1 647 ? -13.510 -10.642 -52.104 1.00 96.50 647 VAL A CA 1
ATOM 5357 C C . VAL A 1 647 ? -13.785 -10.749 -53.597 1.00 96.50 647 VAL A C 1
ATOM 5359 O O . VAL A 1 647 ? -12.984 -10.308 -54.421 1.00 96.50 647 VAL A O 1
ATOM 5362 N N . PHE A 1 648 ? -14.914 -11.349 -53.973 1.00 95.81 648 PHE A N 1
ATOM 5363 C CA . PHE A 1 648 ? -15.197 -11.680 -55.372 1.00 95.81 648 PHE A CA 1
ATOM 5364 C C . PHE A 1 648 ? -16.682 -11.594 -55.738 1.00 95.81 648 PHE A C 1
ATOM 5366 O O . PHE A 1 648 ? -17.572 -11.707 -54.895 1.00 95.81 648 PHE A O 1
ATOM 5373 N N . ASN A 1 649 ? -16.961 -11.397 -57.030 1.00 93.19 649 ASN A N 1
ATOM 5374 C CA . ASN A 1 649 ? -18.329 -11.383 -57.554 1.00 93.19 649 ASN A CA 1
ATOM 5375 C C . ASN A 1 649 ? -18.906 -12.806 -57.681 1.00 93.19 649 ASN A C 1
ATOM 5377 O O . ASN A 1 649 ? -18.185 -13.801 -57.673 1.00 93.19 649 ASN A O 1
ATOM 5381 N N . SER A 1 650 ? -20.218 -12.922 -57.891 1.00 84.62 650 SER A N 1
ATOM 5382 C CA . SER A 1 650 ? -20.926 -14.213 -58.006 1.00 84.62 650 SER A CA 1
ATOM 5383 C C . SER A 1 650 ? -20.355 -15.224 -59.024 1.00 84.62 650 SER A C 1
ATOM 5385 O O . SER A 1 650 ? -20.621 -16.422 -58.906 1.00 84.62 650 SER A O 1
ATOM 5387 N N . THR A 1 651 ? -19.578 -14.766 -60.013 1.00 85.00 651 THR A N 1
ATOM 5388 C CA . THR A 1 651 ? -18.952 -15.601 -61.055 1.00 85.00 651 THR A CA 1
ATOM 5389 C C . THR A 1 651 ? -17.448 -15.828 -60.857 1.00 85.00 651 THR A C 1
ATOM 5391 O O . THR A 1 651 ? -16.844 -16.544 -61.657 1.00 85.00 651 THR A O 1
ATOM 5394 N N . SER A 1 652 ? -16.849 -15.240 -59.813 1.00 86.44 652 SER A N 1
ATOM 5395 C CA . SER A 1 652 ? -15.404 -15.232 -59.535 1.00 86.44 652 SER A CA 1
ATOM 5396 C C . SER A 1 652 ? -14.548 -14.703 -60.699 1.00 86.44 652 SER A C 1
ATOM 5398 O O . SER A 1 652 ? -13.398 -15.104 -60.864 1.00 86.44 652 SER A O 1
ATOM 5400 N N . THR A 1 653 ? -15.103 -13.824 -61.542 1.00 88.62 653 THR A N 1
ATOM 5401 C CA . THR A 1 653 ? -14.377 -13.199 -62.664 1.00 88.62 653 THR A CA 1
ATOM 5402 C C . THR A 1 653 ? -13.655 -11.920 -62.263 1.00 88.62 653 THR A C 1
ATOM 5404 O O . THR A 1 653 ? -12.707 -11.528 -62.939 1.00 88.62 653 THR A O 1
ATOM 5407 N N . ILE A 1 654 ? -14.114 -11.269 -61.193 1.00 92.62 654 ILE A N 1
ATOM 5408 C CA . ILE A 1 654 ? -13.486 -10.100 -60.576 1.00 92.62 654 ILE A CA 1
ATOM 5409 C C . ILE A 1 654 ? -13.209 -10.488 -59.127 1.00 92.62 654 ILE A C 1
ATOM 5411 O O . ILE A 1 654 ? -14.128 -10.920 -58.427 1.00 92.62 654 ILE A O 1
ATOM 5415 N N . ILE A 1 655 ? -11.949 -10.376 -58.717 1.00 93.69 655 ILE A N 1
ATOM 5416 C CA . ILE A 1 655 ? -11.459 -10.749 -57.391 1.00 93.69 655 ILE A CA 1
ATOM 5417 C C . ILE A 1 655 ? -10.438 -9.715 -56.923 1.00 93.69 655 ILE A C 1
ATOM 5419 O O . ILE A 1 655 ? -9.647 -9.220 -57.728 1.00 93.69 655 ILE A O 1
ATOM 5423 N N . ASP A 1 656 ? -10.472 -9.416 -55.634 1.00 95.88 656 ASP A N 1
ATOM 5424 C CA . ASP A 1 656 ? -9.429 -8.705 -54.902 1.00 95.88 656 ASP A CA 1
ATOM 5425 C C . ASP A 1 656 ? -9.115 -9.485 -53.615 1.00 95.88 656 ASP A C 1
ATOM 5427 O O . ASP A 1 656 ? -9.905 -10.343 -53.200 1.00 95.88 656 ASP A O 1
ATOM 5431 N N . SER A 1 657 ? -7.960 -9.230 -53.007 1.00 95.38 657 SER A N 1
ATOM 5432 C CA . SER A 1 657 ? -7.606 -9.824 -51.718 1.00 95.38 657 SER A CA 1
ATOM 5433 C C . SER A 1 657 ? -6.866 -8.855 -50.809 1.00 95.38 657 SER A C 1
ATOM 5435 O O . SER A 1 657 ? -6.343 -7.829 -51.256 1.00 95.38 657 SER A O 1
ATOM 5437 N N . VAL A 1 658 ? -6.847 -9.183 -49.521 1.00 97.19 658 VAL A N 1
ATOM 5438 C CA . VAL A 1 658 ? -6.013 -8.560 -48.485 1.00 97.19 658 VAL A CA 1
ATOM 5439 C C . VAL A 1 658 ? -5.358 -9.653 -47.653 1.00 97.19 658 VAL A C 1
ATOM 5441 O O . VAL A 1 658 ? -5.946 -10.721 -47.488 1.00 97.19 658 VAL A O 1
ATOM 5444 N N . THR A 1 659 ? -4.150 -9.393 -47.163 1.00 96.94 659 THR A N 1
ATOM 5445 C CA . THR A 1 659 ? -3.361 -10.340 -46.372 1.00 96.94 659 THR A CA 1
ATOM 5446 C C . THR A 1 659 ? -3.385 -9.944 -44.902 1.00 96.94 659 THR A C 1
ATOM 5448 O O . THR A 1 659 ? -3.148 -8.782 -44.586 1.00 96.94 659 THR A O 1
ATOM 5451 N N . PHE A 1 660 ? -3.637 -10.895 -44.012 1.00 96.00 660 PHE A N 1
ATOM 5452 C CA . PHE A 1 660 ? -3.543 -10.693 -42.571 1.00 96.00 660 PHE A CA 1
ATOM 5453 C C . PHE A 1 660 ? -2.680 -11.778 -41.933 1.00 96.00 660 PHE A C 1
ATOM 5455 O O . PHE A 1 660 ? -2.591 -12.898 -42.440 1.00 96.00 660 PHE A O 1
ATOM 5462 N N . SER A 1 661 ? -2.011 -11.427 -40.844 1.00 94.56 661 SER A N 1
ATOM 5463 C CA . SER A 1 661 ? -1.197 -12.344 -40.048 1.00 94.56 661 SER A CA 1
ATOM 5464 C C . SER A 1 661 ? -1.065 -11.798 -38.634 1.00 94.56 661 SER A C 1
ATOM 5466 O O . SER A 1 661 ? -1.395 -10.644 -38.364 1.00 94.56 661 SER A O 1
ATOM 5468 N N . LYS A 1 662 ? -0.530 -12.624 -37.744 1.00 93.31 662 LYS A N 1
ATOM 5469 C CA . LYS A 1 662 ? 0.059 -12.181 -36.485 1.00 93.31 662 LYS A CA 1
ATOM 5470 C C . LYS A 1 662 ? 1.564 -12.418 -36.498 1.00 93.31 662 LYS A C 1
ATOM 5472 O O . LYS A 1 662 ? 2.045 -13.279 -37.242 1.00 93.31 662 LYS A O 1
ATOM 5477 N N . ASN A 1 663 ? 2.308 -11.626 -35.737 1.00 93.75 663 ASN A N 1
ATOM 5478 C CA . ASN A 1 663 ? 3.730 -11.845 -35.516 1.00 93.75 663 ASN A CA 1
ATOM 5479 C C . ASN A 1 663 ? 4.162 -11.252 -34.174 1.00 93.75 663 ASN A C 1
ATOM 5481 O O . ASN A 1 663 ? 3.923 -10.080 -33.911 1.00 93.75 663 ASN A O 1
ATOM 5485 N N . GLN A 1 664 ? 4.886 -12.013 -33.358 1.00 93.31 664 GLN A N 1
ATOM 5486 C CA . GLN A 1 664 ? 5.443 -11.520 -32.087 1.00 93.31 664 GLN A CA 1
ATOM 5487 C C . GLN A 1 664 ? 6.440 -10.364 -32.207 1.00 93.31 664 GLN A C 1
ATOM 5489 O O . GLN A 1 664 ? 6.775 -9.751 -31.199 1.00 93.31 664 GLN A O 1
ATOM 5494 N N . PHE A 1 665 ? 6.937 -10.081 -33.412 1.00 91.88 665 PHE A N 1
ATOM 5495 C CA . PHE A 1 665 ? 7.801 -8.932 -33.688 1.00 91.88 665 PHE A CA 1
ATOM 5496 C C . PHE A 1 665 ? 7.085 -7.800 -34.437 1.00 91.88 665 PHE A C 1
ATOM 5498 O O . PHE A 1 665 ? 7.746 -6.832 -34.804 1.00 91.88 665 PHE A O 1
ATOM 5505 N N . ALA A 1 666 ? 5.778 -7.927 -34.677 1.00 92.56 666 ALA A N 1
ATOM 5506 C CA . ALA A 1 666 ? 4.916 -6.833 -35.109 1.00 92.56 666 ALA A CA 1
ATOM 5507 C C . ALA A 1 666 ? 4.197 -6.224 -33.893 1.00 92.56 666 ALA A C 1
ATOM 5509 O O . ALA A 1 666 ? 4.130 -6.825 -32.817 1.00 92.56 666 ALA A O 1
ATOM 5510 N N . THR A 1 667 ? 3.661 -5.025 -34.065 1.00 92.12 667 THR A N 1
ATOM 5511 C CA . THR A 1 667 ? 2.813 -4.327 -33.101 1.00 92.12 667 THR A CA 1
ATOM 5512 C C . THR A 1 667 ? 1.373 -4.276 -33.611 1.00 92.12 667 THR A C 1
ATOM 5514 O O . THR A 1 667 ? 1.058 -4.774 -34.686 1.00 92.12 667 THR A O 1
ATOM 5517 N N . ASP A 1 668 ? 0.467 -3.689 -32.828 1.00 89.94 668 ASP A N 1
ATOM 5518 C CA . ASP A 1 668 ? -0.883 -3.366 -33.315 1.00 89.94 668 ASP A CA 1
ATOM 5519 C C . ASP A 1 668 ? -0.964 -1.971 -33.954 1.00 89.94 668 ASP A C 1
ATOM 5521 O O . ASP A 1 668 ? -2.040 -1.516 -34.330 1.00 89.94 668 ASP A O 1
ATOM 5525 N N . TYR A 1 669 ? 0.180 -1.296 -34.080 1.00 90.62 669 TYR A N 1
ATOM 5526 C CA . TYR A 1 669 ? 0.333 -0.016 -34.757 1.00 90.62 669 TYR A CA 1
ATOM 5527 C C . TYR A 1 669 ? 1.001 -0.214 -36.127 1.00 90.62 669 TYR A C 1
ATOM 5529 O O . TYR A 1 669 ? 1.269 -1.329 -36.549 1.00 90.62 669 TYR A O 1
ATOM 5537 N N . GLN A 1 670 ? 1.276 0.889 -36.827 1.00 90.25 670 GLN A N 1
ATOM 5538 C CA . GLN A 1 670 ? 1.882 0.862 -38.156 1.00 90.25 670 GLN A CA 1
ATOM 5539 C C . GLN A 1 670 ? 3.336 0.358 -38.141 1.00 90.25 670 GLN A C 1
ATOM 5541 O O . GLN A 1 670 ? 4.242 1.072 -37.700 1.00 90.25 670 GLN A O 1
ATOM 5546 N N . ASP A 1 671 ? 3.574 -0.798 -38.757 1.00 90.06 671 ASP A N 1
ATOM 5547 C CA . ASP A 1 671 ? 4.874 -1.449 -38.884 1.00 90.06 671 ASP A CA 1
ATOM 5548 C C . ASP A 1 671 ? 5.383 -1.425 -40.331 1.00 90.06 671 ASP A C 1
ATOM 5550 O O . ASP A 1 671 ? 4.953 -2.193 -41.186 1.00 90.06 671 ASP A O 1
ATOM 5554 N N . ALA A 1 672 ? 6.373 -0.579 -40.634 1.00 87.75 672 ALA A N 1
ATOM 5555 C CA . ALA A 1 672 ? 6.879 -0.407 -42.005 1.00 87.75 672 ALA A CA 1
ATOM 5556 C C . ALA A 1 672 ? 7.496 -1.678 -42.633 1.00 87.75 672 ALA A C 1
ATOM 5558 O O . ALA A 1 672 ? 7.603 -1.765 -43.859 1.00 87.75 672 ALA A O 1
ATOM 5559 N N . ASP A 1 673 ? 7.922 -2.637 -41.805 1.00 88.56 673 ASP A N 1
ATOM 5560 C CA . ASP A 1 673 ? 8.511 -3.906 -42.242 1.00 88.56 673 ASP A CA 1
ATOM 5561 C C . ASP A 1 673 ? 7.473 -5.029 -42.436 1.00 88.56 673 ASP A C 1
ATOM 5563 O O . ASP A 1 673 ? 7.766 -6.002 -43.138 1.00 88.56 673 ASP A O 1
ATOM 5567 N N . TYR A 1 674 ? 6.267 -4.889 -41.870 1.00 92.12 674 TYR A N 1
ATOM 5568 C CA . TYR A 1 674 ? 5.205 -5.902 -41.916 1.00 92.12 674 TYR A CA 1
ATOM 5569 C C . TYR A 1 674 ? 3.946 -5.437 -42.657 1.00 92.12 674 TYR A C 1
ATOM 5571 O O . TYR A 1 674 ? 3.313 -6.243 -43.342 1.00 92.12 674 TYR A O 1
ATOM 5579 N N . ASP A 1 675 ? 3.598 -4.156 -42.596 1.00 93.69 675 ASP A N 1
ATOM 5580 C CA . ASP A 1 675 ? 2.408 -3.605 -43.232 1.00 93.69 675 ASP A CA 1
ATOM 5581 C C . ASP A 1 675 ? 2.713 -3.084 -44.633 1.00 93.69 675 ASP A C 1
ATOM 5583 O O . ASP A 1 675 ? 3.651 -2.317 -44.870 1.00 93.69 675 ASP A O 1
ATOM 5587 N N . LEU A 1 676 ? 1.878 -3.476 -45.596 1.00 93.75 676 LEU A N 1
ATOM 5588 C CA . LEU A 1 676 ? 2.031 -3.058 -46.987 1.00 93.75 676 LEU A CA 1
ATOM 5589 C C . LEU A 1 676 ? 0.861 -2.177 -47.404 1.00 93.75 676 LEU A C 1
ATOM 5591 O O . LEU A 1 676 ? -0.272 -2.643 -47.533 1.00 93.75 676 LEU A O 1
ATOM 5595 N N . GLU A 1 677 ? 1.154 -0.910 -47.697 1.00 92.62 677 GLU A N 1
ATOM 5596 C CA . GLU A 1 677 ? 0.180 0.039 -48.238 1.00 92.62 677 GLU A CA 1
ATOM 5597 C C . GLU A 1 677 ? -0.392 -0.456 -49.580 1.00 92.62 677 GLU A C 1
ATOM 5599 O O . GLU A 1 677 ? 0.330 -0.860 -50.501 1.00 92.62 677 GLU A O 1
ATOM 5604 N N . LYS A 1 678 ? -1.719 -0.392 -49.721 1.00 92.81 678 LYS A N 1
ATOM 5605 C CA . LYS A 1 678 ? -2.425 -0.739 -50.952 1.00 92.81 678 LYS A CA 1
ATOM 5606 C C . LYS A 1 678 ? -2.464 0.444 -51.907 1.00 92.81 678 LYS A C 1
ATOM 5608 O O . LYS A 1 678 ? -3.139 1.446 -51.683 1.00 92.81 678 LYS A O 1
ATOM 5613 N N . ILE A 1 679 ? -1.830 0.284 -53.064 1.00 86.75 679 ILE A N 1
ATOM 5614 C CA . ILE A 1 679 ? -1.886 1.288 -54.129 1.00 86.75 679 ILE A CA 1
ATOM 5615 C C . ILE A 1 679 ? -3.282 1.283 -54.782 1.00 86.75 679 ILE A C 1
ATOM 5617 O O . ILE A 1 679 ? -3.682 0.316 -55.432 1.00 86.75 679 ILE A O 1
ATOM 5621 N N . ILE A 1 680 ? -4.011 2.399 -54.680 1.00 83.62 680 ILE A N 1
ATOM 5622 C CA . ILE A 1 680 ? -5.380 2.529 -55.208 1.00 83.62 680 ILE A CA 1
ATOM 5623 C C . ILE A 1 680 ? -5.368 2.813 -56.721 1.00 83.62 680 ILE A C 1
ATOM 5625 O O . ILE A 1 680 ? -5.358 3.964 -57.164 1.00 83.62 680 ILE A O 1
ATOM 5629 N N . VAL A 1 681 ? -5.423 1.758 -57.540 1.00 83.12 681 VAL A N 1
ATOM 5630 C CA . VAL A 1 681 ? -5.615 1.853 -59.001 1.00 83.12 681 VAL A CA 1
ATOM 5631 C C . VAL A 1 681 ? -6.820 1.010 -59.420 1.00 83.12 681 VAL A C 1
ATOM 5633 O O . VAL A 1 681 ? -6.724 -0.209 -59.521 1.00 83.12 681 VAL A O 1
ATOM 5636 N N . LEU A 1 682 ? -7.963 1.659 -59.683 1.00 86.81 682 LEU A N 1
ATOM 5637 C CA . LEU A 1 682 ? -9.222 0.970 -59.997 1.00 86.81 682 LEU A CA 1
ATOM 5638 C C . LEU A 1 682 ? -9.424 0.766 -61.518 1.00 86.81 682 LEU A C 1
ATOM 5640 O O . LEU A 1 682 ? -9.402 1.750 -62.268 1.00 86.81 682 LEU A O 1
ATOM 5644 N N . PRO A 1 683 ? -9.641 -0.477 -61.993 1.00 86.12 683 PRO A N 1
ATOM 5645 C CA . PRO A 1 683 ? -10.026 -0.776 -63.378 1.00 86.12 683 PRO A CA 1
ATOM 5646 C C . PRO A 1 683 ? -11.493 -0.403 -63.699 1.00 86.12 683 PRO A C 1
ATOM 5648 O O . PRO A 1 683 ? -12.232 0.058 -62.835 1.00 86.12 683 PRO A O 1
ATOM 5651 N N . GLU A 1 684 ? -11.921 -0.572 -64.964 1.00 86.56 684 GLU A N 1
ATOM 5652 C CA . GLU A 1 684 ? -13.285 -0.220 -65.429 1.00 86.56 684 GLU A CA 1
ATOM 5653 C C . GLU A 1 684 ? -14.387 -1.020 -64.711 1.00 86.56 684 GLU A C 1
ATOM 5655 O O . GLU A 1 684 ? -15.423 -0.457 -64.371 1.00 86.56 684 GLU A O 1
ATOM 5660 N N . GLU A 1 685 ? -14.145 -2.299 -64.425 1.00 90.81 685 GLU A N 1
ATOM 5661 C CA . GLU A 1 685 ? -14.953 -3.146 -63.539 1.00 90.81 685 GLU A CA 1
ATOM 5662 C C . GLU A 1 685 ? -14.077 -3.554 -62.354 1.00 90.81 685 GLU A C 1
ATOM 5664 O O . GLU A 1 685 ? -12.987 -4.085 -62.575 1.00 90.81 685 GLU A O 1
ATOM 5669 N N . TYR A 1 686 ? -14.507 -3.285 -61.116 1.00 92.75 686 TYR A N 1
ATOM 5670 C CA . TYR A 1 686 ? -13.668 -3.494 -59.934 1.00 92.75 686 TYR A CA 1
ATOM 5671 C C . TYR A 1 686 ? -14.426 -4.033 -58.718 1.00 92.75 686 TYR A C 1
ATOM 5673 O O . TYR A 1 686 ? -15.601 -3.739 -58.476 1.00 92.75 686 TYR A O 1
ATOM 5681 N N . ILE A 1 687 ? -13.674 -4.772 -57.910 1.00 94.56 687 ILE A N 1
ATOM 5682 C CA . ILE A 1 687 ? -13.876 -4.976 -56.479 1.00 94.56 687 ILE A CA 1
ATOM 5683 C C . ILE A 1 687 ? -12.603 -4.443 -55.825 1.00 94.56 687 ILE A C 1
ATOM 5685 O O . ILE A 1 687 ? -11.515 -4.656 -56.355 1.00 94.56 687 ILE A O 1
ATOM 5689 N N . PHE A 1 688 ? -12.758 -3.688 -54.746 1.00 95.50 688 PHE A N 1
ATOM 5690 C CA . PHE A 1 688 ? -11.657 -3.176 -53.945 1.00 95.50 688 PHE A CA 1
ATOM 5691 C C . PHE A 1 688 ? -11.883 -3.594 -52.498 1.00 95.50 688 PHE A C 1
ATOM 5693 O O . PHE A 1 688 ? -12.933 -3.267 -51.939 1.00 95.50 688 PHE A O 1
ATOM 5700 N N . SER A 1 689 ? -10.905 -4.278 -51.918 1.00 95.94 689 SER A N 1
ATOM 5701 C CA . SER A 1 689 ? -10.839 -4.634 -50.503 1.00 95.94 689 SER A CA 1
ATOM 5702 C C . SER A 1 689 ? -9.539 -4.119 -49.898 1.00 95.94 689 SER A C 1
ATOM 5704 O O . SER A 1 689 ? -8.481 -4.252 -50.509 1.00 95.94 689 SER A O 1
ATOM 5706 N N . ALA A 1 690 ? -9.598 -3.541 -48.710 1.00 97.00 690 ALA A N 1
ATOM 5707 C CA . ALA A 1 690 ? -8.425 -3.102 -47.963 1.00 97.00 690 ALA A CA 1
ATOM 5708 C C . ALA A 1 690 ? -8.717 -3.215 -46.471 1.00 97.00 690 ALA A C 1
ATOM 5710 O O . ALA A 1 690 ? -9.859 -2.969 -46.072 1.00 97.00 690 ALA A O 1
ATOM 5711 N N . PHE A 1 691 ? -7.698 -3.524 -45.674 1.00 97.06 691 PHE A N 1
ATOM 5712 C CA . PHE A 1 691 ? -7.770 -3.171 -44.261 1.00 97.06 691 PHE A CA 1
ATOM 5713 C C . PHE A 1 691 ? -7.598 -1.661 -44.114 1.00 97.06 691 PHE A C 1
ATOM 5715 O O . PHE A 1 691 ? -6.941 -1.029 -44.953 1.00 97.06 691 PHE A O 1
ATOM 5722 N N . TYR A 1 692 ? -8.274 -1.071 -43.139 1.00 95.25 692 TYR A N 1
ATOM 5723 C CA . TYR A 1 692 ? -8.409 0.371 -43.016 1.00 95.25 692 TYR A CA 1
ATOM 5724 C C . TYR A 1 692 ? -8.008 0.849 -41.633 1.00 95.25 692 TYR A C 1
ATOM 5726 O O . TYR A 1 692 ? -8.565 0.401 -40.646 1.00 95.25 692 TYR A O 1
ATOM 5734 N N . GLU A 1 693 ? -7.135 1.848 -41.604 1.00 93.19 693 GLU A N 1
ATOM 5735 C CA . GLU A 1 693 ? -6.664 2.464 -40.370 1.00 93.19 693 GLU A CA 1
ATOM 5736 C C . GLU A 1 693 ? -6.852 3.981 -40.462 1.00 93.19 693 GLU A C 1
ATOM 5738 O O . GLU A 1 693 ? -6.198 4.665 -41.259 1.00 93.19 693 GLU A O 1
ATOM 5743 N N . GLU A 1 694 ? -7.786 4.525 -39.676 1.00 89.56 694 GLU A N 1
ATOM 5744 C CA . GLU A 1 694 ? -8.152 5.951 -39.727 1.00 89.56 694 GLU A CA 1
ATOM 5745 C C . GLU A 1 694 ? -7.002 6.855 -39.261 1.00 89.56 694 GLU A C 1
ATOM 5747 O O . GLU A 1 694 ? -6.776 7.935 -39.818 1.00 89.56 694 GLU A O 1
ATOM 5752 N N . TYR A 1 695 ? -6.251 6.400 -38.255 1.00 86.69 695 TYR A N 1
ATOM 5753 C CA . TYR A 1 695 ? -5.300 7.226 -37.509 1.00 86.69 695 TYR A CA 1
ATOM 5754 C C . TYR A 1 695 ? -3.823 6.955 -37.832 1.00 86.69 695 TYR A C 1
ATOM 5756 O O . TYR A 1 695 ? -2.951 7.618 -37.269 1.00 86.69 695 TYR A O 1
ATOM 5764 N N . TRP A 1 696 ? -3.517 6.017 -38.733 1.00 87.25 696 TRP A N 1
ATOM 5765 C CA . TRP A 1 696 ? -2.136 5.713 -39.132 1.00 87.25 696 TRP A CA 1
ATOM 5766 C C . TRP A 1 696 ? -1.597 6.750 -40.116 1.00 87.25 696 TRP A C 1
ATOM 5768 O O . TRP A 1 696 ? -2.367 7.371 -40.838 1.00 87.25 696 TRP A O 1
ATOM 5778 N N . MET A 1 697 ? -0.279 6.974 -40.152 1.00 76.75 697 MET A N 1
ATOM 5779 C CA . MET A 1 697 ? 0.321 8.047 -40.951 1.00 76.75 697 MET A CA 1
ATOM 5780 C C . MET A 1 697 ? 0.763 7.548 -42.337 1.00 76.75 697 MET A C 1
ATOM 5782 O O . MET A 1 697 ? 1.641 6.689 -42.432 1.00 76.75 697 MET A O 1
ATOM 5786 N N . PRO A 1 698 ? 0.281 8.157 -43.437 1.00 73.94 698 PRO A N 1
ATOM 5787 C CA . PRO A 1 698 ? -0.624 9.313 -43.507 1.00 73.94 698 PRO A CA 1
ATOM 5788 C C . PRO A 1 698 ? -2.092 8.936 -43.233 1.00 73.94 698 PRO A C 1
ATOM 5790 O O . PRO A 1 698 ? -2.535 7.934 -43.779 1.00 73.94 698 PRO A O 1
ATOM 5793 N N . ASN A 1 699 ? -2.832 9.762 -42.466 1.00 77.88 699 ASN A N 1
ATOM 5794 C CA . ASN A 1 699 ? -4.239 9.509 -42.083 1.00 77.88 699 ASN A CA 1
ATOM 5795 C C . ASN A 1 699 ? -5.079 8.933 -43.235 1.00 77.88 699 ASN A C 1
ATOM 5797 O O . ASN A 1 699 ? -4.949 9.394 -44.375 1.00 77.88 699 ASN A O 1
ATOM 5801 N N . ASP A 1 700 ? -5.993 8.019 -42.902 1.00 84.31 700 ASP A N 1
ATOM 5802 C CA . ASP A 1 700 ? -6.780 7.207 -43.841 1.00 84.31 700 ASP A CA 1
ATOM 5803 C C . ASP A 1 700 ? -5.928 6.217 -44.664 1.00 84.31 700 ASP A C 1
ATOM 5805 O O . ASP A 1 700 ? -5.938 6.236 -45.904 1.00 84.31 700 ASP A O 1
ATOM 5809 N N . MET A 1 701 ? -5.204 5.320 -43.988 1.00 91.00 701 MET A N 1
ATOM 5810 C CA . MET A 1 701 ? -4.405 4.292 -44.657 1.00 91.00 701 MET A CA 1
ATOM 5811 C C . MET A 1 701 ? -5.257 3.114 -45.136 1.00 91.00 701 MET A C 1
ATOM 5813 O O . MET A 1 701 ? -6.139 2.620 -44.436 1.00 91.00 701 MET A O 1
ATOM 5817 N N . TYR A 1 702 ? -4.956 2.642 -46.348 1.00 94.25 702 TYR A N 1
ATOM 5818 C CA . TYR A 1 702 ? -5.534 1.432 -46.929 1.00 94.25 702 TYR A CA 1
ATOM 5819 C C . TYR A 1 702 ? -4.427 0.406 -47.113 1.00 94.25 702 TYR A C 1
ATOM 5821 O O . TYR A 1 702 ? -3.471 0.659 -47.847 1.00 94.25 702 TYR A O 1
ATOM 5829 N N . LEU A 1 703 ? -4.566 -0.755 -46.485 1.00 95.25 703 LEU A N 1
ATOM 5830 C CA . LEU A 1 703 ? -3.530 -1.777 -46.436 1.00 95.25 703 LEU A CA 1
ATOM 5831 C C . LEU A 1 703 ? -3.890 -2.978 -47.313 1.00 95.25 703 LEU A C 1
ATOM 5833 O O . LEU A 1 703 ? -5.031 -3.444 -47.368 1.00 95.25 703 LEU A O 1
ATOM 5837 N N . GLN A 1 704 ? -2.882 -3.456 -48.041 1.00 96.19 704 GLN A N 1
ATOM 5838 C CA . GLN A 1 704 ? -2.905 -4.708 -48.790 1.00 96.19 704 GLN A CA 1
ATOM 5839 C C . GLN A 1 704 ? -2.498 -5.870 -47.883 1.00 96.19 704 GLN A C 1
ATOM 5841 O O . GLN A 1 704 ? -2.930 -6.997 -48.121 1.00 96.19 704 GLN A O 1
ATOM 5846 N N . GLN A 1 705 ? -1.678 -5.583 -46.874 1.00 96.31 705 GLN A N 1
ATOM 5847 C CA . GLN A 1 705 ? -1.245 -6.506 -45.840 1.00 96.31 705 GLN A CA 1
ATOM 5848 C C . GLN A 1 705 ? -1.223 -5.773 -44.502 1.00 96.31 705 GLN A C 1
ATOM 5850 O O . GLN A 1 705 ? -0.656 -4.681 -44.453 1.00 96.31 705 GLN A O 1
ATOM 5855 N N . GLN A 1 706 ? -1.819 -6.372 -43.474 1.00 96.19 706 GLN A N 1
ATOM 5856 C CA . GLN A 1 706 ? -1.752 -5.890 -42.096 1.00 96.19 706 GLN A CA 1
ATOM 5857 C C . GLN A 1 706 ? -1.375 -7.035 -41.160 1.00 96.19 706 GLN A C 1
ATOM 5859 O O . GLN A 1 706 ? -2.019 -8.088 -41.187 1.00 96.19 706 GLN A O 1
ATOM 5864 N N . VAL A 1 707 ? -0.347 -6.842 -40.338 1.00 95.69 707 VAL A N 1
ATOM 5865 C CA . VAL A 1 707 ? 0.116 -7.857 -39.384 1.00 95.69 707 VAL A CA 1
ATOM 5866 C C . VAL A 1 707 ? 0.008 -7.304 -37.974 1.00 95.69 707 VAL A C 1
ATOM 5868 O O . VAL A 1 707 ? 0.675 -6.333 -37.655 1.00 95.69 707 VAL A O 1
ATOM 5871 N N . HIS A 1 708 ? -0.805 -7.936 -37.130 1.00 95.12 708 HIS A N 1
ATOM 5872 C CA . HIS A 1 708 ? -0.904 -7.555 -35.721 1.00 95.12 708 HIS A CA 1
ATOM 5873 C C . HIS A 1 708 ? 0.192 -8.212 -34.875 1.00 95.12 708 HIS A C 1
ATOM 5875 O O . HIS A 1 708 ? 0.782 -9.227 -35.266 1.00 95.12 708 HIS A O 1
ATOM 5881 N N . GLY A 1 709 ? 0.413 -7.677 -33.673 1.00 93.81 709 GLY A N 1
ATOM 5882 C CA . GLY A 1 709 ? 1.260 -8.319 -32.671 1.00 93.81 709 GLY A CA 1
ATOM 5883 C C . GLY A 1 709 ? 0.741 -9.710 -32.294 1.00 93.81 709 GLY A C 1
ATOM 5884 O O . GLY A 1 709 ? -0.439 -10.017 -32.491 1.00 93.81 709 GLY A O 1
ATOM 5885 N N . GLU A 1 710 ? 1.601 -10.559 -31.733 1.00 92.56 710 GLU A N 1
ATOM 5886 C CA . GLU A 1 710 ? 1.223 -11.922 -31.330 1.00 92.56 710 GLU A CA 1
ATOM 5887 C C . GLU A 1 710 ? 0.063 -11.946 -30.331 1.00 92.56 710 GLU A C 1
ATOM 5889 O O . GLU A 1 710 ? -0.064 -11.075 -29.472 1.00 92.56 710 GLU A O 1
ATOM 5894 N N . PHE A 1 711 ? -0.770 -12.978 -30.441 1.00 93.19 711 PHE A N 1
ATOM 5895 C CA . PHE A 1 711 ? -1.787 -13.325 -29.455 1.00 93.19 711 PHE A CA 1
ATOM 5896 C C . PHE A 1 711 ? -2.137 -14.813 -29.571 1.00 93.19 711 PHE A C 1
ATOM 5898 O O . PHE A 1 711 ? -1.977 -15.421 -30.637 1.00 93.19 711 PHE A O 1
ATOM 5905 N N . SER A 1 712 ? -2.633 -15.402 -28.482 1.00 90.06 712 SER A N 1
ATOM 5906 C CA . SER A 1 712 ? -3.190 -16.758 -28.498 1.00 90.06 712 SER A CA 1
ATOM 5907 C C . SER A 1 712 ? -4.627 -16.712 -29.030 1.00 90.06 712 SER A C 1
ATOM 5909 O O . SER A 1 712 ? -5.493 -16.180 -28.338 1.00 90.06 712 SER A O 1
ATOM 5911 N N . PRO A 1 713 ? -4.926 -17.271 -30.219 1.00 88.38 713 PRO A N 1
ATOM 5912 C CA . PRO A 1 713 ? -6.272 -17.237 -30.794 1.00 88.38 713 PRO A CA 1
ATOM 5913 C C . PRO A 1 713 ? -7.249 -18.207 -30.102 1.00 88.38 713 PRO A C 1
ATOM 5915 O O . PRO A 1 713 ? -8.374 -18.365 -30.566 1.00 88.38 713 PRO A O 1
ATOM 5918 N N . PHE A 1 714 ? -6.813 -18.884 -29.035 1.00 85.38 714 PHE A N 1
ATOM 5919 C CA . PHE A 1 714 ? -7.628 -19.779 -28.208 1.00 85.38 714 PHE A CA 1
ATOM 5920 C C . PHE A 1 714 ? -7.953 -19.197 -26.827 1.00 85.38 714 PHE A C 1
ATOM 5922 O O . PHE A 1 714 ? -8.676 -19.833 -26.076 1.00 85.38 714 PHE A O 1
ATOM 5929 N N . GLU A 1 715 ? -7.385 -18.038 -26.488 1.00 84.75 715 GLU A N 1
ATOM 5930 C CA . GLU A 1 715 ? -7.590 -17.360 -25.195 1.00 84.75 715 GLU A CA 1
ATOM 5931 C C . GLU A 1 715 ? -7.963 -15.883 -25.380 1.00 84.75 715 GLU A C 1
ATOM 5933 O O . GLU A 1 715 ? -8.512 -15.256 -24.486 1.00 84.75 715 GLU A O 1
ATOM 5938 N N . ASN A 1 716 ? -7.601 -15.300 -26.526 1.00 88.19 716 ASN A N 1
ATOM 5939 C CA . ASN A 1 716 ? -7.775 -13.889 -26.844 1.00 88.19 716 ASN A CA 1
ATOM 5940 C C . ASN A 1 716 ? -8.197 -13.734 -28.306 1.00 88.19 716 ASN A C 1
ATOM 5942 O O . ASN A 1 716 ? -8.059 -14.667 -29.102 1.00 88.19 716 ASN A O 1
ATOM 5946 N N . TYR A 1 717 ? -8.612 -12.526 -28.690 1.00 91.50 717 TYR A N 1
ATOM 5947 C CA . TYR A 1 717 ? -8.885 -12.171 -30.080 1.00 91.50 717 TYR A CA 1
ATOM 5948 C C . TYR A 1 717 ? -8.340 -10.791 -30.463 1.00 91.50 717 TYR A C 1
ATOM 5950 O O . TYR A 1 717 ? -8.118 -9.933 -29.610 1.00 91.50 717 TYR A O 1
ATOM 5958 N N . LYS A 1 718 ? -8.152 -10.572 -31.769 1.00 94.56 718 LYS A N 1
ATOM 5959 C CA . LYS A 1 718 ? -7.851 -9.265 -32.377 1.00 94.56 718 LYS A CA 1
ATOM 5960 C C . LYS A 1 718 ? -8.800 -8.953 -33.524 1.00 94.56 718 LYS A C 1
ATOM 5962 O O . LYS A 1 718 ? -9.436 -9.860 -34.062 1.00 94.56 718 LYS A O 1
ATOM 5967 N N . VAL A 1 719 ? -8.897 -7.673 -33.882 1.00 94.50 719 VAL A N 1
ATOM 5968 C CA . VAL A 1 719 ? -9.878 -7.160 -34.847 1.00 94.50 719 VAL A CA 1
ATOM 5969 C C . VAL A 1 719 ? -9.183 -6.418 -35.981 1.00 94.50 719 VAL A C 1
ATOM 5971 O O . VAL A 1 719 ? -8.373 -5.539 -35.722 1.00 94.50 719 VAL A O 1
ATOM 5974 N N . TRP A 1 720 ? -9.547 -6.739 -37.225 1.00 96.44 720 TRP A N 1
ATOM 5975 C CA . TRP A 1 720 ? -9.142 -5.994 -38.417 1.00 96.44 720 TRP A CA 1
ATOM 5976 C C . TRP A 1 720 ? -10.346 -5.297 -39.050 1.00 96.44 720 TRP A C 1
ATOM 5978 O O . TRP A 1 720 ? -11.352 -5.941 -39.369 1.00 96.44 720 TRP A O 1
ATOM 5988 N N . ASP A 1 721 ? -10.201 -4.009 -39.349 1.00 96.62 721 ASP A N 1
ATOM 5989 C CA . ASP A 1 721 ? -11.225 -3.222 -40.032 1.00 96.62 721 ASP A CA 1
ATOM 5990 C C . ASP A 1 721 ? -11.158 -3.424 -41.547 1.00 96.62 721 ASP A C 1
ATOM 5992 O O . ASP A 1 721 ? -10.331 -2.849 -42.260 1.00 96.62 721 ASP A O 1
ATOM 5996 N N . LEU A 1 722 ? -12.062 -4.242 -42.081 1.00 97.44 722 LEU A N 1
ATOM 5997 C CA . LEU A 1 722 ? -12.134 -4.553 -43.503 1.00 97.44 722 LEU A CA 1
ATOM 5998 C C . LEU A 1 722 ? -13.113 -3.617 -44.221 1.00 97.44 722 LEU A C 1
ATOM 6000 O O . LEU A 1 722 ? -14.319 -3.615 -43.969 1.00 97.44 722 LEU A O 1
ATOM 6004 N N . LYS A 1 723 ? -12.614 -2.886 -45.223 1.00 95.81 723 LYS A N 1
ATOM 6005 C CA . LYS A 1 723 ? -13.437 -2.071 -46.127 1.00 95.81 723 LYS A CA 1
ATOM 6006 C C . LYS A 1 723 ? -13.529 -2.676 -47.514 1.00 95.81 723 LYS A C 1
ATOM 6008 O O . LYS A 1 723 ? -12.518 -2.957 -48.158 1.00 95.81 723 LYS A O 1
ATOM 6013 N N . VAL A 1 724 ? -14.755 -2.773 -48.026 1.00 95.50 724 VAL A N 1
ATOM 6014 C CA . VAL A 1 724 ? -15.049 -3.295 -49.366 1.00 95.50 724 VAL A CA 1
ATOM 6015 C C . VAL A 1 724 ? -15.875 -2.296 -50.171 1.00 95.50 724 VAL A C 1
ATOM 6017 O O . VAL A 1 724 ? -16.851 -1.746 -49.677 1.00 95.50 724 VAL A O 1
ATOM 6020 N N . LYS A 1 725 ? -15.537 -2.076 -51.445 1.00 93.62 725 LYS A N 1
ATOM 6021 C CA . LYS A 1 725 ? -16.406 -1.360 -52.400 1.00 93.62 725 LYS A CA 1
ATOM 6022 C C . LYS A 1 725 ? -16.323 -1.963 -53.796 1.00 93.62 725 LYS A C 1
ATOM 6024 O O . LYS A 1 725 ? -15.281 -2.466 -54.213 1.00 93.62 725 LYS A O 1
ATOM 6029 N N . SER A 1 726 ? -17.402 -1.867 -54.565 1.00 93.94 726 SER A N 1
ATOM 6030 C CA . SER A 1 726 ? -17.464 -2.398 -55.930 1.00 93.94 726 SER A CA 1
ATOM 6031 C C . SER A 1 726 ? -18.346 -1.534 -56.829 1.00 93.94 726 SER A C 1
ATOM 6033 O O . SER A 1 726 ? -19.180 -0.776 -56.346 1.00 93.94 726 SER A O 1
ATOM 6035 N N . ASN A 1 727 ? -18.166 -1.640 -58.148 1.00 93.00 727 ASN A N 1
ATOM 6036 C CA . ASN A 1 727 ? -19.099 -1.089 -59.135 1.00 93.00 727 ASN A CA 1
ATOM 6037 C C . ASN A 1 727 ? -19.993 -2.150 -59.804 1.00 93.00 727 ASN A C 1
ATOM 6039 O O . ASN A 1 727 ? -20.719 -1.830 -60.748 1.00 93.00 727 ASN A O 1
ATOM 6043 N N . GLN A 1 728 ? -19.966 -3.394 -59.315 1.00 92.06 728 GLN A N 1
ATOM 6044 C CA . GLN A 1 728 ? -20.848 -4.484 -59.743 1.00 92.06 728 GLN A CA 1
ATOM 6045 C C . GLN A 1 728 ? -22.228 -4.341 -59.069 1.00 92.06 728 GLN A C 1
ATOM 6047 O O . GLN A 1 728 ? -22.598 -5.100 -58.176 1.00 92.06 728 GLN A O 1
ATOM 6052 N N . LEU A 1 729 ? -22.969 -3.294 -59.449 1.00 89.81 729 LEU A N 1
ATOM 6053 C CA . LEU A 1 729 ? -24.188 -2.878 -58.747 1.00 89.81 729 LEU A CA 1
ATOM 6054 C C . LEU A 1 729 ? -25.314 -3.915 -58.837 1.00 89.81 729 LEU A C 1
ATOM 6056 O O . LEU A 1 729 ? -25.674 -4.368 -59.925 1.00 89.81 729 LEU A O 1
ATOM 6060 N N . ASN A 1 730 ? -25.960 -4.180 -57.702 1.00 85.19 730 ASN A N 1
ATOM 6061 C CA . ASN A 1 730 ? -27.007 -5.186 -57.505 1.00 85.19 730 ASN A CA 1
ATOM 6062 C C . ASN A 1 730 ? -26.559 -6.622 -57.832 1.00 85.19 730 ASN A C 1
ATOM 6064 O O . ASN A 1 730 ? -27.402 -7.508 -58.001 1.00 85.19 730 ASN A O 1
ATOM 6068 N N . GLU A 1 731 ? -25.250 -6.864 -57.921 1.00 88.00 731 GLU A N 1
ATOM 6069 C CA . GLU A 1 731 ? -24.685 -8.207 -57.933 1.00 88.00 731 GLU A CA 1
ATOM 6070 C C . GLU A 1 731 ? -24.311 -8.642 -56.514 1.00 88.00 731 GLU A C 1
ATOM 6072 O O . GLU A 1 731 ? -24.017 -7.821 -55.644 1.00 88.00 731 GLU A O 1
ATOM 6077 N N . GLN A 1 732 ? -24.332 -9.956 -56.283 1.00 91.56 732 GLN A N 1
ATOM 6078 C CA . GLN A 1 732 ? -23.889 -10.538 -55.021 1.00 91.56 732 GLN A CA 1
ATOM 6079 C C . GLN A 1 732 ? -22.354 -10.545 -54.969 1.00 91.56 732 GLN A C 1
ATOM 6081 O O . GLN A 1 732 ? -21.707 -11.149 -55.837 1.00 91.56 732 GLN A O 1
ATOM 6086 N N . ILE A 1 733 ? -21.802 -9.907 -53.940 1.00 95.38 733 ILE A N 1
ATOM 6087 C CA . ILE A 1 733 ? -20.385 -9.932 -53.571 1.00 95.38 733 ILE A CA 1
ATOM 6088 C C . ILE A 1 733 ? -20.206 -10.936 -52.436 1.00 95.38 733 ILE A C 1
ATOM 6090 O O . ILE A 1 733 ? -21.063 -11.040 -51.559 1.00 95.38 733 ILE A O 1
ATOM 6094 N N . LYS A 1 734 ? -19.116 -11.702 -52.482 1.00 95.62 734 LYS A N 1
ATOM 6095 C CA . LYS A 1 734 ? -18.780 -12.724 -51.489 1.00 95.62 734 LYS A CA 1
ATOM 6096 C C . LYS A 1 734 ? -17.426 -12.440 -50.864 1.00 95.62 734 LYS A C 1
ATOM 6098 O O . LYS A 1 734 ? -16.513 -12.030 -51.579 1.00 95.62 734 LYS A O 1
ATOM 6103 N N . ILE A 1 735 ? -17.319 -12.710 -49.568 1.00 96.81 735 ILE A N 1
ATOM 6104 C CA . ILE A 1 735 ? -16.085 -12.641 -48.784 1.00 96.81 735 ILE A CA 1
ATOM 6105 C C . ILE A 1 735 ? -15.776 -14.059 -48.289 1.00 96.81 735 ILE A C 1
ATOM 6107 O O . ILE A 1 735 ? -16.675 -14.751 -47.812 1.00 96.81 735 ILE A O 1
ATOM 6111 N N . SER A 1 736 ? -14.532 -14.513 -48.436 1.00 94.75 736 SER A N 1
ATOM 6112 C CA . SER A 1 736 ? -14.073 -15.814 -47.926 1.00 94.75 736 SER A CA 1
ATOM 6113 C C . SER A 1 736 ? -12.638 -15.739 -47.423 1.00 94.75 736 SER A C 1
ATOM 6115 O O . SER A 1 736 ? -11.833 -15.019 -48.011 1.00 94.75 736 SER A O 1
ATOM 6117 N N . VAL A 1 737 ? -12.292 -16.543 -46.422 1.00 95.38 737 VAL A N 1
ATOM 6118 C CA . VAL A 1 737 ? -10.900 -16.728 -45.989 1.00 95.38 737 VAL A CA 1
ATOM 6119 C C . VAL A 1 737 ? -10.157 -17.726 -46.887 1.00 95.38 737 VAL A C 1
ATOM 6121 O O . VAL A 1 737 ? -10.767 -18.550 -47.578 1.00 95.38 737 VAL A O 1
ATOM 6124 N N . SER A 1 738 ? -8.832 -17.623 -46.930 1.00 91.44 738 SER A N 1
ATOM 6125 C CA . SER A 1 738 ? -7.958 -18.532 -47.654 1.00 91.44 738 SER A CA 1
ATOM 6126 C C . SER A 1 738 ? -7.986 -19.946 -47.053 1.00 91.44 738 SER A C 1
ATOM 6128 O O . SER A 1 738 ? -8.028 -20.087 -45.830 1.00 91.44 738 SER A O 1
ATOM 6130 N N . PRO A 1 739 ? -7.963 -21.017 -47.874 1.00 85.31 739 PRO A N 1
ATOM 6131 C CA . PRO A 1 739 ? -8.030 -22.395 -47.376 1.00 85.31 739 PRO A CA 1
ATOM 6132 C C . PRO A 1 739 ? -6.918 -22.770 -46.391 1.00 85.31 739 PRO A C 1
ATOM 6134 O O . PRO A 1 739 ? -7.091 -23.696 -45.608 1.00 85.31 739 PRO A O 1
ATOM 6137 N N . GLU A 1 740 ? -5.783 -22.077 -46.450 1.00 84.00 740 GLU A N 1
ATOM 6138 C CA . GLU A 1 740 ? -4.616 -22.269 -45.589 1.00 84.00 740 GLU A CA 1
ATOM 6139 C C . GLU A 1 740 ? -4.882 -21.882 -44.126 1.00 84.00 740 GLU A C 1
ATOM 6141 O O . GLU A 1 740 ? -4.191 -22.376 -43.246 1.00 84.00 740 GLU A O 1
ATOM 6146 N N . PHE A 1 741 ? -5.913 -21.072 -43.852 1.00 87.38 741 PHE A N 1
ATOM 6147 C CA . PHE A 1 741 ? -6.344 -20.763 -42.484 1.00 87.38 741 PHE A CA 1
ATOM 6148 C C . PHE A 1 741 ? -6.980 -21.986 -41.786 1.00 87.38 741 PHE A C 1
ATOM 6150 O O . PHE A 1 741 ? -7.064 -22.046 -40.561 1.00 87.38 741 PHE A O 1
ATOM 6157 N N . MET A 1 742 ? -7.432 -22.985 -42.556 1.00 72.62 742 MET A N 1
ATOM 6158 C CA . MET A 1 742 ? -8.287 -24.066 -42.066 1.00 72.62 742 MET A CA 1
ATOM 6159 C C . MET A 1 742 ? -7.512 -25.141 -41.279 1.00 72.62 742 MET A C 1
ATOM 6161 O O . MET A 1 742 ? -6.682 -25.856 -41.844 1.00 72.62 742 MET A O 1
ATOM 6165 N N . ASN A 1 743 ? -7.953 -25.366 -40.034 1.00 61.16 743 ASN A N 1
ATOM 6166 C CA . ASN A 1 743 ? -7.377 -26.216 -38.975 1.00 61.16 743 ASN A CA 1
ATOM 6167 C C . ASN A 1 743 ? -6.145 -25.597 -38.283 1.00 61.16 743 ASN A C 1
ATOM 6169 O O . ASN A 1 743 ? -5.193 -25.207 -38.943 1.00 61.16 743 ASN A O 1
ATOM 6173 N N . ASP A 1 744 ? -6.187 -25.573 -36.946 1.00 69.56 744 ASP A N 1
ATOM 6174 C CA . ASP A 1 744 ? -5.127 -25.159 -36.005 1.00 69.56 744 ASP A CA 1
ATOM 6175 C C . ASP A 1 744 ? -4.832 -23.645 -35.846 1.00 69.56 744 ASP A C 1
ATOM 6177 O O . ASP A 1 744 ? -3.904 -23.294 -35.123 1.00 69.56 744 ASP A O 1
ATOM 6181 N N . ASN A 1 745 ? -5.654 -22.736 -36.397 1.00 81.94 745 ASN A N 1
ATOM 6182 C CA . ASN A 1 745 ? -5.467 -21.271 -36.269 1.00 81.94 745 ASN A CA 1
ATOM 6183 C C . ASN A 1 745 ? -6.515 -20.538 -35.400 1.00 81.94 745 ASN A C 1
ATOM 6185 O O . ASN A 1 745 ? -6.568 -19.311 -35.418 1.00 81.94 745 ASN A O 1
ATOM 6189 N N . GLY A 1 746 ? -7.336 -21.256 -34.628 1.00 83.19 746 GLY A N 1
ATOM 6190 C CA . GLY A 1 746 ? -8.422 -20.674 -33.820 1.00 83.19 746 GLY A CA 1
ATOM 6191 C C . GLY A 1 746 ? -9.648 -20.250 -34.641 1.00 83.19 746 GLY A C 1
ATOM 6192 O O . GLY A 1 746 ? -9.806 -20.661 -35.794 1.00 83.19 746 GLY A O 1
ATOM 6193 N N . ASN A 1 747 ? -10.530 -19.452 -34.034 1.00 88.06 747 ASN A N 1
ATOM 6194 C CA . ASN A 1 747 ? -11.789 -19.021 -34.651 1.00 88.06 747 ASN A CA 1
ATOM 6195 C C . ASN A 1 747 ? -11.614 -17.733 -35.467 1.00 88.06 747 ASN A C 1
ATOM 6197 O O . ASN A 1 747 ? -10.771 -16.890 -35.152 1.00 88.06 747 ASN A O 1
ATOM 6201 N N . LEU A 1 748 ? -12.426 -17.567 -36.514 1.00 92.88 748 LEU A N 1
ATOM 6202 C CA . LEU A 1 748 ? -12.423 -16.367 -37.350 1.00 92.88 748 LEU A CA 1
ATOM 6203 C C . LEU A 1 748 ? -13.851 -15.931 -37.658 1.00 92.88 748 LEU A C 1
ATOM 6205 O O . LEU A 1 748 ? -14.558 -16.580 -38.432 1.00 92.88 748 LEU A O 1
ATOM 6209 N N . PHE A 1 749 ? -14.251 -14.800 -37.094 1.00 92.44 749 PHE A N 1
ATOM 6210 C CA . PHE A 1 749 ? -15.577 -14.234 -37.266 1.00 92.44 749 PHE A CA 1
ATOM 6211 C C . PHE A 1 749 ? -15.526 -12.937 -38.067 1.00 92.44 749 PHE A C 1
ATOM 6213 O O . PHE A 1 749 ? -14.637 -12.111 -37.895 1.00 92.44 749 PHE A O 1
ATOM 6220 N N . LEU A 1 750 ? -16.505 -12.732 -38.940 1.00 94.81 750 LEU A N 1
ATOM 6221 C CA . LEU A 1 750 ? -16.708 -11.473 -39.647 1.00 94.81 750 LEU A CA 1
ATOM 6222 C C . LEU A 1 750 ? -18.027 -10.855 -39.197 1.00 94.81 750 LEU A C 1
ATOM 6224 O O . LEU A 1 750 ? -19.082 -11.470 -39.368 1.00 94.81 750 LEU A O 1
ATOM 6228 N N . LYS A 1 751 ? -17.971 -9.634 -38.670 1.00 94.12 751 LYS A N 1
ATOM 6229 C CA . LYS A 1 751 ? -19.142 -8.840 -38.310 1.00 94.12 751 LYS A CA 1
ATOM 6230 C C . LYS A 1 751 ? -19.440 -7.816 -39.395 1.00 94.12 751 LYS A C 1
ATOM 6232 O O . LYS A 1 751 ? -18.596 -6.995 -39.750 1.00 94.12 751 LYS A O 1
ATOM 6237 N N . ASP A 1 752 ? -20.653 -7.865 -39.925 1.00 94.31 752 ASP A N 1
ATOM 6238 C CA . ASP A 1 752 ? -21.176 -6.871 -40.857 1.00 94.31 752 ASP A CA 1
ATOM 6239 C C . ASP A 1 752 ? -21.784 -5.700 -40.080 1.00 94.31 752 ASP A C 1
ATOM 6241 O O . ASP A 1 752 ? -22.839 -5.834 -39.462 1.00 94.31 752 ASP A O 1
ATOM 6245 N N . LEU A 1 753 ? -21.143 -4.530 -40.142 1.00 93.00 753 LEU A N 1
ATOM 6246 C CA . LEU A 1 753 ? -21.555 -3.348 -39.377 1.00 93.00 753 LEU A CA 1
ATOM 6247 C C . LEU A 1 753 ? -22.865 -2.719 -39.869 1.00 93.00 753 LEU A C 1
ATOM 6249 O O . LEU A 1 753 ? -23.423 -1.853 -39.196 1.00 93.00 753 LEU A O 1
ATOM 6253 N N . LEU A 1 754 ? -23.364 -3.117 -41.043 1.00 90.31 754 LEU A N 1
ATOM 6254 C CA . LEU A 1 754 ? -24.659 -2.661 -41.540 1.00 90.31 754 LEU A CA 1
ATOM 6255 C C . LEU A 1 754 ? -25.814 -3.505 -40.988 1.00 90.31 754 LEU A C 1
ATOM 6257 O O . LEU A 1 754 ? -26.896 -2.970 -40.743 1.00 90.31 754 LEU A O 1
ATOM 6261 N N . THR A 1 755 ? -25.608 -4.815 -40.851 1.00 90.06 755 THR A N 1
ATOM 6262 C CA . THR A 1 755 ? -26.650 -5.769 -40.431 1.00 90.06 755 THR A CA 1
ATOM 6263 C C . THR A 1 755 ? -26.514 -6.228 -38.981 1.00 90.06 755 THR A C 1
ATOM 6265 O O . THR A 1 755 ? -27.440 -6.855 -38.472 1.00 90.06 755 THR A O 1
ATOM 6268 N N . ASP A 1 756 ? -25.394 -5.901 -38.334 1.00 87.38 756 ASP A N 1
ATOM 6269 C CA . ASP A 1 756 ? -24.963 -6.385 -37.016 1.00 87.38 756 ASP A CA 1
ATOM 6270 C C . ASP A 1 756 ? -24.850 -7.923 -36.932 1.00 87.38 756 ASP A C 1
ATOM 6272 O O . ASP A 1 756 ? -24.916 -8.524 -35.862 1.00 87.38 756 ASP A O 1
ATOM 6276 N N . GLN A 1 757 ? -24.691 -8.590 -38.083 1.00 89.06 757 GLN A N 1
ATOM 6277 C CA . GLN A 1 757 ? -24.564 -10.043 -38.168 1.00 89.06 757 GLN A CA 1
ATOM 6278 C C . GLN A 1 757 ? -23.100 -10.475 -38.013 1.00 89.06 757 GLN A C 1
ATOM 6280 O O . GLN A 1 757 ? -22.240 -9.984 -38.742 1.00 89.06 757 GLN A O 1
ATOM 6285 N N . ILE A 1 758 ? -22.844 -11.462 -37.147 1.00 90.69 758 ILE A N 1
ATOM 6286 C CA . ILE A 1 758 ? -21.557 -12.167 -37.037 1.00 90.69 758 ILE A CA 1
ATOM 6287 C C . ILE A 1 758 ? -21.622 -13.495 -37.805 1.00 90.69 758 ILE A C 1
ATOM 6289 O O . ILE A 1 758 ? -22.608 -14.228 -37.712 1.00 90.69 758 ILE A O 1
ATOM 6293 N N . ILE A 1 759 ? -20.586 -13.794 -38.592 1.00 91.31 759 ILE A N 1
ATOM 6294 C CA . ILE A 1 759 ? -20.467 -15.010 -39.411 1.00 91.31 759 ILE A CA 1
ATOM 6295 C C . ILE A 1 759 ? -19.139 -15.693 -39.125 1.00 91.31 759 ILE A C 1
ATOM 6297 O O . ILE A 1 759 ? -18.095 -15.052 -39.206 1.00 91.31 759 ILE A O 1
ATOM 6301 N N . ASP A 1 760 ? -19.177 -16.997 -38.863 1.00 89.69 760 ASP A N 1
ATOM 6302 C CA . ASP A 1 760 ? -17.976 -17.829 -38.812 1.00 89.69 760 ASP A CA 1
ATOM 6303 C C . ASP A 1 760 ? -17.447 -18.077 -40.233 1.00 89.69 760 ASP A C 1
ATOM 6305 O O . ASP A 1 760 ? -18.012 -18.841 -41.028 1.00 89.69 760 ASP A O 1
ATOM 6309 N N . MET A 1 761 ? -16.335 -17.413 -40.541 1.00 91.69 761 MET A N 1
ATOM 6310 C CA . MET A 1 761 ? -15.689 -17.428 -41.851 1.00 91.69 761 MET A CA 1
ATOM 6311 C C . MET A 1 761 ? -15.014 -18.764 -42.170 1.00 91.69 761 MET A C 1
ATOM 6313 O O . MET A 1 761 ? -14.673 -19.009 -43.330 1.00 91.69 761 MET A O 1
ATOM 6317 N N . THR A 1 762 ? -14.816 -19.629 -41.173 1.00 86.94 762 THR A N 1
ATOM 6318 C CA . THR A 1 762 ? -14.263 -20.976 -41.362 1.00 86.94 762 THR A CA 1
ATOM 6319 C C . THR A 1 762 ? -15.333 -21.968 -41.833 1.00 86.94 762 THR A C 1
ATOM 6321 O O . THR A 1 762 ? -15.022 -22.964 -42.491 1.00 86.94 762 THR A O 1
ATOM 6324 N N . ILE A 1 763 ? -16.613 -21.685 -41.569 1.00 85.88 763 ILE A N 1
ATOM 6325 C CA . ILE A 1 763 ? -17.736 -22.564 -41.920 1.00 85.88 763 ILE A CA 1
ATOM 6326 C C . ILE A 1 763 ? -18.395 -22.126 -43.229 1.00 85.88 763 ILE A C 1
ATOM 6328 O O . ILE A 1 763 ? -18.673 -22.962 -44.100 1.00 85.88 763 ILE A O 1
ATOM 6332 N N . GLU A 1 764 ? -18.662 -20.828 -43.388 1.00 89.75 764 GLU A N 1
ATOM 6333 C CA . GLU A 1 764 ? -19.343 -20.297 -44.565 1.00 89.75 764 GLU A CA 1
ATOM 6334 C C . GLU A 1 764 ? -18.835 -18.924 -45.019 1.00 89.75 764 GLU A C 1
ATOM 6336 O O . GLU A 1 764 ? -18.199 -18.173 -44.291 1.00 89.75 764 GLU A O 1
ATOM 6341 N N . ASN A 1 765 ? -19.135 -18.587 -46.274 1.00 92.38 765 ASN A N 1
ATOM 6342 C CA . ASN A 1 765 ? -18.763 -17.300 -46.855 1.00 92.38 765 ASN A CA 1
ATOM 6343 C C . ASN A 1 765 ? -19.853 -16.257 -46.589 1.00 92.38 765 ASN A C 1
ATOM 6345 O O . ASN A 1 765 ? -21.013 -16.480 -46.956 1.00 92.38 765 ASN A O 1
ATOM 6349 N N . HIS A 1 766 ? -19.479 -15.063 -46.127 1.00 94.88 766 HIS A N 1
ATOM 6350 C CA . HIS A 1 766 ? -20.401 -13.927 -46.087 1.00 94.88 766 HIS A CA 1
ATOM 6351 C C . HIS A 1 766 ? -20.756 -13.445 -47.506 1.00 94.88 766 HIS A C 1
ATOM 6353 O O . HIS A 1 766 ? -19.922 -13.439 -48.419 1.00 94.88 766 HIS A O 1
ATOM 6359 N N . SER A 1 767 ? -22.015 -13.049 -47.716 1.00 93.38 767 SER A N 1
ATOM 6360 C CA . SER A 1 767 ? -22.501 -12.524 -48.995 1.00 93.38 767 SER A CA 1
ATOM 6361 C C . SER A 1 767 ? -23.413 -11.313 -48.803 1.00 93.38 767 SER A C 1
ATOM 6363 O O . SER A 1 767 ? -24.398 -11.405 -48.077 1.00 93.38 767 SER A O 1
ATOM 6365 N N . PHE A 1 768 ? -23.177 -10.243 -49.561 1.00 93.50 768 PHE A N 1
ATOM 6366 C CA . PHE A 1 768 ? -23.997 -9.023 -49.557 1.00 93.50 768 PHE A CA 1
ATOM 6367 C C . PHE A 1 768 ? -24.209 -8.483 -50.983 1.00 93.50 768 PHE A C 1
ATOM 6369 O O . PHE A 1 768 ? -23.620 -8.984 -51.945 1.00 93.50 768 PHE A O 1
ATOM 6376 N N . PHE A 1 769 ? -25.080 -7.482 -51.148 1.00 91.19 769 PHE A N 1
ATOM 6377 C CA . PHE A 1 769 ? -25.324 -6.820 -52.436 1.00 91.19 769 PHE A CA 1
ATOM 6378 C C . PHE A 1 769 ? -24.716 -5.418 -52.448 1.00 91.19 769 PHE A C 1
ATOM 6380 O O . PHE A 1 769 ? -24.997 -4.615 -51.562 1.00 91.19 769 PHE A O 1
ATOM 6387 N N . ALA A 1 770 ? -23.936 -5.102 -53.485 1.00 89.25 770 ALA A N 1
ATOM 6388 C CA . ALA A 1 770 ? -23.438 -3.746 -53.701 1.00 89.25 770 ALA A CA 1
ATOM 6389 C C . ALA A 1 770 ? -24.552 -2.863 -54.296 1.00 89.25 770 ALA A C 1
ATOM 6391 O O . ALA A 1 770 ? -24.845 -2.932 -55.489 1.00 89.25 770 ALA A O 1
ATOM 6392 N N . GLU A 1 771 ? -25.218 -2.059 -53.475 1.00 88.25 771 GLU A N 1
ATOM 6393 C CA . GLU A 1 771 ? -26.306 -1.157 -53.879 1.00 88.25 771 GLU A CA 1
ATOM 6394 C C . GLU A 1 771 ? -25.788 0.134 -54.533 1.00 88.25 771 GLU A C 1
ATOM 6396 O O . GLU A 1 771 ? -26.409 0.667 -55.460 1.00 88.25 771 GLU A O 1
ATOM 6401 N N . ASP A 1 772 ? -24.620 0.604 -54.096 1.00 89.06 772 ASP A N 1
ATOM 6402 C CA . ASP A 1 772 ? -23.901 1.749 -54.645 1.00 89.06 772 ASP A CA 1
ATOM 6403 C C . ASP A 1 772 ? -22.376 1.498 -54.680 1.00 89.06 772 ASP A C 1
ATOM 6405 O O . ASP A 1 772 ? -21.913 0.363 -54.587 1.00 89.06 772 ASP A O 1
ATOM 6409 N N . THR A 1 773 ? -21.586 2.553 -54.911 1.00 90.50 773 THR A N 1
ATOM 6410 C CA . THR A 1 773 ? -20.116 2.482 -55.008 1.00 90.50 773 THR A CA 1
ATOM 6411 C C . THR A 1 773 ? -19.401 2.969 -53.739 1.00 90.50 773 THR A C 1
ATOM 6413 O O . THR A 1 773 ? -18.227 3.347 -53.815 1.00 90.50 773 THR A O 1
ATOM 6416 N N . THR A 1 774 ? -20.110 3.066 -52.611 1.00 92.12 774 THR A N 1
ATOM 6417 C CA . THR A 1 774 ? -19.563 3.459 -51.300 1.00 92.12 774 THR A CA 1
ATOM 6418 C C . THR A 1 774 ? -18.915 2.263 -50.589 1.00 92.12 774 THR A C 1
ATOM 6420 O O . THR A 1 774 ? -18.852 1.167 -51.149 1.00 92.12 774 THR A O 1
ATOM 6423 N N . TYR A 1 775 ? -18.322 2.493 -49.412 1.00 93.56 775 TYR A N 1
ATOM 6424 C CA . TYR A 1 775 ? -17.687 1.435 -48.625 1.00 93.56 775 TYR A CA 1
ATOM 6425 C C . TYR A 1 775 ? -18.707 0.686 -47.770 1.00 93.56 775 TYR A C 1
ATOM 6427 O O . TYR A 1 775 ? -19.494 1.301 -47.054 1.00 93.56 775 TYR A O 1
ATOM 6435 N N . TYR A 1 776 ? -18.603 -0.634 -47.808 1.00 94.88 776 TYR A N 1
ATOM 6436 C CA . TYR A 1 776 ? -19.150 -1.569 -46.839 1.00 94.88 776 TYR A CA 1
ATOM 6437 C C . TYR A 1 776 ? -18.055 -1.855 -45.810 1.00 94.88 776 TYR A C 1
ATOM 6439 O O . TYR A 1 776 ? -16.915 -2.120 -46.206 1.00 94.88 776 TYR A O 1
ATOM 6447 N N . ASN A 1 777 ? -18.387 -1.749 -44.524 1.00 96.19 777 ASN A N 1
ATOM 6448 C CA . ASN A 1 777 ? -17.434 -1.875 -43.422 1.00 96.19 777 ASN A CA 1
ATOM 6449 C C . ASN A 1 777 ? -17.721 -3.159 -42.642 1.00 96.19 777 ASN A C 1
ATOM 6451 O O . ASN A 1 777 ? -18.882 -3.451 -42.348 1.00 96.19 777 ASN A O 1
ATOM 6455 N N . PHE A 1 778 ? -16.662 -3.883 -42.307 1.00 97.25 778 PHE A N 1
ATOM 6456 C CA . PHE A 1 778 ? -16.715 -5.125 -41.555 1.00 97.25 778 PHE A CA 1
ATOM 6457 C C . PHE A 1 778 ? -15.617 -5.133 -40.493 1.00 97.25 778 PHE A C 1
ATOM 6459 O O . PHE A 1 778 ? -14.535 -4.607 -40.742 1.00 97.25 778 PHE A O 1
ATOM 6466 N N . GLU A 1 779 ? -15.880 -5.789 -39.369 1.00 96.56 779 GLU A N 1
ATOM 6467 C CA . GLU A 1 779 ? -14.879 -6.107 -38.344 1.00 96.56 779 GLU A CA 1
ATOM 6468 C C . GLU A 1 779 ? -14.541 -7.600 -38.464 1.00 96.56 779 GLU A C 1
ATOM 6470 O O . GLU A 1 779 ? -15.430 -8.455 -38.393 1.00 96.56 779 GLU A O 1
ATOM 6475 N N . LEU A 1 780 ? -13.273 -7.932 -38.705 1.00 96.06 780 LEU A N 1
ATOM 6476 C CA . LEU A 1 780 ? -12.782 -9.309 -38.757 1.00 96.06 780 LEU A CA 1
ATOM 6477 C C . LEU A 1 780 ? -12.137 -9.658 -37.415 1.00 96.06 780 LEU A C 1
ATOM 6479 O O . LEU A 1 780 ? -11.032 -9.209 -37.136 1.00 96.06 780 LEU A O 1
ATOM 6483 N N . TYR A 1 781 ? -12.812 -10.476 -36.616 1.00 94.38 781 TYR A N 1
ATOM 6484 C CA . TYR A 1 781 ? -12.324 -10.992 -35.343 1.00 94.38 781 TYR A CA 1
ATOM 6485 C C . TYR A 1 781 ? -11.569 -12.299 -35.571 1.00 94.38 781 TYR A C 1
ATOM 6487 O O . TYR A 1 781 ? -12.152 -13.271 -36.048 1.00 94.38 781 TYR A O 1
ATOM 6495 N N . TRP A 1 782 ? -10.297 -12.352 -35.200 1.00 94.50 782 TRP A N 1
ATOM 6496 C CA . TRP A 1 782 ? -9.516 -13.586 -35.166 1.00 94.50 782 TRP A CA 1
ATOM 6497 C C . TRP A 1 782 ? -9.198 -13.920 -33.711 1.00 94.50 782 TRP A C 1
ATOM 6499 O O . TRP A 1 782 ? -8.494 -13.147 -33.070 1.00 94.50 782 TRP A O 1
ATOM 6509 N N . GLY A 1 783 ? -9.712 -15.044 -33.199 1.00 91.12 783 GLY A N 1
ATOM 6510 C CA . GLY A 1 783 ? -9.421 -15.563 -31.859 1.00 91.12 783 GLY A CA 1
ATOM 6511 C C . GLY A 1 783 ? -10.645 -15.972 -31.029 1.00 91.12 783 GLY A C 1
ATOM 6512 O O . GLY A 1 783 ? -11.728 -16.179 -31.579 1.00 91.12 783 GLY A O 1
ATOM 6513 N N . ASP A 1 784 ? -10.464 -16.097 -29.711 1.00 86.25 784 ASP A N 1
ATOM 6514 C CA . ASP A 1 784 ? -11.479 -16.570 -28.758 1.00 86.25 784 ASP A CA 1
ATOM 6515 C C . ASP A 1 784 ? -12.442 -15.454 -28.331 1.00 86.25 784 ASP A C 1
ATOM 6517 O O . ASP A 1 784 ? -12.252 -14.763 -27.332 1.00 86.25 784 ASP A O 1
ATOM 6521 N N . LEU A 1 785 ? -13.465 -15.226 -29.151 1.00 86.62 785 LEU A N 1
ATOM 6522 C CA . LEU A 1 785 ? -14.558 -14.305 -28.857 1.00 86.62 785 LEU A CA 1
ATOM 6523 C C . LEU A 1 785 ? -15.703 -15.082 -28.190 1.00 86.62 785 LEU A C 1
ATOM 6525 O O . LEU A 1 785 ? -16.377 -15.855 -28.872 1.00 86.62 785 LEU A O 1
ATOM 6529 N N . HIS A 1 786 ? -15.956 -14.848 -26.897 1.00 84.06 786 HIS A N 1
ATOM 6530 C CA . HIS A 1 786 ? -17.040 -15.501 -26.156 1.00 84.06 786 HIS A CA 1
ATOM 6531 C C . HIS A 1 786 ? -17.929 -14.517 -25.360 1.00 84.06 786 HIS A C 1
ATOM 6533 O O . HIS A 1 786 ? -17.515 -13.390 -25.058 1.00 84.06 786 HIS A O 1
ATOM 6539 N N . PRO A 1 787 ? -19.165 -14.922 -25.009 1.00 87.25 787 PRO A N 1
ATOM 6540 C CA . PRO A 1 787 ? -20.050 -14.135 -24.154 1.00 87.25 787 PRO A CA 1
ATOM 6541 C C . PRO A 1 787 ? -19.525 -13.967 -22.716 1.00 87.25 787 PRO A C 1
ATOM 6543 O O . PRO A 1 787 ? -18.874 -14.859 -22.174 1.00 87.25 787 PRO A O 1
ATOM 6546 N N . TYR A 1 788 ? -19.856 -12.842 -22.088 1.00 84.75 788 TYR A N 1
ATOM 6547 C CA . TYR A 1 788 ? -19.617 -12.502 -20.683 1.00 84.75 788 TYR A CA 1
ATOM 6548 C C . TYR A 1 788 ? -20.787 -11.661 -20.162 1.00 84.75 788 TYR A C 1
ATOM 6550 O O . TYR A 1 788 ? -21.336 -10.856 -20.927 1.00 84.75 788 TYR A O 1
ATOM 6558 N N . ILE A 1 789 ? -21.139 -11.819 -18.879 1.00 88.75 789 ILE A N 1
ATOM 6559 C CA . ILE A 1 789 ? -22.187 -11.021 -18.230 1.00 88.75 789 ILE A CA 1
ATOM 6560 C C . ILE A 1 789 ? -21.746 -10.398 -16.901 1.00 88.75 789 ILE A C 1
ATOM 6562 O O . ILE A 1 789 ? -20.850 -10.907 -16.232 1.00 88.75 789 ILE A O 1
ATOM 6566 N N . SER A 1 790 ? -22.442 -9.336 -16.491 1.00 87.38 790 SER A N 1
ATOM 6567 C CA . SER A 1 790 ? -22.320 -8.722 -15.163 1.00 87.38 790 SER A CA 1
ATOM 6568 C C . SER A 1 790 ? -23.688 -8.391 -14.557 1.00 87.38 790 SER A C 1
ATOM 6570 O O . SER A 1 790 ? -24.576 -7.901 -15.256 1.00 87.38 790 SER A O 1
ATOM 6572 N N . PHE A 1 791 ? -23.854 -8.649 -13.257 1.00 85.69 791 PHE A N 1
ATOM 6573 C CA . PHE A 1 791 ? -25.077 -8.385 -12.485 1.00 85.69 791 PHE A CA 1
ATOM 6574 C C . PHE A 1 791 ? -25.204 -6.907 -12.076 1.00 85.69 791 PHE A C 1
ATOM 6576 O O . PHE A 1 791 ? -24.201 -6.250 -11.794 1.00 85.69 791 PHE A O 1
ATOM 6583 N N . THR A 1 792 ? -26.431 -6.382 -11.979 1.00 73.56 792 THR A N 1
ATOM 6584 C CA . THR A 1 792 ? -26.710 -5.011 -11.504 1.00 73.56 792 THR A CA 1
ATOM 6585 C C . THR A 1 792 ? -27.801 -4.962 -10.429 1.00 73.56 792 THR A C 1
ATOM 6587 O O . THR A 1 792 ? -28.848 -5.563 -10.617 1.00 73.56 792 THR A O 1
ATOM 6590 N N . ASN A 1 793 ? -27.592 -4.170 -9.363 1.00 61.28 793 ASN A N 1
ATOM 6591 C CA . ASN A 1 793 ? -28.590 -3.799 -8.339 1.00 61.28 793 ASN A CA 1
ATOM 6592 C C . ASN A 1 793 ? -29.190 -4.968 -7.515 1.00 61.28 793 ASN A C 1
ATOM 6594 O O . ASN A 1 793 ? -30.354 -5.322 -7.679 1.00 61.28 793 ASN A O 1
ATOM 6598 N N . PHE A 1 794 ? -28.415 -5.527 -6.576 1.00 68.50 794 PHE A N 1
ATOM 6599 C CA . PHE A 1 794 ? -28.835 -6.650 -5.724 1.00 68.50 794 PHE A CA 1
ATOM 6600 C C . PHE A 1 794 ? -28.613 -6.358 -4.224 1.00 68.50 794 PHE A C 1
ATOM 6602 O O . PHE A 1 794 ? -27.670 -5.655 -3.863 1.00 68.50 794 PHE A O 1
ATOM 6609 N N . GLN A 1 795 ? -29.489 -6.898 -3.364 1.00 78.44 795 GLN A N 1
ATOM 6610 C CA . GLN A 1 795 ? -29.401 -6.875 -1.891 1.00 78.44 795 GLN A CA 1
ATOM 6611 C C . GLN A 1 795 ? -29.820 -8.236 -1.310 1.00 78.44 795 GLN A C 1
ATOM 6613 O O . GLN A 1 795 ? -30.634 -8.934 -1.930 1.00 78.44 795 GLN A O 1
ATOM 6618 N N . ASN A 1 796 ? -29.301 -8.586 -0.127 1.00 87.69 796 ASN A N 1
ATOM 6619 C CA . ASN A 1 796 ? -29.728 -9.771 0.623 1.00 87.69 796 ASN A CA 1
ATOM 6620 C C . ASN A 1 796 ? -31.192 -9.652 1.073 1.00 87.69 796 ASN A C 1
ATOM 6622 O O . ASN A 1 796 ? -31.590 -8.621 1.618 1.00 87.69 796 ASN A O 1
ATOM 6626 N N . GLN A 1 797 ? -31.988 -10.709 0.888 1.00 90.25 797 GLN A N 1
ATOM 6627 C CA . GLN A 1 797 ? -33.402 -10.720 1.291 1.00 90.25 797 GLN A CA 1
ATOM 6628 C C . GLN A 1 797 ? -33.998 -12.133 1.378 1.00 90.25 797 GLN A C 1
ATOM 6630 O O . GLN A 1 797 ? -33.515 -13.082 0.755 1.00 90.25 797 GLN A O 1
ATOM 6635 N N . LEU A 1 798 ? -35.102 -12.255 2.118 1.00 93.12 798 LEU A N 1
ATOM 6636 C CA . LEU A 1 798 ? -36.026 -13.387 2.029 1.00 93.12 798 LEU A CA 1
ATOM 6637 C C . LEU A 1 798 ? -37.141 -13.082 1.026 1.00 93.12 798 LEU A C 1
ATOM 6639 O O . LEU A 1 798 ? -37.632 -11.961 0.942 1.00 93.12 798 LEU A O 1
ATOM 6643 N N . LEU A 1 799 ? -37.602 -14.107 0.324 1.00 92.75 799 LEU A N 1
ATOM 6644 C CA . LEU A 1 799 ? -38.776 -14.070 -0.536 1.00 92.75 799 LEU A CA 1
ATOM 6645 C C . LEU A 1 799 ? -39.723 -15.196 -0.133 1.00 92.75 799 LEU A C 1
ATOM 6647 O O . LEU A 1 799 ? -39.301 -16.312 0.171 1.00 92.75 799 LEU A O 1
ATOM 6651 N N . GLN A 1 800 ? -41.016 -14.912 -0.163 1.00 93.69 800 GLN A N 1
ATOM 6652 C CA . GLN A 1 800 ? -42.075 -15.872 0.119 1.00 93.69 800 GLN A CA 1
ATOM 6653 C C . GLN A 1 800 ? -42.764 -16.272 -1.182 1.00 93.69 800 GLN A C 1
ATOM 6655 O O . GLN A 1 800 ? -42.797 -15.497 -2.137 1.00 93.69 800 GLN A O 1
ATOM 6660 N N . GLY A 1 801 ? -43.322 -17.478 -1.234 1.00 93.62 801 GLY A N 1
ATOM 6661 C CA . GLY A 1 801 ? -44.059 -17.978 -2.389 1.00 93.62 801 GLY A CA 1
ATOM 6662 C C . GLY A 1 801 ? -45.083 -16.984 -2.953 1.00 93.62 801 GLY A C 1
ATOM 6663 O O . GLY A 1 801 ? -46.005 -16.573 -2.253 1.00 93.62 801 GLY A O 1
ATOM 6664 N N . GLY A 1 802 ? -44.943 -16.637 -4.233 1.00 91.81 802 GLY A N 1
ATOM 6665 C CA . GLY A 1 802 ? -45.785 -15.668 -4.939 1.00 91.81 802 GLY A CA 1
ATOM 6666 C C . GLY A 1 802 ? -45.177 -14.268 -5.089 1.00 91.81 802 GLY A C 1
ATOM 6667 O O . GLY A 1 802 ? -45.764 -13.447 -5.795 1.00 91.81 802 GLY A O 1
ATOM 6668 N N . ASP A 1 803 ? -44.020 -14.004 -4.481 1.00 93.25 803 ASP A N 1
ATOM 6669 C CA . ASP A 1 803 ? -43.275 -12.753 -4.637 1.00 93.25 803 ASP A CA 1
ATOM 6670 C C . ASP A 1 803 ? -42.614 -12.621 -6.010 1.00 93.25 803 ASP A C 1
ATOM 6672 O O . ASP A 1 803 ? -42.230 -13.612 -6.629 1.00 93.25 803 ASP A O 1
ATOM 6676 N N . GLU A 1 804 ? -42.446 -11.378 -6.465 1.00 92.88 804 GLU A N 1
ATOM 6677 C CA . GLU A 1 804 ? -41.723 -11.037 -7.692 1.00 92.88 804 GLU A CA 1
ATOM 6678 C C . GLU A 1 804 ? -40.290 -10.585 -7.363 1.00 92.88 804 GLU A C 1
ATOM 6680 O O . GLU A 1 804 ? -40.101 -9.637 -6.602 1.00 92.88 804 GLU A O 1
ATOM 6685 N N . LEU A 1 805 ? -39.290 -11.222 -7.978 1.00 90.44 805 LEU A N 1
ATOM 6686 C CA . LEU A 1 805 ? -37.883 -10.814 -7.958 1.00 90.44 805 LEU A CA 1
ATOM 6687 C C . LEU A 1 805 ? -37.454 -10.367 -9.359 1.00 90.44 805 LEU A C 1
ATOM 6689 O O . LEU A 1 805 ? -37.591 -11.127 -10.319 1.00 90.44 805 LEU A O 1
ATOM 6693 N N . LEU A 1 806 ? -36.912 -9.155 -9.474 1.00 91.50 806 LEU A N 1
ATOM 6694 C CA . LEU A 1 806 ? -36.290 -8.654 -10.700 1.00 91.50 806 LEU A CA 1
ATOM 6695 C C . LEU A 1 806 ? -34.797 -9.018 -10.704 1.00 91.50 806 LEU A C 1
ATOM 6697 O O . LEU A 1 806 ? -34.072 -8.650 -9.787 1.00 91.50 806 LEU A O 1
ATOM 6701 N N . ILE A 1 807 ? -34.357 -9.740 -11.733 1.00 92.06 807 ILE A N 1
ATOM 6702 C CA . ILE A 1 807 ? -32.965 -10.144 -11.958 1.00 92.06 807 ILE A CA 1
ATOM 6703 C C . ILE A 1 807 ? -32.464 -9.374 -13.181 1.00 92.06 807 ILE A C 1
ATOM 6705 O O . ILE A 1 807 ? -33.051 -9.538 -14.246 1.00 92.06 807 ILE A O 1
ATOM 6709 N N . GLU A 1 808 ? -31.412 -8.562 -13.051 1.00 92.19 808 GLU A N 1
ATOM 6710 C CA . GLU A 1 808 ? -30.868 -7.719 -14.135 1.00 92.19 808 GLU A CA 1
ATOM 6711 C C . GLU A 1 808 ? -29.380 -8.018 -14.396 1.00 92.19 808 GLU A C 1
ATOM 6713 O O . GLU A 1 808 ? -28.600 -8.214 -13.457 1.00 92.19 808 GLU A O 1
ATOM 6718 N N . TRP A 1 809 ? -28.982 -8.043 -15.673 1.00 92.56 809 TRP A N 1
ATOM 6719 C CA . TRP A 1 809 ? -27.602 -8.269 -16.119 1.00 92.56 809 TRP A CA 1
ATOM 6720 C C . TRP A 1 809 ? -27.286 -7.543 -17.437 1.00 92.56 809 TRP A C 1
ATOM 6722 O O . TRP A 1 809 ? -28.180 -7.193 -18.197 1.00 92.56 809 TRP A O 1
ATOM 6732 N N . ASN A 1 810 ? -26.002 -7.358 -17.753 1.00 91.12 810 ASN A N 1
ATOM 6733 C CA . ASN A 1 810 ? -25.539 -6.844 -19.054 1.00 91.12 810 ASN A CA 1
ATOM 6734 C C . ASN A 1 810 ? -24.718 -7.903 -19.797 1.00 91.12 810 ASN A C 1
ATOM 6736 O O . ASN A 1 810 ? -24.040 -8.690 -19.145 1.00 91.12 810 ASN A O 1
ATOM 6740 N N . SER A 1 811 ? -24.723 -7.899 -21.138 1.00 88.25 811 SER A N 1
ATOM 6741 C CA . SER A 1 811 ? -23.921 -8.826 -21.962 1.00 88.25 811 SER A CA 1
ATOM 6742 C C . SER A 1 811 ? -22.989 -8.105 -22.945 1.00 88.25 811 SER A C 1
ATOM 6744 O O . SER A 1 811 ? -23.346 -7.082 -23.528 1.00 88.25 811 SER A O 1
ATOM 6746 N N . ASN A 1 812 ? -21.778 -8.633 -23.149 1.00 82.62 812 ASN A N 1
ATOM 6747 C CA . ASN A 1 812 ? -20.769 -8.017 -24.026 1.00 82.62 812 ASN A CA 1
ATOM 6748 C C . ASN A 1 812 ? -20.984 -8.301 -25.535 1.00 82.62 812 ASN A C 1
ATOM 6750 O O . ASN A 1 812 ? -20.722 -7.428 -26.362 1.00 82.62 812 ASN A O 1
ATOM 6754 N N . VAL A 1 813 ? -21.432 -9.510 -25.907 1.00 86.12 813 VAL A N 1
ATOM 6755 C CA . VAL A 1 813 ? -21.593 -9.978 -27.301 1.00 86.12 813 VAL A CA 1
ATOM 6756 C C . VAL A 1 813 ? -22.818 -10.894 -27.423 1.00 86.12 813 VAL A C 1
ATOM 6758 O O . VAL A 1 813 ? -22.715 -12.114 -27.567 1.00 86.12 813 VAL A O 1
ATOM 6761 N N . TYR A 1 814 ? -24.013 -10.303 -27.389 1.00 87.38 814 TYR A N 1
ATOM 6762 C CA . TYR A 1 814 ? -25.278 -11.048 -27.435 1.00 87.38 814 TYR A CA 1
ATOM 6763 C C . TYR A 1 814 ? -25.472 -11.880 -28.721 1.00 87.38 814 TYR A C 1
ATOM 6765 O O . TYR A 1 814 ? -26.238 -12.841 -28.737 1.00 87.38 814 TYR A O 1
ATOM 6773 N N . GLN A 1 815 ? -24.790 -11.545 -29.826 1.00 88.69 815 GLN A N 1
ATOM 6774 C CA . GLN A 1 815 ? -24.933 -12.247 -31.110 1.00 88.69 815 GLN A CA 1
ATOM 6775 C C . GLN A 1 815 ? -24.413 -13.693 -31.061 1.00 88.69 815 GLN A C 1
ATOM 6777 O O . GLN A 1 815 ? -24.873 -14.520 -31.854 1.00 88.69 815 GLN A O 1
ATOM 6782 N N . LEU A 1 816 ? -23.474 -13.984 -30.151 1.00 88.81 816 LEU A N 1
ATOM 6783 C CA . LEU A 1 816 ? -22.907 -15.318 -29.923 1.00 88.81 816 LEU A CA 1
ATOM 6784 C C . LEU A 1 816 ? -23.677 -16.129 -28.879 1.00 88.81 816 LEU A C 1
ATOM 6786 O O . LEU A 1 816 ? -23.385 -17.306 -28.679 1.00 88.81 816 LEU A O 1
ATOM 6790 N N . ILE A 1 817 ? -24.668 -15.518 -28.239 1.00 90.75 817 ILE A N 1
ATOM 6791 C CA . ILE A 1 817 ? -25.545 -16.173 -27.279 1.00 90.75 817 ILE A CA 1
ATOM 6792 C C . ILE A 1 817 ? -26.699 -16.808 -28.062 1.00 90.75 817 ILE A C 1
ATOM 6794 O O . ILE A 1 817 ? -27.290 -16.183 -28.950 1.00 90.75 817 ILE A O 1
ATOM 6798 N N . ASP A 1 818 ? -26.987 -18.073 -27.774 1.00 91.75 818 ASP A N 1
ATOM 6799 C CA . ASP A 1 818 ? -28.213 -18.739 -28.211 1.00 91.75 818 ASP A CA 1
ATOM 6800 C C . ASP A 1 818 ? -29.347 -18.359 -27.247 1.00 91.75 818 ASP A C 1
ATOM 6802 O O . ASP A 1 818 ? -30.346 -17.773 -27.669 1.00 91.75 818 ASP A O 1
ATOM 6806 N N . TYR A 1 819 ? -29.147 -18.597 -25.944 1.00 94.12 819 TYR A N 1
ATOM 6807 C CA . TYR A 1 819 ? -30.087 -18.251 -24.872 1.00 94.12 819 TYR A CA 1
ATOM 6808 C C . TYR A 1 819 ? -29.412 -18.216 -23.483 1.00 94.12 819 TYR A C 1
ATOM 6810 O O . TYR A 1 819 ? -28.257 -18.621 -23.340 1.00 94.12 819 TYR A O 1
ATOM 6818 N N . PHE A 1 820 ? -30.141 -17.766 -22.457 1.00 94.75 820 PHE A N 1
ATOM 6819 C CA . PHE A 1 820 ? -29.730 -17.864 -21.049 1.00 94.75 820 PHE A CA 1
ATOM 6820 C C . PHE A 1 820 ? -30.584 -18.870 -20.267 1.00 94.75 820 PHE A C 1
ATOM 6822 O O . PHE A 1 820 ? -31.796 -18.958 -20.481 1.00 94.75 820 PHE A O 1
ATOM 6829 N N . ASP A 1 821 ? -29.955 -19.563 -19.323 1.00 95.31 821 ASP A N 1
ATOM 6830 C CA . ASP A 1 821 ? -30.600 -20.281 -18.229 1.00 95.31 821 ASP A CA 1
ATOM 6831 C C . ASP A 1 821 ? -30.346 -19.505 -16.931 1.00 95.31 821 ASP A C 1
ATOM 6833 O O . ASP A 1 821 ? -29.240 -19.037 -16.678 1.00 95.31 821 ASP A O 1
ATOM 6837 N N . ILE A 1 822 ? -31.368 -19.341 -16.101 1.00 95.25 822 ILE A N 1
ATOM 6838 C CA . ILE A 1 822 ? -31.276 -18.645 -14.816 1.00 95.25 822 ILE A CA 1
ATOM 6839 C C . ILE A 1 822 ? -31.616 -19.656 -13.736 1.00 95.25 822 ILE A C 1
ATOM 6841 O O . ILE A 1 822 ? -32.636 -20.344 -13.815 1.00 95.25 822 ILE A O 1
ATOM 6845 N N . SER A 1 823 ? -30.784 -19.736 -12.709 1.00 93.69 823 SER A N 1
ATOM 6846 C CA . SER A 1 823 ? -30.956 -20.655 -11.591 1.00 93.69 823 SER A CA 1
ATOM 6847 C C . SER A 1 823 ? -30.660 -19.978 -10.257 1.00 93.69 823 SER A C 1
ATOM 6849 O O . SER A 1 823 ? -30.082 -18.898 -10.205 1.00 93.69 823 SER A O 1
ATOM 6851 N N . LEU A 1 824 ? -31.097 -20.617 -9.180 1.00 92.94 824 LEU A N 1
ATOM 6852 C CA . LEU A 1 824 ? -30.811 -20.247 -7.802 1.00 92.94 824 LEU A CA 1
ATOM 6853 C C . LEU A 1 824 ? -30.062 -21.407 -7.146 1.00 92.94 824 LEU A C 1
ATOM 6855 O O . LEU A 1 824 ? -30.562 -22.535 -7.179 1.00 92.94 824 LEU A O 1
ATOM 6859 N N . GLN A 1 825 ? -28.887 -21.149 -6.579 1.00 91.94 825 GLN A N 1
ATOM 6860 C CA . GLN A 1 825 ? -27.972 -22.194 -6.113 1.00 91.94 825 GLN A CA 1
ATOM 6861 C C . GLN A 1 825 ? -27.405 -21.898 -4.724 1.00 91.94 825 GLN A C 1
ATOM 6863 O O . GLN A 1 825 ? -27.110 -20.754 -4.406 1.00 91.94 825 GLN A O 1
ATOM 6868 N N . ASN A 1 826 ? -27.231 -22.935 -3.910 1.00 88.31 826 ASN A N 1
ATOM 6869 C CA . ASN A 1 826 ? -26.396 -22.927 -2.707 1.00 88.31 826 ASN A CA 1
ATOM 6870 C C . ASN A 1 826 ? -25.542 -24.211 -2.671 1.00 88.31 826 ASN A C 1
ATOM 6872 O O . ASN A 1 826 ? -25.615 -25.029 -3.591 1.00 88.31 826 ASN A O 1
ATOM 6876 N N . ASP A 1 827 ? -24.784 -24.431 -1.596 1.00 78.38 827 ASP A N 1
ATOM 6877 C CA . ASP A 1 827 ? -23.893 -25.597 -1.459 1.00 78.38 827 ASP A CA 1
ATOM 6878 C C . ASP A 1 827 ? -24.606 -26.964 -1.526 1.00 78.38 827 ASP A C 1
ATOM 6880 O O . ASP A 1 827 ? -23.970 -27.998 -1.751 1.00 78.38 827 ASP A O 1
ATOM 6884 N N . GLU A 1 828 ? -25.928 -27.002 -1.335 1.00 80.88 828 GLU A N 1
ATOM 6885 C CA . GLU A 1 828 ? -26.701 -28.241 -1.231 1.00 80.88 828 GLU A CA 1
ATOM 6886 C C . GLU A 1 828 ? -27.642 -28.493 -2.419 1.00 80.88 828 GLU A C 1
ATOM 6888 O O . GLU A 1 828 ? -27.908 -29.649 -2.764 1.00 80.88 828 GLU A O 1
ATOM 6893 N N . THR A 1 829 ? -28.199 -27.439 -3.023 1.00 83.94 829 THR A N 1
ATOM 6894 C CA . THR A 1 829 ? -29.317 -27.515 -3.975 1.00 83.94 829 THR A CA 1
ATOM 6895 C C . THR A 1 829 ? -29.211 -26.454 -5.075 1.00 83.94 829 THR A C 1
ATOM 6897 O O . THR A 1 829 ? -28.772 -25.334 -4.845 1.00 83.94 829 THR A O 1
ATOM 6900 N N . SER A 1 830 ? -29.693 -26.796 -6.276 1.00 88.94 830 SER A N 1
ATOM 6901 C CA . SER A 1 830 ? -29.864 -25.876 -7.409 1.00 88.94 830 SER A CA 1
ATOM 6902 C C . SER A 1 830 ? -31.292 -25.964 -7.961 1.00 88.94 830 SER A C 1
ATOM 6904 O O . SER A 1 830 ? -31.830 -27.061 -8.164 1.00 88.94 830 SER A O 1
ATOM 6906 N N . ILE A 1 831 ? -31.923 -24.808 -8.178 1.00 90.12 831 ILE A N 1
ATOM 6907 C CA . ILE A 1 831 ? -33.291 -24.654 -8.683 1.00 90.12 831 ILE A CA 1
ATOM 6908 C C . ILE A 1 831 ? -33.248 -23.858 -9.984 1.00 90.12 831 ILE A C 1
ATOM 6910 O O . ILE A 1 831 ? -32.793 -22.721 -10.011 1.00 90.12 831 ILE A O 1
ATOM 6914 N N . MET A 1 832 ? -33.790 -24.427 -11.059 1.00 93.00 832 MET A N 1
ATOM 6915 C CA . MET A 1 832 ? -33.957 -23.707 -12.322 1.00 93.00 832 MET A CA 1
ATOM 6916 C C . MET A 1 832 ? -35.104 -22.690 -12.209 1.00 93.00 832 MET A C 1
ATOM 6918 O O . MET A 1 832 ? -36.242 -23.076 -11.930 1.00 93.00 832 MET A O 1
ATOM 6922 N N . ILE A 1 833 ? -34.805 -21.412 -12.444 1.00 94.25 833 ILE A N 1
ATOM 6923 C CA . ILE A 1 833 ? -35.759 -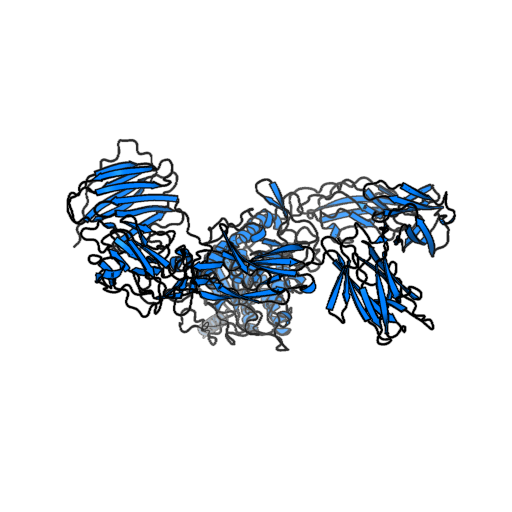20.294 -12.464 1.00 94.25 833 ILE A CA 1
ATOM 6924 C C . ILE A 1 833 ? -36.383 -20.150 -13.854 1.00 94.25 833 ILE A C 1
ATOM 6926 O O . ILE A 1 833 ? -37.608 -20.066 -13.987 1.00 94.25 833 ILE A O 1
ATOM 6930 N N . ALA A 1 834 ? -35.541 -20.113 -14.883 1.00 94.62 834 ALA A N 1
ATOM 6931 C CA . ALA A 1 834 ? -35.941 -19.933 -16.269 1.00 94.62 834 ALA A CA 1
ATOM 6932 C C . ALA A 1 834 ? -34.952 -20.642 -17.183 1.00 94.62 834 ALA A C 1
ATOM 6934 O O . ALA A 1 834 ? -33.752 -20.579 -16.946 1.00 94.62 834 ALA A O 1
ATOM 6935 N N . ASP A 1 835 ? -35.462 -21.281 -18.227 1.00 94.38 835 ASP A N 1
ATOM 6936 C CA . ASP A 1 835 ? -34.655 -21.856 -19.290 1.00 94.38 835 ASP A CA 1
ATOM 6937 C C . ASP A 1 835 ? -34.974 -21.184 -20.628 1.00 94.38 835 ASP A C 1
ATOM 6939 O O . ASP A 1 835 ? -36.089 -20.700 -20.853 1.00 94.38 835 ASP A O 1
ATOM 6943 N N . TYR A 1 836 ? -33.998 -21.153 -21.535 1.00 93.81 836 TYR A N 1
ATOM 6944 C CA . TYR A 1 836 ? -34.173 -20.584 -22.879 1.00 93.81 836 TYR A CA 1
ATOM 6945 C C . TYR A 1 836 ? -34.649 -19.119 -22.900 1.00 93.81 836 TYR A C 1
ATOM 6947 O O . TYR A 1 836 ? -35.463 -18.735 -23.750 1.00 93.81 836 TYR A O 1
ATOM 6955 N N . VAL A 1 837 ? -34.149 -18.287 -21.981 1.00 95.50 837 VAL A N 1
ATOM 6956 C CA . VAL A 1 837 ? -34.391 -16.836 -22.003 1.00 95.50 837 VAL A CA 1
ATOM 6957 C C . VAL A 1 837 ? -33.733 -16.242 -23.251 1.00 95.50 837 VAL A C 1
ATOM 6959 O O . VAL A 1 837 ? -32.587 -16.566 -23.569 1.00 95.50 837 VAL A O 1
ATOM 6962 N N . ASP A 1 838 ? -34.472 -15.408 -23.990 1.00 93.81 838 ASP A N 1
ATOM 6963 C CA . ASP A 1 838 ? -34.000 -14.847 -25.260 1.00 93.81 838 ASP A CA 1
ATOM 6964 C C . ASP A 1 838 ? -32.720 -14.036 -25.039 1.00 93.81 838 ASP A C 1
ATOM 6966 O O . ASP A 1 838 ? -32.625 -13.229 -24.119 1.00 93.81 838 ASP A O 1
ATOM 6970 N N . ARG A 1 839 ? -31.735 -14.248 -25.909 1.00 90.81 839 ARG A N 1
ATOM 6971 C CA . ARG A 1 839 ? -30.424 -13.591 -25.868 1.00 90.81 839 ARG A CA 1
ATOM 6972 C C . ARG A 1 839 ? -30.451 -12.057 -25.865 1.00 90.81 839 ARG A C 1
ATOM 6974 O O . ARG A 1 839 ? -29.421 -11.450 -25.601 1.00 90.81 839 ARG A O 1
ATOM 6981 N N . LEU A 1 840 ? -31.568 -11.434 -26.257 1.00 90.81 840 LEU A N 1
ATOM 6982 C CA . LEU A 1 840 ? -31.746 -9.978 -26.246 1.00 90.81 840 LEU A CA 1
ATOM 6983 C C . LEU A 1 840 ? -32.289 -9.442 -24.916 1.00 90.81 840 LEU A C 1
ATOM 6985 O O . LEU A 1 840 ? -32.393 -8.226 -24.765 1.00 90.81 840 LEU A O 1
ATOM 6989 N N . GLU A 1 841 ? -32.694 -10.314 -23.996 1.00 92.69 841 GLU A N 1
ATOM 6990 C CA . GLU A 1 841 ? -33.170 -9.908 -22.679 1.00 92.69 841 GLU A CA 1
ATOM 6991 C C . GLU A 1 841 ? -31.978 -9.655 -21.745 1.00 92.69 841 GLU A C 1
ATOM 6993 O O . GLU A 1 841 ? -31.021 -10.427 -21.697 1.00 92.69 841 GLU A O 1
ATOM 6998 N N . GLU A 1 842 ? -32.068 -8.565 -20.988 1.00 91.94 842 GLU A N 1
ATOM 6999 C CA . GLU A 1 842 ? -31.098 -8.137 -19.961 1.00 91.94 842 GLU A CA 1
ATOM 7000 C C . GLU A 1 842 ? -31.726 -8.163 -18.558 1.00 91.94 842 GLU A C 1
ATOM 7002 O O . GLU A 1 842 ? -31.140 -7.726 -17.571 1.00 91.94 842 GLU A O 1
ATOM 7007 N N . GLN A 1 843 ? -32.964 -8.652 -18.467 1.00 93.31 843 GLN A N 1
ATOM 7008 C CA . GLN A 1 843 ? -33.701 -8.744 -17.220 1.00 93.31 843 GLN A CA 1
ATOM 7009 C C . GLN A 1 843 ? -34.693 -9.907 -17.239 1.00 93.31 843 GLN A C 1
ATOM 7011 O O . GLN A 1 843 ? -35.245 -10.268 -18.281 1.00 93.31 843 GLN A O 1
ATOM 7016 N N . TYR A 1 844 ? -34.993 -10.449 -16.063 1.00 94.81 844 TYR A N 1
ATOM 7017 C CA . TYR A 1 844 ? -36.022 -11.461 -15.870 1.00 94.81 844 TYR A CA 1
ATOM 7018 C C . TYR A 1 844 ? -36.776 -11.222 -14.564 1.00 94.81 844 TYR A C 1
ATOM 7020 O O . TYR A 1 844 ? -36.171 -11.027 -13.514 1.00 94.81 844 TYR A O 1
ATOM 7028 N N . ILE A 1 845 ? -38.110 -11.260 -14.623 1.00 94.31 845 ILE A N 1
ATOM 7029 C CA . ILE A 1 845 ? -38.960 -11.193 -13.430 1.00 94.31 845 ILE A CA 1
ATOM 7030 C C . ILE A 1 845 ? -39.351 -12.618 -13.053 1.00 94.31 845 ILE A C 1
ATOM 7032 O O . ILE A 1 845 ? -40.113 -13.274 -13.771 1.00 94.31 845 ILE A O 1
ATOM 7036 N N . TRP A 1 846 ? -38.844 -13.090 -11.922 1.00 93.31 846 TRP A N 1
ATOM 7037 C CA . TRP A 1 846 ? -39.184 -14.391 -11.371 1.00 93.31 846 TRP A CA 1
ATOM 7038 C C . TRP A 1 846 ? -40.303 -14.279 -10.339 1.00 93.31 846 TRP A C 1
ATOM 7040 O O . TRP A 1 846 ? -40.220 -13.460 -9.432 1.00 93.31 846 TRP A O 1
ATOM 7050 N N . ILE A 1 847 ? -41.331 -15.126 -10.460 1.00 94.06 847 ILE A N 1
ATOM 7051 C CA . ILE A 1 847 ? -42.340 -15.320 -9.412 1.00 94.06 847 ILE A CA 1
ATOM 7052 C C . ILE A 1 847 ? -41.946 -16.554 -8.603 1.00 94.06 847 ILE A C 1
ATOM 7054 O O . ILE A 1 847 ? -41.915 -17.664 -9.148 1.00 94.06 847 ILE A O 1
ATOM 7058 N N . THR A 1 848 ? -41.659 -16.370 -7.319 1.00 92.19 848 THR A N 1
ATOM 7059 C CA . THR A 1 848 ? -41.195 -17.444 -6.435 1.00 92.19 848 THR A CA 1
ATOM 7060 C C . THR A 1 848 ? -42.258 -18.547 -6.279 1.00 92.19 848 THR A C 1
ATOM 7062 O O . THR A 1 848 ? -43.442 -18.262 -6.067 1.00 92.19 848 THR A O 1
ATOM 7065 N N . PRO A 1 849 ? -41.892 -19.837 -6.393 1.00 90.56 849 PRO A N 1
ATOM 7066 C CA . PRO A 1 849 ? -42.844 -20.934 -6.227 1.00 90.56 849 PRO A CA 1
ATOM 7067 C C . PRO A 1 849 ? -43.382 -21.059 -4.796 1.00 90.56 849 PRO A C 1
ATOM 7069 O O . PRO A 1 849 ? -42.645 -20.928 -3.828 1.00 90.56 849 PRO A O 1
ATOM 7072 N N . GLU A 1 850 ? -44.660 -21.424 -4.657 1.00 91.31 850 GLU A N 1
ATOM 7073 C CA . GLU A 1 850 ? -45.359 -21.492 -3.360 1.00 91.31 850 GLU A CA 1
ATOM 7074 C C . GLU A 1 850 ? -44.887 -22.615 -2.414 1.00 91.31 850 GLU A C 1
ATOM 7076 O O . GLU A 1 850 ? -45.324 -22.669 -1.269 1.00 91.31 850 GLU A O 1
ATOM 7081 N N . ASN A 1 851 ? -44.039 -23.541 -2.868 1.00 88.62 851 ASN A N 1
ATOM 7082 C CA . ASN A 1 851 ? -43.750 -24.796 -2.164 1.00 88.62 851 ASN A CA 1
ATOM 7083 C C . ASN A 1 851 ? -42.255 -25.156 -2.106 1.00 88.62 851 ASN A C 1
ATOM 7085 O O . ASN A 1 851 ? -41.917 -26.342 -2.035 1.00 88.62 851 ASN A O 1
ATOM 7089 N N . ILE A 1 852 ? -41.381 -24.157 -2.220 1.00 88.25 852 ILE A N 1
ATOM 7090 C CA . ILE A 1 852 ? -39.924 -24.312 -2.191 1.00 88.25 852 ILE A CA 1
ATOM 7091 C C . ILE A 1 852 ? -39.375 -23.652 -0.932 1.00 88.25 852 ILE A C 1
ATOM 7093 O O . ILE A 1 852 ? -39.812 -22.564 -0.578 1.00 88.25 852 ILE A O 1
ATOM 7097 N N . GLU A 1 853 ? -38.400 -24.311 -0.310 1.00 91.50 853 GLU A N 1
ATOM 7098 C CA . GLU A 1 853 ? -37.599 -23.772 0.785 1.00 91.50 853 GLU A CA 1
ATOM 7099 C C . GLU A 1 853 ? -36.116 -23.910 0.425 1.00 91.50 853 GLU A C 1
ATOM 7101 O O . GLU A 1 853 ? -35.653 -25.008 0.107 1.00 91.50 853 GLU A O 1
ATOM 7106 N N . ILE A 1 854 ? -35.391 -22.797 0.415 1.00 91.19 854 ILE A N 1
ATOM 7107 C CA . ILE A 1 854 ? -33.939 -22.742 0.236 1.00 91.19 854 ILE A CA 1
ATOM 7108 C C . ILE A 1 854 ? -33.415 -21.520 0.986 1.00 91.19 854 ILE A C 1
ATOM 7110 O O . ILE A 1 854 ? -34.026 -20.456 0.945 1.00 91.19 854 ILE A O 1
ATOM 7114 N N . HIS A 1 855 ? -32.284 -21.667 1.663 1.00 91.25 855 HIS A N 1
ATOM 7115 C CA . HIS A 1 855 ? -31.628 -20.583 2.389 1.00 91.25 855 HIS A CA 1
ATOM 7116 C C . HIS A 1 855 ? -30.228 -20.366 1.822 1.00 91.25 855 HIS A C 1
ATOM 7118 O O . HIS A 1 855 ? -29.625 -21.307 1.300 1.00 91.25 855 HIS A O 1
ATOM 7124 N N . ASN A 1 856 ? -29.707 -19.150 1.984 1.00 88.12 856 ASN A N 1
ATOM 7125 C CA . ASN A 1 856 ? -28.320 -18.812 1.681 1.00 88.12 856 ASN A CA 1
ATOM 7126 C C . ASN A 1 856 ? -27.908 -19.122 0.226 1.00 88.12 856 ASN A C 1
ATOM 7128 O O . ASN A 1 856 ? -26.894 -19.774 -0.008 1.00 88.12 856 ASN A O 1
ATOM 7132 N N . ALA A 1 857 ? -28.738 -18.729 -0.746 1.00 91.06 857 ALA A N 1
ATOM 7133 C CA . ALA A 1 857 ? -28.555 -19.063 -2.158 1.00 91.06 857 ALA A CA 1
ATOM 7134 C C . ALA A 1 857 ? -28.243 -17.841 -3.036 1.00 91.06 857 ALA A C 1
ATOM 7136 O O . ALA A 1 857 ? -28.745 -16.750 -2.784 1.00 91.06 857 ALA A O 1
ATOM 7137 N N . GLN A 1 858 ? -27.468 -18.034 -4.099 1.00 92.38 858 GLN A N 1
ATOM 7138 C CA . GLN A 1 858 ? -27.100 -17.025 -5.095 1.00 92.38 858 GLN A CA 1
ATOM 7139 C C . GLN A 1 858 ? -27.848 -17.251 -6.410 1.00 92.38 858 GLN A C 1
ATOM 7141 O O . GLN A 1 858 ? -28.193 -18.382 -6.766 1.00 92.38 858 GLN A O 1
ATOM 7146 N N . ILE A 1 859 ? -28.088 -16.172 -7.153 1.00 92.56 859 ILE A N 1
ATOM 7147 C CA . ILE A 1 859 ? -28.575 -16.255 -8.529 1.00 92.56 859 ILE A CA 1
ATOM 7148 C C . ILE A 1 859 ? -27.395 -16.580 -9.441 1.00 92.56 859 ILE A C 1
ATOM 7150 O O . ILE A 1 859 ? -26.364 -15.914 -9.388 1.00 92.56 859 ILE A O 1
ATOM 7154 N N . VAL A 1 860 ? -27.580 -17.576 -10.302 1.00 93.31 860 VAL A N 1
ATOM 7155 C CA . VAL A 1 860 ? -26.579 -18.034 -11.267 1.00 93.31 860 VAL A CA 1
ATOM 7156 C C . VAL A 1 860 ? -27.173 -17.985 -12.666 1.00 93.31 860 VAL A C 1
ATOM 7158 O O . VAL A 1 860 ? -28.222 -18.590 -12.916 1.00 93.31 860 VAL A O 1
ATOM 7161 N N . ILE A 1 861 ? -26.508 -17.287 -13.585 1.00 94.00 861 ILE A N 1
ATOM 7162 C CA . ILE A 1 861 ? -26.908 -17.224 -14.996 1.00 94.00 861 ILE A CA 1
ATOM 7163 C C . ILE A 1 861 ? -25.950 -18.077 -15.831 1.00 94.00 861 ILE A C 1
ATOM 7165 O O . ILE A 1 861 ? -24.760 -17.785 -15.935 1.00 94.00 861 ILE A O 1
ATOM 7169 N N . GLY A 1 862 ? -26.503 -19.119 -16.449 1.00 92.31 862 GLY A N 1
ATOM 7170 C CA . GLY A 1 862 ? -25.863 -19.955 -17.453 1.00 92.31 862 GLY A CA 1
ATOM 7171 C C . GLY A 1 862 ? -26.054 -19.375 -18.855 1.00 92.31 862 GLY A C 1
ATOM 7172 O O . GLY A 1 862 ? -27.165 -19.323 -19.376 1.00 92.31 862 GLY A O 1
ATOM 7173 N N . VAL A 1 863 ? -24.978 -18.947 -19.504 1.00 92.81 863 VAL A N 1
ATOM 7174 C CA . VAL A 1 863 ? -24.988 -18.427 -20.874 1.00 92.81 863 VAL A CA 1
ATOM 7175 C C . VAL A 1 863 ? -24.727 -19.569 -21.850 1.00 92.81 863 VAL A C 1
ATOM 7177 O O . VAL A 1 863 ? -23.620 -20.106 -21.887 1.00 92.81 863 VAL A O 1
ATOM 7180 N N . HIS A 1 864 ? -25.723 -19.919 -22.666 1.00 91.44 864 HIS A N 1
ATOM 7181 C CA . HIS A 1 864 ? -25.581 -20.909 -23.732 1.00 91.44 864 HIS A CA 1
ATOM 7182 C C . HIS A 1 864 ? -25.204 -20.213 -25.032 1.00 91.44 864 HIS A C 1
ATOM 7184 O O . HIS A 1 864 ? -25.985 -19.434 -25.581 1.00 91.44 864 HIS A O 1
ATOM 7190 N N . SER A 1 865 ? -24.015 -20.492 -25.551 1.00 88.56 865 SER A N 1
ATOM 7191 C CA . SER A 1 865 ? -23.549 -19.923 -26.813 1.00 88.56 865 SER A CA 1
ATOM 7192 C C . SER A 1 865 ? -24.028 -20.724 -28.029 1.00 88.56 865 SER A C 1
ATOM 7194 O O . SER A 1 865 ? -24.353 -21.910 -27.947 1.00 88.56 865 SER A O 1
ATOM 7196 N N . ILE A 1 866 ? -24.050 -20.077 -29.199 1.00 85.81 866 ILE A N 1
ATOM 7197 C CA . ILE A 1 866 ? -24.499 -20.666 -30.478 1.00 85.81 866 ILE A CA 1
ATOM 7198 C C . ILE A 1 866 ? -23.670 -21.878 -30.939 1.00 85.81 866 ILE A C 1
ATOM 7200 O O . ILE A 1 866 ? -24.117 -22.649 -31.791 1.00 85.81 866 ILE A O 1
ATOM 7204 N N . ASP A 1 867 ? -22.462 -22.043 -30.401 1.00 78.75 867 ASP A N 1
ATOM 7205 C CA . ASP A 1 867 ? -21.570 -23.180 -30.645 1.00 78.75 867 ASP A CA 1
ATOM 7206 C C . ASP A 1 867 ? -21.809 -24.359 -29.675 1.00 78.75 867 ASP A C 1
ATOM 7208 O O . ASP A 1 867 ? -21.277 -25.452 -29.889 1.00 78.75 867 ASP A O 1
ATOM 7212 N N . GLY A 1 868 ? -22.664 -24.173 -28.662 1.00 80.75 868 GLY A N 1
ATOM 7213 C CA . GLY A 1 868 ? -23.040 -25.172 -27.663 1.00 80.75 868 GLY A CA 1
ATOM 7214 C C . GLY A 1 868 ? -22.230 -25.145 -26.361 1.00 80.75 868 GLY A C 1
ATOM 7215 O O . GLY A 1 868 ? -22.424 -26.047 -25.541 1.00 80.75 868 GLY A O 1
ATOM 7216 N N . THR A 1 869 ? -21.341 -24.167 -26.164 1.00 81.94 869 THR A N 1
ATOM 7217 C CA . THR A 1 869 ? -20.612 -23.952 -24.898 1.00 81.94 869 THR A CA 1
ATOM 7218 C C . THR A 1 869 ? -21.522 -23.305 -23.838 1.00 81.94 869 THR A C 1
ATOM 7220 O O . THR A 1 869 ? -22.519 -22.662 -24.168 1.00 81.94 869 THR A O 1
ATOM 7223 N N . ILE A 1 870 ? -21.223 -23.531 -22.552 1.00 85.94 870 ILE A N 1
ATOM 7224 C CA . ILE A 1 870 ? -21.988 -23.000 -21.412 1.00 85.94 870 ILE A CA 1
ATOM 7225 C C . ILE A 1 870 ? -21.024 -22.277 -20.466 1.00 85.94 870 ILE A C 1
ATOM 7227 O O . ILE A 1 870 ? -20.005 -22.859 -20.090 1.00 85.94 870 ILE A O 1
ATOM 7231 N N . TYR A 1 871 ? -21.361 -21.046 -20.078 1.00 86.81 871 TYR A N 1
ATOM 7232 C CA . TYR A 1 871 ? -20.625 -20.224 -19.107 1.00 86.81 871 TYR A CA 1
ATOM 7233 C C . TYR A 1 871 ? -21.531 -19.893 -17.917 1.00 86.81 871 TYR A C 1
ATOM 7235 O O . TYR A 1 871 ? -22.684 -19.550 -18.145 1.00 86.81 871 TYR A O 1
ATOM 7243 N N . GLU A 1 872 ? -21.043 -19.964 -16.680 1.00 89.69 872 GLU A N 1
ATOM 7244 C CA . GLU A 1 872 ? -21.832 -19.673 -15.468 1.00 89.69 872 GLU A CA 1
ATOM 7245 C C . GLU A 1 872 ? -21.270 -18.452 -14.730 1.00 89.69 872 GLU A C 1
ATOM 7247 O O . GLU A 1 872 ? -20.054 -18.252 -14.693 1.00 89.69 872 GLU A O 1
ATOM 7252 N N . PHE A 1 873 ? -22.162 -17.632 -14.171 1.00 89.88 873 PHE A N 1
ATOM 7253 C CA . PHE A 1 873 ? -21.825 -16.405 -13.447 1.00 89.88 873 PHE A CA 1
ATOM 7254 C C . PHE A 1 873 ? -22.731 -16.243 -12.223 1.00 89.88 873 PHE A C 1
ATOM 7256 O O . PHE A 1 873 ? -23.955 -16.322 -12.369 1.00 89.88 873 PHE A O 1
ATOM 7263 N N . ASP A 1 874 ? -22.137 -15.940 -11.065 1.00 89.25 874 ASP A N 1
ATOM 7264 C CA . ASP A 1 874 ? -22.812 -15.914 -9.759 1.00 89.25 874 ASP A CA 1
ATOM 7265 C C . ASP A 1 874 ? -23.036 -14.485 -9.233 1.00 89.25 874 ASP A C 1
ATOM 7267 O O . ASP A 1 874 ? -22.204 -13.591 -9.417 1.00 89.25 874 ASP A O 1
ATOM 7271 N N . SER A 1 875 ? -24.161 -14.257 -8.549 1.00 87.75 875 SER A N 1
ATOM 7272 C CA . SER A 1 875 ? -24.465 -12.985 -7.883 1.00 87.75 875 SER A CA 1
ATOM 7273 C C . SER A 1 875 ? -23.757 -12.854 -6.530 1.00 87.75 875 SER A C 1
ATOM 7275 O O . SER A 1 875 ? -23.736 -13.804 -5.755 1.00 87.75 875 SER A O 1
ATOM 7277 N N . THR A 1 876 ? -23.307 -11.654 -6.158 1.00 78.44 876 THR A N 1
ATOM 7278 C CA . THR A 1 876 ? -22.631 -11.398 -4.866 1.00 78.44 876 THR A CA 1
ATOM 7279 C C . THR A 1 876 ? -23.545 -11.411 -3.632 1.00 78.44 876 THR A C 1
ATOM 7281 O O . THR A 1 876 ? -23.049 -11.560 -2.522 1.00 78.44 876 THR A O 1
ATOM 7284 N N . ASN A 1 877 ? -24.864 -11.266 -3.798 1.00 82.75 877 ASN A N 1
ATOM 7285 C CA . ASN A 1 877 ? -25.842 -11.229 -2.700 1.00 82.75 877 ASN A CA 1
ATOM 7286 C C . ASN A 1 877 ? -26.543 -12.583 -2.493 1.00 82.75 877 ASN A C 1
ATOM 7288 O O . ASN A 1 877 ? -26.608 -13.402 -3.413 1.00 82.75 877 ASN A O 1
ATOM 7292 N N . LEU A 1 878 ? -27.110 -12.782 -1.298 1.00 88.81 878 LEU A N 1
ATOM 7293 C CA . LEU A 1 878 ? -27.698 -14.039 -0.828 1.00 88.81 878 LEU A CA 1
ATOM 7294 C C . LEU A 1 878 ? -29.215 -13.944 -0.606 1.00 88.81 878 LEU A C 1
ATOM 7296 O O . LEU A 1 878 ? -29.742 -12.967 -0.070 1.00 88.81 878 LEU A O 1
ATOM 7300 N N . TYR A 1 879 ? -29.914 -15.010 -0.982 1.00 89.75 879 TYR A N 1
ATOM 7301 C CA . TYR A 1 879 ? -31.368 -15.108 -0.993 1.00 89.75 879 TYR A CA 1
ATOM 7302 C C . TYR A 1 879 ? -31.866 -16.308 -0.197 1.00 89.75 879 TYR A C 1
ATOM 7304 O O . TYR A 1 879 ? -31.260 -17.383 -0.193 1.00 89.75 879 TYR A O 1
ATOM 7312 N N . GLY A 1 880 ? -33.036 -16.137 0.412 1.00 92.31 880 GLY A N 1
ATOM 7313 C CA . GLY A 1 880 ? -33.840 -17.236 0.930 1.00 92.31 880 GLY A CA 1
ATOM 7314 C C . GLY A 1 880 ? -35.194 -17.274 0.254 1.00 92.31 880 GLY A C 1
ATOM 7315 O O . GLY A 1 880 ? -35.858 -16.247 0.177 1.00 92.31 880 GLY A O 1
ATOM 7316 N N . ILE A 1 881 ? -35.616 -18.440 -0.225 1.00 93.12 881 ILE A N 1
ATOM 7317 C CA . ILE A 1 881 ? -36.954 -18.642 -0.786 1.00 93.12 881 ILE A CA 1
ATOM 7318 C C . ILE A 1 881 ? -37.710 -19.546 0.157 1.00 93.12 881 ILE A C 1
ATOM 7320 O O . ILE A 1 881 ? -37.229 -20.626 0.481 1.00 93.12 881 ILE A O 1
ATOM 7324 N N . LEU A 1 882 ? -38.882 -19.100 0.578 1.00 94.12 882 LEU A N 1
ATOM 7325 C CA . LEU A 1 882 ? -39.711 -19.772 1.562 1.00 94.12 882 LEU A CA 1
ATOM 7326 C C . LEU A 1 882 ? -41.080 -20.106 0.955 1.00 94.12 882 LEU A C 1
ATOM 7328 O O . LEU A 1 882 ? -41.582 -19.356 0.107 1.00 94.12 882 LEU A O 1
ATOM 7332 N N . PRO A 1 883 ? -41.723 -21.208 1.380 1.00 93.62 883 PRO A N 1
ATOM 7333 C CA . PRO A 1 883 ? -43.045 -21.569 0.889 1.00 93.62 883 PRO A CA 1
ATOM 7334 C C . PRO A 1 883 ? -44.092 -20.519 1.288 1.00 93.62 883 PRO A C 1
ATOM 7336 O O . PRO A 1 883 ? -43.923 -19.779 2.256 1.00 93.62 883 PRO A O 1
ATOM 7339 N N . LEU A 1 884 ? -45.205 -20.465 0.546 1.00 93.44 884 LEU A N 1
ATOM 7340 C CA . LEU A 1 884 ? -46.322 -19.570 0.864 1.00 93.44 884 LEU A CA 1
ATOM 7341 C C . LEU A 1 884 ? -46.913 -19.918 2.237 1.00 93.44 884 LEU A C 1
ATOM 7343 O O . LEU A 1 884 ? -47.088 -19.035 3.067 1.00 93.44 884 LEU A O 1
ATOM 7347 N N . GLU A 1 885 ? -47.187 -21.203 2.478 1.00 93.19 885 GLU A N 1
ATOM 7348 C CA . GLU A 1 885 ? -47.557 -21.737 3.792 1.00 93.19 885 GLU A CA 1
ATOM 7349 C C . GLU A 1 885 ? -46.292 -22.185 4.537 1.00 93.19 885 GLU A C 1
ATOM 7351 O O . GLU A 1 885 ? -45.652 -23.157 4.130 1.00 93.19 885 GLU A O 1
ATOM 7356 N N . TYR A 1 886 ? -45.952 -21.514 5.640 1.00 92.06 886 TYR A N 1
ATOM 7357 C CA . TYR A 1 886 ? -44.832 -21.896 6.508 1.00 92.06 886 TYR A CA 1
ATOM 7358 C C . TYR A 1 886 ? -45.348 -22.543 7.794 1.00 92.06 886 TYR A C 1
ATOM 7360 O O . TYR A 1 886 ? -46.423 -22.183 8.275 1.00 92.06 886 TYR A O 1
ATOM 7368 N N . THR A 1 887 ? -44.608 -23.506 8.347 1.00 93.31 887 THR A N 1
ATOM 7369 C CA . THR A 1 887 ? -44.968 -24.195 9.597 1.00 93.31 887 THR A CA 1
ATOM 7370 C C . THR A 1 887 ? -43.940 -23.885 10.670 1.00 93.31 887 THR A C 1
ATOM 7372 O O . THR A 1 887 ? -42.759 -24.115 10.448 1.00 93.31 887 THR A O 1
ATOM 7375 N N . ILE A 1 888 ? -44.393 -23.404 11.827 1.00 93.88 888 ILE A N 1
ATOM 7376 C CA . ILE A 1 888 ? -43.563 -23.324 13.033 1.00 93.88 888 ILE A CA 1
ATOM 7377 C C . ILE A 1 888 ? -43.848 -24.533 13.922 1.00 93.88 888 ILE A C 1
ATOM 7379 O O . ILE A 1 888 ? -45.009 -24.927 14.087 1.00 93.88 888 ILE A O 1
ATOM 7383 N N . ASP A 1 889 ? -42.798 -25.097 14.505 1.00 94.25 889 ASP A N 1
ATOM 7384 C CA . ASP A 1 889 ? -42.872 -26.200 15.462 1.00 94.25 889 ASP A CA 1
ATOM 7385 C C . ASP A 1 889 ? -42.583 -25.689 16.880 1.00 94.25 889 ASP A C 1
ATOM 7387 O O . ASP A 1 889 ? -41.761 -24.792 17.074 1.00 94.25 889 ASP A O 1
ATOM 7391 N N . PHE A 1 890 ? -43.249 -26.270 17.880 1.00 93.88 890 PHE A N 1
ATOM 7392 C CA . PHE A 1 890 ? -43.061 -25.930 19.290 1.00 93.88 890 PHE A CA 1
ATOM 7393 C C . PHE A 1 890 ? -43.118 -27.174 20.186 1.00 93.88 890 PHE A C 1
ATOM 7395 O O . PHE A 1 890 ? -43.847 -28.136 19.926 1.00 93.88 890 PHE A O 1
ATOM 7402 N N . THR A 1 891 ? -42.337 -27.158 21.264 1.00 93.31 891 THR A N 1
ATOM 7403 C CA . THR A 1 891 ? -42.196 -28.286 22.201 1.00 93.31 891 THR A CA 1
ATOM 7404 C C . THR A 1 891 ? -43.148 -28.174 23.394 1.00 93.31 891 THR A C 1
ATOM 7406 O O . THR A 1 891 ? -43.648 -27.089 23.677 1.00 93.31 891 THR A O 1
ATOM 7409 N N . GLU A 1 892 ? -43.433 -29.291 24.077 1.00 93.25 892 GLU A N 1
ATOM 7410 C CA . GLU A 1 892 ? -44.191 -29.287 25.342 1.00 93.25 892 GLU A CA 1
ATOM 7411 C C . GLU A 1 892 ? -43.397 -28.553 26.436 1.00 93.25 892 GLU A C 1
ATOM 7413 O O . GLU A 1 892 ? -42.224 -28.853 26.655 1.00 93.25 892 GLU A O 1
ATOM 7418 N N . GLY A 1 893 ? -44.056 -27.658 27.177 1.00 92.94 893 GLY A N 1
ATOM 7419 C CA . GLY A 1 893 ? -43.442 -26.888 28.260 1.00 92.94 893 GLY A CA 1
ATOM 7420 C C . GLY A 1 893 ? -42.998 -25.482 27.853 1.00 92.94 893 GLY A C 1
ATOM 7421 O O . GLY A 1 893 ? -43.518 -24.910 26.894 1.00 92.94 893 GLY A O 1
ATOM 7422 N N . TRP A 1 894 ? -42.089 -24.910 28.650 1.00 94.44 894 TRP A N 1
ATOM 7423 C CA . TRP A 1 894 ? -41.619 -23.528 28.521 1.00 94.44 894 TRP A CA 1
ATOM 7424 C C . TRP A 1 894 ? -40.559 -23.368 27.424 1.00 94.44 894 TRP A C 1
ATOM 7426 O O . TRP A 1 894 ? -39.556 -24.074 27.443 1.00 94.44 894 TRP A O 1
ATOM 7436 N N . GLN A 1 895 ? -40.755 -22.401 26.526 1.00 95.25 895 GLN A N 1
ATOM 7437 C CA . GLN A 1 895 ? -39.785 -21.971 25.508 1.00 95.25 895 GLN A CA 1
ATOM 7438 C C . GLN A 1 895 ? -39.995 -20.495 25.129 1.00 95.25 895 GLN A C 1
ATOM 7440 O O . GLN A 1 895 ? -41.032 -19.912 25.463 1.00 95.25 895 GLN A O 1
ATOM 7445 N N . LEU A 1 896 ? -39.029 -19.899 24.424 1.00 96.75 896 LEU A N 1
ATOM 7446 C CA . LEU A 1 896 ? -39.143 -18.550 23.858 1.00 96.75 896 LEU A CA 1
ATOM 7447 C C . LEU A 1 896 ? -39.566 -18.615 22.388 1.00 96.75 896 LEU A C 1
ATOM 7449 O O . LEU A 1 896 ? -39.034 -19.422 21.630 1.00 96.75 896 LEU A O 1
ATOM 7453 N N . ILE A 1 897 ? -40.516 -17.775 21.975 1.00 96.75 897 ILE A N 1
ATOM 7454 C CA . ILE A 1 897 ? -41.080 -17.816 20.620 1.00 96.75 897 ILE A CA 1
ATOM 7455 C C . ILE A 1 897 ? -41.521 -16.429 20.134 1.00 96.75 897 ILE A C 1
ATOM 7457 O O . ILE A 1 897 ? -42.031 -15.621 20.911 1.00 96.75 897 ILE A O 1
ATOM 7461 N N . ALA A 1 898 ? -41.345 -16.169 18.839 1.00 96.00 898 ALA A N 1
ATOM 7462 C CA . ALA A 1 898 ? -41.772 -14.969 18.122 1.00 96.00 898 ALA A CA 1
ATOM 7463 C C . ALA A 1 898 ? -42.724 -15.329 16.973 1.00 96.00 898 ALA A C 1
ATOM 7465 O O . ALA A 1 898 ? -42.604 -16.388 16.358 1.00 96.00 898 ALA A O 1
ATOM 7466 N N . ASN A 1 899 ? -43.669 -14.441 16.663 1.00 94.81 899 ASN A N 1
ATOM 7467 C CA . ASN A 1 899 ? -44.564 -14.614 15.520 1.00 94.81 899 ASN A CA 1
ATOM 7468 C C . ASN A 1 899 ? -43.896 -14.089 14.229 1.00 94.81 899 ASN A C 1
ATOM 7470 O O . ASN A 1 899 ? -43.642 -12.885 14.149 1.00 94.81 899 ASN A O 1
ATOM 7474 N N . PRO A 1 900 ? -43.662 -14.936 13.205 1.00 94.31 900 PRO A N 1
ATOM 7475 C CA . PRO A 1 900 ? -43.039 -14.513 11.951 1.00 94.31 900 PRO A CA 1
ATOM 7476 C C . PRO A 1 900 ? -44.008 -13.883 10.931 1.00 94.31 900 PRO A C 1
ATOM 7478 O O . PRO A 1 900 ? -43.567 -13.349 9.913 1.00 94.31 900 PRO A O 1
ATOM 7481 N N . TRP A 1 901 ? -45.325 -13.951 11.160 1.00 94.06 901 TRP A N 1
ATOM 7482 C CA . TRP A 1 901 ? -46.346 -13.527 10.197 1.00 94.06 901 TRP A CA 1
ATOM 7483 C C . TRP A 1 901 ? -46.884 -12.124 10.473 1.00 94.06 901 TRP A C 1
ATOM 7485 O O . TRP A 1 901 ? -47.448 -11.847 11.530 1.00 94.06 901 TRP A O 1
ATOM 7495 N N . ILE A 1 902 ? -46.815 -11.267 9.460 1.00 92.31 902 ILE A N 1
ATOM 7496 C CA . ILE A 1 902 ? -47.390 -9.924 9.425 1.00 92.31 902 ILE A CA 1
ATOM 7497 C C . ILE A 1 902 ? -48.861 -10.042 9.005 1.00 92.31 902 ILE A C 1
ATOM 7499 O O . ILE A 1 902 ? -49.175 -10.109 7.813 1.00 92.31 902 ILE A O 1
ATOM 7503 N N . SER A 1 903 ? -49.764 -10.072 9.989 1.00 86.31 903 SER A N 1
ATOM 7504 C CA . SER A 1 903 ? -51.206 -10.255 9.776 1.00 86.31 903 SER A CA 1
ATOM 7505 C C . SER A 1 903 ? -52.058 -9.141 10.383 1.00 86.31 903 SER A C 1
ATOM 7507 O O . SER A 1 903 ? -51.732 -8.591 11.432 1.00 86.31 903 SER A O 1
ATOM 7509 N N . ASP A 1 904 ? -53.196 -8.864 9.739 1.00 78.94 904 ASP A N 1
ATOM 7510 C CA . ASP A 1 904 ? -54.308 -8.103 10.326 1.00 78.94 904 ASP A CA 1
ATOM 7511 C C . ASP A 1 904 ? -55.274 -9.019 11.125 1.00 78.94 904 ASP A C 1
ATOM 7513 O O . ASP A 1 904 ? -56.237 -8.530 11.729 1.00 78.94 904 ASP A O 1
ATOM 7517 N N . GLU A 1 905 ? -55.080 -10.346 11.089 1.00 82.50 905 GLU A N 1
ATOM 7518 C CA . GLU A 1 905 ? -55.871 -11.332 11.831 1.00 82.50 905 GLU A CA 1
ATOM 7519 C C . GLU A 1 905 ? -55.288 -11.597 13.231 1.00 82.50 905 GLU A C 1
ATOM 7521 O O . GLU A 1 905 ? -54.079 -11.683 13.426 1.00 82.50 905 GLU A O 1
ATOM 7526 N N . SER A 1 906 ? -56.170 -11.759 14.222 1.00 84.81 906 SER A N 1
ATOM 7527 C CA . SER A 1 906 ? -55.785 -12.102 15.595 1.00 84.81 906 SER A CA 1
ATOM 7528 C C . SER A 1 906 ? -55.528 -13.603 15.734 1.00 84.81 906 SER A C 1
ATOM 7530 O O . SER A 1 906 ? -56.452 -14.418 15.643 1.00 84.81 906 SER A O 1
ATOM 7532 N N . PHE A 1 907 ? -54.286 -13.964 16.027 1.00 92.56 907 PHE A N 1
ATOM 7533 C CA . PHE A 1 907 ? -53.847 -15.332 16.278 1.00 92.56 907 PHE A CA 1
ATOM 7534 C C . PHE A 1 907 ? -54.058 -15.733 17.740 1.00 92.56 907 PHE A C 1
ATOM 7536 O O . PHE A 1 907 ? -53.228 -15.453 18.597 1.00 92.56 907 PHE A O 1
ATOM 7543 N N . LEU A 1 908 ? -55.177 -16.393 18.054 1.00 94.31 908 LEU A N 1
ATOM 7544 C CA . LEU A 1 908 ? -55.511 -16.739 19.440 1.00 94.31 908 LEU A CA 1
ATOM 7545 C C . LEU A 1 908 ? -54.588 -17.828 20.010 1.00 94.31 908 LEU A C 1
ATOM 7547 O O . LEU A 1 908 ? -54.552 -18.951 19.499 1.00 94.31 908 LEU A O 1
ATOM 7551 N N . THR A 1 909 ? -53.959 -17.552 21.158 1.00 93.56 909 THR A N 1
ATOM 7552 C CA . THR A 1 909 ? -53.068 -18.475 21.892 1.00 93.56 909 THR A CA 1
ATOM 7553 C C . THR A 1 909 ? -53.691 -19.863 22.056 1.00 93.56 909 THR A C 1
ATOM 7555 O O . THR A 1 909 ? -53.063 -20.885 21.782 1.00 93.56 909 THR A O 1
ATOM 7558 N N . SER A 1 910 ? -54.970 -19.908 22.447 1.00 92.06 910 SER A N 1
ATOM 7559 C CA . SER A 1 910 ? -55.685 -21.165 22.704 1.00 92.06 910 SER A CA 1
ATOM 7560 C C . SER A 1 910 ? -55.946 -22.020 21.458 1.00 92.06 910 SER A C 1
ATOM 7562 O O . SER A 1 910 ? -56.203 -23.220 21.582 1.00 92.06 910 SER A O 1
ATOM 7564 N N . GLU A 1 911 ? -55.926 -21.406 20.271 1.00 91.56 911 GLU A N 1
ATOM 7565 C CA . GLU A 1 911 ? -56.164 -22.081 18.992 1.00 91.56 911 GLU A CA 1
ATOM 7566 C C . GLU A 1 911 ? -54.864 -22.613 18.388 1.00 91.56 911 GLU A C 1
ATOM 7568 O O . GLU A 1 911 ? -54.874 -23.701 17.814 1.00 91.56 911 GLU A O 1
ATOM 7573 N N . ILE A 1 912 ? -53.761 -21.883 18.575 1.00 92.19 912 ILE A N 1
ATOM 7574 C CA . ILE A 1 912 ? -52.431 -22.244 18.072 1.00 92.19 912 ILE A CA 1
ATOM 7575 C C . ILE A 1 912 ? -51.770 -23.276 18.980 1.00 92.19 912 ILE A C 1
ATOM 7577 O O . ILE A 1 912 ? -51.411 -24.364 18.537 1.00 92.19 912 ILE A O 1
ATOM 7581 N N . PHE A 1 913 ? -51.634 -22.945 20.265 1.00 94.62 913 PHE A N 1
ATOM 7582 C CA . PHE A 1 913 ? -50.807 -23.708 21.197 1.00 94.62 913 PHE A CA 1
ATOM 7583 C C . PHE A 1 913 ? -51.615 -24.671 22.072 1.00 94.62 913 PHE A C 1
ATOM 7585 O O . PHE A 1 913 ? -51.032 -25.505 22.757 1.00 94.62 913 PHE A O 1
ATOM 7592 N N . GLY A 1 914 ? -52.949 -24.575 22.071 1.00 91.50 914 GLY A N 1
ATOM 7593 C CA . GLY A 1 914 ? -53.846 -25.421 22.864 1.00 91.50 914 GLY A CA 1
ATOM 7594 C C . GLY A 1 914 ? -54.552 -24.687 24.007 1.00 91.50 914 GLY A C 1
ATOM 7595 O O . GLY A 1 914 ? -54.132 -23.634 24.477 1.00 91.50 914 GLY A O 1
ATOM 7596 N N . ALA A 1 915 ? -55.675 -25.247 24.468 1.00 89.88 915 ALA A N 1
ATOM 7597 C CA . ALA A 1 915 ? -56.599 -24.555 25.371 1.00 89.88 915 ALA A CA 1
ATOM 7598 C C . ALA A 1 915 ? -56.056 -24.326 26.793 1.00 89.88 915 ALA A C 1
ATOM 7600 O O . ALA A 1 915 ? -56.616 -23.496 27.510 1.00 89.88 915 ALA A O 1
ATOM 7601 N N . ASN A 1 916 ? -55.028 -25.075 27.208 1.00 91.88 916 ASN A N 1
ATOM 7602 C CA . ASN A 1 916 ? -54.373 -24.918 28.509 1.00 91.88 916 ASN A CA 1
ATOM 7603 C C . ASN A 1 916 ? -52.963 -24.313 28.405 1.00 91.88 916 ASN A C 1
ATOM 7605 O O . ASN A 1 916 ? -52.252 -24.309 29.406 1.00 91.88 916 ASN A O 1
ATOM 7609 N N . SER A 1 917 ? -52.565 -23.840 27.223 1.00 95.12 917 SER A N 1
ATOM 7610 C CA . SER A 1 917 ? -51.262 -23.212 27.013 1.00 95.12 917 SER A CA 1
ATOM 7611 C C . SER A 1 917 ? -51.273 -21.765 27.495 1.00 95.12 917 SER A C 1
ATOM 7613 O O . SER A 1 917 ? -52.292 -21.074 27.404 1.00 95.12 917 SER A O 1
ATOM 7615 N N . GLU A 1 918 ? -50.135 -21.306 28.006 1.00 95.44 918 GLU A N 1
ATOM 7616 C CA . GLU A 1 918 ? -49.958 -19.942 28.503 1.00 95.44 918 GLU A CA 1
ATOM 7617 C C . GLU A 1 918 ? -48.929 -19.220 27.637 1.00 95.44 918 GLU A C 1
ATOM 7619 O O . GLU A 1 918 ? -47.825 -19.720 27.437 1.00 95.44 918 GLU A O 1
ATOM 7624 N N . LEU A 1 919 ? -49.297 -18.046 27.127 1.00 96.44 919 LEU A N 1
ATOM 7625 C CA . LEU A 1 919 ? -48.400 -17.158 26.397 1.00 96.44 919 LEU A CA 1
ATOM 7626 C C . LEU A 1 919 ? -48.201 -15.903 27.240 1.00 96.44 919 LEU A C 1
ATOM 7628 O O . LEU A 1 919 ? -49.175 -15.236 27.598 1.00 96.44 919 LEU A O 1
ATOM 7632 N N . LEU A 1 920 ? -46.959 -15.614 27.598 1.00 96.25 920 LEU A N 1
ATOM 7633 C CA . LEU A 1 920 ? -46.590 -14.526 28.489 1.00 96.25 920 LEU A CA 1
ATOM 7634 C C . LEU A 1 920 ? -45.586 -13.610 27.798 1.00 96.25 920 LEU A C 1
ATOM 7636 O O . LEU A 1 920 ? -44.678 -14.087 27.129 1.00 96.25 920 LEU A O 1
ATOM 7640 N N . PHE A 1 921 ? -45.702 -12.306 28.007 1.00 92.69 921 PHE A N 1
ATOM 7641 C CA . PHE A 1 921 ? -44.667 -11.347 27.618 1.00 92.69 921 PHE A CA 1
ATOM 7642 C C . PHE A 1 921 ? -44.178 -10.592 28.860 1.00 92.69 921 PHE A C 1
ATOM 7644 O O . PHE A 1 921 ? -44.950 -10.396 29.813 1.00 92.69 921 PHE A O 1
ATOM 7651 N N . PRO A 1 922 ? -42.888 -10.223 28.906 1.00 89.81 922 PRO A N 1
ATOM 7652 C CA . PRO A 1 922 ? -42.334 -9.508 30.042 1.00 89.81 922 PRO A CA 1
ATOM 7653 C C . PRO A 1 922 ? -42.902 -8.089 30.120 1.00 89.81 922 PRO A C 1
ATOM 7655 O O . PRO A 1 922 ? -43.089 -7.406 29.115 1.00 89.81 922 PRO A O 1
ATOM 7658 N N . VAL A 1 923 ? -43.148 -7.635 31.345 1.00 86.31 923 VAL A N 1
ATOM 7659 C CA . VAL A 1 923 ? -43.485 -6.247 31.674 1.00 86.31 923 VAL A CA 1
ATOM 7660 C C . VAL A 1 923 ? -42.549 -5.751 32.786 1.00 86.31 923 VAL A C 1
ATOM 7662 O O . VAL A 1 923 ? -41.925 -6.569 33.473 1.00 86.31 923 VAL A O 1
ATOM 7665 N N . PRO A 1 924 ? -42.434 -4.427 33.014 1.00 80.00 924 PRO A N 1
ATOM 7666 C CA . PRO A 1 924 ? -41.485 -3.882 33.981 1.00 80.00 924 PRO A CA 1
ATOM 7667 C C . PRO A 1 924 ? -41.571 -4.506 35.384 1.00 80.00 924 PRO A C 1
ATOM 7669 O O . PRO A 1 924 ? -42.630 -4.952 35.841 1.00 80.00 924 PRO A O 1
ATOM 7672 N N . PHE A 1 925 ? -40.451 -4.447 36.110 1.00 73.06 925 PHE A N 1
ATOM 7673 C CA . PHE A 1 925 ? -40.275 -5.020 37.453 1.00 73.06 925 PHE A CA 1
ATOM 7674 C C . PHE A 1 925 ? -40.331 -6.553 37.504 1.00 73.06 925 PHE A C 1
ATOM 7676 O O . PHE A 1 925 ? -40.868 -7.104 38.468 1.00 73.06 925 PHE A O 1
ATOM 7683 N N . ASN A 1 926 ? -39.766 -7.231 36.496 1.00 74.50 926 ASN A N 1
ATOM 7684 C CA . ASN A 1 926 ? -39.648 -8.693 36.459 1.00 74.50 926 ASN A CA 1
ATOM 7685 C C . ASN A 1 926 ? -41.009 -9.399 36.618 1.00 74.50 926 ASN A C 1
ATOM 7687 O O . ASN A 1 926 ? -41.141 -10.377 37.354 1.00 74.50 926 ASN A O 1
ATOM 7691 N N . ASN A 1 927 ? -42.040 -8.854 35.966 1.00 85.81 927 ASN A N 1
ATOM 7692 C CA . ASN A 1 927 ? -43.383 -9.422 35.941 1.00 85.81 927 ASN A CA 1
ATOM 7693 C C . ASN A 1 927 ? -43.741 -9.879 34.527 1.00 85.81 927 ASN A C 1
ATOM 7695 O O . ASN A 1 927 ? -43.109 -9.493 33.548 1.00 85.81 927 ASN A O 1
ATOM 7699 N N . PHE A 1 928 ? -44.806 -10.670 34.440 1.00 92.19 928 PHE A N 1
ATOM 7700 C CA . PHE A 1 928 ? -45.330 -11.186 33.185 1.00 92.19 928 PHE A CA 1
ATOM 7701 C C . PHE A 1 928 ? -46.819 -10.894 33.079 1.00 92.19 928 PHE A C 1
ATOM 7703 O O . PHE A 1 928 ? -47.558 -11.024 34.061 1.00 92.19 928 PHE A O 1
ATOM 7710 N N . GLU A 1 929 ? -47.259 -10.539 31.878 1.00 93.69 929 GLU A N 1
ATOM 7711 C CA . GLU A 1 929 ? -48.674 -10.458 31.533 1.00 93.69 929 GLU A CA 1
ATOM 7712 C C . GLU A 1 929 ? -49.029 -11.559 30.536 1.00 93.69 929 GLU A C 1
ATOM 7714 O O . GLU A 1 929 ? -48.233 -11.926 29.674 1.00 93.69 929 GLU A O 1
ATOM 7719 N N . THR A 1 930 ? -50.228 -12.123 30.685 1.00 94.00 930 THR A N 1
ATOM 7720 C CA . THR A 1 930 ? -50.738 -13.142 29.766 1.00 94.00 930 THR A CA 1
ATOM 7721 C C . THR A 1 930 ? -51.288 -12.486 28.512 1.00 94.00 930 THR A C 1
ATOM 7723 O O . THR A 1 930 ? -52.104 -11.568 28.611 1.00 94.00 930 THR A O 1
ATOM 7726 N N . SER A 1 931 ? -50.904 -13.008 27.350 1.00 94.56 931 SER A N 1
ATOM 7727 C CA . SER A 1 931 ? -51.482 -12.634 26.065 1.00 94.56 931 SER A CA 1
ATOM 7728 C C . SER A 1 931 ? -52.476 -13.686 25.575 1.00 94.56 931 SER A C 1
ATOM 7730 O O . SER A 1 931 ? -52.197 -14.889 25.554 1.00 94.56 931 SER A O 1
ATOM 7732 N N . GLU A 1 932 ? -53.657 -13.227 25.159 1.00 94.31 932 GLU A N 1
ATOM 7733 C CA . GLU A 1 932 ? -54.638 -14.068 24.461 1.00 94.31 932 GLU A CA 1
ATOM 7734 C C . GLU A 1 932 ? -54.321 -14.190 22.958 1.00 94.31 932 GLU A C 1
ATOM 7736 O O . GLU A 1 932 ? -54.879 -15.071 22.302 1.00 94.31 932 GLU A O 1
ATOM 7741 N N . GLU A 1 933 ? -53.423 -13.344 22.438 1.00 94.06 933 GLU A N 1
ATOM 7742 C CA . GLU A 1 933 ? -53.051 -13.244 21.023 1.00 94.06 933 GLU A CA 1
ATOM 7743 C C . GLU A 1 933 ? -51.529 -13.385 20.829 1.00 94.06 933 GLU A C 1
ATOM 7745 O O . GLU A 1 933 ? -50.733 -12.905 21.638 1.00 94.06 933 GLU A O 1
ATOM 7750 N N . PHE A 1 934 ? -51.120 -14.055 19.756 1.00 94.62 934 PHE A N 1
ATOM 7751 C CA . PHE A 1 934 ? -49.730 -14.230 19.346 1.00 94.62 934 PHE A CA 1
ATOM 7752 C C . PHE A 1 934 ? -49.382 -13.185 18.280 1.00 94.62 934 PHE A C 1
ATOM 7754 O O . PHE A 1 934 ? -49.563 -13.412 17.083 1.00 94.62 934 PHE A O 1
ATOM 7761 N N . GLU A 1 935 ? -48.960 -11.999 18.715 1.00 93.44 935 GLU A N 1
ATOM 7762 C CA . GLU A 1 935 ? -48.798 -10.828 17.847 1.00 93.44 935 GLU A CA 1
ATOM 7763 C C . GLU A 1 935 ? -47.409 -10.766 17.195 1.00 93.44 935 GLU A C 1
ATOM 7765 O O . GLU A 1 935 ? -46.402 -11.179 17.771 1.00 93.44 935 GLU A O 1
ATOM 7770 N N . PHE A 1 936 ? -47.357 -10.225 15.977 1.00 93.00 936 PHE A N 1
ATOM 7771 C CA . PHE A 1 936 ? -46.110 -9.972 15.258 1.00 93.00 936 PHE A CA 1
ATOM 7772 C C . PHE A 1 936 ? -45.261 -8.905 15.958 1.00 93.00 936 PHE A C 1
ATOM 7774 O O . PHE A 1 936 ? -45.788 -7.910 16.458 1.00 93.00 936 PHE A O 1
ATOM 7781 N N . GLY A 1 937 ? -43.938 -9.085 15.947 1.00 89.50 937 GLY A N 1
ATOM 7782 C CA . GLY A 1 937 ? -42.991 -8.120 16.511 1.00 89.50 937 GLY A CA 1
ATOM 7783 C C . GLY A 1 937 ? -42.961 -8.064 18.039 1.00 89.50 937 GLY A C 1
ATOM 7784 O O . GLY A 1 937 ? -42.385 -7.134 18.595 1.00 89.50 937 GLY A O 1
ATOM 7785 N N . THR A 1 938 ? -43.542 -9.060 18.715 1.00 92.06 938 THR A N 1
ATOM 7786 C CA . THR A 1 938 ? -43.435 -9.249 20.168 1.00 92.06 938 THR A CA 1
ATOM 7787 C C . THR A 1 938 ? -42.797 -10.602 20.464 1.00 92.06 938 THR A C 1
ATOM 7789 O O . THR A 1 938 ? -43.163 -11.610 19.856 1.00 92.06 938 THR A O 1
ATOM 7792 N N . GLY A 1 939 ? -41.841 -10.630 21.393 1.00 94.81 939 GLY A N 1
ATOM 7793 C CA . GLY A 1 939 ? -41.273 -11.874 21.900 1.00 94.81 939 GLY A CA 1
ATOM 7794 C C . GLY A 1 939 ? -42.060 -12.413 23.094 1.00 94.81 939 GLY A C 1
ATOM 7795 O O . GLY A 1 939 ? -42.493 -11.647 23.959 1.00 94.81 939 GLY A O 1
ATOM 7796 N N . TYR A 1 940 ? -42.243 -13.734 23.158 1.00 96.44 940 TYR A N 1
ATOM 7797 C CA . TYR A 1 940 ? -43.060 -14.382 24.183 1.00 96.44 940 TYR A CA 1
ATOM 7798 C C . TYR A 1 940 ? -42.362 -15.562 24.857 1.00 96.44 940 TYR A C 1
ATOM 7800 O O . TYR A 1 940 ? -41.617 -16.315 24.236 1.00 96.44 940 TYR A O 1
ATOM 7808 N N . TRP A 1 941 ? -42.712 -15.776 26.121 1.00 96.88 941 TRP A N 1
ATOM 7809 C CA . TRP A 1 941 ? -42.634 -17.071 26.783 1.00 96.88 941 TRP A CA 1
ATOM 7810 C C . TRP A 1 941 ? -43.887 -17.880 26.476 1.00 96.88 941 TRP A C 1
ATOM 7812 O O . TRP A 1 941 ? -45.004 -17.440 26.751 1.00 96.88 941 TRP A O 1
ATOM 7822 N N . LEU A 1 942 ? -43.706 -19.093 25.978 1.00 96.62 942 LEU A N 1
ATOM 7823 C CA . LEU A 1 942 ? -44.778 -20.042 25.726 1.00 96.62 942 LEU A CA 1
ATOM 7824 C C . LEU A 1 942 ? -44.626 -21.240 26.657 1.00 96.62 942 LEU A C 1
ATOM 7826 O O . LEU A 1 942 ? -43.616 -21.927 26.585 1.00 96.62 942 LEU A O 1
ATOM 7830 N N . ASN A 1 943 ? -45.647 -21.525 27.464 1.00 95.38 943 ASN A N 1
ATOM 7831 C CA . ASN A 1 943 ? -45.840 -22.820 28.110 1.00 95.38 943 ASN A CA 1
ATOM 7832 C C . ASN A 1 943 ? -46.862 -23.626 27.309 1.00 95.38 943 ASN A C 1
ATOM 7834 O O . ASN A 1 943 ? -48.072 -23.441 27.478 1.00 95.38 943 ASN A O 1
ATOM 7838 N N . ALA A 1 944 ? -46.391 -24.482 26.409 1.00 94.25 944 ALA A N 1
ATOM 7839 C CA . ALA A 1 944 ? -47.277 -25.285 25.579 1.00 94.25 944 ALA A CA 1
ATOM 7840 C C . ALA A 1 944 ? -47.769 -26.532 26.330 1.00 94.25 944 ALA A C 1
ATOM 7842 O O . ALA A 1 944 ? -46.984 -27.260 26.937 1.00 94.25 944 ALA A O 1
ATOM 7843 N N . GLU A 1 945 ? -49.073 -26.815 26.244 1.00 90.56 945 GLU A N 1
ATOM 7844 C CA . GLU A 1 945 ? -49.704 -27.998 26.847 1.00 90.56 945 GLU A CA 1
ATOM 7845 C C . GLU A 1 945 ? -49.123 -29.315 26.309 1.00 90.56 945 GLU A C 1
ATOM 7847 O O . GLU A 1 945 ? -49.025 -30.293 27.047 1.00 90.56 945 GLU A O 1
ATOM 7852 N N . LEU A 1 946 ? -48.799 -29.349 25.015 1.00 91.88 946 LEU A N 1
ATOM 7853 C CA . LEU A 1 946 ? -48.231 -30.483 24.288 1.00 91.88 946 LEU A CA 1
ATOM 7854 C C . LEU A 1 946 ? -47.349 -29.950 23.156 1.00 91.88 946 LEU A C 1
ATOM 7856 O O . LEU A 1 946 ? -47.578 -28.844 22.667 1.00 91.88 946 LEU A O 1
ATOM 7860 N N . GLU A 1 947 ? -46.409 -30.773 22.694 1.00 94.56 947 GLU A N 1
ATOM 7861 C CA . GLU A 1 947 ? -45.704 -30.522 21.435 1.00 94.56 947 GLU A CA 1
ATOM 7862 C C . GLU A 1 947 ? -46.699 -30.403 20.267 1.00 94.56 947 GLU A C 1
ATOM 7864 O O . GLU A 1 947 ? -47.720 -31.108 20.214 1.00 94.56 947 GLU A O 1
ATOM 7869 N N . GLY A 1 948 ? -46.413 -29.508 19.327 1.00 94.12 948 GLY A N 1
ATOM 7870 C CA . GLY A 1 948 ? -47.314 -29.210 18.225 1.00 94.12 948 GLY A CA 1
ATOM 7871 C C . GLY A 1 948 ? -46.666 -28.369 17.136 1.00 94.12 948 GLY A C 1
ATOM 7872 O O . GLY A 1 948 ? -45.484 -28.043 17.191 1.00 94.12 948 GLY A O 1
ATOM 7873 N N . SER A 1 949 ? -47.468 -28.049 16.125 1.00 95.19 949 SER A N 1
ATOM 7874 C CA . SER A 1 949 ? -47.057 -27.197 15.020 1.00 95.19 949 SER A CA 1
ATOM 7875 C C . SER A 1 949 ? -48.217 -26.346 14.526 1.00 95.19 949 SER A C 1
ATOM 7877 O O . SER A 1 949 ? -49.390 -26.715 14.675 1.00 95.19 949 SER A O 1
ATOM 7879 N N . PHE A 1 950 ? -47.894 -25.193 13.951 1.00 94.50 950 PHE A N 1
ATOM 7880 C CA . PHE A 1 950 ? -48.868 -24.259 13.404 1.00 94.50 950 PHE A CA 1
ATOM 7881 C C . PHE A 1 950 ? -48.425 -23.773 12.028 1.00 94.50 950 PHE A C 1
ATOM 7883 O O . PHE A 1 950 ? -47.289 -23.342 11.851 1.00 94.50 950 PHE A O 1
ATOM 7890 N N . THR A 1 951 ? -49.334 -23.856 11.057 1.00 94.31 951 THR A N 1
ATOM 7891 C CA . THR A 1 951 ? -49.078 -23.502 9.658 1.00 94.31 951 THR A CA 1
ATOM 7892 C C . THR A 1 951 ? -49.941 -22.312 9.260 1.00 94.31 951 THR A C 1
ATOM 7894 O O . THR A 1 951 ? -51.161 -22.360 9.438 1.00 94.31 951 THR A O 1
ATOM 7897 N N . HIS A 1 952 ? -49.329 -21.279 8.678 1.00 94.56 952 HIS A N 1
ATOM 7898 C CA . HIS A 1 952 ? -50.040 -20.107 8.163 1.00 94.56 952 HIS A CA 1
ATOM 7899 C C . HIS A 1 952 ? -49.404 -19.564 6.875 1.00 94.56 952 HIS A C 1
ATOM 7901 O O . HIS A 1 952 ? -48.247 -19.860 6.576 1.00 94.56 952 HIS A O 1
ATOM 7907 N N . SER A 1 953 ? -50.172 -18.777 6.112 1.00 93.12 953 SER A N 1
ATOM 7908 C CA . SER A 1 953 ? -49.794 -18.264 4.785 1.00 93.12 953 SER A CA 1
ATOM 7909 C C . SER A 1 953 ? -49.734 -16.738 4.678 1.00 93.12 953 SER A C 1
ATOM 7911 O O . SER A 1 953 ? -49.846 -16.198 3.578 1.00 93.12 953 SER A O 1
ATOM 7913 N N . ASP A 1 954 ? -49.672 -16.034 5.805 1.00 94.12 954 ASP A N 1
ATOM 7914 C CA . ASP A 1 954 ? -49.587 -14.570 5.789 1.00 94.12 954 ASP A CA 1
ATOM 7915 C C . ASP A 1 954 ? -48.170 -14.107 5.438 1.00 94.12 954 ASP A C 1
ATOM 7917 O O . ASP A 1 954 ? -47.221 -14.894 5.472 1.00 94.12 954 ASP A O 1
ATOM 7921 N N . SER A 1 955 ? -48.041 -12.828 5.084 1.00 92.69 955 SER A N 1
ATOM 7922 C CA . SER A 1 955 ? -46.769 -12.217 4.694 1.00 92.69 955 SER A CA 1
ATOM 7923 C C . SER A 1 955 ? -45.720 -12.316 5.800 1.00 92.69 955 SER A C 1
ATOM 7925 O O . SER A 1 955 ? -46.042 -12.167 6.975 1.00 92.69 955 SER A O 1
ATOM 7927 N N . ILE A 1 956 ? -44.458 -12.472 5.420 1.00 93.81 956 ILE A N 1
ATOM 7928 C CA . ILE A 1 956 ? -43.306 -12.484 6.338 1.00 93.81 956 ILE A CA 1
ATOM 7929 C C . ILE A 1 956 ? -42.417 -11.246 6.154 1.00 93.81 956 ILE A C 1
ATOM 7931 O O . ILE A 1 956 ? -42.578 -10.492 5.188 1.00 93.81 956 ILE A O 1
ATOM 7935 N N . LEU A 1 957 ? -41.451 -11.054 7.058 1.00 92.38 957 LEU A N 1
ATOM 7936 C CA . LEU A 1 957 ? -40.352 -10.106 6.854 1.00 92.38 957 LEU A CA 1
ATOM 7937 C C . LEU A 1 957 ? -39.400 -10.587 5.755 1.00 92.38 957 LEU A C 1
ATOM 7939 O O . LEU A 1 957 ? -39.084 -11.772 5.668 1.00 92.38 957 LEU A O 1
ATOM 7943 N N . LYS A 1 958 ? -38.944 -9.643 4.928 1.00 90.62 958 LYS A N 1
ATOM 7944 C CA . LYS A 1 958 ? -38.171 -9.917 3.704 1.00 90.62 958 LYS A CA 1
ATOM 7945 C C . LYS A 1 958 ? -36.841 -9.186 3.671 1.00 90.62 958 LYS A C 1
ATOM 7947 O O . LYS A 1 958 ? -35.804 -9.784 3.408 1.00 90.62 958 LYS A O 1
ATOM 7952 N N . GLU A 1 959 ? -36.890 -7.902 3.985 1.00 88.19 959 GLU A N 1
ATOM 7953 C CA . GLU A 1 959 ? -35.754 -6.985 3.974 1.00 88.19 959 GLU A CA 1
ATOM 7954 C C . GLU A 1 959 ? -35.325 -6.647 5.405 1.00 88.19 959 GLU A C 1
ATOM 7956 O O . GLU A 1 959 ? -35.880 -7.181 6.362 1.00 88.19 959 GLU A O 1
ATOM 7961 N N . ILE A 1 960 ? -34.350 -5.750 5.551 1.00 88.62 960 ILE A N 1
ATOM 7962 C CA . ILE A 1 960 ? -33.862 -5.237 6.838 1.00 88.62 960 ILE A CA 1
ATOM 7963 C C . ILE A 1 960 ? -35.010 -4.647 7.671 1.00 88.62 960 ILE A C 1
ATOM 7965 O O . ILE A 1 960 ? -35.802 -3.850 7.167 1.00 88.62 960 ILE A O 1
ATOM 7969 N N . THR A 1 961 ? -35.057 -4.979 8.963 1.00 89.88 961 THR A N 1
ATOM 7970 C CA . THR A 1 961 ? -36.013 -4.403 9.920 1.00 89.88 961 THR A CA 1
ATOM 7971 C C . THR A 1 961 ? -35.348 -4.078 11.252 1.00 89.88 961 THR A C 1
ATOM 7973 O O . THR A 1 961 ? -34.252 -4.557 11.551 1.00 89.88 961 THR A O 1
ATOM 7976 N N . TYR A 1 962 ? -36.035 -3.253 12.040 1.00 90.38 962 TYR A N 1
ATOM 7977 C CA . TYR A 1 962 ? -35.592 -2.755 13.335 1.00 90.38 962 TYR A CA 1
ATOM 7978 C C . TYR A 1 962 ? -36.632 -3.080 14.416 1.00 90.38 962 TYR A C 1
ATOM 7980 O O . TYR A 1 962 ? -37.830 -2.887 14.195 1.00 90.38 962 TYR A O 1
ATOM 7988 N N . PHE A 1 963 ? -36.181 -3.542 15.583 1.00 91.81 963 PHE A N 1
ATOM 7989 C CA . PHE A 1 963 ? -37.016 -3.737 16.773 1.00 91.81 963 PHE A CA 1
ATOM 7990 C C . PHE A 1 963 ? -36.553 -2.824 17.898 1.00 91.81 963 PHE A C 1
ATOM 7992 O O . PHE A 1 963 ? -35.372 -2.817 18.225 1.00 91.81 963 PHE A O 1
ATOM 7999 N N . ALA A 1 964 ? -37.475 -2.070 18.493 1.00 90.69 964 ALA A N 1
ATOM 8000 C CA . ALA A 1 964 ? -37.153 -1.151 19.579 1.00 90.69 964 ALA A CA 1
ATOM 8001 C C . ALA A 1 964 ? -36.613 -1.892 20.814 1.00 90.69 964 ALA A C 1
ATOM 8003 O O . ALA A 1 964 ? -37.094 -2.973 21.160 1.00 90.69 964 ALA A O 1
ATOM 8004 N N . LEU A 1 965 ? -35.638 -1.273 21.472 1.00 91.00 965 LEU A N 1
ATOM 8005 C CA . LEU A 1 965 ? -35.029 -1.718 22.716 1.00 91.00 965 LEU A CA 1
ATOM 8006 C C . LEU A 1 965 ? -35.241 -0.657 23.803 1.00 91.00 965 LEU A C 1
ATOM 8008 O O . LEU A 1 965 ? -35.182 0.543 23.536 1.00 91.00 965 LEU A O 1
ATOM 8012 N N . GLU A 1 966 ? -35.463 -1.113 25.030 1.00 88.12 966 GLU A N 1
ATOM 8013 C CA . GLU A 1 966 ? -35.612 -0.294 26.237 1.00 88.12 966 GLU A CA 1
ATOM 8014 C C . GLU A 1 966 ? -34.481 -0.606 27.236 1.00 88.12 966 GLU A C 1
ATOM 8016 O O . GLU A 1 966 ? -33.926 -1.702 27.191 1.00 88.12 966 GLU A O 1
ATOM 8021 N N . PRO A 1 967 ? -34.142 0.282 28.183 1.00 87.75 967 PRO A N 1
ATOM 8022 C CA . PRO A 1 967 ? -33.138 -0.024 29.203 1.00 87.75 967 PRO A CA 1
ATOM 8023 C C . PRO A 1 967 ? -33.472 -1.294 30.012 1.00 87.75 967 PRO A C 1
ATOM 8025 O O . PRO A 1 967 ? -34.602 -1.482 30.480 1.00 87.75 967 PRO A O 1
ATOM 8028 N N . GLY A 1 968 ? -32.471 -2.153 30.217 1.00 88.88 968 GLY A N 1
ATOM 8029 C CA . GLY A 1 968 ? -32.579 -3.440 30.904 1.00 88.88 968 GLY A CA 1
ATOM 8030 C C . GLY A 1 968 ? -32.826 -4.638 29.976 1.00 88.88 968 GLY A C 1
ATOM 8031 O O . GLY A 1 968 ? -32.427 -4.659 28.814 1.00 88.88 968 GLY A O 1
ATOM 8032 N N . TRP A 1 969 ? -33.458 -5.690 30.510 1.00 91.62 969 TRP A N 1
ATOM 8033 C CA . TRP A 1 969 ? -33.738 -6.923 29.764 1.00 91.62 969 TRP A CA 1
ATOM 8034 C C . TRP A 1 969 ? -34.867 -6.736 28.744 1.00 91.62 969 TRP A C 1
ATOM 8036 O O . TRP A 1 969 ? -36.023 -6.529 29.120 1.00 91.62 969 TRP A O 1
ATOM 8046 N N . ASN A 1 970 ? -34.549 -6.933 27.465 1.00 92.75 970 ASN A N 1
ATOM 8047 C CA . ASN A 1 970 ? -35.501 -6.945 26.356 1.00 92.75 970 ASN A CA 1
ATOM 8048 C C . ASN A 1 970 ? -35.679 -8.362 25.841 1.00 92.75 970 ASN A C 1
ATOM 8050 O O . ASN A 1 970 ? -34.691 -9.037 25.571 1.00 92.75 970 ASN A O 1
ATOM 8054 N N . LEU A 1 971 ? -36.925 -8.799 25.656 1.00 95.50 971 LEU A N 1
ATOM 8055 C CA . LEU A 1 971 ? -37.217 -10.034 24.933 1.00 95.50 971 LEU A CA 1
ATOM 8056 C C . LEU A 1 971 ? -37.416 -9.698 23.451 1.00 95.50 971 LEU A C 1
ATOM 8058 O O . LEU A 1 971 ? -38.512 -9.326 23.031 1.00 95.50 971 LEU A O 1
ATOM 8062 N N . VAL A 1 972 ? -36.328 -9.782 22.690 1.00 96.06 972 VAL A N 1
ATOM 8063 C CA . VAL A 1 972 ? -36.254 -9.390 21.282 1.00 96.06 972 VAL A CA 1
ATOM 8064 C C . VAL A 1 972 ? -36.765 -10.537 20.400 1.00 96.06 972 VAL A C 1
ATOM 8066 O O . VAL A 1 972 ? -36.317 -11.677 20.562 1.00 96.06 972 VAL A O 1
ATOM 8069 N N . PRO A 1 973 ? -37.700 -10.279 19.469 1.00 95.81 973 PRO A N 1
ATOM 8070 C CA . PRO A 1 973 ? -38.236 -11.318 18.600 1.00 95.81 973 PRO A CA 1
ATOM 8071 C C . PRO A 1 973 ? -37.413 -11.470 17.313 1.00 95.81 973 PRO A C 1
ATOM 8073 O O . PRO A 1 973 ? -37.421 -10.570 16.471 1.00 95.81 973 PRO A O 1
ATOM 8076 N N . ASN A 1 974 ? -36.811 -12.641 17.065 1.00 95.56 974 ASN A N 1
ATOM 8077 C CA . ASN A 1 974 ? -36.415 -12.998 15.700 1.00 95.56 974 ASN A CA 1
ATOM 8078 C C . ASN A 1 974 ? -37.676 -13.360 14.903 1.00 95.56 974 ASN A C 1
ATOM 8080 O O . ASN A 1 974 ? -38.070 -14.518 14.815 1.00 95.56 974 ASN A O 1
ATOM 8084 N N . SER A 1 975 ? -38.332 -12.352 14.330 1.00 93.88 975 SER A N 1
ATOM 8085 C CA . SER A 1 975 ? -39.538 -12.556 13.509 1.00 93.88 975 SER A CA 1
ATOM 8086 C C . SER A 1 975 ? -39.213 -12.992 12.071 1.00 93.88 975 SER A C 1
ATOM 8088 O O . SER A 1 975 ? -40.114 -13.073 11.237 1.00 93.88 975 SER A O 1
ATOM 8090 N N . TYR A 1 976 ? -37.941 -13.251 11.750 1.00 93.31 976 TYR A N 1
ATOM 8091 C CA . TYR A 1 976 ? -37.547 -13.816 10.464 1.00 93.31 976 TYR A CA 1
ATOM 8092 C C . TYR A 1 976 ? -37.599 -15.338 10.498 1.00 93.31 976 TYR A C 1
ATOM 8094 O O . TYR A 1 976 ? -37.499 -15.992 11.538 1.00 93.31 976 TYR A O 1
ATOM 8102 N N . LEU A 1 977 ? -37.696 -15.904 9.301 1.00 93.62 977 LEU A N 1
ATOM 8103 C CA . LEU A 1 977 ? -37.619 -17.339 9.069 1.00 93.62 977 LEU A CA 1
ATOM 8104 C C . LEU A 1 977 ? -36.191 -17.779 8.697 1.00 93.62 977 LEU A C 1
ATOM 8106 O O . LEU A 1 977 ? -36.001 -18.717 7.932 1.00 93.62 977 LEU A O 1
ATOM 8110 N N . CYS A 1 978 ? -35.173 -17.090 9.216 1.00 92.56 978 CYS A N 1
ATOM 8111 C CA . CYS A 1 978 ? -33.765 -17.457 9.081 1.00 92.56 978 CYS A CA 1
ATOM 8112 C C . CYS A 1 978 ? -33.037 -17.311 10.422 1.00 92.56 978 CYS A C 1
ATOM 8114 O O . CYS A 1 978 ? -33.507 -16.615 11.327 1.00 92.56 978 CYS A O 1
ATOM 8116 N N . SER A 1 979 ? -31.908 -18.005 10.543 1.00 93.12 979 SER A N 1
ATOM 8117 C CA . SER A 1 979 ? -31.053 -17.945 11.726 1.00 93.12 979 SER A CA 1
ATOM 8118 C C . SER A 1 979 ? -30.118 -16.739 11.685 1.00 93.12 979 SER A C 1
ATOM 8120 O O . SER A 1 979 ? -29.766 -16.274 10.601 1.00 93.12 979 SER A O 1
ATOM 8122 N N . TYR A 1 980 ? -29.671 -16.307 12.862 1.00 92.56 980 TYR A N 1
ATOM 8123 C CA . TYR A 1 980 ? -28.649 -15.274 13.036 1.00 92.56 980 TYR A CA 1
ATOM 8124 C C . TYR A 1 980 ? -27.602 -15.745 14.045 1.00 92.56 980 TYR A C 1
ATOM 8126 O O . TYR A 1 980 ? -27.976 -16.305 15.079 1.00 92.56 980 TYR A O 1
ATOM 8134 N N . ASP A 1 981 ? -26.318 -15.494 13.787 1.00 91.75 981 ASP A N 1
ATOM 8135 C CA . ASP A 1 981 ? -25.369 -15.322 14.892 1.00 91.75 981 ASP A CA 1
ATOM 8136 C C . ASP A 1 981 ? -25.779 -14.020 15.606 1.00 91.75 981 ASP A C 1
ATOM 8138 O O . ASP A 1 981 ? -25.998 -13.012 14.925 1.00 91.75 981 ASP A O 1
ATOM 8142 N N . PRO A 1 982 ? -25.956 -13.996 16.940 1.00 90.50 982 PRO A N 1
ATOM 8143 C CA . PRO A 1 982 ? -26.282 -12.759 17.648 1.00 90.50 982 PRO A CA 1
ATOM 8144 C C . PRO A 1 982 ? -25.345 -11.594 17.320 1.00 90.50 982 PRO A C 1
ATOM 8146 O O . PRO A 1 982 ? -25.789 -10.449 17.343 1.00 90.50 982 PRO A O 1
ATOM 8149 N N . ARG A 1 983 ? -24.084 -11.874 16.977 1.00 86.75 983 ARG A N 1
ATOM 8150 C CA . ARG A 1 983 ? -23.083 -10.852 16.655 1.00 86.75 983 ARG A CA 1
ATOM 8151 C C . ARG A 1 983 ? -23.266 -10.231 15.268 1.00 86.75 983 ARG A C 1
ATOM 8153 O O . ARG A 1 983 ? -22.833 -9.110 15.035 1.00 86.75 983 ARG A O 1
ATOM 8160 N N . ASP A 1 984 ? -23.997 -10.890 14.364 1.00 87.00 984 ASP A N 1
ATOM 8161 C CA . ASP A 1 984 ? -24.387 -10.317 13.063 1.00 87.00 984 ASP A CA 1
ATOM 8162 C C . ASP A 1 984 ? -25.479 -9.238 13.189 1.00 87.00 984 ASP A C 1
ATOM 8164 O O . ASP A 1 984 ? -25.821 -8.555 12.213 1.00 87.00 984 ASP A O 1
ATOM 8168 N N . LEU A 1 985 ? -26.065 -9.082 14.379 1.00 90.62 985 LEU A N 1
ATOM 8169 C CA . LEU A 1 985 ? -27.031 -8.029 14.658 1.00 90.62 985 LEU A CA 1
ATOM 8170 C C . LEU A 1 985 ? -26.326 -6.674 14.748 1.00 90.62 985 LEU A C 1
ATOM 8172 O O . LEU A 1 985 ? -25.169 -6.571 15.141 1.00 90.62 985 LEU A O 1
ATOM 8176 N N . LYS A 1 986 ? -27.046 -5.601 14.410 1.00 90.00 986 LYS A N 1
ATOM 8177 C CA . LYS A 1 986 ? -26.548 -4.235 14.623 1.00 90.00 986 LYS A CA 1
ATOM 8178 C C . LYS A 1 986 ? -27.442 -3.486 15.603 1.00 90.00 986 LYS A C 1
ATOM 8180 O O . LYS A 1 986 ? -28.661 -3.620 15.547 1.00 90.00 986 LYS A O 1
ATOM 8185 N N . ILE A 1 987 ? -26.866 -2.689 16.488 1.00 89.06 987 ILE A N 1
ATOM 8186 C CA . ILE A 1 987 ? -27.577 -1.852 17.450 1.00 89.06 987 ILE A CA 1
ATOM 8187 C C . ILE A 1 987 ? -27.613 -0.433 16.912 1.00 89.06 987 ILE A C 1
ATOM 8189 O O . ILE A 1 987 ? -26.590 0.157 16.631 1.00 89.06 987 ILE A O 1
ATOM 8193 N N . LYS A 1 988 ? -28.787 0.149 16.739 1.00 82.81 988 LYS A N 1
ATOM 8194 C CA . LYS A 1 988 ? -28.941 1.495 16.198 1.00 82.81 988 LYS A CA 1
ATOM 8195 C C . LYS A 1 988 ? -29.516 2.420 17.258 1.00 82.81 988 LYS A C 1
ATOM 8197 O O . LYS A 1 988 ? -30.439 2.036 17.963 1.00 82.81 988 LYS A O 1
ATOM 8202 N N . ASN A 1 989 ? -29.019 3.649 17.331 1.00 77.62 989 ASN A N 1
ATOM 8203 C CA . ASN A 1 989 ? -29.681 4.737 18.048 1.00 77.62 989 ASN A CA 1
ATOM 8204 C C . ASN A 1 989 ? -30.203 5.792 17.050 1.00 77.62 989 ASN A C 1
ATOM 8206 O O . ASN A 1 989 ? -30.239 5.582 15.834 1.00 77.62 989 ASN A O 1
ATOM 8210 N N . SER A 1 990 ? -30.645 6.949 17.547 1.00 67.38 990 SER A N 1
ATOM 8211 C CA . SER A 1 990 ? -31.190 8.006 16.681 1.00 67.38 990 SER A CA 1
ATOM 8212 C C . SER A 1 990 ? -30.197 8.597 15.660 1.00 67.38 990 SER A C 1
ATOM 8214 O O . SER A 1 990 ? -30.645 9.256 14.718 1.00 67.38 990 SER A O 1
ATOM 8216 N N . VAL A 1 991 ? -28.890 8.356 15.819 1.00 65.12 991 VAL A N 1
ATOM 8217 C CA . VAL A 1 991 ? -27.806 8.964 15.029 1.00 65.12 991 VAL A CA 1
ATOM 8218 C C . VAL A 1 991 ? -26.943 7.910 14.319 1.00 65.12 991 VAL A C 1
ATOM 8220 O O . VAL A 1 991 ? -26.720 8.038 13.119 1.00 65.12 991 VAL A O 1
ATOM 8223 N N . TYR A 1 992 ? -26.535 6.846 15.012 1.00 69.25 992 TYR A N 1
ATOM 8224 C CA . TYR A 1 992 ? -25.530 5.876 14.566 1.00 69.25 992 TYR A CA 1
ATOM 8225 C C . TYR A 1 992 ? -26.067 4.437 14.551 1.00 69.25 992 TYR A C 1
ATOM 8227 O O . TYR A 1 992 ? -27.033 4.107 15.243 1.00 69.25 992 TYR A O 1
ATOM 8235 N N . THR A 1 993 ? -25.451 3.572 13.740 1.00 77.94 993 THR A N 1
ATOM 8236 C CA . THR A 1 993 ? -25.693 2.119 13.722 1.00 77.94 993 THR A CA 1
ATOM 8237 C C . THR A 1 993 ? -24.396 1.403 14.046 1.00 77.94 993 THR A C 1
ATOM 8239 O O . THR A 1 993 ? -23.437 1.564 13.305 1.00 77.94 993 THR A O 1
ATOM 8242 N N . TYR A 1 994 ? -24.435 0.607 15.104 1.00 77.62 994 TYR A N 1
ATOM 8243 C CA . TYR A 1 994 ? -23.327 -0.114 15.689 1.00 77.62 994 TYR A CA 1
ATOM 8244 C C . TYR A 1 994 ? -23.359 -1.613 15.332 1.00 77.62 994 TYR A C 1
ATOM 8246 O O . TYR A 1 994 ? -24.407 -2.241 15.446 1.00 77.62 994 TYR A O 1
ATOM 8254 N N . HIS A 1 995 ? -22.260 -2.214 14.907 1.00 79.44 995 HIS A N 1
ATOM 8255 C CA . HIS A 1 995 ? -21.935 -3.626 15.019 1.00 79.44 995 HIS A CA 1
ATOM 8256 C C . HIS A 1 995 ? -22.074 -4.102 16.475 1.00 79.44 995 HIS A C 1
ATOM 8258 O O . HIS A 1 995 ? -21.905 -3.348 17.435 1.00 79.44 995 HIS A O 1
ATOM 8264 N N . PHE A 1 996 ? -22.434 -5.375 16.645 1.00 84.12 996 PHE A N 1
ATOM 8265 C CA . PHE A 1 996 ? -22.723 -5.936 17.962 1.00 84.12 996 PHE A CA 1
ATOM 8266 C C . PHE A 1 996 ? -21.530 -5.841 18.921 1.00 84.12 996 PHE A C 1
ATOM 8268 O O . PHE A 1 996 ? -21.695 -5.389 20.052 1.00 84.12 996 PHE A O 1
ATOM 8275 N N . ASP A 1 997 ? -20.339 -6.226 18.457 1.00 79.69 997 ASP A N 1
ATOM 8276 C CA . ASP A 1 997 ? -19.134 -6.301 19.289 1.00 79.69 997 ASP A CA 1
ATOM 8277 C C . ASP A 1 997 ? -18.709 -4.916 19.800 1.00 79.69 997 ASP A C 1
ATOM 8279 O O . ASP A 1 997 ? -18.416 -4.748 20.981 1.00 79.69 997 ASP A O 1
ATOM 8283 N N . TYR A 1 998 ? -18.781 -3.881 18.963 1.00 75.38 998 TYR A N 1
ATOM 8284 C CA . TYR A 1 998 ? -18.476 -2.524 19.412 1.00 75.38 998 TYR A CA 1
ATOM 8285 C C . TYR A 1 998 ? -19.551 -1.960 20.351 1.00 75.38 998 TYR A C 1
ATOM 8287 O O . TYR A 1 998 ? -19.230 -1.287 21.329 1.00 75.38 998 TYR A O 1
ATOM 8295 N N . ALA A 1 999 ? -20.831 -2.288 20.136 1.00 81.69 999 ALA A N 1
ATOM 8296 C CA . ALA A 1 999 ? -21.884 -1.931 21.087 1.00 81.69 999 ALA A CA 1
ATOM 8297 C C . ALA A 1 999 ? -21.677 -2.587 22.470 1.00 81.69 999 ALA A C 1
ATOM 8299 O O . ALA A 1 999 ? -22.103 -2.030 23.483 1.00 81.69 999 ALA A O 1
ATOM 8300 N N . VAL A 1 1000 ? -21.017 -3.748 22.528 1.00 85.25 1000 VAL A N 1
ATOM 8301 C CA . VAL A 1 1000 ? -20.572 -4.383 23.777 1.00 85.25 1000 VAL A CA 1
ATOM 8302 C C . VAL A 1 1000 ? -19.385 -3.636 24.385 1.00 85.25 1000 VAL A C 1
ATOM 8304 O O . VAL A 1 1000 ? -19.403 -3.342 25.577 1.00 85.25 1000 VAL A O 1
ATOM 8307 N N . GLU A 1 1001 ? -18.353 -3.316 23.608 1.00 77.56 1001 GLU A N 1
ATOM 8308 C CA . GLU A 1 1001 ? -17.169 -2.611 24.125 1.00 77.56 1001 GLU A CA 1
ATOM 8309 C C . GLU A 1 1001 ? -17.500 -1.224 24.684 1.00 77.56 1001 GLU A C 1
ATOM 8311 O O . GLU A 1 1001 ? -16.901 -0.784 25.660 1.00 77.56 1001 GLU A O 1
ATOM 8316 N N . GLN A 1 1002 ? -18.496 -0.561 24.101 1.00 74.62 1002 GLN A N 1
ATOM 8317 C CA . GLN A 1 1002 ? -19.014 0.733 24.548 1.00 74.62 1002 GLN A CA 1
ATOM 8318 C C . GLN A 1 1002 ? -19.999 0.628 25.714 1.00 74.62 1002 GLN A C 1
ATOM 8320 O O . GLN A 1 1002 ? -20.721 1.576 26.007 1.00 74.62 1002 GLN A O 1
ATOM 8325 N N . GLU A 1 1003 ? -20.087 -0.551 26.327 1.00 83.00 1003 GLU A N 1
ATOM 8326 C CA . GLU A 1 1003 ? -20.997 -0.870 27.418 1.00 83.00 1003 GLU A CA 1
ATOM 8327 C C . GLU A 1 1003 ? -22.474 -0.573 27.120 1.00 83.00 1003 GLU A C 1
ATOM 8329 O O . GLU A 1 1003 ? -23.264 -0.562 28.049 1.00 83.00 1003 GLU A O 1
ATOM 8334 N N . LEU A 1 1004 ? -22.910 -0.416 25.861 1.00 83.88 1004 LEU A N 1
ATOM 8335 C CA . LEU A 1 1004 ? -24.315 -0.119 25.534 1.00 83.88 1004 LEU A CA 1
ATOM 8336 C C . LEU A 1 1004 ? -25.229 -1.324 25.755 1.00 83.88 1004 LEU A C 1
ATOM 8338 O O . LEU A 1 1004 ? -26.377 -1.199 26.198 1.00 83.88 1004 LEU A O 1
ATOM 8342 N N . ILE A 1 1005 ? -24.721 -2.502 25.410 1.00 90.31 1005 ILE A N 1
ATOM 8343 C CA . ILE A 1 1005 ? -25.386 -3.787 25.593 1.00 90.31 1005 ILE A CA 1
ATOM 8344 C C . ILE A 1 1005 ? -24.461 -4.758 26.319 1.00 90.31 1005 ILE A C 1
ATOM 8346 O O . ILE A 1 1005 ? -23.237 -4.630 26.290 1.00 90.31 1005 ILE A O 1
ATOM 8350 N N . ALA A 1 1006 ? -25.045 -5.768 26.954 1.00 91.06 1006 ALA A N 1
ATOM 8351 C CA . ALA A 1 1006 ? -24.265 -6.888 27.464 1.00 91.06 1006 ALA A CA 1
ATOM 8352 C C . ALA A 1 1006 ? -23.836 -7.821 26.323 1.00 91.06 1006 ALA A C 1
ATOM 8354 O O . ALA A 1 1006 ? -24.592 -8.027 25.370 1.00 91.06 1006 ALA A O 1
ATOM 8355 N N . ASN A 1 1007 ? -22.684 -8.480 26.477 1.00 90.62 1007 ASN A N 1
ATOM 8356 C CA . ASN A 1 1007 ? -22.156 -9.464 25.524 1.00 90.62 1007 ASN A CA 1
ATOM 8357 C C . ASN A 1 1007 ? -22.896 -10.820 25.531 1.00 90.62 1007 ASN A C 1
ATOM 8359 O O . ASN A 1 1007 ? -22.299 -11.904 25.635 1.00 90.62 1007 ASN A O 1
ATOM 8363 N N . VAL A 1 1008 ? -24.229 -10.785 25.514 1.00 91.69 1008 VAL A N 1
ATOM 8364 C CA . VAL A 1 1008 ? -25.041 -11.990 25.619 1.00 91.69 1008 VAL A CA 1
ATOM 8365 C C . VAL A 1 1008 ? -26.420 -11.849 24.987 1.00 91.69 1008 VAL A C 1
ATOM 8367 O O . VAL A 1 1008 ? -27.159 -10.899 25.236 1.00 91.69 1008 VAL A O 1
ATOM 8370 N N . ALA A 1 1009 ? -26.788 -12.882 24.230 1.00 95.12 1009 ALA A N 1
ATOM 8371 C CA . ALA A 1 1009 ? -28.159 -13.189 23.860 1.00 95.12 1009 ALA A CA 1
ATOM 8372 C C . ALA A 1 1009 ? -28.571 -14.485 24.571 1.00 95.12 1009 ALA A C 1
ATOM 8374 O O . ALA A 1 1009 ? -28.020 -15.547 24.282 1.00 95.12 1009 ALA A O 1
ATOM 8375 N N . TYR A 1 1010 ? -29.519 -14.421 25.509 1.00 96.25 1010 TYR A N 1
ATOM 8376 C CA . TYR A 1 1010 ? -30.011 -15.618 26.198 1.00 96.25 1010 TYR A CA 1
ATOM 8377 C C . TYR A 1 1010 ? -31.262 -16.179 25.535 1.00 96.25 1010 TYR A C 1
ATOM 8379 O O . TYR A 1 1010 ? -32.252 -15.478 25.333 1.00 96.25 1010 TYR A O 1
ATOM 8387 N N . VAL A 1 1011 ? -31.254 -17.480 25.289 1.00 96.25 1011 VAL A N 1
ATOM 8388 C CA . VAL A 1 1011 ? -32.420 -18.260 24.857 1.00 96.25 1011 VAL A CA 1
ATOM 8389 C C . VAL A 1 1011 ? -32.797 -19.261 25.942 1.00 96.25 1011 VAL A C 1
ATOM 8391 O O . VAL A 1 1011 ? -31.973 -19.587 26.794 1.00 96.25 1011 VAL A O 1
ATOM 8394 N N . TYR A 1 1012 ? -34.036 -19.755 25.934 1.00 94.62 1012 TYR A N 1
ATOM 8395 C CA . TYR A 1 1012 ? -34.465 -20.803 26.863 1.00 94.62 1012 TYR A CA 1
ATOM 8396 C C . TYR A 1 1012 ? -34.692 -22.112 26.111 1.00 94.62 1012 TYR A C 1
ATOM 8398 O O . TYR A 1 1012 ? -35.670 -22.246 25.371 1.00 94.62 1012 TYR A O 1
ATOM 8406 N N . ARG A 1 1013 ? -33.775 -23.066 26.288 1.00 92.00 1013 ARG A N 1
ATOM 8407 C CA . ARG A 1 1013 ? -33.762 -24.366 25.602 1.00 92.00 1013 ARG A CA 1
ATOM 8408 C C . ARG A 1 1013 ? -33.446 -25.460 26.614 1.00 92.00 1013 ARG A C 1
ATOM 8410 O O . ARG A 1 1013 ? -32.801 -25.209 27.623 1.00 92.00 1013 ARG A O 1
ATOM 8417 N N . ASP A 1 1014 ? -33.958 -26.665 26.378 1.00 89.31 1014 ASP A N 1
ATOM 8418 C CA . ASP A 1 1014 ? -33.700 -27.845 27.220 1.00 89.31 1014 ASP A CA 1
ATOM 8419 C C . ASP A 1 1014 ? -33.988 -27.664 28.730 1.00 89.31 1014 ASP A C 1
ATOM 8421 O O . ASP A 1 1014 ? -33.522 -28.432 29.572 1.00 89.31 1014 ASP A O 1
ATOM 8425 N N . GLY A 1 1015 ? -34.846 -26.698 29.078 1.00 90.25 1015 GLY A N 1
ATOM 8426 C CA . GLY A 1 1015 ? -35.245 -26.412 30.454 1.00 90.25 1015 GLY A CA 1
ATOM 8427 C C . GLY A 1 1015 ? -34.324 -25.451 31.210 1.00 90.25 1015 GLY A C 1
ATOM 8428 O O . GLY A 1 1015 ? -34.476 -25.339 32.426 1.00 90.25 1015 GLY A O 1
ATOM 8429 N N . GLU A 1 1016 ? -33.416 -24.740 30.542 1.00 91.81 1016 GLU A N 1
ATOM 8430 C CA . GLU A 1 1016 ? -32.543 -23.731 31.154 1.00 91.81 1016 GLU A CA 1
ATOM 8431 C C . GLU A 1 1016 ? -32.269 -22.539 30.228 1.00 91.81 1016 GLU A C 1
ATOM 8433 O O . GLU A 1 1016 ? -32.600 -22.563 29.040 1.00 91.81 1016 GLU A O 1
ATOM 8438 N N . PHE A 1 1017 ? -31.707 -21.465 30.788 1.00 93.69 1017 PHE A N 1
ATOM 8439 C CA . PHE A 1 1017 ? -31.168 -20.380 29.973 1.00 93.69 1017 PHE A CA 1
ATOM 8440 C C . PHE A 1 1017 ? -29.810 -20.782 29.411 1.00 93.69 1017 PHE A C 1
ATOM 8442 O O . PHE A 1 1017 ? -28.974 -21.319 30.128 1.00 93.69 1017 PHE A O 1
ATOM 8449 N N . ILE A 1 1018 ? -29.593 -20.481 28.135 1.00 91.75 1018 ILE A N 1
ATOM 8450 C CA . ILE A 1 1018 ? -28.347 -20.762 27.429 1.00 91.75 1018 ILE A CA 1
ATOM 8451 C C . ILE A 1 1018 ? -27.924 -19.488 26.700 1.00 91.75 1018 ILE A C 1
ATOM 8453 O O . ILE A 1 1018 ? -28.761 -18.825 26.079 1.00 91.75 1018 ILE A O 1
ATOM 8457 N N . LYS A 1 1019 ? -26.634 -19.141 26.757 1.00 91.75 1019 LYS A N 1
ATOM 8458 C CA . LYS A 1 1019 ? -26.050 -18.138 25.856 1.00 91.75 1019 LYS A CA 1
ATOM 8459 C C . LYS A 1 1019 ? -26.111 -18.681 24.425 1.00 91.75 1019 LYS A C 1
ATOM 8461 O O . LYS A 1 1019 ? -25.548 -19.732 24.137 1.00 91.75 1019 LYS A O 1
ATOM 8466 N N . ALA A 1 1020 ? -26.835 -18.004 23.544 1.00 92.56 1020 ALA A N 1
ATOM 8467 C CA . ALA A 1 1020 ? -27.012 -18.442 22.169 1.00 92.56 1020 ALA A CA 1
ATOM 8468 C C . ALA A 1 1020 ? -25.769 -18.126 21.329 1.00 92.56 1020 ALA A C 1
ATOM 8470 O O . ALA A 1 1020 ? -25.368 -16.972 21.262 1.00 92.56 1020 ALA A O 1
ATOM 8471 N N . ASP A 1 1021 ? -25.230 -19.124 20.627 1.00 90.69 1021 ASP A N 1
ATOM 8472 C CA . ASP A 1 1021 ? -24.313 -18.900 19.493 1.00 90.69 1021 ASP A CA 1
ATOM 8473 C C . ASP A 1 1021 ? -25.090 -18.679 18.184 1.00 90.69 1021 ASP A C 1
ATOM 8475 O O . ASP A 1 1021 ? -24.596 -18.105 17.223 1.00 90.69 1021 ASP A O 1
ATOM 8479 N N . ILE A 1 1022 ? -26.332 -19.168 18.143 1.00 93.88 1022 ILE A N 1
ATOM 8480 C CA . ILE A 1 1022 ? -27.259 -19.033 17.021 1.00 93.88 1022 ILE A CA 1
ATOM 8481 C C . ILE A 1 1022 ? -28.651 -18.775 17.591 1.00 93.88 1022 ILE A C 1
ATOM 8483 O O . ILE A 1 1022 ? -29.126 -19.539 18.441 1.00 93.88 1022 ILE A O 1
ATOM 8487 N N . ILE A 1 1023 ? -29.317 -17.743 17.084 1.00 95.44 1023 ILE A N 1
ATOM 8488 C CA . ILE A 1 1023 ? -30.747 -17.485 17.265 1.00 95.44 1023 ILE A CA 1
ATOM 8489 C C . ILE A 1 1023 ? -31.476 -18.154 16.103 1.00 95.44 1023 ILE A C 1
ATOM 8491 O O . ILE A 1 1023 ? -31.231 -17.831 14.938 1.00 95.44 1023 ILE A O 1
ATOM 8495 N N . TYR A 1 1024 ? -32.350 -19.110 16.404 1.00 95.38 1024 TYR A N 1
ATOM 8496 C CA . TYR A 1 1024 ? -33.073 -19.861 15.380 1.00 95.38 1024 TYR A CA 1
ATOM 8497 C C . TYR A 1 1024 ? -34.237 -19.044 14.788 1.00 95.38 1024 TYR A C 1
ATOM 8499 O O . TYR A 1 1024 ? -34.665 -18.049 15.385 1.00 95.38 1024 TYR A O 1
ATOM 8507 N N . PRO A 1 1025 ? -34.758 -19.436 13.607 1.00 94.19 1025 PRO A N 1
ATOM 8508 C CA . PRO A 1 1025 ? -35.970 -18.850 13.040 1.00 94.19 1025 PRO A CA 1
ATOM 8509 C C . PRO A 1 1025 ? -37.102 -18.797 14.072 1.00 94.19 1025 PRO A C 1
ATOM 8511 O O . PRO A 1 1025 ? -37.231 -19.735 14.857 1.00 94.19 1025 PRO A O 1
ATOM 8514 N N . TYR A 1 1026 ? -37.910 -17.727 14.058 1.00 94.25 1026 TYR A N 1
ATOM 8515 C CA . TYR A 1 1026 ? -39.077 -17.523 14.942 1.00 94.25 1026 TYR A CA 1
ATOM 8516 C C . TYR A 1 1026 ? -38.810 -17.680 16.458 1.00 94.25 1026 TYR A C 1
ATOM 8518 O O . TYR A 1 1026 ? -39.743 -17.819 17.253 1.00 94.25 1026 TYR A O 1
ATOM 8526 N N . GLU A 1 1027 ? -37.554 -17.634 16.897 1.00 96.19 1027 GLU A N 1
ATOM 8527 C CA . GLU A 1 1027 ? -37.171 -17.686 18.307 1.00 96.19 1027 GLU A CA 1
ATOM 8528 C C . GLU A 1 1027 ? -37.095 -16.271 18.899 1.00 96.19 1027 GLU A C 1
ATOM 8530 O O . GLU A 1 1027 ? -36.741 -15.307 18.226 1.00 96.19 1027 GLU A O 1
ATOM 8535 N N . SER A 1 1028 ? -37.429 -16.109 20.177 1.00 96.62 1028 SER A N 1
ATOM 8536 C CA . SER A 1 1028 ? -37.105 -14.867 20.894 1.00 96.62 1028 SER A CA 1
ATOM 8537 C C . SER A 1 1028 ? -35.899 -15.075 21.790 1.00 96.62 1028 SER A C 1
ATOM 8539 O O . SER A 1 1028 ? -35.689 -16.170 22.306 1.00 96.62 1028 SER A O 1
ATOM 8541 N N . PHE A 1 1029 ? -35.138 -14.016 22.019 1.00 97.19 1029 PHE A N 1
ATOM 8542 C CA . PHE A 1 1029 ? -33.974 -14.048 22.894 1.00 97.19 1029 PHE A CA 1
ATOM 8543 C C . PHE A 1 1029 ? -33.944 -12.810 23.778 1.00 97.19 1029 PHE A C 1
ATOM 8545 O O . PHE A 1 1029 ? -34.507 -11.765 23.453 1.00 97.19 1029 PHE A O 1
ATOM 8552 N N . TYR A 1 1030 ? -33.296 -12.943 24.923 1.00 96.38 1030 TYR A N 1
ATOM 8553 C CA . TYR A 1 1030 ? -33.058 -11.844 25.831 1.00 96.38 1030 TYR A CA 1
ATOM 8554 C C . TYR A 1 1030 ? -31.752 -11.145 25.496 1.00 96.38 1030 TYR A C 1
ATOM 8556 O O . TYR A 1 1030 ? -30.704 -11.785 25.472 1.00 96.38 1030 TYR A O 1
ATOM 8564 N N . LEU A 1 1031 ? -31.829 -9.834 25.305 1.00 95.12 1031 LEU A N 1
ATOM 8565 C CA . LEU A 1 1031 ? -30.688 -8.933 25.183 1.00 95.12 1031 LEU A CA 1
ATOM 8566 C C . LEU A 1 1031 ? -30.778 -7.895 26.302 1.00 95.12 1031 LEU A C 1
ATOM 8568 O O . LEU A 1 1031 ? -31.858 -7.344 26.547 1.00 95.12 1031 LEU A O 1
ATOM 8572 N N . PHE A 1 1032 ? -29.671 -7.645 26.996 1.00 92.56 1032 PHE A N 1
ATOM 8573 C CA . PHE A 1 1032 ? -29.615 -6.605 28.020 1.00 92.56 1032 PHE A CA 1
ATOM 8574 C C . PHE A 1 1032 ? -29.065 -5.311 27.428 1.00 92.56 1032 PHE A C 1
ATOM 8576 O O . PHE A 1 1032 ? -28.017 -5.330 26.786 1.00 92.56 1032 PHE A O 1
ATOM 8583 N N . VAL A 1 1033 ? -29.761 -4.205 27.677 1.00 90.88 1033 VAL A N 1
ATOM 8584 C CA . VAL A 1 1033 ? -29.309 -2.845 27.370 1.00 90.88 1033 VAL A CA 1
ATOM 8585 C C . VAL A 1 1033 ? -28.902 -2.174 28.676 1.00 90.88 1033 VAL A C 1
ATOM 8587 O O . VAL A 1 1033 ? -29.721 -2.069 29.590 1.00 90.88 1033 VAL A O 1
ATOM 8590 N N . ASN A 1 1034 ? -27.649 -1.742 28.770 1.00 85.88 1034 ASN A N 1
ATOM 8591 C CA . ASN A 1 1034 ? -27.080 -1.117 29.969 1.00 85.88 1034 ASN A CA 1
ATOM 8592 C C . ASN A 1 1034 ? -27.475 0.346 30.128 1.00 85.88 1034 ASN A C 1
ATOM 8594 O O . ASN A 1 1034 ? -27.655 0.832 31.241 1.00 85.88 1034 ASN A O 1
ATOM 8598 N N . GLU A 1 1035 ? -27.623 1.034 29.006 1.00 76.56 1035 GLU A N 1
ATOM 8599 C CA . GLU A 1 1035 ? -27.745 2.479 28.963 1.00 76.56 1035 GLU A CA 1
ATOM 8600 C C . GLU A 1 1035 ? -29.153 2.963 29.372 1.00 76.56 1035 GLU A C 1
ATOM 8602 O O . GLU A 1 1035 ? -30.170 2.528 28.827 1.00 76.56 1035 GLU A O 1
ATOM 8607 N N . GLU A 1 1036 ? -29.224 3.888 30.337 1.00 70.25 1036 GLU A N 1
ATOM 8608 C CA . GLU A 1 1036 ? -30.476 4.418 30.900 1.00 70.25 1036 GLU A CA 1
ATOM 8609 C C . GLU A 1 1036 ? -31.000 5.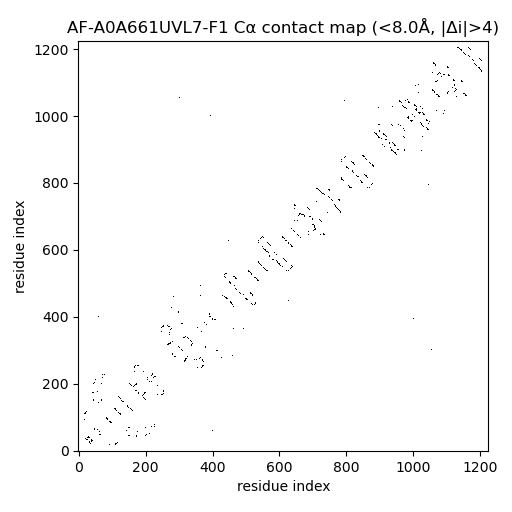682 30.179 1.00 70.25 1036 GLU A C 1
ATOM 8611 O O . GLU A 1 1036 ? -32.165 6.049 30.366 1.00 70.25 1036 GLU A O 1
ATOM 8616 N N . ASN A 1 1037 ? -30.173 6.375 29.383 1.00 60.09 1037 ASN A N 1
ATOM 8617 C CA . ASN A 1 1037 ? -30.441 7.727 28.867 1.00 60.09 1037 ASN A CA 1
ATOM 8618 C C . ASN A 1 1037 ? -30.665 7.835 27.345 1.00 60.09 1037 ASN A C 1
ATOM 8620 O O . ASN A 1 1037 ? -30.818 8.955 26.846 1.00 60.09 1037 ASN A O 1
ATOM 8624 N N . PHE A 1 1038 ? -30.724 6.728 26.597 1.00 60.47 1038 PHE A N 1
ATOM 8625 C CA . PHE A 1 1038 ? -30.807 6.778 25.130 1.00 60.47 1038 PHE A CA 1
ATOM 8626 C C . PHE A 1 1038 ? -32.233 6.603 24.603 1.00 60.47 1038 PHE A C 1
ATOM 8628 O O . PHE A 1 1038 ? -32.839 5.537 24.689 1.00 60.47 1038 PHE A O 1
ATOM 8635 N N . ASP A 1 1039 ? -32.770 7.664 23.995 1.00 62.28 1039 ASP A N 1
ATOM 8636 C CA . ASP A 1 1039 ? -34.070 7.630 23.322 1.00 62.28 1039 ASP A CA 1
ATOM 8637 C C . ASP A 1 1039 ? -33.974 6.854 21.983 1.00 62.28 1039 ASP A C 1
ATOM 8639 O O . ASP A 1 1039 ? -33.260 7.264 21.064 1.00 62.28 1039 ASP A O 1
ATOM 8643 N N . ASN A 1 1040 ? -34.807 5.818 21.816 1.00 73.00 1040 ASN A N 1
ATOM 8644 C CA . ASN A 1 1040 ? -35.006 5.035 20.579 1.00 73.00 1040 ASN A CA 1
ATOM 8645 C C . ASN A 1 1040 ? -33.815 4.152 20.148 1.00 73.00 1040 ASN A C 1
ATOM 8647 O O . ASN A 1 1040 ? -33.380 4.225 18.996 1.00 73.00 1040 ASN A O 1
ATOM 8651 N N . MET A 1 1041 ? -33.297 3.305 21.043 1.00 86.56 1041 MET A N 1
ATOM 8652 C CA . MET A 1 1041 ? -32.436 2.199 20.611 1.00 86.56 1041 MET A CA 1
ATOM 8653 C C . MET A 1 1041 ? -33.245 1.153 19.838 1.00 86.56 1041 MET A C 1
ATOM 8655 O O . MET A 1 1041 ? -34.393 0.861 20.169 1.00 86.56 1041 MET A O 1
ATOM 8659 N N . GLU A 1 1042 ? -32.645 0.579 18.803 1.00 91.56 1042 GLU A N 1
ATOM 8660 C CA . GLU A 1 1042 ? -33.256 -0.429 17.948 1.00 91.56 1042 GLU A CA 1
ATOM 8661 C C . GLU A 1 1042 ? -32.245 -1.534 17.610 1.00 91.56 1042 GLU A C 1
ATOM 8663 O O . GLU A 1 1042 ? -31.098 -1.259 17.274 1.00 91.56 1042 GLU A O 1
ATOM 8668 N N . CYS A 1 1043 ? -32.669 -2.794 17.629 1.00 93.25 1043 CYS A N 1
ATOM 8669 C CA . CYS A 1 1043 ? -31.898 -3.917 17.106 1.00 93.25 1043 CYS A CA 1
ATOM 8670 C C . CYS A 1 1043 ? -32.241 -4.134 15.626 1.00 93.25 1043 CYS A C 1
ATOM 8672 O O . CYS A 1 1043 ? -33.406 -4.343 15.275 1.00 93.25 1043 CYS A O 1
ATOM 8674 N N . ARG A 1 1044 ? -31.233 -4.074 14.757 1.00 91.94 1044 ARG A N 1
ATOM 8675 C CA . ARG A 1 1044 ? -31.320 -4.258 13.309 1.00 91.94 1044 ARG A CA 1
ATOM 8676 C C . ARG A 1 1044 ? -31.029 -5.705 12.934 1.00 91.94 1044 ARG A C 1
ATOM 8678 O O . ARG A 1 1044 ? -29.952 -6.223 13.218 1.00 91.94 1044 ARG A O 1
ATOM 8685 N N . PHE A 1 1045 ? -31.936 -6.285 12.159 1.00 91.88 1045 PHE A N 1
ATOM 8686 C CA . PHE A 1 1045 ? -31.786 -7.604 11.554 1.00 91.88 1045 PHE A CA 1
ATOM 8687 C C . PHE A 1 1045 ? -31.546 -7.459 10.050 1.00 91.88 1045 PHE A C 1
ATOM 8689 O O . PHE A 1 1045 ? -32.288 -6.751 9.367 1.00 91.88 1045 PHE A O 1
ATOM 8696 N N . SER A 1 1046 ? -30.518 -8.134 9.528 1.00 89.81 1046 SER A N 1
ATOM 8697 C CA . SER A 1 1046 ? -30.179 -8.151 8.095 1.00 89.81 1046 SER A CA 1
ATOM 8698 C C . SER A 1 1046 ? -30.057 -9.601 7.612 1.00 89.81 1046 SER A C 1
ATOM 8700 O O . SER A 1 1046 ? -29.082 -10.256 7.969 1.00 89.81 1046 SER A O 1
ATOM 8702 N N . PRO A 1 1047 ? -31.033 -10.149 6.863 1.00 90.12 1047 PRO A N 1
ATOM 8703 C CA . PRO A 1 1047 ? -31.010 -11.553 6.440 1.00 90.12 1047 PRO A CA 1
ATOM 8704 C C . PRO A 1 1047 ? -29.698 -11.950 5.752 1.00 90.12 1047 PRO A C 1
ATOM 8706 O O . PRO A 1 1047 ? -29.230 -11.234 4.867 1.00 90.12 1047 PRO A O 1
ATOM 8709 N N . TYR A 1 1048 ? -29.128 -13.091 6.151 1.00 86.44 1048 TYR A N 1
ATOM 8710 C CA . TYR A 1 1048 ? -27.895 -13.668 5.585 1.00 86.44 1048 TYR A CA 1
ATOM 8711 C C . TYR A 1 1048 ? -26.671 -12.738 5.582 1.00 86.44 1048 TYR A C 1
ATOM 8713 O O . TYR A 1 1048 ? -25.730 -12.963 4.824 1.00 86.44 1048 TYR A O 1
ATOM 8721 N N . TYR A 1 1049 ? -26.682 -11.675 6.389 1.00 82.94 1049 TYR A N 1
ATOM 8722 C CA . TYR A 1 1049 ? -25.471 -10.917 6.671 1.00 82.94 1049 TYR A CA 1
ATOM 8723 C C . TYR A 1 1049 ? -24.563 -11.752 7.572 1.00 82.94 1049 TYR A C 1
ATOM 8725 O O . TYR A 1 1049 ? -25.054 -12.384 8.503 1.00 82.94 1049 TYR A O 1
ATOM 8733 N N . SER A 1 1050 ? -23.267 -11.739 7.278 1.00 77.06 1050 SER A N 1
ATOM 8734 C CA . SER A 1 1050 ? -22.235 -12.319 8.127 1.00 77.06 1050 SER A CA 1
ATOM 8735 C C . SER A 1 1050 ? -21.088 -11.318 8.213 1.00 77.06 1050 SER A C 1
ATOM 8737 O O . SER A 1 1050 ? -20.503 -10.968 7.186 1.00 77.06 1050 SER A O 1
ATOM 8739 N N . GLY A 1 1051 ? -20.845 -10.800 9.415 1.00 63.78 1051 GLY A N 1
ATOM 8740 C CA . GLY A 1 1051 ? -19.729 -9.906 9.721 1.00 63.78 1051 GLY A CA 1
ATOM 8741 C C . GLY A 1 1051 ? -18.509 -10.664 10.245 1.00 63.78 1051 GLY A C 1
ATOM 8742 O O . GLY A 1 1051 ? -18.607 -11.824 10.650 1.00 63.78 1051 GLY A O 1
ATOM 8743 N N . PHE A 1 1052 ? -17.349 -10.008 10.239 1.00 53.38 1052 PHE A N 1
ATOM 8744 C CA . PHE A 1 1052 ? -16.204 -10.467 11.023 1.00 53.38 1052 PHE A CA 1
ATOM 8745 C C . PHE A 1 1052 ? -16.423 -10.069 12.486 1.00 53.38 1052 PHE A C 1
ATOM 8747 O O . PHE A 1 1052 ? -16.741 -8.915 12.759 1.00 53.38 1052 PHE A O 1
ATOM 8754 N N . HIS A 1 1053 ? -16.251 -11.019 13.406 1.00 63.72 1053 HIS A N 1
ATOM 8755 C CA . HIS A 1 1053 ? -16.495 -10.829 14.839 1.00 63.72 1053 HIS A CA 1
ATOM 8756 C C . HIS A 1 1053 ? -15.256 -11.212 15.635 1.00 63.72 1053 HIS A C 1
ATOM 8758 O O . HIS A 1 1053 ? -14.621 -12.227 15.322 1.00 63.72 1053 HIS A O 1
ATOM 8764 N N . TYR A 1 1054 ? -14.958 -10.481 16.707 1.00 50.53 1054 TYR A N 1
ATOM 8765 C CA . TYR A 1 1054 ? -13.889 -10.847 17.633 1.00 50.53 1054 TYR A CA 1
ATOM 8766 C C . TYR A 1 1054 ? -14.332 -10.708 19.081 1.00 50.53 1054 TYR A C 1
ATOM 8768 O O . TYR A 1 1054 ? -14.772 -9.654 19.526 1.00 50.53 1054 TYR A O 1
ATOM 8776 N N . LEU A 1 1055 ? -14.112 -11.776 19.842 1.00 57.25 1055 LEU A N 1
ATOM 8777 C CA . LEU A 1 1055 ? -14.058 -11.702 21.289 1.00 57.25 1055 LEU A CA 1
ATOM 8778 C C . LEU A 1 1055 ? -12.777 -12.388 21.756 1.00 57.25 1055 LEU A C 1
ATOM 8780 O O . LEU A 1 1055 ? -12.439 -13.456 21.237 1.00 57.25 1055 LEU A O 1
ATOM 8784 N N . PRO A 1 1056 ? -12.071 -11.803 22.729 1.00 61.19 1056 PRO A N 1
ATOM 8785 C CA . PRO A 1 1056 ? -10.841 -12.376 23.235 1.00 61.19 1056 PRO A CA 1
ATOM 8786 C C . PRO A 1 1056 ? -11.078 -13.699 23.966 1.00 61.19 1056 PRO A C 1
ATOM 8788 O O . PRO A 1 1056 ? -12.028 -13.848 24.740 1.00 61.19 1056 PRO A O 1
ATOM 8791 N N . ASP A 1 1057 ? -10.192 -14.663 23.705 1.00 69.44 1057 ASP A N 1
ATOM 8792 C CA . ASP A 1 1057 ? -10.252 -16.000 24.291 1.00 69.44 1057 ASP A CA 1
ATOM 8793 C C . ASP A 1 1057 ? -10.163 -15.941 25.826 1.00 69.44 1057 ASP A C 1
ATOM 8795 O O . ASP A 1 1057 ? -9.582 -15.027 26.419 1.00 69.44 1057 ASP A O 1
ATOM 8799 N N . VAL A 1 1058 ? -10.765 -16.937 26.477 1.00 84.56 1058 VAL A N 1
ATOM 8800 C CA . VAL A 1 1058 ? -10.627 -17.168 27.919 1.00 84.56 1058 VAL A CA 1
ATOM 8801 C C . VAL A 1 1058 ? -9.664 -18.327 28.119 1.00 84.56 1058 VAL A C 1
ATOM 8803 O O . VAL A 1 1058 ? -9.839 -19.383 27.516 1.00 84.56 1058 VAL A O 1
ATOM 8806 N N . ASP A 1 1059 ? -8.664 -18.144 28.981 1.00 87.19 1059 ASP A N 1
ATOM 8807 C CA . ASP A 1 1059 ? -7.598 -19.132 29.179 1.00 87.19 1059 ASP A CA 1
ATOM 8808 C C . ASP A 1 1059 ? -8.137 -20.450 29.740 1.00 87.19 1059 ASP A C 1
ATOM 8810 O O . ASP A 1 1059 ? -7.681 -21.535 29.376 1.00 87.19 1059 ASP A O 1
ATOM 8814 N N . TRP A 1 1060 ? -9.087 -20.356 30.672 1.00 91.25 1060 TRP A N 1
ATOM 8815 C CA . TRP A 1 1060 ? -9.821 -21.493 31.219 1.00 91.25 1060 TRP A CA 1
ATOM 8816 C C . TRP A 1 1060 ? -11.112 -21.045 31.899 1.00 91.25 1060 TRP A C 1
ATOM 8818 O O . TRP A 1 1060 ? -11.193 -19.956 32.475 1.00 91.25 1060 TRP A O 1
ATOM 8828 N N . GLU A 1 1061 ? -12.100 -21.937 31.932 1.00 93.81 1061 GLU A N 1
ATOM 8829 C CA . GLU A 1 1061 ? -13.382 -21.681 32.584 1.00 93.81 1061 GLU A CA 1
ATOM 8830 C C . GLU A 1 1061 ? -13.930 -22.901 33.336 1.00 93.81 1061 GLU A C 1
ATOM 8832 O O . GLU A 1 1061 ? -13.602 -24.063 33.083 1.00 93.81 1061 GLU A O 1
ATOM 8837 N N . ILE A 1 1062 ? -14.764 -22.623 34.330 1.00 95.12 1062 ILE A N 1
ATOM 8838 C CA . ILE A 1 1062 ? -15.492 -23.595 35.134 1.00 95.12 1062 ILE A CA 1
ATOM 8839 C C . ILE A 1 1062 ? -16.965 -23.228 35.062 1.00 95.12 1062 ILE A C 1
ATOM 8841 O O . ILE A 1 1062 ? -17.396 -22.232 35.645 1.00 95.12 1062 ILE A O 1
ATOM 8845 N N . LYS A 1 1063 ? -17.737 -24.083 34.403 1.00 95.56 1063 LYS A N 1
ATOM 8846 C CA . LYS A 1 1063 ? -19.190 -24.007 34.352 1.00 95.56 1063 LYS A CA 1
ATOM 8847 C C . LYS A 1 1063 ? -19.796 -24.859 35.463 1.00 95.56 1063 LYS A C 1
ATOM 8849 O O . LYS A 1 1063 ? -19.409 -26.014 35.665 1.00 95.56 1063 LYS A O 1
ATOM 8854 N N . ILE A 1 1064 ? -20.722 -24.280 36.221 1.00 95.38 1064 ILE A N 1
ATOM 8855 C CA . ILE A 1 1064 ? -21.467 -24.954 37.286 1.00 95.38 1064 ILE A CA 1
ATOM 8856 C C . ILE A 1 1064 ? -22.951 -24.839 36.979 1.00 95.38 1064 ILE A C 1
ATOM 8858 O O . ILE A 1 1064 ? -23.519 -23.763 37.123 1.00 95.38 1064 ILE A O 1
ATOM 8862 N N . SER A 1 1065 ? -23.576 -25.961 36.636 1.00 95.25 1065 SER A N 1
ATOM 8863 C CA . SER A 1 1065 ? -25.011 -26.039 36.362 1.00 95.25 1065 SER A CA 1
ATOM 8864 C C . SER A 1 1065 ? -25.751 -26.703 37.523 1.00 95.25 1065 SER A C 1
ATOM 8866 O O . SER A 1 1065 ? -25.254 -27.643 38.156 1.00 95.25 1065 SER A O 1
ATOM 8868 N N . ALA A 1 1066 ? -26.959 -26.230 37.815 1.00 94.75 1066 ALA A N 1
ATOM 8869 C CA . ALA A 1 1066 ? -27.850 -26.767 38.831 1.00 94.75 1066 ALA A CA 1
ATOM 8870 C C . ALA A 1 1066 ? -29.225 -27.085 38.255 1.00 94.75 1066 ALA A C 1
ATOM 8872 O O . ALA A 1 1066 ? -29.955 -26.200 37.831 1.00 94.75 1066 ALA A O 1
ATOM 8873 N N . ILE A 1 1067 ? -29.610 -28.358 38.329 1.00 94.38 1067 ILE A N 1
ATOM 8874 C CA . ILE A 1 1067 ? -30.830 -28.876 37.709 1.00 94.38 1067 ILE A CA 1
ATOM 8875 C C . ILE A 1 1067 ? -31.777 -29.404 38.792 1.00 94.38 1067 ILE A C 1
ATOM 8877 O O . ILE A 1 1067 ? -31.413 -30.273 39.599 1.00 94.38 1067 ILE A O 1
ATOM 8881 N N . GLN A 1 1068 ? -33.015 -28.903 38.808 1.00 91.31 1068 GLN A N 1
ATOM 8882 C CA . GLN A 1 1068 ? -34.093 -29.365 39.686 1.00 91.31 1068 GLN A CA 1
ATOM 8883 C C . GLN A 1 1068 ? -35.441 -29.457 38.948 1.00 91.31 1068 GLN A C 1
ATOM 8885 O O . GLN A 1 1068 ? -35.752 -30.505 38.385 1.00 91.31 1068 GLN A O 1
ATOM 8890 N N . THR A 1 1069 ? -36.281 -28.420 39.018 1.00 87.38 1069 THR A N 1
ATOM 8891 C CA . THR A 1 1069 ? -37.525 -28.289 38.227 1.00 87.38 1069 THR A CA 1
ATOM 8892 C C . THR A 1 1069 ? -37.246 -27.856 36.795 1.00 87.38 1069 THR A C 1
ATOM 8894 O O . THR A 1 1069 ? -37.965 -28.243 35.881 1.00 87.38 1069 THR A O 1
ATOM 8897 N N . ASP A 1 1070 ? -36.188 -27.078 36.664 1.00 92.38 1070 ASP A N 1
ATOM 8898 C CA . ASP A 1 1070 ? -35.553 -26.463 35.511 1.00 92.38 1070 ASP A CA 1
ATOM 8899 C C . ASP A 1 1070 ? -34.041 -26.409 35.828 1.00 92.38 1070 ASP A C 1
ATOM 8901 O O . ASP A 1 1070 ? -33.621 -26.876 36.900 1.00 92.38 1070 ASP A O 1
ATOM 8905 N N . GLY A 1 1071 ? -33.231 -25.902 34.905 1.00 92.31 1071 GLY A N 1
ATOM 8906 C CA . GLY A 1 1071 ? -31.790 -25.714 35.066 1.00 92.31 1071 GLY A CA 1
ATOM 8907 C C . GLY A 1 1071 ? -31.395 -24.242 35.145 1.00 92.31 1071 GLY A C 1
ATOM 8908 O O . GLY A 1 1071 ? -32.129 -23.360 34.688 1.00 92.31 1071 GLY A O 1
ATOM 8909 N N . ASP A 1 1072 ? -30.254 -23.983 35.767 1.00 93.81 1072 ASP A N 1
ATOM 8910 C CA . ASP A 1 1072 ? -29.564 -22.696 35.723 1.00 93.81 1072 ASP A CA 1
ATOM 8911 C C . ASP A 1 1072 ? -28.061 -22.896 35.902 1.00 93.81 1072 ASP A C 1
ATOM 8913 O O . ASP A 1 1072 ? -27.644 -23.922 36.451 1.00 93.81 1072 ASP A O 1
ATOM 8917 N N . GLU A 1 1073 ? -27.248 -21.928 35.493 1.00 94.62 1073 GLU A N 1
ATOM 8918 C CA . GLU A 1 1073 ? -25.794 -22.079 35.504 1.00 94.62 1073 GLU A CA 1
ATOM 8919 C C . GLU A 1 1073 ? -25.037 -20.805 35.836 1.00 94.62 1073 GLU A C 1
ATOM 8921 O O . GLU A 1 1073 ? -25.553 -19.708 35.695 1.00 94.62 1073 GLU A O 1
ATOM 8926 N N . ILE A 1 1074 ? -23.779 -20.974 36.238 1.00 95.94 1074 ILE A N 1
ATOM 8927 C CA . ILE A 1 1074 ? -22.791 -19.899 36.288 1.00 95.94 1074 ILE A CA 1
ATOM 8928 C C . ILE A 1 1074 ? -21.492 -20.341 35.629 1.00 95.94 1074 ILE A C 1
ATOM 8930 O O . ILE A 1 1074 ? -21.145 -21.527 35.651 1.00 95.94 1074 ILE A O 1
ATOM 8934 N N . VAL A 1 1075 ? -20.734 -19.376 35.123 1.00 95.19 1075 VAL A N 1
ATOM 8935 C CA . VAL A 1 1075 ? -19.409 -19.596 34.539 1.00 95.19 1075 VAL A CA 1
ATOM 8936 C C . VAL A 1 1075 ? -18.385 -18.710 35.245 1.00 95.19 1075 VAL A C 1
ATOM 8938 O O . VAL A 1 1075 ? -18.595 -17.518 35.434 1.00 95.19 1075 VAL A O 1
ATOM 8941 N N . VAL A 1 1076 ? -17.262 -19.284 35.666 1.00 95.62 1076 VAL A N 1
ATOM 8942 C CA . VAL A 1 1076 ? -16.154 -18.527 36.271 1.00 95.62 1076 VAL A CA 1
ATOM 8943 C C . VAL A 1 1076 ? -14.839 -18.915 35.624 1.00 95.62 1076 VAL A C 1
ATOM 8945 O O . VAL A 1 1076 ? -14.654 -20.082 35.291 1.00 95.62 1076 VAL A O 1
ATOM 8948 N N . GLY A 1 1077 ? -13.903 -17.988 35.469 1.00 94.81 1077 GLY A N 1
ATOM 8949 C CA . GLY A 1 1077 ? -12.665 -18.286 34.751 1.00 94.81 1077 GLY A CA 1
ATOM 8950 C C . GLY A 1 1077 ? -11.604 -17.211 34.880 1.00 94.81 1077 GLY A C 1
ATOM 8951 O O . GLY A 1 1077 ? -11.764 -16.263 35.653 1.00 94.81 1077 GLY A O 1
ATOM 8952 N N . CYS A 1 1078 ? -10.530 -17.370 34.111 1.00 92.12 1078 CYS A N 1
ATOM 8953 C CA . CYS A 1 1078 ? -9.514 -16.337 33.963 1.00 92.12 1078 CYS A CA 1
ATOM 8954 C C . CYS A 1 1078 ? -9.139 -16.088 32.503 1.00 92.12 1078 CYS A C 1
ATOM 8956 O O . CYS A 1 1078 ? -9.218 -16.999 31.681 1.00 92.12 1078 CYS A O 1
ATOM 8958 N N . SER A 1 1079 ? -8.704 -14.862 32.228 1.00 90.12 1079 SER A N 1
ATOM 8959 C CA . SER A 1 1079 ? -8.086 -14.443 30.970 1.00 90.12 1079 SER A CA 1
ATOM 8960 C C . SER A 1 1079 ? -6.914 -13.502 31.264 1.00 90.12 1079 SER A C 1
ATOM 8962 O O . SER A 1 1079 ? -6.982 -12.697 32.200 1.00 90.12 1079 SER A O 1
ATOM 8964 N N . ASP A 1 1080 ? -5.856 -13.577 30.458 1.00 83.38 1080 ASP A N 1
ATOM 8965 C CA . ASP A 1 1080 ? -4.720 -12.649 30.487 1.00 83.38 1080 ASP A CA 1
ATOM 8966 C C . ASP A 1 1080 ? -5.130 -11.193 30.186 1.00 83.38 1080 ASP A C 1
ATOM 8968 O O . ASP A 1 1080 ? -4.473 -10.265 30.659 1.00 83.38 1080 ASP A O 1
ATOM 8972 N N . ASN A 1 1081 ? -6.237 -10.992 29.462 1.00 80.75 1081 ASN A N 1
ATOM 8973 C CA . ASN A 1 1081 ? -6.747 -9.669 29.087 1.00 80.75 1081 ASN A CA 1
ATOM 8974 C C . ASN A 1 1081 ? -7.868 -9.155 30.012 1.00 80.75 1081 ASN A C 1
ATOM 8976 O O . ASN A 1 1081 ? -8.256 -7.996 29.898 1.00 80.75 1081 ASN A O 1
ATOM 8980 N N . ALA A 1 1082 ? -8.382 -9.983 30.928 1.00 85.31 1082 ALA A N 1
ATOM 8981 C CA . ALA A 1 1082 ? -9.429 -9.584 31.870 1.00 85.31 1082 ALA A CA 1
ATOM 8982 C C . ALA A 1 1082 ? -8.852 -8.910 33.126 1.00 85.31 1082 ALA A C 1
ATOM 8984 O O . ALA A 1 1082 ? -7.715 -9.161 33.542 1.00 85.31 1082 ALA A O 1
ATOM 8985 N N . THR A 1 1083 ? -9.669 -8.096 33.796 1.00 86.12 1083 THR A N 1
ATOM 8986 C CA . THR A 1 1083 ? -9.331 -7.519 35.108 1.00 86.12 1083 THR A CA 1
ATOM 8987 C C . THR A 1 1083 ? -10.012 -8.273 36.256 1.00 86.12 1083 THR A C 1
ATOM 8989 O O . THR A 1 1083 ? -10.811 -9.173 36.046 1.00 86.12 1083 THR A O 1
ATOM 8992 N N . ASP A 1 1084 ? -9.674 -7.947 37.508 1.00 85.81 1084 ASP A N 1
ATOM 8993 C CA . ASP A 1 1084 ? -10.421 -8.444 38.684 1.00 85.81 1084 ASP A CA 1
ATOM 8994 C C . ASP A 1 1084 ? -11.680 -7.604 38.994 1.00 85.81 1084 ASP A C 1
ATOM 8996 O O . ASP A 1 1084 ? -12.381 -7.874 39.971 1.00 85.81 1084 ASP A O 1
ATOM 9000 N N . SER A 1 1085 ? -11.911 -6.540 38.220 1.00 85.81 1085 SER A N 1
ATOM 9001 C CA . SER A 1 1085 ? -13.108 -5.688 38.277 1.00 85.81 1085 SER A CA 1
ATOM 9002 C C . SER A 1 1085 ? -14.088 -6.102 37.176 1.00 85.81 1085 SER A C 1
ATOM 9004 O O . SER A 1 1085 ? -13.793 -7.036 36.439 1.00 85.81 1085 SER A O 1
ATOM 9006 N N . PHE A 1 1086 ? -15.241 -5.435 37.077 1.00 86.38 1086 PHE A N 1
ATOM 9007 C CA . PHE A 1 1086 ? -16.188 -5.711 36.000 1.00 86.38 1086 PHE A CA 1
ATOM 9008 C C . PHE A 1 1086 ? -15.576 -5.436 34.629 1.00 86.38 1086 PHE A C 1
ATOM 9010 O O . PHE A 1 1086 ? -14.940 -4.399 34.435 1.00 86.38 1086 PHE A O 1
ATOM 9017 N N . ASP A 1 1087 ? -15.820 -6.347 33.699 1.00 86.88 1087 ASP A N 1
ATOM 9018 C CA . ASP A 1 1087 ? -15.423 -6.227 32.303 1.00 86.88 1087 ASP A CA 1
ATOM 9019 C C . ASP A 1 1087 ? -16.602 -6.617 31.401 1.00 86.88 1087 ASP A C 1
ATOM 9021 O O . ASP A 1 1087 ? -16.971 -7.789 31.339 1.00 86.88 1087 ASP A O 1
ATOM 9025 N N . ASN A 1 1088 ? -17.219 -5.656 30.705 1.00 87.06 1088 ASN A N 1
ATOM 9026 C CA . ASN A 1 1088 ? -18.445 -5.908 29.934 1.00 87.06 1088 ASN A CA 1
ATOM 9027 C C . ASN A 1 1088 ? -18.247 -6.887 28.758 1.00 87.06 1088 ASN A C 1
ATOM 9029 O O . ASN A 1 1088 ? -19.212 -7.503 28.295 1.00 87.06 1088 ASN A O 1
ATOM 9033 N N . VAL A 1 1089 ? -17.005 -7.069 28.291 1.00 86.62 1089 VAL A N 1
ATOM 9034 C CA . VAL A 1 1089 ? -16.674 -8.032 27.233 1.00 86.62 1089 VAL A CA 1
ATOM 9035 C C . VAL A 1 1089 ? -16.725 -9.463 27.777 1.00 86.62 1089 VAL A C 1
ATOM 9037 O O . VAL A 1 1089 ? -17.179 -10.376 27.079 1.00 86.62 1089 VAL A O 1
ATOM 9040 N N . TYR A 1 1090 ? -16.314 -9.683 29.029 1.00 88.44 1090 TYR A N 1
ATOM 9041 C CA . TYR A 1 1090 ? -16.204 -11.023 29.613 1.00 88.44 1090 TYR A CA 1
ATOM 9042 C C . TYR A 1 1090 ? -17.317 -11.400 30.593 1.00 88.44 1090 TYR A C 1
ATOM 9044 O O . TYR A 1 1090 ? -17.757 -12.562 30.600 1.00 88.44 1090 TYR A O 1
ATOM 9052 N N . ASP A 1 1091 ? -17.738 -10.448 31.421 1.00 91.50 1091 ASP A N 1
ATOM 9053 C CA . ASP A 1 1091 ? -18.673 -10.627 32.521 1.00 91.50 1091 ASP A CA 1
ATOM 9054 C C . ASP A 1 1091 ? -20.106 -10.481 32.029 1.00 91.50 1091 ASP A C 1
ATOM 9056 O O . ASP A 1 1091 ? -20.509 -9.460 31.471 1.00 91.50 1091 ASP A O 1
ATOM 9060 N N . LEU A 1 1092 ? -20.911 -11.515 32.263 1.00 93.31 1092 LEU A N 1
ATOM 9061 C CA . LEU A 1 1092 ? -22.266 -11.572 31.727 1.00 93.31 1092 LEU A CA 1
ATOM 9062 C C . LEU A 1 1092 ? -23.286 -11.382 32.848 1.00 93.31 1092 LEU A C 1
ATOM 9064 O O . LEU A 1 1092 ? -23.199 -12.081 33.868 1.00 93.31 1092 LEU A O 1
ATOM 9068 N N . PRO A 1 1093 ? -24.289 -10.503 32.670 1.00 93.75 1093 PRO A N 1
ATOM 9069 C CA . PRO A 1 1093 ? -25.367 -10.367 33.633 1.00 93.75 1093 PRO A CA 1
ATOM 9070 C C . PRO A 1 1093 ? -26.155 -11.672 33.749 1.00 93.75 1093 PRO A C 1
ATOM 9072 O O . PRO A 1 1093 ? -26.286 -12.445 32.794 1.00 93.75 1093 PRO A O 1
ATOM 9075 N N . GLU A 1 1094 ? -26.700 -11.899 34.939 1.00 93.62 1094 GLU A N 1
ATOM 9076 C CA . GLU A 1 1094 ? -27.623 -13.000 35.190 1.00 93.62 1094 GLU A CA 1
ATOM 9077 C C . GLU A 1 1094 ? -28.909 -12.828 34.359 1.00 93.62 1094 GLU A C 1
ATOM 9079 O O . GLU A 1 1094 ? -29.497 -11.735 34.391 1.00 93.62 1094 GLU A O 1
ATOM 9084 N N . PRO A 1 1095 ? -29.374 -13.864 33.626 1.00 92.50 1095 PRO A N 1
ATOM 9085 C CA . PRO A 1 1095 ? -30.607 -13.786 32.852 1.00 92.50 1095 PRO A CA 1
ATOM 9086 C C . PRO A 1 1095 ? -31.826 -13.387 33.710 1.00 92.50 1095 PRO A C 1
ATOM 9088 O O . PRO A 1 1095 ? -31.849 -13.550 34.936 1.00 92.50 1095 PRO A O 1
ATOM 9091 N N . PRO A 1 1096 ? -32.888 -12.849 33.081 1.00 90.94 1096 PRO A N 1
ATOM 9092 C CA . PRO A 1 1096 ? -34.052 -12.349 33.802 1.00 90.94 1096 PRO A CA 1
ATOM 9093 C C . PRO A 1 1096 ? -34.824 -13.470 34.507 1.00 90.94 1096 PRO A C 1
ATOM 9095 O O . PRO A 1 1096 ? -34.679 -14.655 34.216 1.00 90.94 1096 PRO A O 1
ATOM 9098 N N . ILE A 1 1097 ? -35.709 -13.097 35.438 1.00 88.75 1097 ILE A N 1
ATOM 9099 C CA . ILE A 1 1097 ? -36.500 -14.087 36.180 1.00 88.75 1097 ILE A CA 1
ATOM 9100 C C . ILE A 1 1097 ? -37.366 -14.935 35.233 1.00 88.75 1097 ILE A C 1
ATOM 9102 O O . ILE A 1 1097 ? -38.017 -14.414 34.331 1.00 88.75 1097 ILE A O 1
ATOM 9106 N N . LYS A 1 1098 ? -37.425 -16.244 35.479 1.00 90.81 1098 LYS A N 1
ATOM 9107 C CA . LYS A 1 1098 ? -38.248 -17.186 34.707 1.00 90.81 1098 LYS A CA 1
ATOM 9108 C C . LYS A 1 1098 ? -39.716 -17.131 35.169 1.00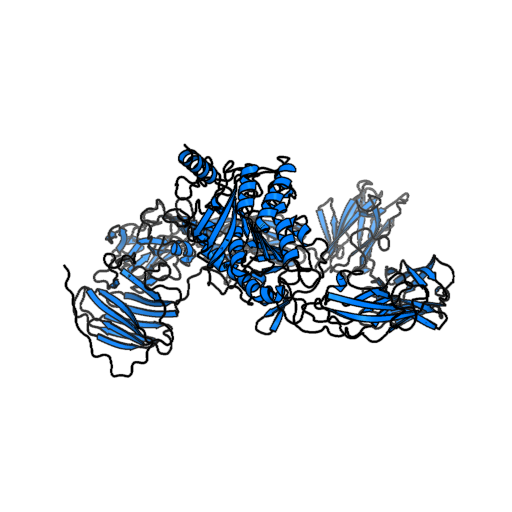 90.81 1098 LYS A C 1
ATOM 9110 O O . LYS A 1 1098 ? -39.958 -17.035 36.377 1.00 90.81 1098 LYS A O 1
ATOM 9115 N N . PRO A 1 1099 ? -40.717 -17.305 34.286 1.00 90.88 1099 PRO A N 1
ATOM 9116 C CA . PRO A 1 1099 ? -42.130 -17.421 34.673 1.00 90.88 1099 PRO A CA 1
ATOM 9117 C C . PRO A 1 1099 ? -42.503 -18.806 35.255 1.00 90.88 1099 PRO A C 1
ATOM 9119 O O . PRO A 1 1099 ? -43.646 -19.250 35.159 1.00 90.88 1099 PRO A O 1
ATOM 9122 N N . ILE A 1 1100 ? -41.550 -19.518 35.868 1.00 90.12 1100 ILE A N 1
ATOM 9123 C CA . ILE A 1 1100 ? -41.698 -20.915 36.298 1.00 90.12 1100 ILE A CA 1
ATOM 9124 C C . ILE A 1 1100 ? -41.938 -20.988 37.809 1.00 90.12 1100 ILE A C 1
ATOM 9126 O O . ILE A 1 1100 ? -41.141 -20.510 38.620 1.00 90.12 1100 ILE A O 1
ATOM 9130 N N . GLU A 1 1101 ? -43.031 -21.635 38.225 1.00 84.88 1101 GLU A N 1
ATOM 9131 C CA . GLU A 1 1101 ? -43.328 -21.818 39.648 1.00 84.88 1101 GLU A CA 1
ATOM 9132 C C . GLU A 1 1101 ? -42.307 -22.761 40.311 1.00 84.88 1101 GLU A C 1
ATOM 9134 O O . GLU A 1 1101 ? -42.197 -23.932 39.952 1.00 84.88 1101 GLU A O 1
ATOM 9139 N N . ASN A 1 1102 ? -41.633 -22.278 41.359 1.00 86.75 1102 ASN A N 1
ATOM 9140 C CA . ASN A 1 1102 ? -40.538 -22.971 42.056 1.00 86.75 1102 ASN A CA 1
ATOM 9141 C C . ASN A 1 1102 ? -39.269 -23.186 41.216 1.00 86.75 1102 ASN A C 1
ATOM 9143 O O . ASN A 1 1102 ? -38.490 -24.067 41.578 1.00 86.75 1102 ASN A O 1
ATOM 9147 N N . GLY A 1 1103 ? -39.062 -22.387 40.162 1.00 87.69 1103 GLY A N 1
ATOM 9148 C CA . GLY A 1 1103 ? -37.837 -22.427 39.366 1.00 87.69 1103 GLY A CA 1
ATOM 9149 C C . GLY A 1 1103 ? -36.571 -22.227 40.207 1.00 87.69 1103 GLY A C 1
ATOM 9150 O O . GLY A 1 1103 ? -36.599 -21.548 41.243 1.00 87.69 1103 GLY A O 1
ATOM 9151 N N . ILE A 1 1104 ? -35.482 -22.857 39.779 1.00 92.00 1104 ILE A N 1
ATOM 9152 C CA . ILE A 1 1104 ? -34.159 -22.718 40.383 1.00 92.00 1104 ILE A CA 1
ATOM 9153 C C . ILE A 1 1104 ? -33.445 -21.496 39.802 1.00 92.00 1104 ILE A C 1
ATOM 9155 O O . ILE A 1 1104 ? -33.608 -21.181 38.620 1.00 92.00 1104 ILE A O 1
ATOM 9159 N N . LYS A 1 1105 ? -32.673 -20.810 40.649 1.00 92.94 1105 LYS A N 1
ATOM 9160 C CA . LYS A 1 1105 ? -31.812 -19.703 40.227 1.00 92.94 1105 LYS A CA 1
ATOM 9161 C C . LYS A 1 1105 ? -30.385 -19.899 40.725 1.00 92.94 1105 LYS A C 1
ATOM 9163 O O . LYS A 1 1105 ? -30.216 -20.238 41.903 1.00 92.94 1105 LYS A O 1
ATOM 9168 N N . MET A 1 1106 ? -29.377 -19.683 39.887 1.00 94.19 1106 MET A N 1
ATOM 9169 C CA . MET A 1 1106 ? -27.969 -19.740 40.280 1.00 94.19 1106 MET A CA 1
ATOM 9170 C C . MET A 1 1106 ? -27.201 -18.552 39.715 1.00 94.19 1106 MET A C 1
ATOM 9172 O O . MET A 1 1106 ? -27.169 -18.377 38.517 1.00 94.19 1106 MET A O 1
ATOM 9176 N N . TYR A 1 1107 ? -26.551 -17.771 40.578 1.00 95.44 1107 TYR A N 1
ATOM 9177 C CA . TYR A 1 1107 ? -25.868 -16.548 40.151 1.00 95.44 1107 TYR A CA 1
ATOM 9178 C C . TYR A 1 1107 ? -24.687 -16.195 41.058 1.00 95.44 1107 TYR A C 1
ATOM 9180 O O . TYR A 1 1107 ? -24.574 -16.662 42.200 1.00 95.44 1107 TYR A O 1
ATOM 9188 N N . LEU A 1 1108 ? -23.814 -15.324 40.566 1.00 94.88 1108 LEU A N 1
ATOM 9189 C CA . LEU A 1 1108 ? -22.709 -14.716 41.299 1.00 94.88 1108 LEU A CA 1
ATOM 9190 C C . LEU A 1 1108 ? -23.193 -13.388 41.912 1.00 94.88 1108 LEU A C 1
ATOM 9192 O O . LEU A 1 1108 ? -23.463 -12.435 41.178 1.00 94.88 1108 LEU A O 1
ATOM 9196 N N . PRO A 1 1109 ? -23.367 -13.291 43.245 1.00 91.88 1109 PRO A N 1
ATOM 9197 C CA . PRO A 1 1109 ? -23.837 -12.066 43.874 1.00 91.88 1109 PRO A CA 1
ATOM 9198 C C . PRO A 1 1109 ? -22.749 -10.988 43.890 1.00 91.88 1109 PRO A C 1
ATOM 9200 O O . PRO A 1 1109 ? -21.659 -11.194 44.434 1.00 91.88 1109 PRO A O 1
ATOM 9203 N N . LYS A 1 1110 ? -23.106 -9.800 43.411 1.00 86.94 1110 LYS A N 1
ATOM 9204 C CA . LYS A 1 1110 ? -22.346 -8.558 43.566 1.00 86.94 1110 LYS A CA 1
ATOM 9205 C C . LYS A 1 1110 ? -23.162 -7.598 44.425 1.00 86.94 1110 LYS A C 1
ATOM 9207 O O . LYS A 1 1110 ? -24.388 -7.581 44.354 1.00 86.94 1110 LYS A O 1
ATOM 9212 N N . ASP A 1 1111 ? -22.508 -6.842 45.303 1.00 69.25 1111 ASP A N 1
ATOM 9213 C CA . ASP A 1 1111 ? -23.175 -5.793 46.084 1.00 69.25 1111 ASP A CA 1
ATOM 9214 C C . ASP A 1 1111 ? -22.745 -4.431 45.531 1.00 69.25 1111 ASP A C 1
ATOM 9216 O O . ASP A 1 1111 ? -21.688 -3.937 45.930 1.00 69.25 1111 ASP A O 1
ATOM 9220 N N . PRO A 1 1112 ? -23.557 -3.794 44.666 1.00 58.44 1112 PRO A N 1
ATOM 9221 C CA . PRO A 1 1112 ? -23.205 -2.517 44.047 1.00 58.44 1112 PRO A CA 1
ATOM 9222 C C . PRO A 1 1112 ? -23.032 -1.372 45.061 1.00 58.44 1112 PRO A C 1
ATOM 9224 O O . PRO A 1 1112 ? -22.498 -0.317 44.733 1.00 58.44 1112 PRO A O 1
ATOM 9227 N N . GLN A 1 1113 ? -23.488 -1.535 46.315 1.00 57.84 1113 GLN A N 1
ATOM 9228 C CA . GLN A 1 1113 ? -23.264 -0.545 47.378 1.00 57.84 1113 GLN A CA 1
ATOM 9229 C C . GLN A 1 1113 ? -21.920 -0.724 48.095 1.00 57.84 1113 GLN A C 1
ATOM 9231 O O . GLN A 1 1113 ? -21.454 0.211 48.754 1.00 57.84 1113 GLN A O 1
ATOM 9236 N N . LEU A 1 1114 ? -21.320 -1.915 48.016 1.00 55.53 1114 LEU A N 1
ATOM 9237 C CA . LEU A 1 1114 ? -20.012 -2.234 48.596 1.00 55.53 1114 LEU A CA 1
ATOM 9238 C C . LEU A 1 1114 ? -18.899 -2.267 47.548 1.00 55.53 1114 LEU A C 1
ATOM 9240 O O . LEU A 1 1114 ? -17.744 -2.043 47.914 1.00 55.53 1114 LEU A O 1
ATOM 9244 N N . ASP A 1 1115 ? -19.252 -2.517 46.290 1.00 62.97 1115 ASP A N 1
ATOM 9245 C CA . ASP A 1 1115 ? -18.341 -2.617 45.163 1.00 62.97 1115 ASP A CA 1
ATOM 9246 C C . ASP A 1 1115 ? -18.910 -1.841 43.972 1.00 62.97 1115 ASP A C 1
ATOM 9248 O O . ASP A 1 1115 ? -19.690 -2.356 43.175 1.00 62.97 1115 ASP A O 1
ATOM 9252 N N . SER A 1 1116 ? -18.555 -0.556 43.894 1.00 64.69 1116 SER A N 1
ATOM 9253 C CA . SER A 1 1116 ? -19.000 0.337 42.819 1.00 64.69 1116 SER A CA 1
ATOM 9254 C C . SER A 1 1116 ? -18.376 0.005 41.462 1.00 64.69 1116 SER A C 1
ATOM 9256 O O . SER A 1 1116 ? -18.613 0.741 40.514 1.00 64.69 1116 SER A O 1
ATOM 9258 N N . LEU A 1 1117 ? -17.529 -1.027 41.395 1.00 66.00 1117 LEU A N 1
ATOM 9259 C CA . LEU A 1 1117 ? -16.847 -1.464 40.184 1.00 66.00 1117 LEU A CA 1
ATOM 9260 C C . LEU A 1 1117 ? -17.675 -2.463 39.370 1.00 66.00 1117 LEU A C 1
ATOM 9262 O O . LEU A 1 1117 ? -17.191 -2.876 38.335 1.00 66.00 1117 LEU A O 1
ATOM 9266 N N . PHE A 1 1118 ? -18.870 -2.871 39.819 1.00 75.44 1118 PHE A N 1
ATOM 9267 C CA . PHE A 1 1118 ? -19.776 -3.759 39.079 1.00 75.44 1118 PHE A CA 1
ATOM 9268 C C . PHE A 1 1118 ? -21.126 -3.080 38.832 1.00 75.44 1118 PHE A C 1
ATOM 9270 O O . PHE A 1 1118 ? -21.753 -2.585 39.774 1.00 75.44 1118 PHE A O 1
ATOM 9277 N N . ILE A 1 1119 ? -21.597 -3.102 37.581 1.00 78.12 1119 ILE A N 1
ATOM 9278 C CA . ILE A 1 1119 ? -22.871 -2.476 37.179 1.00 78.12 1119 ILE A CA 1
ATOM 9279 C C . ILE A 1 1119 ? -24.088 -3.378 37.444 1.00 78.12 1119 ILE A C 1
ATOM 9281 O O . ILE A 1 1119 ? -25.195 -2.885 37.668 1.00 78.12 1119 ILE A O 1
ATOM 9285 N N . TYR A 1 1120 ? -23.887 -4.698 37.524 1.00 84.44 1120 TYR A N 1
ATOM 9286 C CA . TYR A 1 1120 ? -24.937 -5.668 37.843 1.00 84.44 1120 TYR A CA 1
ATOM 9287 C C . TYR A 1 1120 ? -24.823 -6.193 39.279 1.00 84.44 1120 TYR A C 1
ATOM 9289 O O . TYR A 1 1120 ? -23.734 -6.429 39.796 1.00 84.44 1120 TYR A O 1
ATOM 9297 N N . SER A 1 1121 ? -25.963 -6.450 39.926 1.00 85.25 1121 SER A N 1
ATOM 9298 C CA . SER A 1 1121 ? -26.017 -7.091 41.252 1.00 85.25 1121 SER A CA 1
ATOM 9299 C C . SER A 1 1121 ? -25.906 -8.619 41.211 1.00 85.25 1121 SER A C 1
ATOM 9301 O O . SER A 1 1121 ? -25.700 -9.264 42.241 1.00 85.25 1121 SER A O 1
ATOM 9303 N N . GLU A 1 1122 ? -26.109 -9.214 40.039 1.00 91.75 1122 GLU A N 1
ATOM 9304 C CA . GLU A 1 1122 ? -26.142 -10.658 39.822 1.00 91.75 1122 GLU A CA 1
ATOM 9305 C C . GLU A 1 1122 ? -25.502 -10.946 38.460 1.00 91.75 1122 GLU A C 1
ATOM 9307 O O . GLU A 1 1122 ? -25.960 -10.413 37.448 1.00 91.75 1122 GLU A O 1
ATOM 9312 N N . LEU A 1 1123 ? -24.445 -11.758 38.439 1.00 94.50 1123 LEU A N 1
ATOM 9313 C CA . LEU A 1 1123 ? -23.785 -12.188 37.204 1.00 94.50 1123 LEU A CA 1
ATOM 9314 C C . LEU A 1 1123 ? -24.032 -13.673 36.955 1.00 94.50 1123 LEU A C 1
ATOM 9316 O O . LEU A 1 1123 ? -24.004 -14.473 37.895 1.00 94.50 1123 LEU A O 1
ATOM 9320 N N . ASN A 1 1124 ? -24.182 -14.025 35.685 1.00 95.50 1124 ASN A N 1
ATOM 9321 C CA . ASN A 1 1124 ? -24.095 -15.399 35.211 1.00 95.50 1124 ASN A CA 1
ATOM 9322 C C . ASN A 1 1124 ? -22.627 -15.817 35.058 1.00 95.50 1124 ASN A C 1
ATOM 9324 O O . ASN A 1 1124 ? -22.235 -16.918 35.447 1.00 95.50 1124 ASN A O 1
ATOM 9328 N N . ARG A 1 1125 ? -21.798 -14.909 34.528 1.00 94.44 1125 ARG A N 1
ATOM 9329 C CA . ARG A 1 1125 ? -20.386 -15.160 34.237 1.00 94.44 1125 ARG A CA 1
ATOM 9330 C C . ARG A 1 1125 ? -19.486 -14.094 34.836 1.00 94.44 1125 ARG A C 1
ATOM 9332 O O . ARG A 1 1125 ? -19.814 -12.916 34.748 1.00 94.44 1125 ARG A O 1
ATOM 9339 N N . GLU A 1 1126 ? -18.363 -14.524 35.406 1.00 94.12 1126 GLU A N 1
ATOM 9340 C CA . GLU A 1 1126 ? -17.298 -13.633 35.878 1.00 94.12 1126 GLU A CA 1
ATOM 9341 C C . GLU A 1 1126 ? -15.913 -14.179 35.515 1.00 94.12 1126 GLU A C 1
ATOM 9343 O O . GLU A 1 1126 ? -15.518 -15.252 35.994 1.00 94.12 1126 GLU A O 1
ATOM 9348 N N . ILE A 1 1127 ? -15.158 -13.431 34.713 1.00 93.88 1127 ILE A N 1
ATOM 9349 C CA . ILE A 1 1127 ? -13.787 -13.777 34.319 1.00 93.88 1127 ILE A CA 1
ATOM 9350 C C . ILE A 1 1127 ? -12.820 -12.801 34.983 1.00 93.88 1127 ILE A C 1
ATOM 9352 O O . ILE A 1 1127 ? -12.944 -11.596 34.837 1.00 93.88 1127 ILE A O 1
ATOM 9356 N N . MET A 1 1128 ? -11.846 -13.330 35.721 1.00 92.62 1128 MET A N 1
ATOM 9357 C CA . MET A 1 1128 ? -10.840 -12.523 36.421 1.00 92.62 1128 MET A CA 1
ATOM 9358 C C . MET A 1 1128 ? -9.497 -12.516 35.685 1.00 92.62 1128 MET A C 1
ATOM 9360 O O . MET A 1 1128 ? -9.222 -13.393 34.870 1.00 92.62 1128 MET A O 1
ATOM 9364 N N . SER A 1 1129 ? -8.592 -11.612 36.061 1.00 90.88 1129 SER A N 1
ATOM 9365 C CA . SER A 1 1129 ? -7.197 -11.675 35.598 1.00 90.88 1129 SER A CA 1
ATOM 9366 C C . SER A 1 1129 ? -6.528 -13.020 35.924 1.00 90.88 1129 SER A C 1
ATOM 9368 O O . SER A 1 1129 ? -6.797 -13.642 36.967 1.00 90.88 1129 SER A O 1
ATOM 9370 N N . SER A 1 1130 ? -5.627 -13.455 35.044 1.00 89.19 1130 SER A N 1
ATOM 9371 C CA . SER A 1 1130 ? -4.869 -14.701 35.185 1.00 89.19 1130 SER A CA 1
ATOM 9372 C C . SER A 1 1130 ? -3.996 -14.779 36.444 1.00 89.19 1130 SER A C 1
ATOM 9374 O O . SER A 1 1130 ? -3.558 -13.788 37.026 1.00 89.19 1130 SER A O 1
ATOM 9376 N N . LEU A 1 1131 ? -3.762 -16.013 36.901 1.00 86.38 1131 LEU A N 1
ATOM 9377 C CA . LEU A 1 1131 ? -2.913 -16.328 38.056 1.00 86.38 1131 LEU A CA 1
ATOM 9378 C C . LEU A 1 1131 ? -1.428 -16.270 37.658 1.00 86.38 1131 LEU A C 1
ATOM 9380 O O . LEU A 1 1131 ? -1.031 -16.903 36.677 1.00 86.38 1131 LEU A O 1
ATOM 9384 N N . GLU A 1 1132 ? -0.569 -15.607 38.445 1.00 80.25 1132 GLU A N 1
ATOM 9385 C CA . GLU A 1 1132 ? 0.847 -15.457 38.074 1.00 80.25 1132 GLU A CA 1
ATOM 9386 C C . GLU A 1 1132 ? 1.589 -16.809 38.009 1.00 80.25 1132 GLU A C 1
ATOM 9388 O O . GLU A 1 1132 ? 1.642 -17.595 38.966 1.00 80.25 1132 GLU A O 1
ATOM 9393 N N . THR A 1 1133 ? 2.249 -17.081 36.877 1.00 71.94 1133 THR A N 1
ATOM 9394 C CA . THR A 1 1133 ? 2.981 -18.339 36.678 1.00 71.94 1133 THR A CA 1
ATOM 9395 C C . THR A 1 1133 ? 4.200 -18.430 37.601 1.00 71.94 1133 THR A C 1
ATOM 9397 O O . THR A 1 1133 ? 5.138 -17.638 37.537 1.00 71.94 1133 THR A O 1
ATOM 9400 N N . GLY A 1 1134 ? 4.239 -19.474 38.434 1.00 68.38 1134 GLY A N 1
ATOM 9401 C CA . GLY A 1 1134 ? 5.361 -19.753 39.338 1.00 68.38 1134 GLY A CA 1
ATOM 9402 C C . GLY A 1 1134 ? 5.242 -19.120 40.729 1.00 68.38 1134 GLY A C 1
ATOM 9403 O O . GLY A 1 1134 ? 6.107 -19.381 41.575 1.00 68.38 1134 GLY A O 1
ATOM 9404 N N . ILE A 1 1135 ? 4.170 -18.366 40.997 1.00 77.38 1135 ILE A N 1
ATOM 9405 C CA . ILE A 1 1135 ? 3.833 -17.833 42.322 1.00 77.38 1135 ILE A CA 1
ATOM 9406 C C . ILE A 1 1135 ? 2.552 -18.512 42.834 1.00 77.38 1135 ILE A C 1
ATOM 9408 O O . ILE A 1 1135 ? 1.552 -18.515 42.129 1.00 77.38 1135 ILE A O 1
ATOM 9412 N N . PRO A 1 1136 ? 2.551 -19.107 44.046 1.00 81.50 1136 PRO A N 1
ATOM 9413 C CA . PRO A 1 1136 ? 1.344 -19.684 44.632 1.00 81.50 1136 PRO A CA 1
ATOM 9414 C C . PRO A 1 1136 ? 0.255 -18.639 44.898 1.00 81.50 1136 PRO A C 1
ATOM 9416 O O . PRO A 1 1136 ? 0.371 -17.848 45.836 1.00 81.50 1136 PRO A O 1
ATOM 9419 N N . GLU A 1 1137 ? -0.828 -18.714 44.138 1.00 87.44 1137 GLU A N 1
ATOM 9420 C CA . GLU A 1 1137 ? -1.968 -17.804 44.198 1.00 87.44 1137 GLU A CA 1
ATOM 9421 C C . GLU A 1 1137 ? -3.299 -18.563 44.127 1.00 87.44 1137 GLU A C 1
ATOM 9423 O O . GLU A 1 1137 ? -3.350 -19.769 43.850 1.00 87.44 1137 GLU A O 1
ATOM 9428 N N . PHE A 1 1138 ? -4.390 -17.864 44.444 1.00 89.25 1138 PHE A N 1
ATOM 9429 C CA . PHE A 1 1138 ? -5.742 -18.383 44.279 1.00 89.25 1138 PHE A CA 1
ATOM 9430 C C . PHE A 1 1138 ? -6.723 -17.274 43.898 1.00 89.25 1138 PHE A C 1
ATOM 9432 O O . PHE A 1 1138 ? -6.581 -16.139 44.349 1.00 89.25 1138 PHE A O 1
ATOM 9439 N N . LYS A 1 1139 ? -7.757 -17.645 43.144 1.00 92.19 1139 LYS A N 1
ATOM 9440 C CA . LYS A 1 1139 ? -8.945 -16.825 42.876 1.00 92.19 1139 LYS A CA 1
ATOM 9441 C C . LYS A 1 1139 ? -10.161 -17.495 43.508 1.00 92.19 1139 LYS A C 1
ATOM 9443 O O . LYS A 1 1139 ? -10.212 -18.727 43.615 1.00 92.19 1139 LYS A O 1
ATOM 9448 N N . GLN A 1 1140 ? -11.105 -16.698 44.004 1.00 92.94 1140 GLN A N 1
ATOM 9449 C CA . GLN A 1 1140 ? -12.312 -17.200 44.654 1.00 92.94 1140 GLN A CA 1
ATOM 9450 C C . GLN A 1 1140 ? -13.545 -16.447 44.168 1.00 92.94 1140 GLN A C 1
ATOM 9452 O O . GLN A 1 1140 ? -13.636 -15.237 44.341 1.00 92.94 1140 GLN A O 1
ATOM 9457 N N . TRP A 1 1141 ? -14.538 -17.213 43.726 1.00 94.75 1141 TRP A N 1
ATOM 9458 C CA . TRP A 1 1141 ? -15.872 -16.741 43.384 1.00 94.75 1141 TRP A CA 1
ATOM 9459 C C . TRP A 1 1141 ? -16.862 -17.239 44.426 1.00 94.75 1141 TRP A C 1
ATOM 9461 O O . TRP A 1 1141 ? -16.842 -18.410 44.818 1.00 94.75 1141 TRP A O 1
ATOM 9471 N N . ASN A 1 1142 ? -17.728 -16.353 44.904 1.00 93.88 1142 ASN A N 1
ATOM 9472 C CA . ASN A 1 1142 ? -18.870 -16.752 45.716 1.00 93.88 1142 ASN A CA 1
ATOM 9473 C C . ASN A 1 1142 ? -20.083 -16.819 44.802 1.00 93.88 1142 ASN A C 1
ATOM 9475 O O . ASN A 1 1142 ? -20.236 -15.963 43.944 1.00 93.88 1142 ASN A O 1
ATOM 9479 N N . PHE A 1 1143 ? -20.946 -17.804 45.012 1.00 95.81 1143 PHE A N 1
ATOM 9480 C CA . PHE A 1 1143 ? -22.174 -17.949 44.242 1.00 95.81 1143 PHE A CA 1
ATOM 9481 C C . PHE A 1 1143 ? -23.356 -18.260 45.150 1.00 95.81 1143 PHE A C 1
ATOM 9483 O O . PHE A 1 1143 ? -23.200 -18.638 46.318 1.00 95.81 1143 PHE A O 1
ATOM 9490 N N . VAL A 1 1144 ? -24.555 -18.084 44.619 1.00 95.38 1144 VAL A N 1
ATOM 9491 C CA . VAL A 1 1144 ? -25.818 -18.347 45.295 1.00 95.38 1144 VAL A CA 1
ATOM 9492 C C . VAL A 1 1144 ? -26.618 -19.342 44.476 1.00 95.38 1144 VAL A C 1
ATOM 9494 O O . VAL A 1 1144 ? -26.703 -19.229 43.264 1.00 95.38 1144 VAL A O 1
ATOM 9497 N N . LEU A 1 1145 ? -27.225 -20.301 45.170 1.00 94.81 1145 LEU A N 1
ATOM 9498 C CA . LEU A 1 1145 ? -28.281 -21.156 44.656 1.00 94.81 1145 LEU A CA 1
ATOM 9499 C C . LEU A 1 1145 ? -29.584 -20.834 45.386 1.00 94.81 1145 LEU A C 1
ATOM 9501 O O . LEU A 1 1145 ? -29.665 -20.992 46.608 1.00 94.81 1145 LEU A O 1
ATOM 9505 N N . GLU A 1 1146 ? -30.615 -20.430 44.656 1.00 93.44 1146 GLU A N 1
ATOM 9506 C CA . GLU A 1 1146 ? -31.963 -20.253 45.184 1.00 93.44 1146 GLU A CA 1
ATOM 9507 C C . GLU A 1 1146 ? -32.872 -21.402 44.763 1.00 93.44 1146 GLU A C 1
ATOM 9509 O O . GLU A 1 1146 ? -33.018 -21.715 43.585 1.00 93.44 1146 GLU A O 1
ATOM 9514 N N . THR A 1 1147 ? -33.531 -22.026 45.738 1.00 92.62 1147 THR A N 1
ATOM 9515 C CA . THR A 1 1147 ? -34.512 -23.090 45.485 1.00 92.62 1147 THR A CA 1
ATOM 9516 C C . THR A 1 1147 ? -35.697 -22.975 46.435 1.00 92.62 1147 THR A C 1
ATOM 9518 O O . THR A 1 1147 ? -35.542 -22.762 47.639 1.00 92.62 1147 THR A O 1
ATOM 9521 N N . GLN A 1 1148 ? -36.916 -23.135 45.922 1.00 90.25 1148 GLN A N 1
ATOM 9522 C CA . GLN A 1 1148 ? -38.139 -23.014 46.728 1.00 90.25 1148 GLN A CA 1
ATOM 9523 C C . GLN A 1 1148 ? -38.607 -24.351 47.322 1.00 90.25 1148 GLN A C 1
ATOM 9525 O O . GLN A 1 1148 ? -39.515 -24.385 48.158 1.00 90.25 1148 GLN A O 1
ATOM 9530 N N . ILE A 1 1149 ? -37.975 -25.466 46.938 1.00 90.12 1149 ILE A N 1
ATOM 9531 C CA . ILE A 1 1149 ? -38.377 -26.819 47.332 1.00 90.12 1149 ILE A CA 1
ATOM 9532 C C . ILE A 1 1149 ? -37.176 -27.662 47.781 1.00 90.12 1149 ILE A C 1
ATOM 9534 O O . ILE A 1 1149 ? -36.076 -27.573 47.256 1.00 90.12 1149 ILE A O 1
ATOM 9538 N N . LEU A 1 1150 ? -37.393 -28.552 48.752 1.00 90.44 1150 LEU A N 1
ATOM 9539 C CA . LEU A 1 1150 ? -36.332 -29.381 49.354 1.00 90.44 1150 LEU A CA 1
ATOM 9540 C C . LEU A 1 1150 ? -36.085 -30.702 48.597 1.00 90.44 1150 LEU A C 1
ATOM 9542 O O . LEU A 1 1150 ? -35.789 -31.731 49.211 1.00 90.44 1150 LEU A O 1
ATOM 9546 N N . ASN A 1 1151 ? -36.273 -30.700 47.276 1.00 91.62 1151 ASN A N 1
ATOM 9547 C CA . ASN A 1 1151 ? -35.969 -31.852 46.427 1.00 91.62 1151 ASN A CA 1
ATOM 9548 C C . ASN A 1 1151 ? -34.479 -31.876 46.075 1.00 91.62 1151 ASN A C 1
ATOM 9550 O O . ASN A 1 1151 ? -33.800 -30.860 46.168 1.00 91.62 1151 ASN A O 1
ATOM 9554 N N . ALA A 1 1152 ? -33.971 -33.040 45.668 1.00 92.94 1152 ALA A N 1
ATOM 9555 C CA . ALA A 1 1152 ? -32.580 -33.149 45.246 1.00 92.94 1152 ALA A CA 1
ATOM 9556 C C . ALA A 1 1152 ? -32.297 -32.222 44.050 1.00 92.94 1152 ALA A C 1
ATOM 9558 O O . ALA A 1 1152 ? -33.095 -32.190 43.116 1.00 92.94 1152 ALA A O 1
ATOM 9559 N N . VAL A 1 1153 ? -31.181 -31.497 44.109 1.00 94.81 1153 VAL A N 1
ATOM 9560 C CA . VAL A 1 1153 ? -30.624 -30.694 43.013 1.00 94.81 1153 VAL A CA 1
ATOM 9561 C C . VAL A 1 1153 ? -29.445 -31.474 42.443 1.00 94.81 1153 VAL A C 1
ATOM 9563 O O . VAL A 1 1153 ? -28.594 -31.946 43.207 1.00 94.81 1153 VAL A O 1
ATOM 9566 N N . THR A 1 1154 ? -29.417 -31.667 41.130 1.00 96.12 1154 THR A N 1
ATOM 9567 C CA . THR A 1 1154 ? -28.249 -32.198 40.420 1.00 96.12 1154 THR A CA 1
ATOM 9568 C C . THR A 1 1154 ? -27.300 -31.040 40.155 1.00 96.12 1154 THR A C 1
ATOM 9570 O O . THR A 1 1154 ? -27.744 -30.002 39.690 1.00 96.12 1154 THR A O 1
ATOM 9573 N N . LEU A 1 1155 ? -26.025 -31.204 40.494 1.00 96.31 1155 LEU A N 1
ATOM 9574 C CA . LEU A 1 1155 ? -24.977 -30.234 40.201 1.00 96.31 1155 LEU A CA 1
ATOM 9575 C C . LEU A 1 1155 ? -24.024 -30.839 39.180 1.00 96.31 1155 LEU A C 1
ATOM 9577 O O . LEU A 1 1155 ? -23.520 -31.943 39.414 1.00 96.31 1155 LEU A O 1
ATOM 9581 N N . GLU A 1 1156 ? -23.767 -30.119 38.101 1.00 96.56 1156 GLU A N 1
ATOM 9582 C CA . GLU A 1 1156 ? -22.817 -30.498 37.059 1.00 96.56 1156 GLU A CA 1
ATOM 9583 C C . GLU A 1 1156 ? -21.682 -29.475 37.044 1.00 96.56 1156 GLU A C 1
ATOM 9585 O O . GLU A 1 1156 ? -21.930 -28.274 37.059 1.00 96.56 1156 GLU A O 1
ATOM 9590 N N . PHE A 1 1157 ? -20.439 -29.949 37.128 1.00 96.38 1157 PHE A N 1
ATOM 9591 C CA . PHE A 1 1157 ? -19.240 -29.116 37.093 1.00 96.38 1157 PHE A CA 1
ATOM 9592 C C . PHE A 1 1157 ? -18.434 -29.487 35.857 1.00 96.38 1157 PHE A C 1
ATOM 9594 O O . PHE A 1 1157 ? -17.866 -30.583 35.820 1.00 96.38 1157 PHE A O 1
ATOM 9601 N N . ASP A 1 1158 ? -18.350 -28.567 34.909 1.00 95.25 1158 ASP A N 1
ATOM 9602 C CA . ASP A 1 1158 ? -17.569 -28.703 33.687 1.00 95.25 1158 ASP A CA 1
ATOM 9603 C C . ASP A 1 1158 ? -16.362 -27.768 33.776 1.00 95.25 1158 ASP A C 1
ATOM 9605 O O . ASP A 1 1158 ? -16.486 -26.549 33.722 1.00 95.25 1158 ASP A O 1
ATOM 9609 N N . LEU A 1 1159 ? -15.185 -28.354 34.010 1.00 93.19 1159 LEU A N 1
ATOM 9610 C CA . LEU A 1 1159 ? -13.920 -27.630 34.137 1.00 93.19 1159 LEU A CA 1
ATOM 9611 C C . LEU A 1 1159 ? -13.183 -27.731 32.798 1.00 93.19 1159 LEU A C 1
ATOM 9613 O O . LEU A 1 1159 ? -12.549 -28.760 32.526 1.00 93.19 1159 LEU A O 1
ATOM 9617 N N . LEU A 1 1160 ? -13.292 -26.688 31.980 1.00 84.88 1160 LEU A N 1
ATOM 9618 C CA . LEU A 1 1160 ? -12.738 -26.598 30.631 1.00 84.88 1160 LEU A CA 1
ATOM 9619 C C . LEU A 1 1160 ? -11.352 -25.949 30.681 1.00 84.88 1160 LEU A C 1
ATOM 9621 O O . LEU A 1 1160 ? -11.138 -24.962 31.379 1.00 84.88 1160 LEU A O 1
ATOM 9625 N N . ASP A 1 1161 ? -10.390 -26.584 30.012 1.00 86.25 1161 ASP A N 1
ATOM 9626 C CA . ASP A 1 1161 ? -9.029 -26.074 29.782 1.00 86.25 1161 ASP A CA 1
ATOM 9627 C C . ASP A 1 1161 ? -8.221 -25.627 31.016 1.00 86.25 1161 ASP A C 1
ATOM 9629 O O . ASP A 1 1161 ? -7.173 -25.001 30.894 1.00 86.25 1161 ASP A O 1
ATOM 9633 N N . LEU A 1 1162 ? -8.618 -26.063 32.223 1.00 88.75 1162 LEU A N 1
ATOM 9634 C CA . LEU A 1 1162 ? -7.875 -25.774 33.456 1.00 88.75 1162 LEU A CA 1
ATOM 9635 C C . LEU A 1 1162 ? -6.390 -26.204 33.320 1.00 88.75 1162 LEU A C 1
ATOM 9637 O O . LEU A 1 1162 ? -6.134 -27.393 33.077 1.00 88.75 1162 LEU A O 1
ATOM 9641 N N . PRO A 1 1163 ? -5.403 -25.303 33.508 1.00 87.88 1163 PRO A N 1
ATOM 9642 C CA . PRO A 1 1163 ? -4.000 -25.618 33.244 1.00 87.88 1163 PRO A CA 1
ATOM 9643 C C . PRO A 1 1163 ? -3.420 -26.740 34.120 1.00 87.88 1163 PRO A C 1
ATOM 9645 O O . PRO A 1 1163 ? -3.839 -26.978 35.260 1.00 87.88 1163 PRO A O 1
ATOM 9648 N N . GLU A 1 1164 ? -2.385 -27.427 33.621 1.00 82.88 1164 GLU A N 1
ATOM 9649 C CA . GLU A 1 1164 ? -1.711 -28.483 34.387 1.00 82.88 1164 GLU A CA 1
ATOM 9650 C C . GLU A 1 1164 ? -1.102 -27.914 35.685 1.00 82.88 1164 GLU A C 1
ATOM 9652 O O . GLU A 1 1164 ? -0.263 -27.017 35.668 1.00 82.88 1164 GLU A O 1
ATOM 9657 N N . GLY A 1 1165 ? -1.514 -28.465 36.833 1.00 82.19 1165 GLY A N 1
ATOM 9658 C CA . GLY A 1 1165 ? -1.097 -28.001 38.164 1.00 82.19 1165 GLY A CA 1
ATOM 9659 C C . GLY A 1 1165 ? -2.106 -27.089 38.866 1.00 82.19 1165 GLY A C 1
ATOM 9660 O O . GLY A 1 1165 ? -1.899 -26.766 40.037 1.00 82.19 1165 GLY A O 1
ATOM 9661 N N . TYR A 1 1166 ? -3.201 -26.726 38.194 1.00 89.31 1166 TYR A N 1
ATOM 9662 C CA . TYR A 1 1166 ? -4.300 -25.971 38.783 1.00 89.31 1166 TYR A CA 1
ATOM 9663 C C . TYR A 1 1166 ? -5.329 -26.920 39.405 1.00 89.31 1166 TYR A C 1
ATOM 9665 O O . TYR A 1 1166 ? -5.561 -28.039 38.934 1.00 89.31 1166 TYR A O 1
ATOM 9673 N N . HIS A 1 1167 ? -5.949 -26.474 40.496 1.00 91.12 1167 HIS A N 1
ATOM 9674 C CA . HIS A 1 1167 ? -6.917 -27.261 41.253 1.00 91.12 1167 HIS A CA 1
ATOM 9675 C C . HIS A 1 1167 ? -8.104 -26.412 41.702 1.00 91.12 1167 HIS A C 1
ATOM 9677 O O . HIS A 1 1167 ? -7.919 -25.416 42.405 1.00 91.12 1167 HIS A O 1
ATOM 9683 N N . ALA A 1 1168 ? -9.324 -26.856 41.397 1.00 93.31 1168 ALA A N 1
ATOM 9684 C CA . ALA A 1 1168 ? -10.553 -26.214 41.854 1.00 93.31 1168 ALA A CA 1
ATOM 9685 C C . ALA A 1 1168 ? -11.108 -26.870 43.132 1.00 93.31 1168 ALA A C 1
ATOM 9687 O O . ALA A 1 1168 ? -11.046 -28.091 43.323 1.00 93.31 1168 ALA A O 1
ATOM 9688 N N . ASN A 1 1169 ? -11.670 -26.054 44.023 1.00 94.25 1169 ASN A N 1
ATOM 9689 C CA . ASN A 1 1169 ? -12.393 -26.491 45.214 1.00 94.25 1169 ASN A CA 1
ATOM 9690 C C . ASN A 1 1169 ? -13.774 -25.829 45.234 1.00 94.25 1169 ASN A C 1
ATOM 9692 O O . ASN A 1 1169 ? -13.862 -24.606 45.285 1.00 94.25 1169 ASN A O 1
ATOM 9696 N N . ILE A 1 1170 ? -14.837 -26.632 45.225 1.00 95.38 1170 ILE A N 1
ATOM 9697 C CA . ILE A 1 1170 ? -16.228 -26.168 45.176 1.00 95.38 1170 ILE A CA 1
ATOM 9698 C C . ILE A 1 1170 ? -16.922 -26.559 46.479 1.00 95.38 1170 ILE A C 1
ATOM 9700 O O . ILE A 1 1170 ? -16.823 -27.705 46.932 1.00 95.38 1170 ILE A O 1
ATOM 9704 N N . GLN A 1 1171 ? -17.621 -25.614 47.105 1.00 95.00 1171 GLN A N 1
ATOM 9705 C CA . GLN A 1 1171 ? -18.337 -25.824 48.362 1.00 95.00 1171 GLN A CA 1
ATOM 9706 C C . GLN A 1 1171 ? -19.741 -25.236 48.280 1.00 95.00 1171 GLN A C 1
ATOM 9708 O O . GLN A 1 1171 ? -19.896 -24.082 47.904 1.00 95.00 1171 GLN A O 1
ATOM 9713 N N . ILE A 1 1172 ? -20.755 -26.005 48.675 1.00 94.44 1172 ILE A N 1
ATOM 9714 C CA . ILE A 1 1172 ? -22.140 -25.528 48.781 1.00 94.44 1172 ILE A CA 1
ATOM 9715 C C . ILE A 1 1172 ? -22.930 -26.407 49.751 1.00 94.44 1172 ILE A C 1
ATOM 9717 O O . ILE A 1 1172 ? -22.780 -27.630 49.786 1.00 94.44 1172 ILE A O 1
ATOM 9721 N N . ASP A 1 1173 ? -23.767 -25.775 50.570 1.00 90.19 1173 ASP A N 1
ATOM 9722 C CA . ASP A 1 1173 ? -24.695 -26.446 51.490 1.00 90.19 1173 ASP A CA 1
ATOM 9723 C C . ASP A 1 1173 ? -24.049 -27.506 52.413 1.00 90.19 1173 ASP A C 1
ATOM 9725 O O . ASP A 1 1173 ? -24.595 -28.576 52.686 1.00 90.19 1173 ASP A O 1
ATOM 9729 N N . GLY A 1 1174 ? -22.821 -27.240 52.871 1.00 85.00 1174 GLY A N 1
ATOM 9730 C CA . GLY A 1 1174 ? -22.047 -28.160 53.714 1.00 85.00 1174 GLY A CA 1
ATOM 9731 C C . GLY A 1 1174 ? -21.404 -29.344 52.976 1.00 85.00 1174 GLY A C 1
ATOM 9732 O O . GLY A 1 1174 ? -20.743 -30.160 53.624 1.00 85.00 1174 GLY A O 1
ATOM 9733 N N . ASN A 1 1175 ? -21.555 -29.431 51.652 1.00 92.25 1175 ASN A N 1
ATOM 9734 C CA . ASN A 1 1175 ? -20.790 -30.320 50.782 1.00 92.25 1175 ASN A CA 1
ATOM 9735 C C . ASN A 1 1175 ? -19.522 -29.602 50.299 1.00 92.25 1175 ASN A C 1
ATOM 9737 O O . ASN A 1 1175 ? -19.513 -28.383 50.122 1.00 92.25 1175 ASN A O 1
ATOM 9741 N N . SER A 1 1176 ? -18.436 -30.351 50.108 1.00 92.44 1176 SER A N 1
ATOM 9742 C CA . SER A 1 1176 ? -17.174 -29.813 49.592 1.00 92.44 1176 SER A CA 1
ATOM 9743 C C . SER A 1 1176 ? -16.486 -30.838 48.700 1.00 92.44 1176 SER A C 1
ATOM 9745 O O . SER A 1 1176 ? -16.251 -31.973 49.126 1.00 92.44 1176 SER A O 1
ATOM 9747 N N . TRP A 1 1177 ? -16.121 -30.414 47.496 1.00 94.88 1177 TRP A N 1
ATOM 9748 C CA . TRP A 1 1177 ? -15.325 -31.169 46.534 1.00 94.88 1177 TRP A CA 1
ATOM 9749 C C . TRP A 1 1177 ? -14.014 -30.422 46.333 1.00 94.88 1177 TRP A C 1
ATOM 9751 O O . TRP A 1 1177 ? -14.020 -29.249 45.986 1.00 94.88 1177 TRP A O 1
ATOM 9761 N N . ASN A 1 1178 ? -12.894 -31.081 46.616 1.00 91.94 1178 ASN A N 1
ATOM 9762 C CA . ASN A 1 1178 ? -11.578 -30.447 46.635 1.00 91.94 1178 ASN A CA 1
ATOM 9763 C C . ASN A 1 1178 ? -10.657 -31.108 45.614 1.00 91.94 1178 ASN A C 1
ATOM 9765 O O . ASN A 1 1178 ? -10.766 -32.318 45.401 1.00 91.94 1178 ASN A O 1
ATOM 9769 N N . GLN A 1 1179 ? -9.700 -30.338 45.094 1.00 88.50 1179 GLN A N 1
ATOM 9770 C CA . GLN A 1 1179 ? -8.679 -30.803 44.148 1.00 88.50 1179 GLN A CA 1
ATOM 9771 C C . GLN A 1 1179 ? -9.275 -31.369 42.848 1.00 88.50 1179 GLN A C 1
ATOM 9773 O O . GLN A 1 1179 ? -8.811 -32.389 42.335 1.00 88.50 1179 GLN A O 1
ATOM 9778 N N . LEU A 1 1180 ? -10.330 -30.728 42.340 1.00 91.12 1180 LEU A N 1
ATOM 9779 C CA . LEU A 1 1180 ? -10.875 -31.021 41.018 1.00 91.12 1180 LEU A CA 1
ATOM 9780 C C . LEU A 1 1180 ? -9.901 -30.511 39.944 1.00 91.12 1180 LEU A C 1
ATOM 9782 O O . LEU A 1 1180 ? -9.255 -29.480 40.129 1.00 91.12 1180 LEU A O 1
ATOM 9786 N N . THR A 1 1181 ? -9.782 -31.262 38.857 1.00 91.00 1181 THR A N 1
ATOM 9787 C CA . THR A 1 1181 ? -8.961 -30.952 37.673 1.00 91.00 1181 THR A CA 1
ATOM 9788 C C . THR A 1 1181 ? -9.876 -30.886 36.453 1.00 91.00 1181 THR A C 1
ATOM 9790 O O . THR A 1 1181 ? -11.051 -31.221 36.584 1.00 91.00 1181 THR A O 1
ATOM 9793 N N . SER A 1 1182 ? -9.363 -30.532 35.274 1.00 90.94 1182 SER A N 1
ATOM 9794 C CA . SER A 1 1182 ? -10.169 -30.466 34.046 1.00 90.94 1182 SER A CA 1
ATOM 9795 C C . SER A 1 1182 ? -10.971 -31.751 33.802 1.00 90.94 1182 SER A C 1
ATOM 9797 O O . SER A 1 1182 ? -10.463 -32.868 33.991 1.00 90.94 1182 SER A O 1
ATOM 9799 N N . GLY A 1 1183 ? -12.231 -31.585 33.401 1.00 91.25 1183 GLY A N 1
ATOM 9800 C CA . GLY A 1 1183 ? -13.204 -32.656 33.190 1.00 91.25 1183 GLY A CA 1
ATOM 9801 C C . GLY A 1 1183 ? -14.581 -32.369 33.794 1.00 91.25 1183 GLY A C 1
ATOM 9802 O O . GLY A 1 1183 ? -14.786 -31.358 34.462 1.00 91.25 1183 GLY A O 1
ATOM 9803 N N . ASN A 1 1184 ? -15.505 -33.311 33.577 1.00 94.12 1184 ASN A N 1
ATOM 9804 C CA . ASN A 1 1184 ? -16.927 -33.147 33.889 1.00 94.12 1184 ASN A CA 1
ATOM 9805 C C . ASN A 1 1184 ? -17.319 -34.006 35.100 1.00 94.12 1184 ASN A C 1
ATOM 9807 O O . ASN A 1 1184 ? -17.023 -35.211 35.156 1.00 94.12 1184 ASN A O 1
ATOM 9811 N N . TYR A 1 1185 ? -18.012 -33.412 36.069 1.00 94.38 1185 TYR A N 1
ATOM 9812 C CA . TYR A 1 1185 ? -18.404 -34.066 37.317 1.00 94.38 1185 TYR A CA 1
ATOM 9813 C C . TYR A 1 1185 ? -19.880 -33.838 37.629 1.00 94.38 1185 TYR A C 1
ATOM 9815 O O . TYR A 1 1185 ? -20.328 -32.705 37.695 1.00 94.38 1185 TYR A O 1
ATOM 9823 N N . ILE A 1 1186 ? -20.617 -34.912 37.927 1.00 95.25 1186 ILE A N 1
ATOM 9824 C CA . ILE A 1 1186 ? -22.046 -34.838 38.265 1.00 95.25 1186 ILE A CA 1
ATOM 9825 C C . ILE A 1 1186 ? -22.263 -35.301 39.706 1.00 95.25 1186 ILE A C 1
ATOM 9827 O O . ILE A 1 1186 ? -21.892 -36.418 40.091 1.00 95.25 1186 ILE A O 1
ATOM 9831 N N . TYR A 1 1187 ? -22.909 -34.455 40.502 1.00 94.69 1187 TYR A N 1
ATOM 9832 C CA . TYR A 1 1187 ? -23.260 -34.703 41.894 1.00 94.69 1187 TYR A CA 1
ATOM 9833 C C . TYR A 1 1187 ? -24.739 -34.422 42.150 1.00 94.69 1187 TYR A C 1
ATOM 9835 O O . TYR A 1 1187 ? -25.447 -33.854 41.332 1.00 94.69 1187 TYR A O 1
ATOM 9843 N N . SER A 1 1188 ? -25.231 -34.841 43.314 1.00 93.06 1188 SER A N 1
ATOM 9844 C CA . SER A 1 1188 ? -26.581 -34.505 43.752 1.00 93.06 1188 SER A CA 1
ATOM 9845 C C . SER A 1 1188 ? -26.566 -34.131 45.225 1.00 93.06 1188 SER A C 1
ATOM 9847 O O . SER A 1 1188 ? -25.988 -34.851 46.048 1.00 93.06 1188 SER A O 1
ATOM 9849 N N . ILE A 1 1189 ? -27.198 -33.006 45.548 1.00 93.50 1189 ILE A N 1
ATOM 9850 C CA . ILE A 1 1189 ? -27.341 -32.492 46.910 1.00 93.50 1189 ILE A CA 1
ATOM 9851 C C . ILE A 1 1189 ? -28.820 -32.388 47.282 1.00 93.50 1189 ILE A C 1
ATOM 9853 O O . ILE A 1 1189 ? -29.683 -32.255 46.420 1.00 93.50 1189 ILE A O 1
ATOM 9857 N N . ILE A 1 1190 ? -29.130 -32.462 48.577 1.00 91.75 1190 ILE A N 1
ATOM 9858 C CA . ILE A 1 1190 ? -30.469 -32.155 49.094 1.00 91.75 1190 ILE A CA 1
ATOM 9859 C C . ILE A 1 1190 ? -30.356 -30.825 49.842 1.00 91.75 1190 ILE A C 1
ATOM 9861 O O . ILE A 1 1190 ? -29.687 -30.825 50.878 1.00 91.75 1190 ILE A O 1
ATOM 9865 N N . PRO A 1 1191 ? -31.010 -29.751 49.364 1.00 91.44 1191 PRO A N 1
ATOM 9866 C CA . PRO A 1 1191 ? -31.002 -28.439 50.000 1.00 91.44 1191 PRO A CA 1
ATOM 9867 C C . PRO A 1 1191 ? -31.325 -28.507 51.498 1.00 91.44 1191 PRO A C 1
ATOM 9869 O O . PRO A 1 1191 ? -32.310 -29.132 51.907 1.00 91.44 1191 PRO A O 1
ATOM 9872 N N . SER A 1 1192 ? -30.522 -27.852 52.336 1.00 89.00 1192 SER A N 1
ATOM 9873 C CA . SER A 1 1192 ? -30.748 -27.796 53.785 1.00 89.00 1192 SER A CA 1
ATOM 9874 C C . SER A 1 1192 ? -31.903 -26.869 54.183 1.00 89.00 1192 SER A C 1
ATOM 9876 O O . SER A 1 1192 ? -32.494 -27.046 55.256 1.00 89.00 1192 SER A O 1
ATOM 9878 N N . GLN A 1 1193 ? -32.252 -25.913 53.317 1.00 89.69 1193 GLN A N 1
ATOM 9879 C CA . GLN A 1 1193 ? -33.336 -24.948 53.484 1.00 89.69 1193 GLN A CA 1
ATOM 9880 C C . GLN A 1 1193 ? -33.926 -24.521 52.131 1.00 89.69 1193 GLN A C 1
ATOM 9882 O O . GLN A 1 1193 ? -33.300 -24.703 51.095 1.00 89.69 1193 GLN A O 1
ATOM 9887 N N . THR A 1 1194 ? -35.135 -23.957 52.158 1.00 90.19 1194 THR A N 1
ATOM 9888 C CA . THR A 1 1194 ? -35.725 -23.236 51.017 1.00 90.19 1194 THR A CA 1
ATOM 9889 C C . THR A 1 1194 ? -35.251 -21.781 51.029 1.00 90.19 1194 THR A C 1
ATOM 9891 O O . THR A 1 1194 ? -35.090 -21.209 52.111 1.00 90.19 1194 THR A O 1
ATOM 9894 N N . GLY A 1 1195 ? -35.114 -21.168 49.858 1.00 90.94 1195 GLY A N 1
ATOM 9895 C CA . GLY A 1 1195 ? -34.562 -19.831 49.654 1.00 90.94 1195 GLY A CA 1
ATOM 9896 C C . GLY A 1 1195 ? -33.093 -19.891 49.235 1.00 90.94 1195 GLY A C 1
ATOM 9897 O O . GLY A 1 1195 ? -32.695 -20.791 48.504 1.00 90.94 1195 GLY A O 1
ATOM 9898 N N . VAL A 1 1196 ? -32.306 -18.931 49.720 1.00 92.56 1196 VAL A N 1
ATOM 9899 C CA . VAL A 1 1196 ? -30.900 -18.702 49.353 1.00 92.56 1196 VAL A CA 1
ATOM 9900 C C . VAL A 1 1196 ? -29.955 -19.697 50.036 1.00 92.56 1196 VAL A C 1
ATOM 9902 O O . VAL A 1 1196 ? -29.991 -19.876 51.261 1.00 92.56 1196 VAL A O 1
ATOM 9905 N N . ILE A 1 1197 ? -29.056 -20.297 49.257 1.00 93.75 1197 ILE A N 1
ATOM 9906 C CA . ILE A 1 1197 ? -27.966 -21.168 49.705 1.00 93.75 1197 ILE A CA 1
ATOM 9907 C C . ILE A 1 1197 ? -26.664 -20.648 49.098 1.00 93.75 1197 ILE A C 1
ATOM 9909 O O . ILE A 1 1197 ? -26.496 -20.650 47.886 1.00 93.75 1197 ILE A O 1
ATOM 9913 N N . SER A 1 1198 ? -25.724 -20.218 49.934 1.00 93.44 1198 SER A N 1
ATOM 9914 C CA . SER A 1 1198 ? -24.432 -19.715 49.457 1.00 93.44 1198 SER A CA 1
ATOM 9915 C C . SER A 1 1198 ? -23.437 -20.849 49.203 1.00 93.44 1198 SER A C 1
ATOM 9917 O O . SER A 1 1198 ? -23.333 -21.793 49.999 1.00 93.44 1198 SER A O 1
ATOM 9919 N N . GLY A 1 1199 ? -22.672 -20.710 48.127 1.00 94.31 1199 GLY A N 1
ATOM 9920 C CA . GLY A 1 1199 ? -21.538 -21.545 47.763 1.00 94.31 1199 GLY A CA 1
ATOM 9921 C C . GLY A 1 1199 ? -20.302 -20.718 47.404 1.00 94.31 1199 GLY A C 1
ATOM 9922 O O . GLY A 1 1199 ? -20.340 -19.489 47.359 1.00 94.31 1199 GLY A O 1
ATOM 9923 N N . SER A 1 1200 ? -19.184 -21.403 47.185 1.00 95.06 1200 SER A N 1
ATOM 9924 C CA . SER A 1 1200 ? -17.935 -20.791 46.726 1.00 95.06 1200 SER A CA 1
ATOM 9925 C C . SER A 1 1200 ? -17.125 -21.744 45.853 1.00 95.06 1200 SER A C 1
ATOM 9927 O O . SER A 1 1200 ? -17.050 -22.941 46.157 1.00 95.06 1200 SER A O 1
ATOM 9929 N N . VAL A 1 1201 ? -16.457 -21.196 44.843 1.00 95.88 1201 VAL A N 1
ATOM 9930 C CA . VAL A 1 1201 ? -15.457 -21.857 43.998 1.00 95.88 1201 VAL A CA 1
ATOM 9931 C C . VAL A 1 1201 ? -14.106 -21.209 44.267 1.00 95.88 1201 VAL A C 1
ATOM 9933 O O . VAL A 1 1201 ? -14.003 -19.988 44.314 1.00 95.88 1201 VAL A O 1
ATOM 9936 N N . THR A 1 1202 ? -13.058 -22.003 44.464 1.00 94.31 1202 THR A N 1
ATOM 9937 C CA . THR A 1 1202 ? -11.689 -21.499 44.637 1.00 94.31 1202 THR A CA 1
ATOM 9938 C C . THR A 1 1202 ? -10.724 -22.274 43.757 1.00 94.31 1202 THR A C 1
ATOM 9940 O O . THR A 1 1202 ? -10.571 -23.484 43.947 1.00 94.31 1202 THR A O 1
ATOM 9943 N N . VAL A 1 1203 ? -10.032 -21.581 42.856 1.00 93.06 1203 VAL A N 1
ATOM 9944 C CA . VAL A 1 1203 ? -9.005 -22.151 41.970 1.00 93.06 1203 VAL A CA 1
ATOM 9945 C C . VAL A 1 1203 ? -7.631 -21.689 42.437 1.00 93.06 1203 VAL A C 1
ATOM 9947 O O . VAL A 1 1203 ? -7.459 -20.532 42.801 1.00 93.06 1203 VAL A O 1
ATOM 9950 N N . ASN A 1 1204 ? -6.664 -22.603 42.494 1.00 90.12 1204 ASN A N 1
ATOM 9951 C CA . ASN A 1 1204 ? -5.289 -22.324 42.917 1.00 90.12 1204 ASN A CA 1
ATOM 9952 C C . ASN A 1 1204 ? -4.288 -22.999 41.977 1.00 90.12 1204 ASN A C 1
ATOM 9954 O O . ASN A 1 1204 ? -4.561 -24.095 41.491 1.00 90.12 1204 ASN A O 1
ATOM 9958 N N . ASN A 1 1205 ? -3.126 -22.372 41.787 1.00 86.31 1205 ASN A N 1
ATOM 9959 C CA . ASN A 1 1205 ? -2.044 -22.834 40.904 1.00 86.31 1205 ASN A CA 1
ATOM 9960 C C . ASN A 1 1205 ? -0.906 -23.568 41.657 1.00 86.31 1205 ASN A C 1
ATOM 9962 O O . ASN A 1 1205 ? 0.213 -23.690 41.155 1.00 86.31 1205 ASN A O 1
ATOM 9966 N N . ASN A 1 1206 ? -1.156 -24.034 42.889 1.00 75.00 1206 ASN A N 1
ATOM 9967 C CA . ASN A 1 1206 ? -0.142 -24.663 43.736 1.00 75.00 1206 ASN A CA 1
ATOM 9968 C C . ASN A 1 1206 ? -0.474 -26.129 44.043 1.00 75.00 1206 ASN A C 1
ATOM 9970 O O . ASN A 1 1206 ? -1.590 -26.477 44.425 1.00 75.00 1206 ASN A O 1
ATOM 9974 N N . VAL A 1 1207 ? 0.548 -26.987 44.017 1.00 54.16 1207 VAL A N 1
ATOM 9975 C CA . VAL A 1 1207 ? 0.445 -28.371 44.489 1.00 54.16 1207 VAL A CA 1
ATOM 9976 C C . VAL A 1 1207 ? 0.432 -28.365 46.018 1.00 54.16 1207 VAL A C 1
ATOM 9978 O O . VAL A 1 1207 ? 1.470 -28.485 46.677 1.00 54.16 1207 VAL A O 1
ATOM 9981 N N . ALA A 1 1208 ? -0.746 -28.231 46.623 1.00 44.22 1208 ALA A N 1
ATOM 9982 C CA . ALA A 1 1208 ? -0.873 -28.404 48.062 1.00 44.22 1208 ALA A CA 1
ATOM 9983 C C . ALA A 1 1208 ? -0.561 -29.864 48.439 1.00 44.22 1208 ALA A C 1
ATOM 9985 O O . ALA A 1 1208 ? -1.321 -30.795 48.164 1.00 44.22 1208 ALA A O 1
ATOM 9986 N N . SER A 1 1209 ? 0.563 -30.081 49.132 1.00 39.16 1209 SER A N 1
ATOM 9987 C CA . SER A 1 1209 ? 0.766 -31.301 49.913 1.00 39.16 1209 SER A CA 1
ATOM 9988 C C . SER A 1 1209 ? -0.389 -31.445 50.906 1.00 39.16 1209 SER A C 1
ATOM 9990 O O . SER A 1 1209 ? -0.759 -30.474 51.561 1.00 39.16 1209 SER A O 1
ATOM 9992 N N . SER A 1 1210 ? -0.928 -32.655 51.020 1.00 35.56 1210 SER A N 1
ATOM 9993 C CA . SER A 1 1210 ? -2.201 -33.046 51.641 1.00 35.56 1210 SER A CA 1
ATOM 9994 C C . SER A 1 1210 ? -2.449 -32.707 53.133 1.00 35.56 1210 SER A C 1
ATOM 9996 O O . SER A 1 1210 ? -3.252 -33.394 53.754 1.00 35.56 1210 SER A O 1
ATOM 9998 N N . ASP A 1 1211 ? -1.801 -31.703 53.736 1.00 36.81 1211 ASP A N 1
ATOM 9999 C CA . ASP A 1 1211 ? -1.854 -31.437 55.186 1.00 36.81 1211 ASP A CA 1
ATOM 10000 C C . ASP A 1 1211 ? -2.151 -29.975 55.618 1.00 36.81 1211 ASP A C 1
ATOM 10002 O O . ASP A 1 1211 ? -2.223 -29.725 56.822 1.00 36.81 1211 ASP A O 1
ATOM 10006 N N . GLU A 1 1212 ? -2.409 -29.010 54.722 1.00 36.06 1212 GLU A N 1
ATOM 10007 C CA . GLU A 1 1212 ? -2.709 -27.610 55.120 1.00 36.06 1212 GLU A CA 1
ATOM 10008 C C . GLU A 1 1212 ? -4.009 -27.034 54.522 1.00 36.06 1212 GLU A C 1
ATOM 10010 O O . GLU A 1 1212 ? -3.996 -26.030 53.828 1.00 36.06 1212 GLU A O 1
ATOM 10015 N N . ILE A 1 1213 ? -5.170 -27.615 54.853 1.00 37.22 1213 ILE A N 1
ATOM 10016 C CA . ILE A 1 1213 ? -6.460 -26.885 54.838 1.00 37.22 1213 ILE A CA 1
ATOM 10017 C C . ILE A 1 1213 ? -7.227 -27.215 56.129 1.00 37.22 1213 ILE A C 1
ATOM 10019 O O . ILE A 1 1213 ? -8.297 -27.815 56.126 1.00 37.22 1213 ILE A O 1
ATOM 10023 N N . VAL A 1 1214 ? -6.643 -26.878 57.285 1.00 40.09 1214 VAL A N 1
ATOM 10024 C CA . VAL A 1 1214 ? -7.369 -26.793 58.568 1.00 40.09 1214 VAL A CA 1
ATOM 10025 C C . VAL A 1 1214 ? -6.813 -25.636 59.404 1.00 40.09 1214 VAL A C 1
ATOM 10027 O O . VAL A 1 1214 ? -6.106 -25.850 60.381 1.00 40.09 1214 VAL A O 1
ATOM 10030 N N . SER A 1 1215 ? -7.140 -24.402 59.025 1.00 34.12 1215 SER A N 1
ATOM 10031 C CA . SER A 1 1215 ? -7.310 -23.220 59.895 1.00 34.12 1215 SER A CA 1
ATOM 10032 C C . SER A 1 1215 ? -7.386 -22.011 58.964 1.00 34.12 1215 SER A C 1
ATOM 10034 O O . SER A 1 1215 ? -6.413 -21.731 58.286 1.00 34.12 1215 SER A O 1
ATOM 10036 N N . THR A 1 1216 ? -8.498 -21.302 58.827 1.00 27.56 1216 THR A N 1
ATOM 10037 C CA . THR A 1 1216 ? -9.052 -20.447 59.878 1.00 27.56 1216 THR A CA 1
ATOM 10038 C C . THR A 1 1216 ? -10.524 -20.158 59.608 1.00 27.56 1216 THR A C 1
ATOM 10040 O O . THR A 1 1216 ? -10.870 -19.451 58.672 1.00 27.56 1216 THR A O 1
ATOM 10043 N N . ALA A 1 1217 ? -11.384 -20.653 60.494 1.00 29.72 1217 ALA A N 1
ATOM 10044 C CA . ALA A 1 1217 ? -12.728 -20.131 60.665 1.00 29.72 1217 ALA A CA 1
ATOM 10045 C C . ALA A 1 1217 ? -12.701 -18.880 61.566 1.00 29.72 1217 ALA A C 1
ATOM 10047 O O . ALA A 1 1217 ? -11.958 -18.845 62.551 1.00 29.72 1217 ALA A O 1
ATOM 10048 N N . TYR A 1 1218 ? -13.614 -17.951 61.263 1.00 30.84 1218 TYR A N 1
ATOM 10049 C CA . TYR A 1 1218 ? -14.096 -16.798 62.041 1.00 30.84 1218 TYR A CA 1
ATOM 10050 C C . TYR A 1 1218 ? -13.308 -15.479 61.988 1.00 30.84 1218 TYR A C 1
ATOM 10052 O O . TYR A 1 1218 ? -12.338 -15.283 62.714 1.00 30.84 1218 TYR A O 1
ATOM 10060 N N . ASN A 1 1219 ? -13.907 -14.496 61.306 1.00 24.70 1219 ASN A N 1
ATOM 10061 C CA . ASN A 1 1219 ? -14.388 -13.271 61.955 1.00 24.70 1219 ASN A CA 1
ATOM 10062 C C . ASN A 1 1219 ? -15.594 -12.701 61.188 1.00 24.70 1219 ASN A C 1
ATOM 10064 O O . ASN A 1 1219 ? -15.435 -12.054 60.163 1.00 24.70 1219 ASN A O 1
ATOM 10068 N N . PHE A 1 1220 ? -16.801 -12.903 61.726 1.00 30.84 1220 PHE A N 1
ATOM 10069 C CA . PHE A 1 1220 ? -17.937 -12.035 61.416 1.00 30.84 1220 PHE A CA 1
ATOM 10070 C C . PHE A 1 1220 ? -17.672 -10.672 62.063 1.00 30.84 1220 PHE A C 1
ATOM 10072 O O . PHE A 1 1220 ? -17.635 -10.566 63.294 1.00 30.84 1220 PHE A O 1
ATOM 10079 N N . ILE A 1 1221 ? -17.501 -9.636 61.248 1.00 31.44 1221 ILE A N 1
ATOM 10080 C CA . ILE A 1 1221 ? -17.671 -8.251 61.682 1.00 31.44 1221 ILE A CA 1
ATOM 10081 C C . ILE A 1 1221 ? -19.113 -7.872 61.337 1.00 31.44 1221 ILE A C 1
ATOM 10083 O O . ILE A 1 1221 ? -19.489 -7.819 60.175 1.00 31.44 1221 ILE A O 1
ATOM 10087 N N . ASN A 1 1222 ? -19.926 -7.662 62.378 1.00 43.72 1222 ASN A N 1
ATOM 10088 C CA . ASN A 1 1222 ? -21.207 -6.955 62.289 1.00 43.72 1222 ASN A CA 1
ATOM 10089 C C . ASN A 1 1222 ? -21.000 -5.596 61.623 1.00 43.72 1222 ASN A C 1
ATOM 10091 O O . ASN A 1 1222 ? -20.102 -4.905 62.090 1.00 43.72 1222 ASN A O 1
ATOM 10095 N N . PHE A 1 1223 ? -21.911 -5.150 60.759 1.00 26.77 1223 PHE A N 1
ATOM 10096 C CA . PHE A 1 1223 ? -22.392 -3.758 60.715 1.00 26.77 1223 PHE A CA 1
ATOM 10097 C C . PHE A 1 1223 ? -23.822 -3.719 60.108 1.00 26.77 1223 PHE A C 1
ATOM 10099 O O . PHE A 1 1223 ? -24.270 -4.763 59.643 1.00 26.77 1223 PHE A O 1
ATOM 10106 N N . PRO A 1 1224 ? -24.605 -2.646 60.354 1.00 40.81 1224 PRO A N 1
ATOM 10107 C CA . PRO A 1 1224 ? -26.047 -2.669 60.635 1.00 40.81 1224 PRO A CA 1
ATOM 10108 C C . PRO A 1 1224 ? -26.972 -2.775 59.426 1.00 40.81 1224 PRO A C 1
ATOM 10110 O O . PRO A 1 1224 ? -26.561 -2.332 58.336 1.00 40.81 1224 PRO A O 1
#